Protein 6S9V (pdb70)

Sequence (982 aa):
HHHHGMASMALKNKVQLITYPDSLGGNLKTLNDVLEKYFSDVFGGVHILPPFPSSGDRGFAPITYSEIEPKFGTWYDIKKMAENFDILLDLMVNHVSRRSIYFQDFLKKGRKSEYADMFITLDKLWKDGKPVKGDIEKMFLRRTLPYSTFKIEETGEEEKVWTTFGKTDPSEQIDLDVNSHLVREFLLEVFKTFSNFGVKIVRLDAVGYVIKKIGTSCFFVEPEIYEFLDWAKGQAASYGIELLLEVHSSQFEVQYKLAERGFLIYDFILPFTVLYTLINKSNEMLYHYLKNRPINQFTMLDCHDGIPVKPDLDGLIDTKKAKEVVDICVQRGANLSLIYEDGFDVHQINCTYYSALNCDDDAYLAARAIQFFTPGIPQVYYVGLLAGVNDFEAVKKTKEGREINRHNYGLKEIEESVQKNVVQRLLKLIRFRNEYEAFNGEFFIEDCRKDEIRLTWKKDDKRCSLFIDLKTYKTTIDYINENGEEVKYLVGMASMALKNKVQLITYPDSLGGNLKTTLNDVLEKYFSDVFGGVHILPPFPSSGDRGFAPITYSSEIEPKFGTWYDIKKMAENFDILLDLMVNHVSRRSSIYFQDFLKKGRKSEYADMFITLDKLWKDGKPVKGDIIEKMFLRRTLPYSTFKIEETGEEEKVWTTFGKTDPSEQIDLDVNSHLVREFLLEVFKTFSNFGVKIVRLDAVGYVIKKIGTSCFFVEPEIYEFLDWAKGQAASYGIELLLEVHSQFEVQYKLAERGFLIYDFILPFTVLYTLINKSNEMLYHYLKNRPINQFTMLDCHDGIPVKPDLDGLIDTKKAKEVVDICVQRGANLSLIYGDKYKSEDGFDVHQINCTYYSALNCDDDAYLAARAIQFFTPGIPQVYYVGLLAGVNDFEAVKKTKEGREINRHNYGLKEIEESVQKNVVQRLLKLIRFRNEYEAFNGEFFIEDCRKDEIRLTWKKDDKRCSLFIDLKTYKTTIDYINENGEEVKYLV

Organism: Thermoanaerobacterium thermosaccharolyticum (strain ATCC 7956 / DSM 571 / NCIMB 9385 / NCA 3814 / NCTC 13789 / WDCM 00135 / 2032) (NCBI:txid580327)

CATH classification: 3.20.20.80

Foldseek 3Di:
DFQPPCVPPDDQQAAEEEAEQQQQAGALVSVVVVCVVPNLLLHQAYEHEQQADADDPSRLAHQALLFGDPSHHTLLSLLVVLVRHAYEYEDALWWHFCNHPLNVQCLAAPPPRPSNQFFAFQCVAPVVSDDDVVQQVQAQAPDPGQWAWGARNVPRDITITGHRDAPDGVRRITTTQLVDPVSVVRSLVSLVSCLVSNHAEYEHPQLQQNDDHGPHNSGNDPPVSVVSVVVVQVSSVVSNHAYEYEHQAEVVVVQVCVRRNHEYAPLPLLVLLLLCLVVLFCVLVVVDLVPGDQAYEYENDHLFFRADPPHCPPPDDPVSSVVLLVLQVVLPWDFDFSDPDDGTTGGIQWASCSSSVVPLLSLLLSVLSRLLRRYRYYYYPCVLLSHGFDVVCCVVVVDRSCRRRHRDHNVRVVVSCPDPSNVSNSVVSSCSSPFCQSVADKDFDDDDRSKGWIKGDDDLWIWIWIARSVNSFIWIWIQDPVRDTDIDGD/DPPLDDDAQAAEEEAEQQQQAGALVSVVVCCVPQVVLQHQAYEHEAQADADDPSRLAHQALLWGDPSHHTLLSVLVVLVRHQYEYEDALWWHFCNHPLNVQCLAPPPPRPNNLFFAWLVVADPVSDDDPVQQLQAFAPDPGQWAWGARNVPRDITITGHRDAPDGVRRITTTQLVDPVSVVRSLVSLQSCLVSNHAEYEHPQLQQNDDHGPHRSGVDPDVSVVSVVVVQVSSVVSNHAYEYEHQAEVVVVQVCVVVPHEYAPLPLQVLLLLCLVVLFCVLVLVDLVDGDQRYEYENDHLFFRADPPHCPPSDDPVSSVVLLVLQVVLPWDFDFGDHPVRAPPVRHTTGGTQWASCSSVVVPLLSLLLSVLSRLLRRYRYYYYPCVLLSHGFDVVQCVVVVDRSCRRRHRDHPVSVVVSCPDPSNVSVSVVSSCSSPFPQSVADKDFDDDDRSKGWIKGDDDLWIWIWIARSVNSFIWIFIQDPVRDTDIDGD

Nearest PDB structures (foldseek):
  6s9v-assembly1_A  TM=1.002E+00  e=0.000E+00  Thermoanaerobacterium thermosaccharolyticum DSM 571
  6s9v-assembly2_B  TM=9.935E-01  e=2.222E-99  Thermoanaerobacterium thermosaccharolyticum DSM 571
  7xdr-assembly2_K  TM=9.643E-01  e=1.279E-60  Marinobacter adhaerens
  7qqj-assembly1_A  TM=9.396E-01  e=6.475E-61  Jeotgalibaca ciconiae
  7xdq-assembly1_A  TM=9.713E-01  e=4.924E-58  Marinobacter adhaerens

Secondary structure (DSSP, 8-state):
-TTTTGGG-----S-EEEE-SSTBTSSHHHHHHHHHHH-TTT-SEEEE---S-BSSGGGTSBS-SSS--TTT--HHHHHHHHTTSEEEEEE-SSEEETTSHHHHHHHHHGGGSTTGGGB-BGGGTSTTS---HHHHTTS--SSSSSEEEEE-TTT--EEEEE-S--SSSS-SEEEB-TTSHHHHHHHHHHHHHHHHTT--EEEETTGGGS---TTS-SSS-TTHHHHHHHHHHHHHHHTT-EEEE---S-HHHHHHHHHTT-EEE--SHHHHHHHHHHHT--HHHHHHHTSS-S-EEE-S--SS-EE-TTTTTTTS-HHHHHHHHHHHHHTT-EEEE----S--EEEEES-HHHHTTT-HHHHHHHHHHHHHSSSEEEEEHHHHTTPPP-HHHHHHH--GGGGG-PPBPHHHHHHHTTSHHHHHHHHHHHHHHH-GGGGSEEEEPP--TTEEEEEEEETTEEEEEEEETTTTEEEEEEE-TTS-EEEEE-/--TT-----S-EEEE-TTTBTSSHHHHHHHHHHH-TTT-SEEEE---S-BSSGGGTSBS-SSS--TTT--HHHHHHHTTTSEEEEEE-TTEEETTSHHHHHHHHHGGGSTTGGGB-BGGGTSGGG---HHHHTTS--SSSSSEEEEE-TTT--EEEEE-S--SSSS-SEEEB-TT-HHHHHHHHHHHHHHHHTT--EEEETTGGGS---TTS-SSS-TTHHHHHHHHHHHHHHHTT-EEEE---S-HHHHHHHHHTT-EEE--SHHHHHHHHHHHT--HHHHHHHTS--S-EEE-S--SS-EE-TTTTTTTS-HHHHHHHHHHHHHTT-EEEE--SGGGS-TT---EEEEES-HHHHTTT-HHHHHHHHHHHHHSSSEEEEEHHHHTTPPP-HHHHHHH--GGGGG-PPBPHHHHHHHTTSHHHHHHHHHHHHHHH-GGGGSEEEE----TTEEEEEEEETTEEEEEEEETTTTEEEEEEE-TTS-EEEEE-

Structure (mmCIF, N/CA/C/O backbone):
data_6S9V
#
_entry.id   6S9V
#
_cell.length_a   79.332
_cell.length_b   83.690
_cell.length_c   147.401
_cell.angle_alpha   90.000
_cell.angle_beta   90.000
_cell.angle_gamma   90.000
#
_symmetry.space_group_name_H-M   'P 21 21 21'
#
loop_
_entity.id
_entity.type
_entity.pdbx_description
1 polymer 'Sucrose 6(F)-phosphate phosphorylase'
2 non-polymer 2-[BIS-(2-HYDROXY-ETHYL)-AMINO]-2-HYDROXYMETHYL-PROPANE-1,3-DIOL
3 non-polymer 'SULFATE ION'
4 non-polymer 'HEXAETHYLENE GLYCOL'
5 non-polymer GLYCEROL
6 water water
#
loop_
_atom_site.group_PDB
_atom_site.id
_atom_site.type_symbol
_atom_site.label_atom_id
_atom_site.label_alt_id
_atom_site.label_comp_id
_atom_site.label_asym_id
_atom_site.label_entity_id
_atom_site.label_seq_id
_atom_site.pdbx_PDB_ins_code
_atom_site.Cartn_x
_atom_site.Cartn_y
_atom_site.Cartn_z
_atom_site.occupancy
_atom_site.B_iso_or_equiv
_atom_site.auth_seq_id
_atom_site.auth_comp_id
_atom_site.auth_asym_id
_atom_site.auth_atom_id
_atom_site.pdbx_PDB_model_num
ATOM 1 N N . HIS A 1 7 ? 59.405 77.548 -5.530 1.00 40.12 7 HIS A N 1
ATOM 2 C CA . HIS A 1 7 ? 59.419 76.459 -6.498 1.00 41.81 7 HIS A CA 1
ATOM 3 C C . HIS A 1 7 ? 58.565 75.272 -6.046 1.00 30.51 7 HIS A C 1
ATOM 4 O O . HIS A 1 7 ? 57.956 75.310 -4.985 1.00 27.02 7 HIS A O 1
ATOM 17 N N . HIS A 1 8 ? 58.561 74.209 -6.854 1.00 29.28 8 HIS A N 1
ATOM 18 C CA . HIS A 1 8 ? 57.621 73.106 -6.664 1.00 27.92 8 HIS A CA 1
ATOM 19 C C . HIS A 1 8 ? 57.696 72.547 -5.247 1.00 26.25 8 HIS A C 1
ATOM 20 O O . HIS A 1 8 ? 58.773 72.197 -4.754 1.00 25.30 8 HIS A O 1
ATOM 34 N N . HIS A 1 9 ? 56.532 72.479 -4.593 1.00 23.04 9 HIS A N 1
ATOM 35 C CA . HIS A 1 9 ? 56.375 71.879 -3.264 1.00 22.48 9 HIS A CA 1
ATOM 36 C C . HIS A 1 9 ? 57.322 72.499 -2.235 1.00 23.93 9 HIS A C 1
ATOM 37 O O . HIS A 1 9 ? 57.843 71.819 -1.347 1.00 22.88 9 HIS A O 1
ATOM 51 N N . HIS A 1 10 ? 57.513 73.813 -2.326 1.00 25.43 10 HIS A N 1
ATOM 52 C CA . HIS A 1 10 ? 58.448 74.498 -1.447 1.00 27.55 10 HIS A CA 1
ATOM 53 C C . HIS A 1 10 ? 58.146 74.220 0.022 1.00 26.70 10 HIS A C 1
ATOM 54 O O . HIS A 1 10 ? 57.011 74.387 0.487 1.00 25.25 10 HIS A O 1
ATOM 68 N N . GLY A 1 11 ? 59.181 73.817 0.756 1.00 27.86 11 GLY A N 1
ATOM 69 C CA . GLY A 1 11 ? 59.087 73.618 2.186 1.00 29.23 11 GLY A CA 1
ATOM 70 C C . GLY A 1 11 ? 58.473 72.309 2.626 1.00 28.57 11 GLY A C 1
ATOM 71 O O . GLY A 1 11 ? 58.424 72.045 3.837 1.00 27.22 11 GLY A O 1
ATOM 75 N N . MET A 1 12 ? 58.091 71.437 1.694 1.00 26.23 12 MET A N 1
ATOM 76 C CA . MET A 1 12 ? 57.326 70.250 2.044 1.00 22.54 12 MET A CA 1
ATOM 77 C C . MET A 1 12 ? 58.225 69.088 2.430 1.00 22.50 12 MET A C 1
ATOM 78 O O . MET A 1 12 ? 57.720 68.069 2.910 1.00 23.24 12 MET A O 1
ATOM 92 N N . ALA A 1 13 ? 59.547 69.227 2.258 1.00 22.86 13 ALA A N 1
ATOM 93 C CA . ALA A 1 13 ? 60.438 68.143 2.639 1.00 23.40 13 ALA A CA 1
ATOM 94 C C . ALA A 1 13 ? 60.264 67.806 4.118 1.00 23.15 13 ALA A C 1
ATOM 95 O O . ALA A 1 13 ? 60.443 66.655 4.517 1.00 23.41 13 ALA A O 1
ATOM 102 N N . SER A 1 14 ? 59.897 68.785 4.943 1.00 23.51 14 SER A N 1
ATOM 103 C CA . SER A 1 14 ? 59.754 68.560 6.376 1.00 24.60 14 SER A CA 1
ATOM 104 C C . SER A 1 14 ? 58.306 68.353 6.808 1.00 24.82 14 SER A C 1
ATOM 105 O O . SER A 1 14 ? 58.038 68.231 8.008 1.00 26.94 14 SER A O 1
ATOM 113 N N . MET A 1 15 ? 57.364 68.295 5.874 1.00 23.29 15 MET A N 1
ATOM 114 C CA . MET A 1 15 ? 55.956 68.205 6.237 1.00 25.03 15 MET A CA 1
ATOM 115 C C . MET A 1 15 ? 55.561 66.749 6.440 1.00 27.45 15 MET A C 1
ATOM 116 O O . MET A 1 15 ? 55.654 65.942 5.509 1.00 29.94 15 MET A O 1
ATOM 130 N N . ALA A 1 16 ? 55.123 66.418 7.653 1.00 25.66 16 ALA A N 1
ATOM 131 C CA . ALA A 1 16 ? 54.703 65.056 7.996 1.00 26.65 16 ALA A CA 1
ATOM 132 C C . ALA A 1 16 ? 53.521 65.175 8.955 1.00 27.35 16 ALA A C 1
ATOM 133 O O . ALA A 1 16 ? 53.688 65.136 10.176 1.00 29.89 16 ALA A O 1
ATOM 140 N N . LEU A 1 17 ? 52.322 65.237 8.404 1.00 27.75 17 LEU A N 1
ATOM 141 C CA . LEU A 1 17 ? 51.128 65.400 9.217 1.00 28.00 17 LEU A CA 1
ATOM 142 C C . LEU A 1 17 ? 50.625 64.036 9.654 1.00 26.14 17 LEU A C 1
ATOM 143 O O . LEU A 1 17 ? 50.846 63.029 8.974 1.00 26.59 17 LEU A O 1
ATOM 159 N N . LYS A 1 18 ? 50.003 64.002 10.830 1.00 24.29 18 LYS A N 1
ATOM 160 C CA . LYS A 1 18 ? 49.410 62.768 11.320 1.00 24.58 18 LYS A CA 1
ATOM 161 C C . LYS A 1 18 ? 48.290 62.345 10.381 1.00 25.13 18 LYS A C 1
ATOM 162 O O . LYS A 1 18 ? 47.394 63.136 10.071 1.00 28.51 18 LYS A O 1
ATOM 181 N N . ASN A 1 19 ? 48.338 61.096 9.934 1.00 23.33 19 ASN A N 1
ATOM 182 C CA . ASN A 1 19 ? 47.380 60.601 8.944 1.00 22.05 19 ASN A CA 1
ATOM 183 C C . ASN A 1 19 ? 46.212 59.883 9.618 1.00 21.02 19 ASN A C 1
ATOM 184 O O . ASN A 1 19 ? 45.944 58.702 9.373 1.00 20.14 19 ASN A O 1
ATOM 195 N N . LYS A 1 20 ? 45.487 60.619 10.449 1.00 21.27 20 LYS A N 1
ATOM 196 C CA . LYS A 1 20 ? 44.344 60.071 11.166 1.00 20.45 20 LYS A CA 1
ATOM 197 C C . LYS A 1 20 ? 43.130 60.956 10.940 1.00 19.15 20 LYS A C 1
ATOM 198 O O . LYS A 1 20 ? 43.246 62.142 10.628 1.00 19.22 20 LYS A O 1
ATOM 217 N N . VAL A 1 21 ? 41.951 60.351 11.089 1.00 19.46 21 VAL A N 1
ATOM 218 C CA . VAL A 1 21 ? 40.716 61.086 10.886 1.00 18.11 21 VAL A CA 1
ATOM 219 C C . VAL A 1 21 ? 40.605 62.212 11.909 1.00 17.05 21 VAL A C 1
ATOM 220 O O . VAL A 1 21 ? 40.932 62.048 13.094 1.00 17.69 21 VAL A O 1
ATOM 233 N N . GLN A 1 22 ? 40.120 63.363 11.455 1.00 15.87 22 GLN A N 1
ATOM 234 C CA . GLN A 1 22 ? 39.927 64.522 12.316 1.00 16.18 22 GLN A CA 1
ATOM 235 C C . GLN A 1 22 ? 38.451 64.893 12.401 1.00 16.84 22 GLN A C 1
ATOM 236 O O . GLN A 1 22 ? 37.680 64.648 11.476 1.00 18.72 22 GLN A O 1
ATOM 250 N N . LEU A 1 23 ? 38.081 65.510 13.510 1.00 15.87 23 LEU A N 1
ATOM 251 C CA . LEU A 1 23 ? 36.724 65.997 13.740 1.00 16.50 23 LEU A CA 1
ATOM 252 C C . LEU A 1 23 ? 36.658 67.494 13.444 1.00 18.02 23 LEU A C 1
ATOM 253 O O . LEU A 1 23 ? 37.589 68.242 13.775 1.00 20.32 23 LEU A O 1
ATOM 269 N N . ILE A 1 24 ? 35.566 67.929 12.812 1.00 17.10 24 ILE A N 1
ATOM 270 C CA . ILE A 1 24 ? 35.226 69.344 12.701 1.00 16.50 24 ILE A CA 1
ATOM 271 C C . ILE A 1 24 ? 34.000 69.593 13.567 1.00 17.62 24 ILE A C 1
ATOM 272 O O . ILE A 1 24 ? 32.969 68.948 13.368 1.00 18.17 24 ILE A O 1
ATOM 288 N N . THR A 1 25 ? 34.092 70.547 14.493 1.00 17.85 25 THR A N 1
ATOM 289 C CA . THR A 1 25 ? 32.958 70.837 15.364 1.00 17.58 25 THR A CA 1
ATOM 290 C C . THR A 1 25 ? 32.974 72.303 15.766 1.00 17.04 25 THR A C 1
ATOM 291 O O . THR A 1 25 ? 34.034 72.936 15.839 1.00 16.72 25 THR A O 1
ATOM 302 N N . TYR A 1 26 ? 31.793 72.840 16.028 1.00 17.03 26 TYR A N 1
ATOM 303 C CA . TYR A 1 26 ? 31.717 74.108 16.717 1.00 16.29 26 TYR A CA 1
ATOM 304 C C . TYR A 1 26 ? 32.090 73.891 18.177 1.00 17.40 26 TYR A C 1
ATOM 305 O O . TYR A 1 26 ? 31.995 72.773 18.698 1.00 18.62 26 TYR A O 1
ATOM 323 N N . PRO A 1 27 ? 32.566 74.941 18.847 1.00 17.47 27 PRO A N 1
ATOM 324 C CA . PRO A 1 27 ? 32.931 74.795 20.262 1.00 17.90 27 PRO A CA 1
ATOM 325 C C . PRO A 1 27 ? 31.757 74.454 21.146 1.00 18.05 27 PRO A C 1
ATOM 326 O O . PRO A 1 27 ? 31.961 73.919 22.244 1.00 20.15 27 PRO A O 1
ATOM 337 N N . ASP A 1 28 ? 30.531 74.738 20.702 1.00 17.03 28 ASP A N 1
ATOM 338 C CA . ASP A 1 28 ? 29.352 74.540 21.526 1.00 19.66 28 ASP A CA 1
ATOM 339 C C . ASP A 1 28 ? 28.381 73.508 20.969 1.00 19.94 28 ASP A C 1
ATOM 340 O O . ASP A 1 28 ? 27.351 73.251 21.603 1.00 20.25 28 ASP A O 1
ATOM 349 N N . SER A 1 29 ? 28.680 72.893 19.825 1.00 19.24 29 SER A N 1
ATOM 350 C CA . SER A 1 29 ? 27.707 72.039 19.157 1.00 18.15 29 SER A CA 1
ATOM 351 C C . SER A 1 29 ? 27.716 70.592 19.637 1.00 18.38 29 SER A C 1
ATOM 352 O O . SER A 1 29 ? 26.835 69.822 19.232 1.00 19.66 29 SER A O 1
ATOM 360 N N . LEU A 1 30 ? 28.658 70.203 20.493 1.00 18.39 30 LEU A N 1
ATOM 361 C CA . LEU A 1 30 ? 28.658 68.882 21.122 1.00 20.94 30 LEU A CA 1
ATOM 362 C C . LEU A 1 30 ? 28.586 69.075 22.644 1.00 22.16 30 LEU A C 1
ATOM 363 O O . LEU A 1 30 ? 29.582 68.954 23.363 1.00 21.09 30 LEU A O 1
ATOM 379 N N . GLY A 1 31 ? 27.381 69.367 23.136 1.00 22.16 31 GLY A N 1
ATOM 380 C CA . GLY A 1 31 ? 27.137 69.473 24.559 1.00 22.19 31 GLY A CA 1
ATOM 381 C C . GLY A 1 31 ? 27.078 70.878 25.117 1.00 23.10 31 GLY A C 1
ATOM 382 O O . GLY A 1 31 ? 26.624 71.050 26.255 1.00 25.40 31 GLY A O 1
ATOM 386 N N . GLY A 1 32 ? 27.529 71.884 24.371 1.00 21.41 32 GLY A N 1
ATOM 387 C CA . GLY A 1 32 ? 27.342 73.274 24.741 1.00 22.43 32 GLY A CA 1
ATOM 388 C C . GLY A 1 32 ? 28.615 74.067 24.958 1.00 20.50 32 GLY A C 1
ATOM 389 O O . GLY A 1 32 ? 28.576 75.303 24.879 1.00 19.84 32 GLY A O 1
ATOM 393 N N . ASN A 1 33 ? 29.744 73.417 25.232 1.00 19.73 33 ASN A N 1
ATOM 394 C CA . ASN A 1 33 ? 30.973 74.160 25.487 1.00 20.28 33 ASN A CA 1
ATOM 395 C C . ASN A 1 33 ? 32.168 73.221 25.332 1.00 20.43 33 ASN A C 1
ATOM 396 O O . ASN A 1 33 ? 32.019 72.026 25.060 1.00 19.91 33 ASN A O 1
ATOM 407 N N . LEU A 1 34 ? 33.368 73.781 25.523 1.00 20.00 34 LEU A N 1
ATOM 408 C CA . LEU A 1 34 ? 34.585 73.014 25.296 1.00 19.09 34 LEU A CA 1
ATOM 409 C C . LEU A 1 34 ? 34.771 71.927 26.345 1.00 20.74 34 LEU A C 1
ATOM 410 O O . LEU A 1 34 ? 35.401 70.899 26.068 1.00 21.45 34 LEU A O 1
ATOM 426 N N . LYS A 1 35 ? 34.241 72.131 27.552 1.00 23.38 35 LYS A N 1
ATOM 427 C CA . LYS A 1 35 ? 34.372 71.115 28.588 1.00 27.45 35 LYS A CA 1
ATOM 428 C C . LYS A 1 35 ? 33.518 69.895 28.260 1.00 23.81 35 LYS A C 1
ATOM 429 O O . LYS A 1 35 ? 33.979 68.755 28.397 1.00 22.14 35 LYS A O 1
ATOM 448 N N . THR A 1 36 ? 32.278 70.108 27.806 1.00 23.24 36 THR A N 1
ATOM 449 C CA . THR A 1 36 ? 31.467 68.977 27.364 1.00 23.10 36 THR A CA 1
ATOM 450 C C . THR A 1 36 ? 32.032 68.354 26.087 1.00 22.00 36 THR A C 1
ATOM 451 O O . THR A 1 36 ? 31.938 67.136 25.898 1.00 22.53 36 THR A O 1
ATOM 462 N N . LEU A 1 37 ? 32.622 69.162 25.201 1.00 21.83 37 LEU A N 1
ATOM 463 C CA . LEU A 1 37 ? 33.296 68.600 24.032 1.00 22.11 37 LEU A CA 1
ATOM 464 C C . LEU A 1 37 ? 34.420 67.660 24.462 1.00 21.89 37 LEU A C 1
ATOM 465 O O . LEU A 1 37 ? 34.542 66.538 23.953 1.00 19.64 37 LEU A O 1
ATOM 481 N N . ASN A 1 38 ? 35.259 68.107 25.398 1.00 22.33 38 ASN A N 1
ATOM 482 C CA . ASN A 1 38 ? 36.325 67.251 25.908 1.00 22.65 38 ASN A CA 1
ATOM 483 C C . ASN A 1 38 ? 35.758 65.996 26.571 1.00 22.53 38 ASN A C 1
ATOM 484 O O . ASN A 1 38 ? 36.311 64.899 26.413 1.00 23.69 38 ASN A O 1
ATOM 495 N N . ASP A 1 39 ? 34.668 66.141 27.332 1.00 21.76 39 ASP A N 1
ATOM 496 C CA . ASP A 1 39 ? 34.043 64.981 27.962 1.00 23.68 39 ASP A CA 1
ATOM 497 C C . ASP A 1 39 ? 33.528 63.996 26.919 1.00 23.28 39 ASP A C 1
ATOM 498 O O . ASP A 1 39 ? 33.687 62.780 27.073 1.00 21.92 39 ASP A O 1
ATOM 507 N N . VAL A 1 40 ? 32.884 64.507 25.860 1.00 21.89 40 VAL A N 1
ATOM 508 C CA . VAL A 1 40 ? 32.346 63.652 24.806 1.00 20.25 40 VAL A CA 1
ATOM 509 C C . VAL A 1 40 ? 33.471 62.958 24.055 1.00 19.69 40 VAL A C 1
ATOM 510 O O . VAL A 1 40 ? 33.387 61.765 23.748 1.00 21.56 40 VAL A O 1
ATOM 523 N N . LEU A 1 41 ? 34.548 63.688 23.752 1.00 20.00 41 LEU A N 1
ATOM 524 C CA . LEU A 1 41 ? 35.704 63.070 23.113 1.00 21.27 41 LEU A CA 1
ATOM 525 C C . LEU A 1 41 ? 36.265 61.942 23.968 1.00 22.22 41 LEU A C 1
ATOM 526 O O . LEU A 1 41 ? 36.588 60.864 23.454 1.00 20.47 41 LEU A O 1
ATOM 542 N N . GLU A 1 42 ? 36.386 62.170 25.277 1.00 21.72 42 GLU A N 1
ATOM 543 C CA . GLU A 1 42 ? 36.925 61.146 26.165 1.00 20.99 42 GLU A CA 1
ATOM 544 C C . GLU A 1 42 ? 35.969 59.965 26.281 1.00 22.67 42 GLU A C 1
ATOM 545 O O . GLU A 1 42 ? 36.405 58.812 26.359 1.00 25.38 42 GLU A O 1
ATOM 557 N N . LYS A 1 43 ? 34.660 60.223 26.279 1.00 22.47 43 LYS A N 1
ATOM 558 C CA . LYS A 1 43 ? 33.719 59.135 26.498 1.00 24.72 43 LYS A CA 1
ATOM 559 C C . LYS A 1 43 ? 33.642 58.214 25.285 1.00 25.65 43 LYS A C 1
ATOM 560 O O . LYS A 1 43 ? 33.633 56.985 25.435 1.00 25.48 43 LYS A O 1
ATOM 579 N N . TYR A 1 44 ? 33.618 58.785 24.072 1.00 26.20 44 TYR A N 1
ATOM 580 C CA . TYR A 1 44 ? 33.311 58.011 22.877 1.00 26.33 44 TYR A CA 1
ATOM 581 C C . TYR A 1 44 ? 34.391 57.972 21.801 1.00 25.97 44 TYR A C 1
ATOM 582 O O . TYR A 1 44 ? 34.360 57.055 20.969 1.00 24.38 44 TYR A O 1
ATOM 600 N N . PHE A 1 45 ? 35.330 58.926 21.770 1.00 23.76 45 PHE A N 1
ATOM 601 C CA . PHE A 1 45 ? 36.072 59.153 20.535 1.00 22.15 45 PHE A CA 1
ATOM 602 C C . PHE A 1 45 ? 37.579 59.264 20.715 1.00 22.04 45 PHE A C 1
ATOM 603 O O . PHE A 1 45 ? 38.260 59.794 19.824 1.00 23.20 45 PHE A O 1
ATOM 620 N N . SER A 1 46 ? 38.128 58.748 21.812 1.00 21.29 46 SER A N 1
ATOM 621 C CA . SER A 1 46 ? 39.539 58.985 22.100 1.00 23.94 46 SER A CA 1
ATOM 622 C C . SER A 1 46 ? 40.443 58.485 20.973 1.00 26.05 46 SER A C 1
ATOM 623 O O . SER A 1 46 ? 41.432 59.145 20.632 1.00 26.36 46 SER A O 1
ATOM 631 N N . ASP A 1 47 ? 40.160 57.305 20.415 1.00 22.97 47 ASP A N 1
ATOM 632 C CA . ASP A 1 47 ? 40.961 56.787 19.308 1.00 21.01 47 ASP A CA 1
ATOM 633 C C . ASP A 1 47 ? 40.212 56.894 17.986 1.00 20.63 47 ASP A C 1
ATOM 634 O O . ASP A 1 47 ? 40.637 56.320 16.976 1.00 19.80 47 ASP A O 1
ATOM 643 N N . VAL A 1 48 ? 39.133 57.662 17.965 1.00 20.84 48 VAL A N 1
ATOM 644 C CA . VAL A 1 48 ? 38.374 57.889 16.748 1.00 21.03 48 VAL A CA 1
ATOM 645 C C . VAL A 1 48 ? 38.960 59.078 15.997 1.00 19.96 48 VAL A C 1
ATOM 646 O O . VAL A 1 48 ? 38.924 59.109 14.762 1.00 19.02 48 VAL A O 1
ATOM 659 N N . PHE A 1 49 ? 39.518 60.055 16.714 1.00 18.34 49 PHE A N 1
ATOM 660 C CA . PHE A 1 49 ? 40.063 61.246 16.078 1.00 17.87 49 PHE A CA 1
ATOM 661 C C . PHE A 1 49 ? 41.508 61.464 16.505 1.00 18.97 49 PHE A C 1
ATOM 662 O O . PHE A 1 49 ? 41.859 61.281 17.675 1.00 19.78 49 PHE A O 1
ATOM 679 N N . GLY A 1 50 ? 42.340 61.840 15.539 1.00 18.89 50 GLY A N 1
ATOM 680 C CA . GLY A 1 50 ? 43.704 62.248 15.820 1.00 19.16 50 GLY A CA 1
ATOM 681 C C . GLY A 1 50 ? 43.837 63.751 15.941 1.00 20.13 50 GLY A C 1
ATOM 682 O O . GLY A 1 50 ? 44.871 64.258 16.395 1.00 21.97 50 GLY A O 1
ATOM 686 N N . GLY A 1 51 ? 42.805 64.477 15.511 1.00 18.74 51 GLY A N 1
ATOM 687 C CA . GLY A 1 51 ? 42.814 65.927 15.572 1.00 19.46 51 GLY A CA 1
ATOM 688 C C . GLY A 1 51 ? 41.400 66.467 15.571 1.00 19.51 51 GLY A C 1
ATOM 689 O O . GLY A 1 51 ? 40.450 65.761 15.228 1.00 19.06 51 GLY A O 1
ATOM 693 N N . VAL A 1 52 ? 41.273 67.739 15.946 1.00 17.22 52 VAL A N 1
ATOM 694 C CA . VAL A 1 52 ? 39.975 68.412 16.025 1.00 17.13 52 VAL A CA 1
ATOM 695 C C . VAL A 1 52 ? 40.140 69.824 15.477 1.00 18.09 52 VAL A C 1
ATOM 696 O O . VAL A 1 52 ? 40.988 70.585 15.961 1.00 19.55 52 VAL A O 1
ATOM 709 N N . HIS A 1 53 ? 39.345 70.167 14.459 1.00 16.82 53 HIS A N 1
ATOM 710 C CA . HIS A 1 53 ? 39.159 71.550 14.048 1.00 16.06 53 HIS A CA 1
ATOM 711 C C . HIS A 1 53 ? 38.014 72.113 14.881 1.00 16.47 53 HIS A C 1
ATOM 712 O O . HIS A 1 53 ? 36.860 71.710 14.704 1.00 16.67 53 HIS A O 1
ATOM 727 N N . ILE A 1 54 ? 38.344 72.997 15.813 1.00 16.39 54 ILE A N 1
ATOM 728 C CA . ILE A 1 54 ? 37.360 73.737 16.590 1.00 17.14 54 ILE A CA 1
ATOM 729 C C . ILE A 1 54 ? 37.037 75.007 15.817 1.00 17.68 54 ILE A C 1
ATOM 730 O O . ILE A 1 54 ? 37.895 75.880 15.667 1.00 17.93 54 ILE A O 1
ATOM 746 N N . LEU A 1 55 ? 35.804 75.119 15.330 1.00 17.69 55 LEU A N 1
ATOM 747 C CA . LEU A 1 55 ? 35.399 76.320 14.616 1.00 17.91 55 LEU A CA 1
ATOM 748 C C . LEU A 1 55 ? 35.486 77.512 15.572 1.00 18.99 55 LEU A C 1
ATOM 749 O O . LEU A 1 55 ? 35.513 77.333 16.791 1.00 18.89 55 LEU A O 1
ATOM 765 N N . PRO A 1 56 ? 35.578 78.728 15.035 1.00 18.43 56 PRO A N 1
ATOM 766 C CA . PRO A 1 56 ? 36.099 79.882 15.823 1.00 17.72 56 PRO A CA 1
ATOM 767 C C . PRO A 1 56 ? 35.497 79.968 17.212 1.00 18.66 56 PRO A C 1
ATOM 768 O O . PRO A 1 56 ? 34.287 80.198 17.368 1.00 18.20 56 PRO A O 1
ATOM 779 N N . PRO A 1 57 ? 36.319 79.785 18.253 1.00 18.55 57 PRO A N 1
ATOM 780 C CA . PRO A 1 57 ? 35.838 79.861 19.642 1.00 16.77 57 PRO A CA 1
ATOM 781 C C . PRO A 1 57 ? 36.135 81.177 20.354 1.00 17.20 57 PRO A C 1
ATOM 782 O O . PRO A 1 57 ? 36.007 81.221 21.581 1.00 18.55 57 PRO A O 1
ATOM 793 N N . PHE A 1 58 ? 36.540 82.220 19.636 1.00 17.75 58 PHE A N 1
ATOM 794 C CA . PHE A 1 58 ? 36.863 83.500 20.251 1.00 16.92 58 PHE A CA 1
ATOM 795 C C . PHE A 1 58 ? 35.608 84.350 20.384 1.00 17.40 58 PHE A C 1
ATOM 796 O O . PHE A 1 58 ? 34.625 84.136 19.668 1.00 17.95 58 PHE A O 1
ATOM 813 N N . PRO A 1 59 ? 35.597 85.311 21.308 1.00 18.80 59 PRO A N 1
ATOM 814 C CA . PRO A 1 59 ? 34.461 86.242 21.380 1.00 19.00 59 PRO A CA 1
ATOM 815 C C . PRO A 1 59 ? 34.224 86.861 20.016 1.00 19.31 59 PRO A C 1
ATOM 816 O O . PRO A 1 59 ? 35.159 87.311 19.354 1.00 20.01 59 PRO A O 1
ATOM 827 N N . SER A 1 60 ? 32.964 86.864 19.586 1.00 18.18 60 SER A N 1
ATOM 828 C CA . SER A 1 60 ? 32.626 87.241 18.222 1.00 17.96 60 SER A CA 1
ATOM 829 C C . SER A 1 60 ? 31.306 87.992 18.210 1.00 18.78 60 SER A C 1
ATOM 830 O O . SER A 1 60 ? 30.402 87.703 18.999 1.00 20.25 60 SER A O 1
ATOM 838 N N . SER A 1 61 ? 31.187 88.942 17.286 1.00 18.57 61 SER A N 1
ATOM 839 C CA . SER A 1 61 ? 29.985 89.767 17.214 1.00 20.21 61 SER A CA 1
ATOM 840 C C . SER A 1 61 ? 29.039 89.381 16.076 1.00 20.68 61 SER A C 1
ATOM 841 O O . SER A 1 61 ? 28.091 90.129 15.793 1.00 21.19 61 SER A O 1
ATOM 849 N N . GLY A 1 62 ? 29.254 88.241 15.431 1.00 20.44 62 GLY A N 1
ATOM 850 C CA . GLY A 1 62 ? 28.350 87.784 14.392 1.00 21.56 62 GLY A CA 1
ATOM 851 C C . GLY A 1 62 ? 28.948 86.638 13.610 1.00 21.66 62 GLY A C 1
ATOM 852 O O . GLY A 1 62 ? 30.102 86.252 13.807 1.00 20.79 62 GLY A O 1
ATOM 856 N N . ASP A 1 63 ? 28.119 86.080 12.714 1.00 21.86 63 ASP A N 1
ATOM 857 C CA . ASP A 1 63 ? 28.568 85.065 11.756 1.00 23.71 63 ASP A CA 1
ATOM 858 C C . ASP A 1 63 ? 29.110 83.827 12.472 1.00 21.03 63 ASP A C 1
ATOM 859 O O . ASP A 1 63 ? 30.089 83.212 12.043 1.00 20.09 63 ASP A O 1
ATOM 868 N N . ARG A 1 64 ? 28.448 83.465 13.572 1.00 20.94 64 ARG A N 1
ATOM 869 C CA . ARG A 1 64 ? 28.791 82.337 14.432 1.00 22.95 64 ARG A CA 1
ATOM 870 C C . ARG A 1 64 ? 30.296 82.122 14.524 1.00 21.77 64 ARG A C 1
ATOM 871 O O . ARG A 1 64 ? 30.813 81.075 14.113 1.00 21.22 64 ARG A O 1
ATOM 892 N N . GLY A 1 65 ? 31.000 83.120 15.061 1.00 19.18 65 GLY A N 1
ATOM 893 C CA . GLY A 1 65 ? 32.403 83.014 15.366 1.00 18.72 65 GLY A CA 1
ATOM 894 C C . GLY A 1 65 ? 33.326 83.726 14.398 1.00 19.20 65 GLY A C 1
ATOM 895 O O . GLY A 1 65 ? 34.467 84.026 14.765 1.00 18.72 65 GLY A O 1
ATOM 899 N N . PHE A 1 66 ? 32.877 84.006 13.178 1.00 20.04 66 PHE A N 1
ATOM 900 C CA . PHE A 1 66 ? 33.784 84.533 12.162 1.00 20.25 66 PHE A CA 1
ATOM 901 C C . PHE A 1 66 ? 33.836 86.059 12.143 1.00 21.21 66 PHE A C 1
ATOM 902 O O . PHE A 1 66 ? 34.315 86.641 11.161 1.00 21.86 66 PHE A O 1
ATOM 919 N N . ALA A 1 67 ? 33.391 86.716 13.218 1.00 19.84 67 ALA A N 1
ATOM 920 C CA . ALA A 1 67 ? 33.627 88.146 13.446 1.00 19.75 67 ALA A CA 1
ATOM 921 C C . ALA A 1 67 ? 34.355 88.299 14.781 1.00 19.59 67 ALA A C 1
ATOM 922 O O . ALA A 1 67 ? 33.793 88.803 15.765 1.00 17.20 67 ALA A O 1
ATOM 929 N N . PRO A 1 68 ? 35.604 87.850 14.855 1.00 20.15 68 PRO A N 1
ATOM 930 C CA . PRO A 1 68 ? 36.286 87.790 16.153 1.00 20.61 68 PRO A CA 1
ATOM 931 C C . PRO A 1 68 ? 36.623 89.163 16.712 1.00 19.71 68 PRO A C 1
ATOM 932 O O . PRO A 1 68 ? 37.129 90.042 16.009 1.00 17.99 68 PRO A O 1
ATOM 943 N N . ILE A 1 69 ? 36.369 89.321 18.008 1.00 19.19 69 ILE A N 1
ATOM 944 C CA . ILE A 1 69 ? 36.674 90.558 18.725 1.00 18.87 69 ILE A CA 1
ATOM 945 C C . ILE A 1 69 ? 38.114 90.574 19.211 1.00 20.54 69 ILE A C 1
ATOM 946 O O . ILE A 1 69 ? 38.766 91.624 19.207 1.00 20.02 69 ILE A O 1
ATOM 962 N N . THR A 1 70 ? 38.608 89.421 19.651 1.00 21.51 70 THR A N 1
ATOM 963 C CA . THR A 1 70 ? 39.965 89.275 20.151 1.00 22.08 70 THR A CA 1
ATOM 964 C C . THR A 1 70 ? 40.311 87.798 20.084 1.00 20.80 70 THR A C 1
ATOM 965 O O . THR A 1 70 ? 39.423 86.942 20.154 1.00 20.74 70 THR A O 1
ATOM 976 N N . TYR A 1 71 ? 41.603 87.509 19.932 1.00 20.29 71 TYR A N 1
ATOM 977 C CA . TYR A 1 71 ? 42.110 86.148 20.026 1.00 21.48 71 TYR A CA 1
ATOM 978 C C . TYR A 1 71 ? 42.803 85.866 21.356 1.00 21.82 71 TYR A C 1
ATOM 979 O O . TYR A 1 71 ? 43.271 84.743 21.574 1.00 21.27 71 TYR A O 1
ATOM 997 N N . SER A 1 72 ? 42.891 86.857 22.238 1.00 20.88 72 SER A N 1
ATOM 998 C CA . SER A 1 72 ? 43.631 86.695 23.484 1.00 21.57 72 SER A CA 1
ATOM 999 C C . SER A 1 72 ? 42.837 85.941 24.540 1.00 19.45 72 SER A C 1
ATOM 1000 O O . SER A 1 72 ? 43.381 85.640 25.607 1.00 21.30 72 SER A O 1
ATOM 1008 N N . GLU A 1 73 ? 41.575 85.623 24.273 1.00 19.27 73 GLU A N 1
ATOM 1009 C CA . GLU A 1 73 ? 40.800 84.779 25.165 1.00 20.79 73 GLU A CA 1
ATOM 1010 C C . GLU A 1 73 ? 39.833 83.948 24.339 1.00 20.05 73 GLU A C 1
ATOM 1011 O O . GLU A 1 73 ? 39.461 84.310 23.217 1.00 20.19 73 GLU A O 1
ATOM 1023 N N . ILE A 1 74 ? 39.433 82.832 24.918 1.00 20.17 74 ILE A N 1
ATOM 1024 C CA . ILE A 1 74 ? 38.332 82.040 24.388 1.00 19.08 74 ILE A CA 1
ATOM 1025 C C . ILE A 1 74 ? 37.026 82.652 24.880 1.00 19.29 74 ILE A C 1
ATOM 1026 O O . ILE A 1 74 ? 36.947 83.173 25.999 1.00 20.78 74 ILE A O 1
ATOM 1042 N N . GLU A 1 75 ? 36.000 82.614 24.036 1.00 19.09 75 GLU A N 1
ATOM 1043 C CA . GLU A 1 75 ? 34.669 83.059 24.433 1.00 20.71 75 GLU A CA 1
ATOM 1044 C C . GLU A 1 75 ? 34.271 82.375 25.742 1.00 20.73 75 GLU A C 1
ATOM 1045 O O . GLU A 1 75 ? 34.198 81.142 25.788 1.00 20.27 75 GLU A O 1
ATOM 1057 N N . PRO A 1 76 ? 34.024 83.134 26.826 1.00 21.89 76 PRO A N 1
ATOM 1058 C CA . PRO A 1 76 ? 33.795 82.477 28.127 1.00 24.36 76 PRO A CA 1
ATOM 1059 C C . PRO A 1 76 ? 32.587 81.557 28.170 1.00 24.11 76 PRO A C 1
ATOM 1060 O O . PRO A 1 76 ? 32.582 80.612 28.971 1.00 24.61 76 PRO A O 1
ATOM 1071 N N . LYS A 1 77 ? 31.576 81.768 27.320 1.00 23.62 77 LYS A N 1
ATOM 1072 C CA . LYS A 1 77 ? 30.493 80.792 27.224 1.00 27.33 77 LYS A CA 1
ATOM 1073 C C . LYS A 1 77 ? 31.016 79.413 26.845 1.00 22.53 77 LYS A C 1
ATOM 1074 O O . LYS A 1 77 ? 30.412 78.393 27.200 1.00 21.86 77 LYS A O 1
ATOM 1093 N N . PHE A 1 78 ? 32.130 79.359 26.120 1.00 21.09 78 PHE A N 1
ATOM 1094 C CA . PHE A 1 78 ? 32.672 78.098 25.634 1.00 20.87 78 PHE A CA 1
ATOM 1095 C C . PHE A 1 78 ? 33.769 77.536 26.524 1.00 21.87 78 PHE A C 1
ATOM 1096 O O . PHE A 1 78 ? 33.903 76.311 26.615 1.00 22.70 78 PHE A O 1
ATOM 1113 N N . GLY A 1 79 ? 34.573 78.383 27.146 1.00 22.82 79 GLY A N 1
ATOM 1114 C CA . GLY A 1 79 ? 35.612 77.914 28.041 1.00 23.88 79 GLY A CA 1
ATOM 1115 C C . GLY A 1 79 ? 36.792 78.882 28.048 1.00 24.06 79 GLY A C 1
ATOM 1116 O O . GLY A 1 79 ? 36.614 80.097 27.953 1.00 22.47 79 GLY A O 1
ATOM 1120 N N . THR A 1 80 ? 37.990 78.310 28.162 1.00 23.52 80 THR A N 1
ATOM 1121 C CA . THR A 1 80 ? 39.206 79.092 28.277 1.00 21.93 80 THR A CA 1
ATOM 1122 C C . THR A 1 80 ? 40.274 78.507 27.367 1.00 22.04 80 THR A C 1
ATOM 1123 O O . THR A 1 80 ? 40.152 77.390 26.858 1.00 21.80 80 THR A O 1
ATOM 1134 N N . TRP A 1 81 ? 41.337 79.284 27.172 1.00 22.16 81 TRP A N 1
ATOM 1135 C CA . TRP A 1 81 ? 42.472 78.803 26.396 1.00 22.07 81 TRP A CA 1
ATOM 1136 C C . TRP A 1 81 ? 43.057 77.528 26.991 1.00 22.58 81 TRP A C 1
ATOM 1137 O O . TRP A 1 81 ? 43.650 76.721 26.267 1.00 22.40 81 TRP A O 1
ATOM 1158 N N . TYR A 1 82 ? 42.926 77.334 28.306 1.00 24.93 82 TYR A N 1
ATOM 1159 C CA . TYR A 1 82 ? 43.445 76.112 28.924 1.00 30.14 82 TYR A CA 1
ATOM 1160 C C . TYR A 1 82 ? 42.623 74.884 28.546 1.00 25.36 82 TYR A C 1
ATOM 1161 O O . TYR A 1 82 ? 43.154 73.766 28.537 1.00 24.98 82 TYR A O 1
ATOM 1179 N N . ASP A 1 83 ? 41.335 75.057 28.239 1.00 22.30 83 ASP A N 1
ATOM 1180 C CA . ASP A 1 83 ? 40.559 73.952 27.678 1.00 22.69 83 ASP A CA 1
ATOM 1181 C C . ASP A 1 83 ? 41.136 73.500 26.341 1.00 23.58 83 ASP A C 1
ATOM 1182 O O . ASP A 1 83 ? 41.151 72.298 26.031 1.00 24.39 83 ASP A O 1
ATOM 1191 N N . ILE A 1 84 ? 41.590 74.454 25.520 1.00 22.07 84 ILE A N 1
ATOM 1192 C CA . ILE A 1 84 ? 42.222 74.123 24.243 1.00 22.84 84 ILE A CA 1
ATOM 1193 C C . ILE A 1 84 ? 43.556 73.423 24.477 1.00 22.56 84 ILE A C 1
ATOM 1194 O O . ILE A 1 84 ? 43.892 72.429 23.818 1.00 20.43 84 ILE A O 1
ATOM 1210 N N . LYS A 1 85 ? 44.359 73.968 25.387 1.00 23.79 85 LYS A N 1
ATOM 1211 C CA . LYS A 1 85 ? 45.654 73.378 25.699 1.00 26.31 85 LYS A CA 1
ATOM 1212 C C . LYS A 1 85 ? 45.499 71.934 26.152 1.00 26.03 85 LYS A C 1
ATOM 1213 O O . LYS A 1 85 ? 46.275 71.062 25.746 1.00 25.18 85 LYS A O 1
ATOM 1232 N N . LYS A 1 86 ? 44.495 71.663 26.990 1.00 26.44 86 LYS A N 1
ATOM 1233 C CA . LYS A 1 86 ? 44.274 70.304 27.465 1.00 28.74 86 LYS A CA 1
ATOM 1234 C C . LYS A 1 86 ? 43.880 69.387 26.318 1.00 23.61 86 LYS A C 1
ATOM 1235 O O . LYS A 1 86 ? 44.378 68.259 26.221 1.00 22.86 86 LYS A O 1
ATOM 1254 N N . MET A 1 87 ? 43.020 69.865 25.422 1.00 21.89 87 MET A N 1
ATOM 1255 C CA . MET A 1 87 ? 42.646 69.069 24.258 1.00 22.72 87 MET A CA 1
ATOM 1256 C C . MET A 1 87 ? 43.857 68.812 23.367 1.00 22.12 87 MET A C 1
ATOM 1257 O O . MET A 1 87 ? 43.999 67.724 22.796 1.00 20.92 87 MET A O 1
ATOM 1271 N N . ALA A 1 88 ? 44.739 69.807 23.233 1.00 22.24 88 ALA A N 1
ATOM 1272 C CA . ALA A 1 88 ? 45.934 69.645 22.412 1.00 22.86 88 ALA A CA 1
ATOM 1273 C C . ALA A 1 88 ? 46.880 68.589 22.970 1.00 22.10 88 ALA A C 1
ATOM 1274 O O . ALA A 1 88 ? 47.746 68.093 22.240 1.00 22.61 88 ALA A O 1
ATOM 1281 N N . GLU A 1 89 ? 46.729 68.217 24.236 1.00 21.36 89 GLU A N 1
ATOM 1282 C CA . GLU A 1 89 ? 47.533 67.129 24.771 1.00 24.26 89 GLU A CA 1
ATOM 1283 C C . GLU A 1 89 ? 47.123 65.784 24.189 1.00 25.71 89 GLU A C 1
ATOM 1284 O O . GLU A 1 89 ? 47.933 64.853 24.180 1.00 27.11 89 GLU A O 1
ATOM 1296 N N . ASN A 1 90 ? 45.896 65.671 23.680 1.00 28.59 90 ASN A N 1
ATOM 1297 C CA . ASN A 1 90 ? 45.376 64.415 23.170 1.00 30.52 90 ASN A CA 1
ATOM 1298 C C . ASN A 1 90 ? 45.050 64.431 21.683 1.00 25.75 90 ASN A C 1
ATOM 1299 O O . ASN A 1 90 ? 44.949 63.353 21.083 1.00 26.77 90 ASN A O 1
ATOM 1310 N N . PHE A 1 91 ? 44.884 65.606 21.078 1.00 21.90 91 PHE A N 1
ATOM 1311 C CA . PHE A 1 91 ? 44.492 65.752 19.684 1.00 20.90 91 PHE A CA 1
ATOM 1312 C C . PHE A 1 91 ? 45.291 66.878 19.045 1.00 21.51 91 PHE A C 1
ATOM 1313 O O . PHE A 1 91 ? 45.623 67.858 19.707 1.00 22.83 91 PHE A O 1
ATOM 1330 N N . ASP A 1 92 ? 45.574 66.749 17.746 1.00 20.15 92 ASP A N 1
ATOM 1331 C CA . ASP A 1 92 ? 46.059 67.890 16.973 1.00 19.91 92 ASP A CA 1
ATOM 1332 C C . ASP A 1 92 ? 44.945 68.925 16.868 1.00 21.14 92 ASP A C 1
ATOM 1333 O O . ASP A 1 92 ? 43.842 68.598 16.419 1.00 25.65 92 ASP A O 1
ATOM 1342 N N . ILE A 1 93 ? 45.211 70.160 17.282 1.00 18.75 93 ILE A N 1
ATOM 1343 C CA . ILE A 1 93 ? 44.200 71.214 17.256 1.00 20.10 93 ILE A CA 1
ATOM 1344 C C . ILE A 1 93 ? 44.390 72.077 16.016 1.00 19.08 93 ILE A C 1
ATOM 1345 O O . ILE A 1 93 ? 45.496 72.539 15.724 1.00 19.01 93 ILE A O 1
ATOM 1361 N N . LEU A 1 94 ? 43.303 72.285 15.282 1.00 17.26 94 LEU A N 1
ATOM 1362 C CA . LEU A 1 94 ? 43.251 73.188 14.143 1.00 18.36 94 LEU A CA 1
ATOM 1363 C C . LEU A 1 94 ? 42.308 74.332 14.495 1.00 18.94 94 LEU A C 1
ATOM 1364 O O . LEU A 1 94 ? 41.151 74.092 14.850 1.00 18.36 94 LEU A O 1
ATOM 1380 N N . LEU A 1 95 ? 42.802 75.567 14.407 1.00 17.10 95 LEU A N 1
ATOM 1381 C CA . LEU A 1 95 ? 41.989 76.749 14.657 1.00 16.93 95 LEU A CA 1
ATOM 1382 C C . LEU A 1 95 ? 42.012 77.685 13.457 1.00 18.26 95 LEU A C 1
ATOM 1383 O O . LEU A 1 95 ? 42.916 77.631 12.623 1.00 20.15 95 LEU A O 1
ATOM 1399 N N . ASP A 1 96 ? 41.014 78.567 13.406 1.00 17.58 96 ASP A N 1
ATOM 1400 C CA . ASP A 1 96 ? 40.884 79.552 12.342 1.00 17.25 96 ASP A CA 1
ATOM 1401 C C . ASP A 1 96 ? 41.600 80.850 12.680 1.00 18.13 96 ASP A C 1
ATOM 1402 O O . ASP A 1 96 ? 41.494 81.361 13.801 1.00 19.79 96 ASP A O 1
ATOM 1411 N N . LEU A 1 97 ? 42.266 81.416 11.677 1.00 19.32 97 LEU A N 1
ATOM 1412 C CA . LEU A 1 97 ? 42.745 82.791 11.703 1.00 20.04 97 LEU A CA 1
ATOM 1413 C C . LEU A 1 97 ? 41.972 83.560 10.639 1.00 19.78 97 LEU A C 1
ATOM 1414 O O . LEU A 1 97 ? 42.013 83.203 9.456 1.00 19.15 97 LEU A O 1
ATOM 1430 N N . MET A 1 98 ? 41.233 84.581 11.061 1.00 20.26 98 MET A N 1
ATOM 1431 C CA . MET A 1 98 ? 40.445 85.384 10.123 1.00 19.86 98 MET A CA 1
ATOM 1432 C C . MET A 1 98 ? 41.364 86.453 9.540 1.00 20.27 98 MET A C 1
ATOM 1433 O O . MET A 1 98 ? 41.360 87.626 9.930 1.00 20.13 98 MET A O 1
ATOM 1447 N N . VAL A 1 99 ? 42.176 86.032 8.566 1.00 21.60 99 VAL A N 1
ATOM 1448 C CA . VAL A 1 99 ? 43.152 86.947 7.998 1.00 23.35 99 VAL A CA 1
ATOM 1449 C C . VAL A 1 99 ? 42.484 88.102 7.262 1.00 24.21 99 VAL A C 1
ATOM 1450 O O . VAL A 1 99 ? 43.130 89.128 7.025 1.00 25.93 99 VAL A O 1
ATOM 1463 N N . ASN A 1 100 ? 41.209 87.966 6.883 1.00 21.16 100 ASN A N 1
ATOM 1464 C CA . ASN A 1 100 ? 40.571 88.984 6.058 1.00 20.24 100 ASN A CA 1
ATOM 1465 C C . ASN A 1 100 ? 39.856 90.062 6.859 1.00 20.67 100 ASN A C 1
ATOM 1466 O O . ASN A 1 100 ? 39.720 91.185 6.364 1.00 20.25 100 ASN A O 1
ATOM 1477 N N . HIS A 1 101 ? 39.392 89.767 8.074 1.00 21.81 101 HIS A N 1
ATOM 1478 C CA . HIS A 1 101 ? 38.522 90.717 8.762 1.00 21.23 101 HIS A CA 1
ATOM 1479 C C . HIS A 1 101 ? 38.514 90.473 10.263 1.00 20.17 101 HIS A C 1
ATOM 1480 O O . HIS A 1 101 ? 38.868 89.392 10.746 1.00 19.71 101 HIS A O 1
ATOM 1494 N N . VAL A 1 102 ? 38.089 91.511 10.991 1.00 19.76 102 VAL A N 1
ATOM 1495 C CA . VAL A 1 102 ? 37.986 91.505 12.448 1.00 19.39 102 VAL A CA 1
ATOM 1496 C C . VAL A 1 102 ? 36.669 92.176 12.830 1.00 18.76 102 VAL A C 1
ATOM 1497 O O . VAL A 1 102 ? 36.098 92.958 12.068 1.00 19.56 102 VAL A O 1
ATOM 1510 N N . SER A 1 103 ? 36.178 91.856 14.027 1.00 18.28 103 SER A N 1
ATOM 1511 C CA . SER A 1 103 ? 34.927 92.449 14.492 1.00 18.03 103 SER A CA 1
ATOM 1512 C C . SER A 1 103 ? 35.026 93.970 14.565 1.00 19.51 103 SER A C 1
ATOM 1513 O O . SER A 1 103 ? 36.045 94.525 14.990 1.00 21.87 103 SER A O 1
ATOM 1521 N N . ARG A 1 104 ? 33.944 94.653 14.182 1.00 18.88 104 ARG A N 1
ATOM 1522 C CA . ARG A 1 104 ? 33.860 96.083 14.432 1.00 18.94 104 ARG A CA 1
ATOM 1523 C C . ARG A 1 104 ? 33.869 96.386 15.924 1.00 18.81 104 ARG A C 1
ATOM 1524 O O . ARG A 1 104 ? 34.094 97.535 16.316 1.00 19.28 104 ARG A O 1
ATOM 1545 N N . ARG A 1 105 ? 33.593 95.389 16.765 1.00 18.91 105 ARG A N 1
ATOM 1546 C CA . ARG A 1 105 ? 33.583 95.612 18.201 1.00 21.27 105 ARG A CA 1
ATOM 1547 C C . ARG A 1 105 ? 34.942 95.352 18.838 1.00 21.91 105 ARG A C 1
ATOM 1548 O O . ARG A 1 105 ? 35.058 95.427 20.065 1.00 21.93 105 ARG A O 1
ATOM 1569 N N . SER A 1 106 ? 35.962 95.037 18.045 1.00 23.15 106 SER A N 1
ATOM 1570 C CA . SER A 1 106 ? 37.310 94.949 18.583 1.00 24.27 106 SER A CA 1
ATOM 1571 C C . SER A 1 106 ? 37.788 96.328 19.041 1.00 23.07 106 SER A C 1
ATOM 1572 O O . SER A 1 106 ? 37.327 97.367 18.562 1.00 22.21 106 SER A O 1
ATOM 1580 N N . ILE A 1 107 ? 38.739 96.327 19.983 1.00 21.69 107 ILE A N 1
ATOM 1581 C CA . ILE A 1 107 ? 39.285 97.586 20.471 1.00 22.90 107 ILE A CA 1
ATOM 1582 C C . ILE A 1 107 ? 39.877 98.377 19.309 1.00 22.52 107 ILE A C 1
ATOM 1583 O O . ILE A 1 107 ? 39.765 99.605 19.248 1.00 22.12 107 ILE A O 1
ATOM 1599 N N . TYR A 1 108 ? 40.472 97.672 18.342 1.00 22.61 108 TYR A N 1
ATOM 1600 C CA . TYR A 1 108 ? 41.135 98.350 17.232 1.00 25.46 108 TYR A CA 1
ATOM 1601 C C . TYR A 1 108 ? 40.143 99.200 16.452 1.00 23.11 108 TYR A C 1
ATOM 1602 O O . TYR A 1 108 ? 40.383 100.383 16.193 1.00 23.24 108 TYR A O 1
ATOM 1620 N N . PHE A 1 109 ? 38.999 98.617 16.093 1.00 21.32 109 PHE A N 1
ATOM 1621 C CA . PHE A 1 109 ? 38.034 99.369 15.305 1.00 21.97 109 PHE A CA 1
ATOM 1622 C C . PHE A 1 109 ? 37.215 100.341 16.144 1.00 24.06 109 PHE A C 1
ATOM 1623 O O . PHE A 1 109 ? 36.862 101.421 15.654 1.00 26.04 109 PHE A O 1
ATOM 1640 N N . GLN A 1 110 ? 36.894 99.997 17.395 1.00 22.47 110 GLN A N 1
ATOM 1641 C CA . GLN A 1 110 ? 36.159 100.948 18.222 1.00 22.28 110 GLN A CA 1
ATOM 1642 C C . GLN A 1 110 ? 37.000 102.189 18.509 1.00 25.04 110 GLN A C 1
ATOM 1643 O O . GLN A 1 110 ? 36.465 103.303 18.588 1.00 26.63 110 GLN A O 1
ATOM 1657 N N . ASP A 1 111 ? 38.313 102.017 18.686 1.00 25.37 111 ASP A N 1
ATOM 1658 C CA . ASP A 1 111 ? 39.184 103.177 18.859 1.00 26.44 111 ASP A CA 1
ATOM 1659 C C . ASP A 1 111 ? 39.167 104.040 17.606 1.00 27.12 111 ASP A C 1
ATOM 1660 O O . ASP A 1 111 ? 39.078 105.270 17.687 1.00 27.88 111 ASP A O 1
ATOM 1669 N N . PHE A 1 112 ? 39.195 103.399 16.436 1.00 27.48 112 PHE A N 1
ATOM 1670 C CA . PHE A 1 112 ? 39.134 104.125 15.176 1.00 28.50 112 PHE A CA 1
ATOM 1671 C C . PHE A 1 112 ? 37.824 104.885 15.032 1.00 29.51 112 PHE A C 1
ATOM 1672 O O . PHE A 1 112 ? 37.814 106.041 14.597 1.00 31.94 112 PHE A O 1
ATOM 1689 N N . LEU A 1 113 ? 36.699 104.257 15.388 1.00 29.18 113 LEU A N 1
ATOM 1690 C CA . LEU A 1 113 ? 35.429 104.959 15.274 1.00 29.45 113 LEU A CA 1
ATOM 1691 C C . LEU A 1 113 ? 35.358 106.137 16.230 1.00 29.13 113 LEU A C 1
ATOM 1692 O O . LEU A 1 113 ? 34.643 107.107 15.965 1.00 30.94 113 LEU A O 1
ATOM 1708 N N . LYS A 1 114 ? 36.076 106.061 17.352 1.00 29.71 114 LYS A N 1
ATOM 1709 C CA . LYS A 1 114 ? 36.101 107.169 18.296 1.00 34.25 114 LYS A CA 1
ATOM 1710 C C . LYS A 1 114 ? 36.959 108.313 17.771 1.00 33.97 114 LYS A C 1
ATOM 1711 O O . LYS A 1 114 ? 36.533 109.473 17.778 1.00 32.45 114 LYS A O 1
ATOM 1730 N N . LYS A 1 115 ? 38.173 108.007 17.309 1.00 37.51 115 LYS A N 1
ATOM 1731 C CA . LYS A 1 115 ? 39.161 109.032 17.006 1.00 44.41 115 LYS A CA 1
ATOM 1732 C C . LYS A 1 115 ? 39.419 109.238 15.519 1.00 40.68 115 LYS A C 1
ATOM 1733 O O . LYS A 1 115 ? 40.148 110.171 15.163 1.00 42.19 115 LYS A O 1
ATOM 1752 N N . GLY A 1 116 ? 38.861 108.406 14.647 1.00 38.02 116 GLY A N 1
ATOM 1753 C CA . GLY A 1 116 ? 39.098 108.593 13.226 1.00 41.19 116 GLY A CA 1
ATOM 1754 C C . GLY A 1 116 ? 40.564 108.393 12.892 1.00 45.17 116 GLY A C 1
ATOM 1755 O O . GLY A 1 116 ? 41.207 107.443 13.354 1.00 41.52 116 GLY A O 1
ATOM 1759 N N . ARG A 1 117 ? 41.116 109.302 12.083 1.00 53.35 117 ARG A N 1
ATOM 1760 C CA . ARG A 1 117 ? 42.480 109.127 11.599 1.00 61.62 117 ARG A CA 1
ATOM 1761 C C . ARG A 1 117 ? 43.535 109.355 12.677 1.00 51.61 117 ARG A C 1
ATOM 1762 O O . ARG A 1 117 ? 44.674 108.910 12.506 1.00 52.52 117 ARG A O 1
ATOM 1783 N N . LYS A 1 118 ? 43.195 110.010 13.786 1.00 45.28 118 LYS A N 1
ATOM 1784 C CA . LYS A 1 118 ? 44.149 110.122 14.884 1.00 49.33 118 LYS A CA 1
ATOM 1785 C C . LYS A 1 118 ? 44.232 108.847 15.716 1.00 43.16 118 LYS A C 1
ATOM 1786 O O . LYS A 1 118 ? 45.056 108.775 16.636 1.00 41.39 118 LYS A O 1
ATOM 1805 N N . SER A 1 119 ? 43.423 107.836 15.412 1.00 39.88 119 SER A N 1
ATOM 1806 C CA . SER A 1 119 ? 43.585 106.549 16.066 1.00 37.30 119 SER A CA 1
ATOM 1807 C C . SER A 1 119 ? 44.884 105.897 15.610 1.00 38.32 119 SER A C 1
ATOM 1808 O O . SER A 1 119 ? 45.221 105.908 14.422 1.00 36.17 119 SER A O 1
ATOM 1816 N N . GLU A 1 120 ? 45.615 105.318 16.562 1.00 42.19 120 GLU A N 1
ATOM 1817 C CA . GLU A 1 120 ? 46.820 104.581 16.210 1.00 46.08 120 GLU A CA 1
ATOM 1818 C C . GLU A 1 120 ? 46.516 103.347 15.369 1.00 37.35 120 GLU A C 1
ATOM 1819 O O . GLU A 1 120 ? 47.429 102.808 14.735 1.00 36.90 120 GLU A O 1
ATOM 1831 N N . TYR A 1 121 ? 45.261 102.894 15.338 1.00 30.30 121 TYR A N 1
ATOM 1832 C CA . TYR A 1 121 ? 44.883 101.697 14.600 1.00 29.06 121 TYR A CA 1
ATOM 1833 C C . TYR A 1 121 ? 44.227 101.996 13.257 1.00 27.89 121 TYR A C 1
ATOM 1834 O O . TYR A 1 121 ? 43.810 101.057 12.570 1.00 25.88 121 TYR A O 1
ATOM 1852 N N . ALA A 1 122 ? 44.144 103.267 12.855 1.00 28.66 122 ALA A N 1
ATOM 1853 C CA . ALA A 1 122 ? 43.423 103.620 11.635 1.00 29.52 122 ALA A CA 1
ATOM 1854 C C . ALA A 1 122 ? 43.945 102.841 10.434 1.00 28.13 122 ALA A C 1
ATOM 1855 O O . ALA A 1 122 ? 43.162 102.390 9.587 1.00 25.29 122 ALA A O 1
ATOM 1862 N N . ASP A 1 123 ? 45.263 102.646 10.357 1.00 30.03 123 ASP A N 1
ATOM 1863 C CA . ASP A 1 123 ? 45.888 102.004 9.204 1.00 31.22 123 ASP A CA 1
ATOM 1864 C C . ASP A 1 123 ? 45.615 100.507 9.127 1.00 28.17 123 ASP A C 1
ATOM 1865 O O . ASP A 1 123 ? 45.952 99.889 8.110 1.00 27.34 123 ASP A O 1
ATOM 1874 N N . MET A 1 124 ? 45.021 99.906 10.162 1.00 26.42 124 MET A N 1
ATOM 1875 C CA . MET A 1 124 ? 44.689 98.489 10.099 1.00 25.50 124 MET A CA 1
ATOM 1876 C C . MET A 1 124 ? 43.518 98.209 9.168 1.00 24.51 124 MET A C 1
ATOM 1877 O O . MET A 1 124 ? 43.324 97.055 8.769 1.00 23.43 124 MET A O 1
ATOM 1891 N N . PHE A 1 125 ? 42.746 99.231 8.805 1.00 25.51 125 PHE A N 1
ATOM 1892 C CA . PHE A 1 125 ? 41.503 99.057 8.067 1.00 24.44 125 PHE A CA 1
ATOM 1893 C C . PHE A 1 125 ? 41.600 99.695 6.690 1.00 24.90 125 PHE A C 1
ATOM 1894 O O . PHE A 1 125 ? 42.421 100.582 6.440 1.00 24.65 125 PHE A O 1
ATOM 1911 N N . ILE A 1 126 ? 40.760 99.203 5.784 1.00 24.94 126 ILE A N 1
ATOM 1912 C CA . ILE A 1 126 ? 40.795 99.647 4.383 1.00 26.36 126 ILE A CA 1
ATOM 1913 C C . ILE A 1 126 ? 39.790 100.787 4.272 1.00 25.94 126 ILE A C 1
ATOM 1914 O O . ILE A 1 126 ? 38.661 100.636 3.806 1.00 24.95 126 ILE A O 1
ATOM 1930 N N . THR A 1 127 ? 40.199 101.956 4.752 1.00 27.84 127 THR A N 1
ATOM 1931 C CA . THR A 1 127 ? 39.472 103.173 4.424 1.00 31.25 127 THR A CA 1
ATOM 1932 C C . THR A 1 127 ? 39.529 103.371 2.912 1.00 32.71 127 THR A C 1
ATOM 1933 O O . THR A 1 127 ? 40.539 103.067 2.270 1.00 30.45 127 THR A O 1
ATOM 1944 N N . LEU A 1 128 ? 38.428 103.848 2.330 1.00 35.18 128 LEU A N 1
ATOM 1945 C CA . LEU A 1 128 ? 38.319 103.828 0.875 1.00 36.26 128 LEU A CA 1
ATOM 1946 C C . LEU A 1 128 ? 39.335 104.743 0.193 1.00 37.80 128 LEU A C 1
ATOM 1947 O O . LEU A 1 128 ? 39.561 104.599 -1.013 1.00 37.93 128 LEU A O 1
ATOM 1963 N N . ASP A 1 129 ? 39.940 105.685 0.919 1.00 37.13 129 ASP A N 1
ATOM 1964 C CA . ASP A 1 129 ? 40.986 106.507 0.320 1.00 37.11 129 ASP A CA 1
ATOM 1965 C C . ASP A 1 129 ? 42.208 105.687 -0.081 1.00 37.20 129 ASP A C 1
ATOM 1966 O O . ASP A 1 129 ? 43.042 106.176 -0.849 1.00 38.41 129 ASP A O 1
ATOM 1975 N N . LYS A 1 130 ? 42.350 104.467 0.439 1.00 35.18 130 LYS A N 1
ATOM 1976 C CA . LYS A 1 130 ? 43.423 103.579 0.009 1.00 35.03 130 LYS A CA 1
ATOM 1977 C C . LYS A 1 130 ? 43.161 102.956 -1.357 1.00 38.13 130 LYS A C 1
ATOM 1978 O O . LYS A 1 130 ? 44.094 102.414 -1.961 1.00 39.76 130 LYS A O 1
ATOM 1997 N N . LEU A 1 131 ? 41.927 103.031 -1.860 1.00 37.53 131 LEU A N 1
ATOM 1998 C CA . LEU A 1 131 ? 41.569 102.475 -3.161 1.00 36.79 131 LEU A CA 1
ATOM 1999 C C . LEU A 1 131 ? 41.252 103.538 -4.199 1.00 35.29 131 LEU A C 1
ATOM 2000 O O . LEU A 1 131 ? 41.468 103.303 -5.388 1.00 37.64 131 LEU A O 1
ATOM 2016 N N . TRP A 1 132 ? 40.726 104.686 -3.780 1.00 35.44 132 TRP A N 1
ATOM 2017 C CA . TRP A 1 132 ? 40.354 105.774 -4.675 1.00 41.00 132 TRP A CA 1
ATOM 2018 C C . TRP A 1 132 ? 40.932 107.053 -4.088 1.00 47.01 132 TRP A C 1
ATOM 2019 O O . TRP A 1 132 ? 40.908 107.247 -2.869 1.00 45.07 132 TRP A O 1
ATOM 2040 N N . LYS A 1 133 ? 41.429 107.935 -4.961 1.00 56.20 133 LYS A N 1
ATOM 2041 C CA . LYS A 1 133 ? 42.101 109.145 -4.497 1.00 64.27 133 LYS A CA 1
ATOM 2042 C C . LYS A 1 133 ? 41.271 109.911 -3.474 1.00 56.93 133 LYS A C 1
ATOM 2043 O O . LYS A 1 133 ? 41.798 110.362 -2.450 1.00 54.23 133 LYS A O 1
ATOM 2062 N N . ASP A 1 134 ? 39.976 110.077 -3.734 1.00 54.67 134 ASP A N 1
ATOM 2063 C CA . ASP A 1 134 ? 39.111 110.874 -2.875 1.00 55.95 134 ASP A CA 1
ATOM 2064 C C . ASP A 1 134 ? 38.221 110.041 -1.961 1.00 53.05 134 ASP A C 1
ATOM 2065 O O . ASP A 1 134 ? 37.292 110.587 -1.359 1.00 54.82 134 ASP A O 1
ATOM 2074 N N . GLY A 1 135 ? 38.482 108.743 -1.838 1.00 48.12 135 GLY A N 1
ATOM 2075 C CA . GLY A 1 135 ? 37.667 107.902 -0.989 1.00 42.88 135 GLY A CA 1
ATOM 2076 C C . GLY A 1 135 ? 36.243 107.726 -1.456 1.00 41.50 135 GLY A C 1
ATOM 2077 O O . GLY A 1 135 ? 35.396 107.276 -0.682 1.00 41.19 135 GLY A O 1
ATOM 2081 N N . LYS A 1 136 ? 35.957 108.052 -2.714 1.00 42.62 136 LYS A N 1
ATOM 2082 C CA . LYS A 1 136 ? 34.611 107.937 -3.249 1.00 46.10 136 LYS A CA 1
ATOM 2083 C C . LYS A 1 136 ? 34.505 106.657 -4.061 1.00 42.76 136 LYS A C 1
ATOM 2084 O O . LYS A 1 136 ? 35.321 106.455 -4.974 1.00 41.18 136 LYS A O 1
ATOM 2103 N N . PRO A 1 137 ? 33.566 105.758 -3.765 1.00 41.92 137 PRO A N 1
ATOM 2104 C CA . PRO A 1 137 ? 33.467 104.525 -4.554 1.00 41.54 137 PRO A CA 1
ATOM 2105 C C . PRO A 1 137 ? 33.030 104.811 -5.983 1.00 42.25 137 PRO A C 1
ATOM 2106 O O . PRO A 1 137 ? 32.285 105.755 -6.256 1.00 44.21 137 PRO A O 1
ATOM 2117 N N . VAL A 1 138 ? 33.501 103.971 -6.897 1.00 40.85 138 VAL A N 1
ATOM 2118 C CA . VAL A 1 138 ? 33.218 104.098 -8.325 1.00 40.55 138 VAL A CA 1
ATOM 2119 C C . VAL A 1 138 ? 32.423 102.872 -8.744 1.00 41.26 138 VAL A C 1
ATOM 2120 O O . VAL A 1 138 ? 32.899 101.740 -8.595 1.00 39.69 138 VAL A O 1
ATOM 2133 N N . LYS A 1 139 ? 31.210 103.094 -9.262 1.00 45.57 139 LYS A N 1
ATOM 2134 C CA . LYS A 1 139 ? 30.328 101.972 -9.562 1.00 50.53 139 LYS A CA 1
ATOM 2135 C C . LYS A 1 139 ? 30.977 101.028 -10.565 1.00 43.65 139 LYS A C 1
ATOM 2136 O O . LYS A 1 139 ? 30.933 99.805 -10.397 1.00 43.72 139 LYS A O 1
ATOM 2155 N N . GLY A 1 140 ? 31.584 101.581 -11.620 1.00 40.75 140 GLY A N 1
ATOM 2156 C CA . GLY A 1 140 ? 32.202 100.744 -12.630 1.00 41.90 140 GLY A CA 1
ATOM 2157 C C . GLY A 1 140 ? 33.284 99.849 -12.066 1.00 42.15 140 GLY A C 1
ATOM 2158 O O . GLY A 1 140 ? 33.454 98.713 -12.518 1.00 42.30 140 GLY A O 1
ATOM 2162 N N . ASP A 1 141 ? 34.023 100.335 -11.068 1.00 42.38 141 ASP A N 1
ATOM 2163 C CA . ASP A 1 141 ? 35.043 99.505 -10.439 1.00 42.21 141 ASP A CA 1
ATOM 2164 C C . ASP A 1 141 ? 34.411 98.434 -9.557 1.00 39.47 141 ASP A C 1
ATOM 2165 O O . ASP A 1 141 ? 34.863 97.283 -9.550 1.00 37.69 141 ASP A O 1
ATOM 2174 N N . ILE A 1 142 ? 33.363 98.793 -8.808 1.00 39.74 142 ILE A N 1
ATOM 2175 C CA . ILE A 1 142 ? 32.675 97.815 -7.969 1.00 39.51 142 ILE A CA 1
ATOM 2176 C C . ILE A 1 142 ? 32.098 96.697 -8.828 1.00 40.11 142 ILE A C 1
ATOM 2177 O O . ILE A 1 142 ? 32.109 95.521 -8.440 1.00 37.05 142 ILE A O 1
ATOM 2193 N N . GLU A 1 143 ? 31.581 97.049 -10.008 1.00 42.46 143 GLU A N 1
ATOM 2194 C CA . GLU A 1 143 ? 30.955 96.074 -10.893 1.00 47.13 143 GLU A CA 1
ATOM 2195 C C . GLU A 1 143 ? 31.929 95.002 -11.360 1.00 43.60 143 GLU A C 1
ATOM 2196 O O . GLU A 1 143 ? 31.489 93.919 -11.763 1.00 42.57 143 GLU A O 1
ATOM 2208 N N . LYS A 1 144 ? 33.235 95.269 -11.316 1.00 42.25 144 LYS A N 1
ATOM 2209 C CA . LYS A 1 144 ? 34.228 94.267 -11.683 1.00 41.85 144 LYS A CA 1
ATOM 2210 C C . LYS A 1 144 ? 34.558 93.312 -10.543 1.00 39.45 144 LYS A C 1
ATOM 2211 O O . LYS A 1 144 ? 35.287 92.334 -10.758 1.00 35.89 144 LYS A O 1
ATOM 2230 N N . MET A 1 145 ? 34.048 93.560 -9.345 1.00 41.27 145 MET A N 1
ATOM 2231 C CA . MET A 1 145 ? 34.477 92.809 -8.179 1.00 40.22 145 MET A CA 1
ATOM 2232 C C . MET A 1 145 ? 33.585 91.602 -7.938 1.00 37.67 145 MET A C 1
ATOM 2233 O O . MET A 1 145 ? 32.400 91.596 -8.277 1.00 37.16 145 MET A O 1
ATOM 2247 N N . PHE A 1 146 ? 34.178 90.575 -7.334 1.00 35.65 146 PHE A N 1
ATOM 2248 C CA . PHE A 1 146 ? 33.451 89.401 -6.857 1.00 35.89 146 PHE A CA 1
ATOM 2249 C C . PHE A 1 146 ? 32.832 89.761 -5.515 1.00 34.89 146 PHE A C 1
ATOM 2250 O O . PHE A 1 146 ? 33.463 89.638 -4.464 1.00 34.32 146 PHE A O 1
ATOM 2267 N N . LEU A 1 147 ? 31.572 90.180 -5.552 1.00 34.82 147 LEU A N 1
ATOM 2268 C CA . LEU A 1 147 ? 30.896 90.705 -4.380 1.00 31.48 147 LEU A CA 1
ATOM 2269 C C . LEU A 1 147 ? 30.269 89.567 -3.590 1.00 33.08 147 LEU A C 1
ATOM 2270 O O . LEU A 1 147 ? 29.723 88.623 -4.164 1.00 32.98 147 LEU A O 1
ATOM 2286 N N . ARG A 1 148 ? 30.373 89.657 -2.265 1.00 33.55 148 ARG A N 1
ATOM 2287 C CA . ARG A 1 148 ? 29.752 88.705 -1.356 1.00 32.74 148 ARG A CA 1
ATOM 2288 C C . ARG A 1 148 ? 28.650 89.350 -0.531 1.00 32.51 148 ARG A C 1
ATOM 2289 O O . ARG A 1 148 ? 28.109 88.709 0.378 1.00 32.36 148 ARG A O 1
ATOM 2310 N N . ARG A 1 149 ? 28.359 90.621 -0.790 1.00 31.47 149 ARG A N 1
ATOM 2311 C CA . ARG A 1 149 ? 27.206 91.330 -0.253 1.00 34.47 149 ARG A CA 1
ATOM 2312 C C . ARG A 1 149 ? 26.939 92.483 -1.212 1.00 34.22 149 ARG A C 1
ATOM 2313 O O . ARG A 1 149 ? 27.726 92.743 -2.126 1.00 33.13 149 ARG A O 1
ATOM 2334 N N . THR A 1 150 ? 25.810 93.164 -1.010 1.00 34.33 150 THR A N 1
ATOM 2335 C CA . THR A 1 150 ? 25.356 94.138 -1.998 1.00 34.49 150 THR A CA 1
ATOM 2336 C C . THR A 1 150 ? 26.429 95.178 -2.301 1.00 33.84 150 THR A C 1
ATOM 2337 O O . THR A 1 150 ? 26.670 95.519 -3.464 1.00 35.29 150 THR A O 1
ATOM 2348 N N . LEU A 1 151 ? 27.060 95.717 -1.262 1.00 32.02 151 LEU A N 1
ATOM 2349 C CA . LEU A 1 151 ? 28.173 96.639 -1.422 1.00 31.07 151 LEU A CA 1
ATOM 2350 C C . LEU A 1 151 ? 29.340 96.150 -0.578 1.00 28.05 151 LEU A C 1
ATOM 2351 O O . LEU A 1 151 ? 29.137 95.731 0.568 1.00 26.96 151 LEU A O 1
ATOM 2367 N N . PRO A 1 152 ? 30.576 96.211 -1.102 1.00 28.52 152 PRO A N 1
ATOM 2368 C CA . PRO A 1 152 ? 31.715 95.669 -0.351 1.00 27.92 152 PRO A CA 1
ATOM 2369 C C . PRO A 1 152 ? 32.291 96.643 0.665 1.00 29.75 152 PRO A C 1
ATOM 2370 O O . PRO A 1 152 ? 33.475 96.558 0.999 1.00 27.48 152 PRO A O 1
ATOM 2381 N N . TYR A 1 153 ? 31.466 97.555 1.173 1.00 30.03 153 TYR A N 1
ATOM 2382 C CA . TYR A 1 153 ? 31.909 98.514 2.173 1.00 27.34 153 TYR A CA 1
ATOM 2383 C C . TYR A 1 153 ? 30.723 98.907 3.042 1.00 26.51 153 TYR A C 1
ATOM 2384 O O . TYR A 1 153 ? 29.561 98.643 2.713 1.00 25.71 153 TYR A O 1
ATOM 2402 N N . SER A 1 154 ? 31.043 99.543 4.166 1.00 25.90 154 SER A N 1
ATOM 2403 C CA . SER A 1 154 ? 30.062 99.976 5.146 1.00 26.20 154 SER A CA 1
ATOM 2404 C C . SER A 1 154 ? 30.435 101.372 5.627 1.00 27.24 154 SER A C 1
ATOM 2405 O O . SER A 1 154 ? 31.613 101.745 5.645 1.00 26.86 154 SER A O 1
ATOM 2413 N N . THR A 1 155 ? 29.419 102.121 6.053 1.00 27.28 155 THR A N 1
ATOM 2414 C CA . THR A 1 155 ? 29.574 103.503 6.489 1.00 28.51 155 THR A CA 1
ATOM 2415 C C . THR A 1 155 ? 29.436 103.590 8.004 1.00 29.54 155 THR A C 1
ATOM 2416 O O . THR A 1 155 ? 28.513 103.012 8.588 1.00 28.85 155 THR A O 1
ATOM 2427 N N . PHE A 1 156 ? 30.359 104.306 8.634 1.00 29.88 156 PHE A N 1
ATOM 2428 C CA . PHE A 1 156 ? 30.359 104.487 10.075 1.00 30.10 156 PHE A CA 1
ATOM 2429 C C . PHE A 1 156 ? 30.530 105.963 10.397 1.00 33.61 156 PHE A C 1
ATOM 2430 O O . PHE A 1 156 ? 31.067 106.735 9.602 1.00 33.97 156 PHE A O 1
ATOM 2447 N N . LYS A 1 157 ? 30.082 106.337 11.588 1.00 39.81 157 LYS A N 1
ATOM 2448 C CA . LYS A 1 157 ? 30.177 107.707 12.075 1.00 48.14 157 LYS A CA 1
ATOM 2449 C C . LYS A 1 157 ? 31.388 107.811 12.989 1.00 41.94 157 LYS A C 1
ATOM 2450 O O . LYS A 1 157 ? 31.510 107.045 13.950 1.00 42.49 157 LYS A O 1
ATOM 2469 N N . ILE A 1 158 ? 32.290 108.736 12.679 1.00 38.04 158 ILE A N 1
ATOM 2470 C CA . ILE A 1 158 ? 33.433 108.988 13.550 1.00 35.07 158 ILE A CA 1
ATOM 2471 C C . ILE A 1 158 ? 32.958 109.894 14.679 1.00 35.09 158 ILE A C 1
ATOM 2472 O O . ILE A 1 158 ? 32.420 110.978 14.435 1.00 37.35 158 ILE A O 1
ATOM 2488 N N . GLU A 1 159 ? 33.153 109.450 15.918 1.00 36.74 159 GLU A N 1
ATOM 2489 C CA . GLU A 1 159 ? 32.543 110.134 17.051 1.00 45.36 159 GLU A CA 1
ATOM 2490 C C . GLU A 1 159 ? 33.119 111.533 17.218 1.00 47.61 159 GLU A C 1
ATOM 2491 O O . GLU A 1 159 ? 32.374 112.514 17.328 1.00 47.92 159 GLU A O 1
ATOM 2503 N N . GLU A 1 160 ? 34.445 111.649 17.214 1.00 51.50 160 GLU A N 1
ATOM 2504 C CA . GLU A 1 160 ? 35.074 112.917 17.556 1.00 56.18 160 GLU A CA 1
ATOM 2505 C C . GLU A 1 160 ? 34.893 113.967 16.467 1.00 53.43 160 GLU A C 1
ATOM 2506 O O . GLU A 1 160 ? 34.942 115.164 16.772 1.00 51.74 160 GLU A O 1
ATOM 2518 N N . THR A 1 161 ? 34.671 113.560 15.215 1.00 54.76 161 THR A N 1
ATOM 2519 C CA . THR A 1 161 ? 34.506 114.509 14.123 1.00 55.73 161 THR A CA 1
ATOM 2520 C C . THR A 1 161 ? 33.079 114.604 13.602 1.00 49.76 161 THR A C 1
ATOM 2521 O O . THR A 1 161 ? 32.755 115.577 12.912 1.00 48.21 161 THR A O 1
ATOM 2532 N N . GLY A 1 162 ? 32.226 113.628 13.903 1.00 46.85 162 GLY A N 1
ATOM 2533 C CA . GLY A 1 162 ? 30.896 113.588 13.337 1.00 47.89 162 GLY A CA 1
ATOM 2534 C C . GLY A 1 162 ? 30.854 113.264 11.863 1.00 49.30 162 GLY A C 1
ATOM 2535 O O . GLY A 1 162 ? 29.765 113.241 11.280 1.00 52.92 162 GLY A O 1
ATOM 2539 N N . GLU A 1 163 ? 32.001 113.001 11.247 1.00 48.98 163 GLU A N 1
ATOM 2540 C CA . GLU A 1 163 ? 32.074 112.726 9.824 1.00 60.28 163 GLU A CA 1
ATOM 2541 C C . GLU A 1 163 ? 31.701 111.278 9.536 1.00 53.83 163 GLU A C 1
ATOM 2542 O O . GLU A 1 163 ? 31.889 110.387 10.368 1.00 46.38 163 GLU A O 1
ATOM 2554 N N . GLU A 1 164 ? 31.160 111.050 8.343 1.00 59.72 164 GLU A N 1
ATOM 2555 C CA . GLU A 1 164 ? 30.879 109.701 7.878 1.00 58.93 164 GLU A CA 1
ATOM 2556 C C . GLU A 1 164 ? 32.123 109.157 7.191 1.00 50.42 164 GLU A C 1
ATOM 2557 O O . GLU A 1 164 ? 32.781 109.867 6.425 1.00 49.13 164 GLU A O 1
ATOM 2569 N N . GLU A 1 165 ? 32.445 107.900 7.475 1.00 45.94 165 GLU A N 1
ATOM 2570 C CA . GLU A 1 165 ? 33.610 107.246 6.900 1.00 43.16 165 GLU A CA 1
ATOM 2571 C C . GLU A 1 165 ? 33.219 105.864 6.408 1.00 35.57 165 GLU A C 1
ATOM 2572 O O . GLU A 1 165 ? 32.566 105.101 7.131 1.00 31.89 165 GLU A O 1
ATOM 2584 N N . LYS A 1 166 ? 33.648 105.537 5.200 1.00 33.39 166 LYS A N 1
ATOM 2585 C CA . LYS A 1 166 ? 33.444 104.219 4.623 1.00 32.31 166 LYS A CA 1
ATOM 2586 C C . LYS A 1 166 ? 34.712 103.397 4.769 1.00 30.80 166 LYS A C 1
ATOM 2587 O O . LYS A 1 166 ? 35.819 103.907 4.575 1.00 32.88 166 LYS A O 1
ATOM 2606 N N . VAL A 1 167 ? 34.545 102.132 5.155 1.00 27.64 167 VAL A N 1
ATOM 2607 C CA . VAL A 1 167 ? 35.642 101.178 5.213 1.00 25.88 167 VAL A CA 1
ATOM 2608 C C . VAL A 1 167 ? 35.194 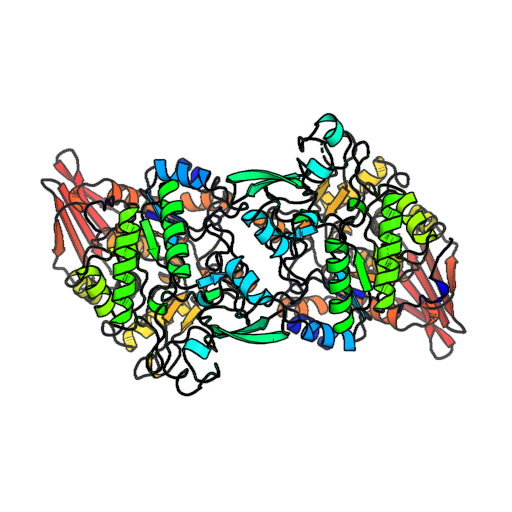99.904 4.511 1.00 24.42 167 VAL A C 1
ATOM 2609 O O . VAL A 1 167 ? 34.002 99.581 4.458 1.00 24.22 167 VAL A O 1
ATOM 2622 N N . TRP A 1 168 ? 36.163 99.175 3.975 1.00 24.31 168 TRP A N 1
ATOM 2623 C CA . TRP A 1 168 ? 35.864 97.965 3.227 1.00 24.50 168 TRP A CA 1
ATOM 2624 C C . TRP A 1 168 ? 35.324 96.880 4.152 1.00 23.44 168 TRP A C 1
ATOM 2625 O O . TRP A 1 168 ? 35.880 96.617 5.226 1.00 24.09 168 TRP A O 1
ATOM 2646 N N . THR A 1 169 ? 34.231 96.245 3.722 1.00 21.89 169 THR A N 1
ATOM 2647 C CA . THR A 1 169 ? 33.626 95.129 4.452 1.00 21.77 169 THR A CA 1
ATOM 2648 C C . THR A 1 169 ? 33.155 94.140 3.388 1.00 21.93 169 THR A C 1
ATOM 2649 O O . THR A 1 169 ? 32.080 94.317 2.807 1.00 22.60 169 THR A O 1
ATOM 2660 N N . THR A 1 170 ? 33.980 93.122 3.120 1.00 21.08 170 THR A N 1
ATOM 2661 C CA . THR A 1 170 ? 33.648 92.129 2.102 1.00 21.97 170 THR A CA 1
ATOM 2662 C C . THR A 1 170 ? 32.402 91.341 2.479 1.00 21.22 170 THR A C 1
ATOM 2663 O O . THR A 1 170 ? 31.573 91.032 1.618 1.00 21.50 170 THR A O 1
ATOM 2674 N N . PHE A 1 171 ? 32.270 90.985 3.754 1.00 22.01 171 PHE A N 1
ATOM 2675 C CA . PHE A 1 171 ? 31.187 90.154 4.250 1.00 24.77 171 PHE A CA 1
ATOM 2676 C C . PHE A 1 171 ? 30.347 90.922 5.262 1.00 24.67 171 PHE A C 1
ATOM 2677 O O . PHE A 1 171 ? 30.791 91.907 5.853 1.00 24.57 171 PHE A O 1
ATOM 2694 N N . GLY A 1 172 ? 29.136 90.435 5.482 1.00 24.51 172 GLY A N 1
ATOM 2695 C CA . GLY A 1 172 ? 28.295 90.982 6.526 1.00 24.88 172 GLY A CA 1
ATOM 2696 C C . GLY A 1 172 ? 26.841 90.977 6.133 1.00 26.85 172 GLY A C 1
ATOM 2697 O O . GLY A 1 172 ? 26.454 91.600 5.144 1.00 26.60 172 GLY A O 1
ATOM 2701 N N . LYS A 1 173 ? 26.028 90.265 6.909 1.00 30.12 173 LYS A N 1
ATOM 2702 C CA . LYS A 1 173 ? 24.598 90.196 6.653 1.00 33.35 173 LYS A CA 1
ATOM 2703 C C . LYS A 1 173 ? 23.859 91.419 7.170 1.00 31.75 173 LYS A C 1
ATOM 2704 O O . LYS A 1 173 ? 22.733 91.676 6.728 1.00 33.16 173 LYS A O 1
ATOM 2723 N N . THR A 1 174 ? 24.458 92.170 8.089 1.00 29.77 174 THR A N 1
ATOM 2724 C CA . THR A 1 174 ? 23.905 93.437 8.539 1.00 30.45 174 THR A CA 1
ATOM 2725 C C . THR A 1 174 ? 24.601 94.580 7.811 1.00 29.64 174 THR A C 1
ATOM 2726 O O . THR A 1 174 ? 25.702 94.429 7.279 1.00 28.77 174 THR A O 1
ATOM 2737 N N . ASP A 1 175 ? 23.937 95.732 7.796 1.00 31.36 175 ASP A N 1
ATOM 2738 C CA . ASP A 1 175 ? 24.525 96.969 7.295 1.00 33.12 175 ASP A CA 1
ATOM 2739 C C . ASP A 1 175 ? 24.353 98.026 8.378 1.00 30.11 175 ASP A C 1
ATOM 2740 O O . ASP A 1 175 ? 23.207 98.331 8.764 1.00 30.41 175 ASP A O 1
ATOM 2749 N N . PRO A 1 176 ? 25.436 98.595 8.920 1.00 27.35 176 PRO A N 1
ATOM 2750 C CA . PRO A 1 176 ? 26.838 98.290 8.613 1.00 27.19 176 PRO A CA 1
ATOM 2751 C C . PRO A 1 176 ? 27.213 96.877 9.031 1.00 26.61 176 PRO A C 1
ATOM 2752 O O . PRO A 1 176 ? 26.564 96.304 9.903 1.00 25.39 176 PRO A O 1
ATOM 2763 N N . SER A 1 177 ? 28.261 96.335 8.411 1.00 26.12 177 SER A N 1
ATOM 2764 C CA . SER A 1 177 ? 28.700 94.985 8.715 1.00 23.26 177 SER A CA 1
ATOM 2765 C C . SER A 1 177 ? 29.424 94.932 10.053 1.00 21.42 177 SER A C 1
ATOM 2766 O O . SER A 1 177 ? 30.029 95.909 10.500 1.00 21.53 177 SER A O 1
ATOM 2774 N N . GLU A 1 178 ? 29.353 93.760 10.687 1.00 20.08 178 GLU A N 1
ATOM 2775 C CA . GLU A 1 178 ? 30.140 93.460 11.874 1.00 20.98 178 GLU A CA 1
ATOM 2776 C C . GLU A 1 178 ? 31.577 93.107 11.548 1.00 20.65 178 GLU A C 1
ATOM 2777 O O . GLU A 1 178 ? 32.410 93.064 12.460 1.00 19.39 178 GLU A O 1
ATOM 2789 N N . GLN A 1 179 ? 31.874 92.835 10.280 1.00 19.47 179 GLN A N 1
ATOM 2790 C CA . GLN A 1 179 ? 33.157 92.288 9.856 1.00 20.07 179 GLN A CA 1
ATOM 2791 C C . GLN A 1 179 ? 33.904 93.347 9.055 1.00 21.45 179 GLN A C 1
ATOM 2792 O O . GLN A 1 179 ? 33.543 93.639 7.908 1.00 23.52 179 GLN A O 1
ATOM 2806 N N . ILE A 1 180 ? 34.937 93.926 9.663 1.00 20.85 180 ILE A N 1
ATOM 2807 C CA . ILE A 1 180 ? 35.729 94.979 9.038 1.00 21.28 180 ILE A CA 1
ATOM 2808 C C . ILE A 1 180 ? 36.978 94.356 8.430 1.00 20.08 180 ILE A C 1
ATOM 2809 O O . ILE A 1 180 ? 37.737 93.670 9.126 1.00 19.27 180 ILE A O 1
ATOM 2825 N N . ASP A 1 181 ? 37.214 94.615 7.148 1.00 20.42 181 ASP A N 1
ATOM 2826 C CA . ASP A 1 181 ? 38.370 94.029 6.483 1.00 21.73 181 ASP A CA 1
ATOM 2827 C C . ASP A 1 181 ? 39.663 94.620 7.036 1.00 22.58 181 ASP A C 1
ATOM 2828 O O . ASP A 1 181 ? 39.751 95.819 7.316 1.00 21.73 181 ASP A O 1
ATOM 2837 N N . LEU A 1 182 ? 40.661 93.754 7.207 1.00 22.46 182 LEU A N 1
ATOM 2838 C CA . LEU A 1 182 ? 41.999 94.153 7.612 1.00 22.37 182 LEU A CA 1
ATOM 2839 C C . LEU A 1 182 ? 42.843 94.486 6.390 1.00 22.86 182 LEU A C 1
ATOM 2840 O O . LEU A 1 182 ? 42.712 93.853 5.339 1.00 22.54 182 LEU A O 1
ATOM 2856 N N . ASP A 1 183 ? 43.708 95.486 6.530 1.00 23.02 183 ASP A N 1
ATOM 2857 C CA . ASP A 1 183 ? 44.662 95.836 5.479 1.00 24.29 183 ASP A CA 1
ATOM 2858 C C . ASP A 1 183 ? 45.931 95.025 5.723 1.00 26.70 183 ASP A C 1
ATOM 2859 O O . ASP A 1 183 ? 46.737 95.366 6.592 1.00 28.07 183 ASP A O 1
ATOM 2868 N N . VAL A 1 184 ? 46.109 93.937 4.967 1.00 27.72 184 VAL A N 1
ATOM 2869 C CA . VAL A 1 184 ? 47.263 93.073 5.191 1.00 29.78 184 VAL A CA 1
ATOM 2870 C C . VAL A 1 184 ? 48.570 93.698 4.720 1.00 32.12 184 VAL A C 1
ATOM 2871 O O . VAL A 1 184 ? 49.641 93.143 4.990 1.00 34.82 184 VAL A O 1
ATOM 2884 N N . ASN A 1 185 ? 48.515 94.827 4.012 1.00 31.76 185 ASN A N 1
ATOM 2885 C CA . ASN A 1 185 ? 49.716 95.602 3.714 1.00 34.51 185 ASN A CA 1
ATOM 2886 C C . ASN A 1 185 ? 50.187 96.442 4.895 1.00 32.86 185 ASN A C 1
ATOM 2887 O O . ASN A 1 185 ? 51.307 96.962 4.859 1.00 36.70 185 ASN A O 1
ATOM 2898 N N . SER A 1 186 ? 49.363 96.593 5.925 1.00 28.79 186 SER A N 1
ATOM 2899 C CA . SER A 1 186 ? 49.713 97.418 7.070 1.00 30.53 186 SER A CA 1
ATOM 2900 C C . SER A 1 186 ? 50.638 96.655 8.008 1.00 28.51 186 SER A C 1
ATOM 2901 O O . SER A 1 186 ? 50.351 95.515 8.388 1.00 28.59 186 SER A O 1
ATOM 2909 N N . HIS A 1 187 ? 51.741 97.298 8.394 1.00 28.00 187 HIS A N 1
ATOM 2910 C CA . HIS A 1 187 ? 52.632 96.725 9.394 1.00 29.43 187 HIS A CA 1
ATOM 2911 C C . HIS A 1 187 ? 51.876 96.374 10.667 1.00 29.49 187 HIS A C 1
ATOM 2912 O O . HIS A 1 187 ? 52.173 95.367 11.322 1.00 30.23 187 HIS A O 1
ATOM 2926 N N . LEU A 1 188 ? 50.880 97.182 11.026 1.00 31.05 188 LEU A N 1
ATOM 2927 C CA . LEU A 1 188 ? 50.122 96.922 12.244 1.00 28.52 188 LEU A CA 1
ATOM 2928 C C . LEU A 1 188 ? 49.334 95.620 12.146 1.00 25.91 188 LEU A C 1
ATOM 2929 O O . LEU A 1 188 ? 49.208 94.889 13.136 1.00 25.36 188 LEU A O 1
ATOM 2945 N N . VAL A 1 189 ? 48.778 95.328 10.969 1.00 26.20 189 VAL A N 1
ATOM 2946 C CA . VAL A 1 189 ? 48.034 94.090 10.783 1.00 25.66 189 VAL A CA 1
ATOM 2947 C C . VAL A 1 189 ? 48.969 92.889 10.825 1.00 26.51 189 VAL A C 1
ATOM 2948 O O . VAL A 1 189 ? 48.635 91.844 11.391 1.00 24.64 189 VAL A O 1
ATOM 2961 N N . ARG A 1 190 ? 50.151 93.006 10.225 1.00 29.31 190 ARG A N 1
ATOM 2962 C CA . ARG A 1 190 ? 51.069 91.874 10.253 1.00 30.48 190 ARG A CA 1
ATOM 2963 C C . ARG A 1 190 ? 51.526 91.592 11.676 1.00 29.75 190 ARG A C 1
ATOM 2964 O O . ARG A 1 190 ? 51.642 90.426 12.070 1.00 28.08 190 ARG A O 1
ATOM 2985 N N . GLU A 1 191 ? 51.748 92.645 12.472 1.00 29.84 191 GLU A N 1
ATOM 2986 C CA . GLU A 1 191 ? 52.064 92.462 13.885 1.00 30.05 191 GLU A CA 1
ATOM 2987 C C . GLU A 1 191 ? 50.910 91.787 14.614 1.00 25.85 191 GLU A C 1
ATOM 2988 O O . GLU A 1 191 ? 51.122 90.906 15.458 1.00 23.78 191 GLU A O 1
ATOM 3000 N N . PHE A 1 192 ? 49.681 92.214 14.315 1.00 26.02 192 PHE A N 1
ATOM 3001 C CA . PHE A 1 192 ? 48.488 91.617 14.909 1.00 28.13 192 PHE A CA 1
ATOM 3002 C C . PHE A 1 192 ? 48.393 90.131 14.593 1.00 28.59 192 PHE A C 1
ATOM 3003 O O . PHE A 1 192 ? 48.181 89.307 15.490 1.00 26.76 192 PHE A O 1
ATOM 3020 N N . LEU A 1 193 ? 48.569 89.765 13.322 1.00 27.36 193 LEU A N 1
ATOM 3021 C CA . LEU A 1 193 ? 48.487 88.362 12.941 1.00 26.29 193 LEU A CA 1
ATOM 3022 C C . LEU A 1 193 ? 49.606 87.554 13.588 1.00 25.34 193 LEU A C 1
ATOM 3023 O O . LEU A 1 193 ? 49.385 86.421 14.026 1.00 25.01 193 LEU A O 1
ATOM 3039 N N . LEU A 1 194 ? 50.819 88.122 13.652 1.00 26.13 194 LEU A N 1
ATOM 3040 C CA . LEU A 1 194 ? 51.925 87.444 14.323 1.00 26.02 194 LEU A CA 1
ATOM 3041 C C . LEU A 1 194 ? 51.607 87.169 15.786 1.00 25.88 194 LEU A C 1
ATOM 3042 O O . LEU A 1 194 ? 51.975 86.117 16.323 1.00 26.65 194 LEU A O 1
ATOM 3058 N N . GLU A 1 195 ? 50.955 88.120 16.460 1.00 26.16 195 GLU A N 1
ATOM 3059 C CA . GLU A 1 195 ? 50.593 87.920 17.856 1.00 27.86 195 GLU A CA 1
ATOM 3060 C C . GLU A 1 195 ? 49.590 86.784 18.011 1.00 24.85 195 GLU A C 1
ATOM 3061 O O . GLU A 1 195 ? 49.617 86.072 19.019 1.00 25.80 195 GLU A O 1
ATOM 3073 N N . VAL A 1 196 ? 48.716 86.584 17.023 1.00 23.15 196 VAL A N 1
ATOM 3074 C CA . VAL A 1 196 ? 47.777 85.471 17.097 1.00 23.11 196 VAL A CA 1
ATOM 3075 C C . VAL A 1 196 ? 48.511 84.144 16.940 1.00 22.16 196 VAL A C 1
ATOM 3076 O O . VAL A 1 196 ? 48.258 83.196 17.689 1.00 23.02 196 VAL A O 1
ATOM 3089 N N . PHE A 1 197 ? 49.439 84.055 15.976 1.00 21.60 197 PHE A N 1
ATOM 3090 C CA . PHE A 1 197 ? 50.269 82.856 15.851 1.00 23.19 197 PHE A CA 1
ATOM 3091 C C . PHE A 1 197 ? 50.965 82.532 17.171 1.00 23.68 197 PHE A C 1
ATOM 3092 O O . PHE A 1 197 ? 51.022 81.366 17.592 1.00 23.10 197 PHE A O 1
ATOM 3109 N N . LYS A 1 198 ? 51.524 83.549 17.826 1.00 25.80 198 LYS A N 1
ATOM 3110 C CA . LYS A 1 198 ? 52.199 83.334 19.102 1.00 27.10 198 LYS A CA 1
ATOM 3111 C C . LYS A 1 198 ? 51.238 82.815 20.162 1.00 25.02 198 LYS A C 1
ATOM 3112 O O . LYS A 1 198 ? 51.566 81.886 20.912 1.00 23.48 198 LYS A O 1
ATOM 3131 N N . THR A 1 199 ? 50.049 83.409 20.244 1.00 23.88 199 THR A N 1
ATOM 3132 C CA . THR A 1 199 ? 49.036 82.949 21.191 1.00 25.48 199 THR A CA 1
ATOM 3133 C C . THR A 1 199 ? 48.626 81.511 20.898 1.00 25.46 199 THR A C 1
ATOM 3134 O O . THR A 1 199 ? 48.609 80.661 21.799 1.00 28.12 199 THR A O 1
ATOM 3145 N N . PHE A 1 200 ? 48.301 81.221 19.634 1.00 22.25 200 PHE A N 1
ATOM 3146 C CA . PHE A 1 200 ? 47.928 79.866 19.242 1.00 21.23 200 PHE A CA 1
ATOM 3147 C C . PHE A 1 200 ? 49.019 78.874 19.624 1.00 22.91 200 PHE A C 1
ATOM 3148 O O . PHE A 1 200 ? 48.750 77.833 20.230 1.00 23.26 200 PHE A O 1
ATOM 3165 N N . SER A 1 201 ? 50.262 79.178 19.249 1.00 23.20 201 SER A N 1
ATOM 3166 C CA . SER A 1 201 ? 51.369 78.272 19.530 1.00 25.51 201 SER A CA 1
ATOM 3167 C C . SER A 1 201 ? 51.537 78.058 21.026 1.00 25.64 201 SER A C 1
ATOM 3168 O O . SER A 1 201 ? 51.911 76.964 21.469 1.00 25.73 201 SER A O 1
ATOM 3176 N N . ASN A 1 202 ? 51.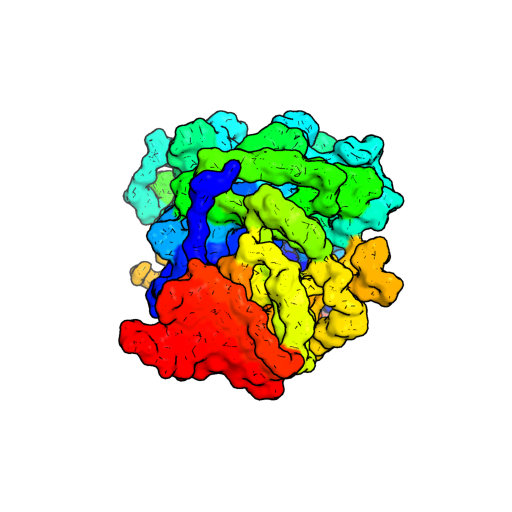307 79.108 21.817 1.00 25.43 202 ASN A N 1
ATOM 3177 C CA . ASN A 1 202 ? 51.462 79.009 23.260 1.00 28.57 202 ASN A CA 1
ATOM 3178 C C . ASN A 1 202 ? 50.532 77.959 23.859 1.00 27.77 202 ASN A C 1
ATOM 3179 O O . ASN A 1 202 ? 50.849 77.371 24.899 1.00 27.89 202 ASN A O 1
ATOM 3190 N N . PHE A 1 203 ? 49.379 77.719 23.238 1.00 25.33 203 PHE A N 1
ATOM 3191 C CA . PHE A 1 203 ? 48.404 76.775 23.773 1.00 24.21 203 PHE A CA 1
ATOM 3192 C C . PHE A 1 203 ? 48.314 75.488 22.958 1.00 25.28 203 PHE A C 1
ATOM 3193 O O . PHE A 1 203 ? 47.316 74.768 23.052 1.00 27.51 203 PHE A O 1
ATOM 3210 N N . GLY A 1 204 ? 49.340 75.180 22.165 1.00 26.07 204 GLY A N 1
ATOM 3211 C CA . GLY A 1 204 ? 49.453 73.874 21.550 1.00 27.32 204 GLY A CA 1
ATOM 3212 C C . GLY A 1 204 ? 48.850 73.716 20.174 1.00 26.51 204 GLY A C 1
ATOM 3213 O O . GLY A 1 204 ? 48.848 72.599 19.650 1.00 28.64 204 GLY A O 1
ATOM 3217 N N . VAL A 1 205 ? 48.395 74.808 19.551 1.00 22.89 205 VAL A N 1
ATOM 3218 C CA . VAL A 1 205 ? 47.754 74.735 18.241 1.00 22.99 205 VAL A CA 1
ATOM 3219 C C . VAL A 1 205 ? 48.808 74.499 17.171 1.00 24.91 205 VAL A C 1
ATOM 3220 O O . VAL A 1 205 ? 49.822 75.204 17.112 1.00 26.33 205 VAL A O 1
ATOM 3233 N N . LYS A 1 206 ? 48.571 73.499 16.311 1.00 26.29 206 LYS A N 1
ATOM 3234 C CA . LYS A 1 206 ? 49.560 73.073 15.336 1.00 33.20 206 LYS A CA 1
ATOM 3235 C C . LYS A 1 206 ? 49.192 73.371 13.890 1.00 25.67 206 LYS A C 1
ATOM 3236 O O . LYS A 1 206 ? 50.088 73.446 13.045 1.00 23.14 206 LYS A O 1
ATOM 3255 N N . ILE A 1 207 ? 47.914 73.566 13.590 1.00 21.57 207 ILE A N 1
ATOM 3256 C CA . ILE A 1 207 ? 47.451 73.853 12.242 1.00 21.89 207 ILE A CA 1
ATOM 3257 C C . ILE A 1 207 ? 46.505 75.040 12.298 1.00 20.61 207 ILE A C 1
ATOM 3258 O O . ILE A 1 207 ? 45.646 75.118 13.182 1.00 20.01 207 ILE A O 1
ATOM 3274 N N . VAL A 1 208 ? 46.655 75.961 11.355 1.00 19.47 208 VAL A N 1
ATOM 3275 C CA . VAL A 1 208 ? 45.831 77.164 11.333 1.00 20.98 208 VAL A CA 1
ATOM 3276 C C . VAL A 1 208 ? 45.179 77.274 9.965 1.00 20.14 208 VAL A C 1
ATOM 3277 O O . VAL A 1 208 ? 45.869 77.300 8.936 1.00 20.03 208 VAL A O 1
ATOM 3290 N N . ARG A 1 209 ? 43.855 77.364 9.958 1.00 18.46 209 ARG A N 1
ATOM 3291 C CA . ARG A 1 209 ? 43.079 77.560 8.748 1.00 19.19 209 ARG A CA 1
ATOM 3292 C C . ARG A 1 209 ? 42.991 79.052 8.458 1.00 19.70 209 ARG A C 1
ATOM 3293 O O . ARG A 1 209 ? 42.577 79.834 9.319 1.00 18.95 209 ARG A O 1
ATOM 3314 N N . LEU A 1 210 ? 43.380 79.445 7.249 1.00 19.38 210 LEU A N 1
ATOM 3315 C CA . LEU A 1 210 ? 43.295 80.840 6.824 1.00 20.44 210 LEU A CA 1
ATOM 3316 C C . LEU A 1 210 ? 41.929 81.068 6.189 1.00 21.65 210 LEU A C 1
ATOM 3317 O O . LEU A 1 210 ? 41.718 80.786 5.006 1.00 21.15 210 LEU A O 1
ATOM 3333 N N . ASP A 1 211 ? 41.009 81.619 6.973 1.00 21.06 211 ASP A N 1
ATOM 3334 C CA . ASP A 1 211 ? 39.652 81.851 6.508 1.00 19.42 211 ASP A CA 1
ATOM 3335 C C . ASP A 1 211 ? 39.623 82.951 5.450 1.00 19.21 211 ASP A C 1
ATOM 3336 O O . ASP A 1 211 ? 40.237 84.007 5.621 1.00 20.91 211 ASP A O 1
ATOM 3345 N N . ALA A 1 212 ? 38.907 82.696 4.354 1.00 19.23 212 ALA A N 1
ATOM 3346 C CA . ALA A 1 212 ? 38.640 83.710 3.339 1.00 20.55 212 ALA A CA 1
ATOM 3347 C C . ALA A 1 212 ? 39.932 84.346 2.832 1.00 20.84 212 ALA A C 1
ATOM 3348 O O . ALA A 1 212 ? 39.958 85.516 2.457 1.00 20.74 212 ALA A O 1
ATOM 3355 N N . VAL A 1 213 ? 41.015 83.566 2.788 1.00 20.98 213 VAL A N 1
ATOM 3356 C CA . VAL A 1 213 ? 42.307 84.141 2.424 1.00 21.94 213 VAL A CA 1
ATOM 3357 C C . VAL A 1 213 ? 42.273 84.703 1.007 1.00 22.69 213 VAL A C 1
ATOM 3358 O O . VAL A 1 213 ? 42.977 85.675 0.698 1.00 23.53 213 VAL A O 1
ATOM 3371 N N . GLY A 1 214 ? 41.422 84.156 0.140 1.00 23.13 214 GLY A N 1
ATOM 3372 C CA . GLY A 1 214 ? 41.369 84.647 -1.225 1.00 22.92 214 GLY A CA 1
ATOM 3373 C C . GLY A 1 214 ? 40.966 86.101 -1.349 1.00 22.18 214 GLY A C 1
ATOM 3374 O O . GLY A 1 214 ? 41.183 86.707 -2.405 1.00 23.09 214 GLY A O 1
ATOM 3378 N N . TYR A 1 215 ? 40.399 86.686 -0.292 1.00 21.35 215 TYR A N 1
ATOM 3379 C CA . TYR A 1 215 ? 39.868 88.041 -0.354 1.00 22.56 215 TYR A CA 1
ATOM 3380 C C . TYR A 1 215 ? 40.828 89.112 0.149 1.00 22.60 215 TYR A C 1
ATOM 3381 O O . TYR A 1 215 ? 40.486 90.297 0.086 1.00 23.34 215 TYR A O 1
ATOM 3399 N N . VAL A 1 216 ? 42.023 88.745 0.622 1.00 22.40 216 VAL A N 1
ATOM 3400 C CA . VAL A 1 216 ? 42.818 89.719 1.360 1.00 22.79 216 VAL A CA 1
ATOM 3401 C C . VAL A 1 216 ? 43.410 90.813 0.473 1.00 25.74 216 VAL A C 1
ATOM 3402 O O . VAL A 1 216 ? 43.692 91.908 0.974 1.00 26.30 216 VAL A O 1
ATOM 3415 N N . ILE A 1 217 ? 43.590 90.578 -0.826 1.00 26.31 217 ILE A N 1
ATOM 3416 C CA . ILE A 1 217 ? 44.156 91.590 -1.715 1.00 27.14 217 ILE A CA 1
ATOM 3417 C C . ILE A 1 217 ? 43.026 92.299 -2.452 1.00 28.14 217 ILE A C 1
ATOM 3418 O O . ILE A 1 217 ? 42.270 91.676 -3.211 1.00 28.57 217 ILE A O 1
ATOM 3434 N N . LYS A 1 218 ? 42.926 93.605 -2.241 1.00 27.36 218 LYS A N 1
ATOM 3435 C CA . LYS A 1 218 ? 42.016 94.459 -2.990 1.00 26.30 218 LYS A CA 1
ATOM 3436 C C . LYS A 1 218 ? 42.832 95.247 -4.004 1.00 29.57 218 LYS A C 1
ATOM 3437 O O . LYS A 1 218 ? 43.864 95.831 -3.656 1.00 33.88 218 LYS A O 1
ATOM 3456 N N . LYS A 1 219 ? 42.385 95.242 -5.254 1.00 30.52 219 LYS A N 1
ATOM 3457 C CA . LYS A 1 219 ? 43.048 96.023 -6.294 1.00 39.56 219 LYS A CA 1
ATOM 3458 C C . LYS A 1 219 ? 41.989 96.510 -7.267 1.00 36.85 219 LYS A C 1
ATOM 3459 O O . LYS A 1 219 ? 41.284 95.693 -7.869 1.00 33.35 219 LYS A O 1
ATOM 3478 N N . ILE A 1 220 ? 41.893 97.831 -7.437 1.00 40.16 220 ILE A N 1
ATOM 3479 C CA . ILE A 1 220 ? 40.906 98.387 -8.352 1.00 42.28 220 ILE A CA 1
ATOM 3480 C C . ILE A 1 220 ? 41.200 97.887 -9.758 1.00 40.95 220 ILE A C 1
ATOM 3481 O O . ILE A 1 220 ? 42.357 97.838 -10.195 1.00 39.97 220 ILE A O 1
ATOM 3497 N N . GLY A 1 221 ? 40.146 97.518 -10.478 1.00 40.90 221 GLY A N 1
ATOM 3498 C CA . GLY A 1 221 ? 40.278 96.949 -11.799 1.00 40.56 221 GLY A CA 1
ATOM 3499 C C . GLY A 1 221 ? 40.297 95.439 -11.839 1.00 38.78 221 GLY A C 1
ATOM 3500 O O . GLY A 1 221 ? 40.182 94.863 -12.932 1.00 37.41 221 GLY A O 1
ATOM 3504 N N . THR A 1 222 ? 40.420 94.777 -10.691 1.00 37.43 222 THR A N 1
ATOM 3505 C CA . THR A 1 222 ? 40.392 93.326 -10.607 1.00 34.90 222 THR A CA 1
ATOM 3506 C C . THR A 1 222 ? 39.119 92.881 -9.897 1.00 35.36 222 THR A C 1
ATOM 3507 O O . THR A 1 222 ? 38.357 93.697 -9.363 1.00 36.28 222 THR A O 1
ATOM 3518 N N . SER A 1 223 ? 38.916 91.560 -9.863 1.00 33.90 223 SER A N 1
ATOM 3519 C CA . SER A 1 223 ? 37.804 90.988 -9.113 1.00 31.95 223 SER A CA 1
ATOM 3520 C C . SER A 1 223 ? 37.988 91.134 -7.612 1.00 29.08 223 SER A C 1
ATOM 3521 O O . SER A 1 223 ? 37.026 90.959 -6.858 1.00 31.16 223 SER A O 1
ATOM 3529 N N . CYS A 1 224 ? 39.205 91.438 -7.165 1.00 28.05 224 CYS A N 1
ATOM 3530 C CA . CYS A 1 224 ? 39.558 91.436 -5.750 1.00 28.25 224 CYS A CA 1
ATOM 3531 C C . CYS A 1 224 ? 39.393 90.052 -5.135 1.00 29.23 224 CYS A C 1
ATOM 3532 O O . CYS A 1 224 ? 39.132 89.924 -3.934 1.00 29.11 224 CYS A O 1
ATOM 3540 N N . PHE A 1 225 ? 39.548 89.005 -5.948 1.00 30.43 225 PHE A N 1
ATOM 3541 C CA . PHE A 1 225 ? 39.603 87.640 -5.438 1.00 27.47 225 PHE A CA 1
ATOM 3542 C C . PHE A 1 225 ? 40.831 86.943 -6.005 1.00 27.52 225 PHE A C 1
ATOM 3543 O O . PHE A 1 225 ? 41.017 86.883 -7.228 1.00 28.73 225 PHE A O 1
ATOM 3560 N N . PHE A 1 226 ? 41.642 86.401 -5.108 1.00 28.46 226 PHE A N 1
ATOM 3561 C CA . PHE A 1 226 ? 42.916 85.770 -5.426 1.00 31.15 226 PHE A CA 1
ATOM 3562 C C . PHE A 1 226 ? 43.700 86.587 -6.452 1.00 30.45 226 PHE A C 1
ATOM 3563 O O . PHE A 1 226 ? 44.055 86.118 -7.535 1.00 29.37 226 PHE A O 1
ATOM 3580 N N . VAL A 1 227 ? 43.976 87.834 -6.080 1.00 27.85 227 VAL A N 1
ATOM 3581 C CA . VAL A 1 227 ? 44.678 88.764 -6.962 1.00 29.30 227 VAL A CA 1
ATOM 3582 C C . VAL A 1 227 ? 46.155 88.385 -6.964 1.00 30.69 227 VAL A C 1
ATOM 3583 O O . VAL A 1 227 ? 46.833 88.492 -5.938 1.00 28.23 227 VAL A O 1
ATOM 3596 N N . GLU A 1 228 ? 46.663 87.922 -8.136 1.00 35.05 228 GLU A N 1
ATOM 3597 C CA . GLU A 1 228 ? 48.053 87.536 -8.320 1.00 37.41 228 GLU A CA 1
ATOM 3598 C C . GLU A 1 228 ? 48.838 88.660 -8.987 1.00 40.28 228 GLU A C 1
ATOM 3599 O O . GLU A 1 228 ? 48.298 89.387 -9.825 1.00 42.58 228 GLU A O 1
ATOM 3611 N N . PRO A 1 229 ? 50.130 88.827 -8.659 1.00 38.63 229 PRO A N 1
ATOM 3612 C CA . PRO A 1 229 ? 50.946 88.005 -7.755 1.00 36.71 229 PRO A CA 1
ATOM 3613 C C . PRO A 1 229 ? 50.898 88.429 -6.288 1.00 35.60 229 PRO A C 1
ATOM 3614 O O . PRO A 1 229 ? 51.515 87.777 -5.444 1.00 31.58 229 PRO A O 1
ATOM 3625 N N . GLU A 1 230 ? 50.165 89.505 -5.991 1.00 35.19 230 GLU A N 1
ATOM 3626 C CA . GLU A 1 230 ? 50.167 90.059 -4.639 1.00 33.85 230 GLU A CA 1
ATOM 3627 C C . GLU A 1 230 ? 49.744 89.028 -3.596 1.00 30.67 230 GLU A C 1
ATOM 3628 O O . GLU A 1 230 ? 50.303 88.986 -2.494 1.00 29.60 230 GLU A O 1
ATOM 3640 N N . ILE A 1 231 ? 48.749 88.202 -3.909 1.00 28.28 231 ILE A N 1
ATOM 3641 C CA . ILE A 1 231 ? 48.273 87.240 -2.919 1.00 27.86 231 ILE A CA 1
ATOM 3642 C C . ILE A 1 231 ? 49.407 86.312 -2.486 1.00 28.04 231 ILE A C 1
ATOM 3643 O O . ILE A 1 231 ? 49.489 85.916 -1.321 1.00 26.43 231 ILE A O 1
ATOM 3659 N N . TYR A 1 232 ? 50.309 85.963 -3.410 1.00 29.28 232 TYR A N 1
ATOM 3660 C CA . TYR A 1 232 ? 51.377 85.026 -3.067 1.00 29.33 232 TYR A CA 1
ATOM 3661 C C . TYR A 1 232 ? 52.430 85.664 -2.169 1.00 29.68 232 TYR A C 1
ATOM 3662 O O . TYR A 1 232 ? 53.083 84.965 -1.382 1.00 28.44 232 TYR A O 1
ATOM 3680 N N . GLU A 1 233 ? 52.601 86.983 -2.252 1.00 31.24 233 GLU A N 1
ATOM 3681 C CA . GLU A 1 233 ? 53.506 87.669 -1.338 1.00 36.32 233 GLU A CA 1
ATOM 3682 C C . GLU A 1 233 ? 53.002 87.581 0.100 1.00 32.03 233 GLU A C 1
ATOM 3683 O O . GLU A 1 233 ? 53.793 87.398 1.036 1.00 28.09 233 GLU A O 1
ATOM 3695 N N . PHE A 1 234 ? 51.687 87.710 0.295 1.00 31.69 234 PHE A N 1
ATOM 3696 C CA . PHE A 1 234 ? 51.110 87.529 1.621 1.00 29.50 234 PHE A CA 1
ATOM 3697 C C . PHE A 1 234 ? 51.197 86.074 2.068 1.00 28.26 234 PHE A C 1
ATOM 3698 O O . PHE A 1 234 ? 51.560 85.787 3.213 1.00 27.79 234 PHE A O 1
ATOM 3715 N N . LEU A 1 235 ? 50.831 85.140 1.186 1.00 25.31 235 LEU A N 1
ATOM 3716 C CA . LEU A 1 235 ? 50.883 83.728 1.552 1.00 23.94 235 LEU A CA 1
ATOM 3717 C C . LEU A 1 235 ? 52.297 83.313 1.934 1.00 27.52 235 LEU A C 1
ATOM 3718 O O . LEU A 1 235 ? 52.501 82.626 2.943 1.00 29.69 235 LEU A O 1
ATOM 3734 N N . ASP A 1 236 ? 53.292 83.730 1.148 1.00 28.03 236 ASP A N 1
ATOM 3735 C CA . ASP A 1 236 ? 54.667 83.369 1.464 1.00 29.00 236 ASP A CA 1
ATOM 3736 C C . ASP A 1 236 ? 55.081 83.951 2.806 1.00 30.39 236 ASP A C 1
ATOM 3737 O O . ASP A 1 236 ? 55.699 83.261 3.625 1.00 32.04 236 ASP A O 1
ATOM 3746 N N . TRP A 1 237 ? 54.743 85.223 3.049 1.00 28.65 237 TRP A N 1
ATOM 3747 C CA . TRP A 1 237 ? 55.041 85.840 4.333 1.00 27.99 237 TRP A CA 1
ATOM 3748 C C . TRP A 1 237 ? 54.389 85.069 5.468 1.00 27.34 237 TRP A C 1
ATOM 3749 O O . TRP A 1 237 ? 55.037 84.735 6.467 1.00 29.26 237 TRP A O 1
ATOM 3770 N N . ALA A 1 238 ? 53.093 84.779 5.330 1.00 26.25 238 ALA A N 1
ATOM 3771 C CA . ALA A 1 238 ? 52.360 84.146 6.415 1.00 26.74 238 ALA A CA 1
ATOM 3772 C C . ALA A 1 238 ? 52.872 82.737 6.683 1.00 27.72 238 ALA A C 1
ATOM 3773 O O . ALA A 1 238 ? 52.945 82.309 7.842 1.00 27.97 238 ALA A O 1
ATOM 3780 N N . LYS A 1 239 ? 53.215 81.995 5.627 1.00 26.13 239 LYS A N 1
ATOM 3781 C CA . LYS A 1 239 ? 53.687 80.626 5.811 1.00 25.46 239 LYS A CA 1
ATOM 3782 C C . LYS A 1 239 ? 54.983 80.598 6.616 1.00 26.15 239 LYS A C 1
ATOM 3783 O O . LYS A 1 239 ? 55.140 79.775 7.527 1.00 26.06 239 LYS A O 1
ATOM 3802 N N . GLY A 1 240 ? 55.920 81.500 6.299 1.00 26.53 240 GLY A N 1
ATOM 3803 C CA . GLY A 1 240 ? 57.198 81.517 6.993 1.00 29.40 240 GLY A CA 1
ATOM 3804 C C . GLY A 1 240 ? 57.078 81.935 8.446 1.00 33.29 240 GLY A C 1
ATOM 3805 O O . GLY A 1 240 ? 57.781 81.410 9.315 1.00 33.36 240 GLY A O 1
ATOM 3809 N N . GLN A 1 241 ? 56.225 82.924 8.724 1.00 33.59 241 GLN A N 1
ATOM 3810 C CA . GLN A 1 241 ? 56.004 83.343 10.102 1.00 32.13 241 GLN A CA 1
ATOM 3811 C C . GLN A 1 241 ? 55.317 82.250 10.908 1.00 29.62 241 GLN A C 1
ATOM 3812 O O . GLN A 1 241 ? 55.687 81.992 12.058 1.00 31.97 241 GLN A O 1
ATOM 3826 N N . ALA A 1 242 ? 54.296 81.612 10.333 1.00 26.95 242 ALA A N 1
ATOM 3827 C CA . ALA A 1 242 ? 53.627 80.522 11.037 1.00 26.48 242 ALA A CA 1
ATOM 3828 C C . ALA A 1 242 ? 54.609 79.398 11.356 1.00 25.81 242 ALA A C 1
ATOM 3829 O O . ALA A 1 242 ? 54.595 78.847 12.463 1.00 23.15 242 ALA A O 1
ATOM 3836 N N . ALA A 1 243 ? 55.492 79.068 10.411 1.00 27.14 243 ALA A N 1
ATOM 3837 C CA . ALA A 1 243 ? 56.468 78.010 10.656 1.00 28.29 243 ALA A CA 1
ATOM 3838 C C . ALA A 1 243 ? 57.386 78.358 11.822 1.00 29.03 243 ALA A C 1
ATOM 3839 O O . ALA A 1 243 ? 57.840 77.461 12.540 1.00 31.67 243 ALA A O 1
ATOM 3846 N N . SER A 1 244 ? 57.660 79.648 12.037 1.00 28.42 244 SER A N 1
ATOM 3847 C CA . SER A 1 244 ? 58.503 80.056 13.157 1.00 31.51 244 SER A CA 1
ATOM 3848 C C . SER A 1 244 ? 57.902 79.652 14.498 1.00 31.72 244 SER A C 1
ATOM 3849 O O . SER A 1 244 ? 58.636 79.480 15.477 1.00 31.14 244 SER A O 1
ATOM 3857 N N . TYR A 1 245 ? 56.574 79.527 14.569 1.00 30.75 245 TYR A N 1
ATOM 3858 C CA . TYR A 1 245 ? 55.877 79.108 15.779 1.00 30.58 245 TYR A CA 1
ATOM 3859 C C . TYR A 1 245 ? 55.418 77.654 15.725 1.00 28.53 245 TYR A C 1
ATOM 3860 O O . TYR A 1 245 ? 54.580 77.254 16.537 1.00 30.55 245 TYR A O 1
ATOM 3878 N N . GLY A 1 246 ? 55.927 76.865 14.781 1.00 25.13 246 GLY A N 1
ATOM 3879 C CA . GLY A 1 246 ? 55.550 75.467 14.688 1.00 26.57 246 GLY A CA 1
ATOM 3880 C C . GLY A 1 246 ? 54.192 75.197 14.088 1.00 27.32 246 GLY A C 1
ATOM 3881 O O . GLY A 1 246 ? 53.600 74.148 14.366 1.00 26.57 246 GLY A O 1
ATOM 3885 N N . ILE A 1 247 ? 53.666 76.114 13.283 1.00 26.68 247 ILE A N 1
ATOM 3886 C CA . ILE A 1 247 ? 52.303 76.016 12.765 1.00 24.61 247 ILE A CA 1
ATOM 3887 C C . ILE A 1 247 ? 52.339 75.792 11.257 1.00 22.52 247 ILE A C 1
ATOM 3888 O O . ILE A 1 247 ? 53.076 76.477 10.537 1.00 23.10 247 ILE A O 1
ATOM 3904 N N . GLU A 1 248 ? 51.531 74.847 10.781 1.00 22.67 248 GLU A N 1
ATOM 3905 C CA . GLU A 1 248 ? 51.288 74.664 9.354 1.00 23.93 248 GLU A CA 1
ATOM 3906 C C . GLU A 1 248 ? 49.994 75.386 8.979 1.00 22.56 248 GLU A C 1
ATOM 3907 O O . GLU A 1 248 ? 49.053 75.423 9.774 1.00 21.72 248 GLU A O 1
ATOM 3919 N N . LEU A 1 249 ? 49.957 75.969 7.782 1.00 21.53 249 LEU A N 1
ATOM 3920 C CA . LEU A 1 249 ? 48.793 76.714 7.312 1.00 20.58 249 LEU A CA 1
ATOM 3921 C C . LEU A 1 249 ? 47.947 75.847 6.388 1.00 20.32 249 LEU A C 1
ATOM 3922 O O . LEU A 1 249 ? 48.474 75.129 5.535 1.00 21.50 249 LEU A O 1
ATOM 3938 N N . LEU A 1 250 ? 46.628 75.922 6.569 1.00 20.12 250 LEU A N 1
ATOM 3939 C CA . LEU A 1 250 ? 45.647 75.273 5.702 1.00 18.43 250 LEU A CA 1
ATOM 3940 C C . LEU A 1 250 ? 44.817 76.383 5.068 1.00 19.51 250 LEU A C 1
ATOM 3941 O O . LEU A 1 250 ? 44.111 77.114 5.771 1.00 19.84 250 LEU A O 1
ATOM 3957 N N . LEU A 1 251 ? 44.946 76.552 3.756 1.00 20.66 251 LEU A N 1
ATOM 3958 C CA . LEU A 1 251 ? 44.277 77.638 3.052 1.00 21.05 251 LEU A CA 1
ATOM 3959 C C . LEU A 1 251 ? 42.886 77.209 2.613 1.00 20.69 251 LEU A C 1
ATOM 3960 O O . LEU A 1 251 ? 42.716 76.135 2.035 1.00 20.98 251 LEU A O 1
ATOM 3976 N N . GLU A 1 252 ? 41.898 78.061 2.881 1.00 19.24 252 GLU A N 1
ATOM 3977 C CA . GLU A 1 252 ? 40.529 77.848 2.423 1.00 19.07 252 GLU A CA 1
ATOM 3978 C C . GLU A 1 252 ? 40.270 78.752 1.228 1.00 18.96 252 GLU A C 1
ATOM 3979 O O . GLU A 1 252 ? 40.143 79.968 1.385 1.00 19.76 252 GLU A O 1
ATOM 3991 N N . VAL A 1 253 ? 40.177 78.156 0.042 1.00 19.64 253 VAL A N 1
ATOM 3992 C CA . VAL A 1 253 ? 39.975 78.896 -1.197 1.00 20.45 253 VAL A CA 1
ATOM 3993 C C . VAL A 1 253 ? 38.916 78.148 -1.998 1.00 20.11 253 VAL A C 1
ATOM 3994 O O . VAL A 1 253 ? 39.144 77.008 -2.418 1.00 21.02 253 VAL A O 1
ATOM 4007 N N . HIS A 1 254 ? 37.762 78.778 -2.193 1.00 20.16 254 HIS A N 1
ATOM 4008 C CA . HIS A 1 254 ? 36.751 78.294 -3.126 1.00 20.72 254 HIS A CA 1
ATOM 4009 C C . HIS A 1 254 ? 37.019 78.977 -4.463 1.00 20.60 254 HIS A C 1
ATOM 4010 O O . HIS A 1 254 ? 36.767 80.175 -4.617 1.00 22.23 254 HIS A O 1
ATOM 4024 N N . SER A 1 255 ? 37.535 78.223 -5.428 1.00 20.41 255 SER A N 1
ATOM 4025 C CA A SER A 1 255 ? 37.894 78.793 -6.718 0.54 21.83 255 SER A CA 1
ATOM 4026 C CA B SER A 1 255 ? 37.900 78.790 -6.717 0.46 21.83 255 SER A CA 1
ATOM 4027 C C . SER A 1 255 ? 37.917 77.681 -7.759 1.00 21.26 255 SER A C 1
ATOM 4028 O O . SER A 1 255 ? 37.703 76.508 -7.450 1.00 20.48 255 SER A O 1
ATOM 4041 N N . GLN A 1 256 ? 38.194 78.064 -9.002 1.00 23.10 256 GLN A N 1
ATOM 4042 C CA . GLN A 1 256 ? 38.408 77.078 -10.049 1.00 30.49 256 GLN A CA 1
ATOM 4043 C C . GLN A 1 256 ? 39.609 76.216 -9.682 1.00 24.23 256 GLN A C 1
ATOM 4044 O O . GLN A 1 256 ? 40.498 76.643 -8.943 1.00 22.02 256 GLN A O 1
ATOM 4058 N N . PHE A 1 257 ? 39.624 74.981 -10.196 1.00 23.05 257 PHE A N 1
ATOM 4059 C CA . PHE A 1 257 ? 40.584 73.997 -9.709 1.00 23.01 257 PHE A CA 1
ATOM 4060 C C . PHE A 1 257 ? 42.022 74.411 -10.010 1.00 22.86 257 PHE A C 1
ATOM 4061 O O . PHE A 1 257 ? 42.939 74.033 -9.273 1.00 21.66 257 PHE A O 1
ATOM 4078 N N . GLU A 1 258 ? 42.242 75.197 -11.068 1.00 23.25 258 GLU A N 1
ATOM 4079 C CA . GLU A 1 258 ? 43.603 75.619 -11.401 1.00 24.69 258 GLU A CA 1
ATOM 4080 C C . GLU A 1 258 ? 44.232 76.440 -10.278 1.00 22.81 258 GLU A C 1
ATOM 4081 O O . GLU A 1 258 ? 45.448 76.373 -10.063 1.00 23.11 258 GLU A O 1
ATOM 4093 N N . VAL A 1 259 ? 43.430 77.233 -9.566 1.00 20.96 259 VAL A N 1
ATOM 4094 C CA . VAL A 1 259 ? 43.950 78.026 -8.455 1.00 20.76 259 VAL A CA 1
ATOM 4095 C C . VAL A 1 259 ? 44.360 77.122 -7.302 1.00 18.95 259 VAL A C 1
ATOM 4096 O O . VAL A 1 259 ? 45.465 77.237 -6.756 1.00 20.16 259 VAL A O 1
ATOM 4109 N N . GLN A 1 260 ? 43.474 76.206 -6.920 1.00 18.33 260 GLN A N 1
ATOM 4110 C CA . GLN A 1 260 ? 43.778 75.234 -5.873 1.00 18.42 260 GLN A CA 1
ATOM 4111 C C . GLN A 1 260 ? 45.002 74.398 -6.228 1.00 19.36 260 GLN A C 1
ATOM 4112 O O . GLN A 1 260 ? 45.895 74.192 -5.398 1.00 21.01 260 GLN A O 1
ATOM 4126 N N . TYR A 1 261 ? 45.060 73.898 -7.461 1.00 19.05 261 TYR A N 1
ATOM 4127 C CA . TYR A 1 261 ? 46.177 73.040 -7.843 1.00 21.74 261 TYR A CA 1
ATOM 4128 C C . TYR A 1 261 ? 47.500 73.798 -7.820 1.00 21.42 261 TYR A C 1
ATOM 4129 O O . TYR A 1 261 ? 48.535 73.245 -7.428 1.00 20.59 261 TYR A O 1
ATOM 4147 N N . LYS A 1 262 ? 47.493 75.064 -8.236 1.00 21.29 262 LYS A N 1
ATOM 4148 C CA . LYS A 1 262 ? 48.726 75.847 -8.201 1.00 24.65 262 LYS A CA 1
ATOM 4149 C C . LYS A 1 262 ? 49.179 76.084 -6.764 1.00 23.26 262 LYS A C 1
ATOM 4150 O O . LYS A 1 262 ? 50.379 76.053 -6.473 1.00 22.99 262 LYS A O 1
ATOM 4169 N N . LEU A 1 263 ? 48.234 76.311 -5.848 1.00 20.59 263 LEU A N 1
ATOM 4170 C CA . LEU A 1 263 ? 48.580 76.434 -4.436 1.00 21.36 263 LEU A CA 1
ATOM 4171 C C . LEU A 1 263 ? 49.282 75.178 -3.932 1.00 22.34 263 LEU A C 1
ATOM 4172 O O . LEU A 1 263 ? 50.350 75.254 -3.308 1.00 22.03 263 LEU A O 1
ATOM 4188 N N . ALA A 1 264 ? 48.694 74.007 -4.199 1.00 22.85 264 ALA A N 1
ATOM 4189 C CA . ALA A 1 264 ? 49.326 72.744 -3.822 1.00 22.63 264 ALA A CA 1
ATOM 4190 C C . ALA A 1 264 ? 50.669 72.566 -4.521 1.00 21.47 264 ALA A C 1
ATOM 4191 O O . ALA A 1 264 ? 51.647 72.119 -3.904 1.00 21.95 264 ALA A O 1
ATOM 4198 N N . GLU A 1 265 ? 50.740 72.907 -5.810 1.00 20.54 265 GLU A N 1
ATOM 4199 C CA . GLU A 1 265 ? 51.999 72.783 -6.544 1.00 22.96 265 GLU A CA 1
ATOM 4200 C C . GLU A 1 265 ? 53.084 73.662 -5.930 1.00 23.13 265 GLU A C 1
ATOM 4201 O O . GLU A 1 265 ? 54.276 73.325 -5.990 1.00 22.63 265 GLU A O 1
ATOM 4213 N N . ARG A 1 266 ? 52.699 74.793 -5.350 1.00 23.36 266 ARG A N 1
ATOM 4214 C CA . ARG A 1 266 ? 53.636 75.699 -4.705 1.00 24.38 266 ARG A CA 1
ATOM 4215 C C . ARG A 1 266 ? 53.868 75.379 -3.237 1.00 23.21 266 ARG A C 1
ATOM 4216 O O . ARG A 1 266 ? 54.592 76.126 -2.566 1.00 24.41 266 ARG A O 1
ATOM 4237 N N . GLY A 1 267 ? 53.333 74.264 -2.741 1.00 21.79 267 GLY A N 1
ATOM 4238 C CA . GLY A 1 267 ? 53.636 73.807 -1.399 1.00 21.51 267 GLY A CA 1
ATOM 4239 C C . GLY A 1 267 ? 52.689 74.244 -0.307 1.00 21.76 267 GLY A C 1
ATOM 4240 O O . GLY A 1 267 ? 53.068 74.188 0.871 1.00 22.07 267 GLY A O 1
ATOM 4244 N N . PHE A 1 268 ? 51.483 74.694 -0.651 1.00 20.24 268 PHE A N 1
ATOM 4245 C CA . PHE A 1 268 ? 50.473 75.076 0.326 1.00 20.57 268 PHE A CA 1
ATOM 4246 C C . PHE A 1 268 ? 49.449 73.962 0.514 1.00 20.27 268 PHE A C 1
ATOM 4247 O O . PHE A 1 268 ? 49.009 73.337 -0.457 1.00 20.69 268 PHE A O 1
ATOM 4264 N N . LEU A 1 269 ? 49.072 73.720 1.766 1.00 20.28 269 LEU A N 1
ATOM 4265 C CA . LEU A 1 269 ? 47.971 72.810 2.061 1.00 20.87 269 LEU A CA 1
ATOM 4266 C C . LEU A 1 269 ? 46.633 73.440 1.686 1.00 19.48 269 LEU A C 1
ATOM 4267 O O . LEU A 1 269 ? 46.393 74.621 1.943 1.00 18.86 269 LEU A O 1
ATOM 4283 N N . ILE A 1 270 ? 45.764 72.634 1.078 1.00 19.29 270 ILE A N 1
ATOM 4284 C CA . ILE A 1 270 ? 44.450 73.079 0.633 1.00 18.70 270 ILE A CA 1
ATOM 4285 C C . ILE A 1 270 ? 43.387 72.089 1.089 1.00 18.01 270 ILE A C 1
ATOM 4286 O O . ILE A 1 270 ? 43.672 70.965 1.504 1.00 17.70 270 ILE A O 1
ATOM 4302 N N . TYR A 1 271 ? 42.134 72.525 0.960 1.00 17.82 271 TYR A N 1
ATOM 4303 C CA . TYR A 1 271 ? 40.987 71.658 1.152 1.00 18.42 271 TYR A CA 1
ATOM 4304 C C . TYR A 1 271 ? 40.581 71.028 -0.173 1.00 18.89 271 TYR A C 1
ATOM 4305 O O . TYR A 1 271 ? 40.599 71.682 -1.219 1.00 19.82 271 TYR A O 1
ATOM 4323 N N . ASP A 1 272 ? 40.158 69.776 -0.115 1.00 17.47 272 ASP A N 1
ATOM 4324 C CA . ASP A 1 272 ? 39.616 69.110 -1.294 1.00 17.74 272 ASP A CA 1
ATOM 4325 C C . ASP A 1 272 ? 38.147 69.508 -1.415 1.00 17.86 272 ASP A C 1
ATOM 4326 O O . ASP A 1 272 ? 37.267 68.889 -0.824 1.00 18.43 272 ASP A O 1
ATOM 4335 N N . PHE A 1 273 ? 37.884 70.571 -2.174 1.00 19.04 273 PHE A N 1
ATOM 4336 C CA . PHE A 1 273 ? 36.519 71.054 -2.373 1.00 18.42 273 PHE A CA 1
ATOM 4337 C C . PHE A 1 273 ? 35.844 70.455 -3.602 1.00 19.00 273 PHE A C 1
ATOM 4338 O O . PHE A 1 273 ? 34.707 70.834 -3.919 1.00 21.39 273 PHE A O 1
ATOM 4355 N N . ILE A 1 274 ? 36.502 69.529 -4.289 1.00 16.72 274 ILE A N 1
ATOM 4356 C CA . ILE A 1 274 ? 35.929 68.852 -5.452 1.00 18.46 274 ILE A CA 1
ATOM 4357 C C . ILE A 1 274 ? 35.335 67.506 -5.048 1.00 18.93 274 ILE A C 1
ATOM 4358 O O . ILE A 1 274 ? 34.314 67.078 -5.611 1.00 18.36 274 ILE A O 1
ATOM 4374 N N . LEU A 1 275 ? 35.961 66.828 -4.087 1.00 19.71 275 LEU A N 1
ATOM 4375 C CA . LEU A 1 275 ? 35.488 65.506 -3.686 1.00 19.56 275 LEU A CA 1
ATOM 4376 C C . LEU A 1 275 ? 34.061 65.493 -3.144 1.00 18.55 275 LEU A C 1
ATOM 4377 O O . LEU A 1 275 ? 33.347 64.509 -3.404 1.00 18.61 275 LEU A O 1
ATOM 4393 N N . PRO A 1 276 ? 33.601 66.476 -2.362 1.00 17.54 276 PRO A N 1
ATOM 4394 C CA . PRO A 1 276 ? 32.233 66.358 -1.801 1.00 17.42 276 PRO A CA 1
ATOM 4395 C C . PRO A 1 276 ? 31.163 66.183 -2.872 1.00 18.66 276 PRO A C 1
ATOM 4396 O O . PRO A 1 276 ? 30.341 65.259 -2.785 1.00 20.04 276 PRO A O 1
ATOM 4407 N N . PHE A 1 277 ? 31.158 67.044 -3.891 1.00 18.30 277 PHE A N 1
ATOM 4408 C CA . PHE A 1 277 ? 30.218 66.882 -4.998 1.00 19.54 277 PHE A CA 1
ATOM 4409 C C . PHE A 1 277 ? 30.517 65.619 -5.796 1.00 19.81 277 PHE A C 1
ATOM 4410 O O . PHE A 1 277 ? 29.596 64.905 -6.210 1.00 19.59 277 PHE A O 1
ATOM 4427 N N . THR A 1 278 ? 31.801 65.336 -6.040 1.00 18.89 278 THR A N 1
ATOM 4428 C CA . THR A 1 278 ? 32.165 64.177 -6.849 1.00 19.32 278 THR A CA 1
ATOM 4429 C C . THR A 1 278 ? 31.636 62.886 -6.238 1.00 19.86 278 THR A C 1
ATOM 4430 O O . THR A 1 278 ? 31.139 62.008 -6.954 1.00 21.67 278 THR A O 1
ATOM 4441 N N . VAL A 1 279 ? 31.716 62.755 -4.914 1.00 18.95 279 VAL A N 1
ATOM 4442 C CA . VAL A 1 279 ? 31.208 61.553 -4.266 1.00 18.86 279 VAL A CA 1
ATOM 4443 C C . VAL A 1 279 ? 29.688 61.495 -4.353 1.00 20.32 279 VAL A C 1
ATOM 4444 O O . VAL A 1 279 ? 29.109 60.430 -4.599 1.00 21.08 279 VAL A O 1
ATOM 4457 N N . LEU A 1 280 ? 29.014 62.636 -4.186 1.00 21.54 280 LEU A N 1
ATOM 4458 C CA . LEU A 1 280 ? 27.557 62.653 -4.343 1.00 23.35 280 LEU A CA 1
ATOM 4459 C C . LEU A 1 280 ? 27.157 62.160 -5.727 1.00 22.19 280 LEU A C 1
ATOM 4460 O O . LEU A 1 280 ? 26.257 61.321 -5.873 1.00 21.63 280 LEU A O 1
ATOM 4476 N N . TYR A 1 281 ? 27.788 62.716 -6.765 1.00 21.57 281 TYR A N 1
ATOM 4477 C CA . TYR A 1 281 ? 27.483 62.306 -8.131 1.00 22.10 281 TYR A CA 1
ATOM 4478 C C . TYR A 1 281 ? 27.766 60.826 -8.338 1.00 22.40 281 TYR A C 1
ATOM 4479 O O . TYR A 1 281 ? 26.980 60.117 -8.984 1.00 21.85 281 TYR A O 1
ATOM 4497 N N . THR A 1 282 ? 28.893 60.346 -7.804 1.00 22.10 282 THR A N 1
ATOM 4498 C CA . THR A 1 282 ? 29.266 58.945 -7.943 1.00 21.93 282 THR A CA 1
ATOM 4499 C C . THR A 1 282 ? 28.164 58.027 -7.431 1.00 21.65 282 THR A C 1
ATOM 4500 O O . THR A 1 282 ? 27.796 57.044 -8.088 1.00 22.59 282 THR A O 1
ATOM 4511 N N . LEU A 1 283 ? 27.640 58.328 -6.243 1.00 20.81 283 LEU A N 1
ATOM 4512 C CA . LEU A 1 283 ? 26.664 57.462 -5.595 1.00 20.91 283 LEU A CA 1
ATOM 4513 C C . LEU A 1 283 ? 25.273 57.632 -6.188 1.00 21.25 283 LEU A C 1
ATOM 4514 O O . LEU A 1 283 ? 24.550 56.642 -6.365 1.00 22.22 283 LEU A O 1
ATOM 4530 N N . ILE A 1 284 ? 24.881 58.864 -6.517 1.00 22.10 284 ILE A N 1
ATOM 4531 C CA . ILE A 1 284 ? 23.557 59.086 -7.095 1.00 24.24 284 ILE A CA 1
ATOM 4532 C C . ILE A 1 284 ? 23.444 58.417 -8.461 1.00 25.30 284 ILE A C 1
ATOM 4533 O O . ILE A 1 284 ? 22.406 57.833 -8.799 1.00 23.11 284 ILE A O 1
ATOM 4549 N N . ASN A 1 285 ? 24.502 58.491 -9.269 1.00 28.57 285 ASN A N 1
ATOM 4550 C CA . ASN A 1 285 ? 24.475 57.993 -10.640 1.00 29.55 285 ASN A CA 1
ATOM 4551 C C . ASN A 1 285 ? 25.108 56.617 -10.810 1.00 27.02 285 ASN A C 1
ATOM 4552 O O . ASN A 1 285 ? 25.095 56.079 -11.920 1.00 26.41 285 ASN A O 1
ATOM 4563 N N . LYS A 1 286 ? 25.636 56.028 -9.744 1.00 24.88 286 LYS A N 1
ATOM 4564 C CA . LYS A 1 286 ? 26.209 54.687 -9.792 1.00 26.20 286 LYS A CA 1
ATOM 4565 C C . LYS A 1 286 ? 27.275 54.588 -10.877 1.00 25.84 286 LYS A C 1
ATOM 4566 O O . LYS A 1 286 ? 27.319 53.629 -11.653 1.00 24.82 286 LYS A O 1
ATOM 4585 N N . SER A 1 287 ? 28.141 55.598 -10.929 1.00 25.23 287 SER A N 1
ATOM 4586 C CA . SER A 1 287 ? 29.208 55.638 -11.919 1.00 24.33 287 SER A CA 1
ATOM 4587 C C . SER A 1 287 ? 30.478 56.154 -11.266 1.00 22.90 287 SER A C 1
ATOM 4588 O O . SER A 1 287 ? 30.457 57.191 -10.597 1.00 22.71 287 SER A O 1
ATOM 4596 N N . ASN A 1 288 ? 31.586 55.464 -11.507 1.00 23.80 288 ASN A N 1
ATOM 4597 C CA . ASN A 1 288 ? 32.860 55.847 -10.921 1.00 23.79 288 ASN A CA 1
ATOM 4598 C C . ASN A 1 288 ? 33.656 56.802 -11.804 1.00 23.78 288 ASN A C 1
ATOM 4599 O O . ASN A 1 288 ? 34.755 57.207 -11.411 1.00 22.46 288 ASN A O 1
ATOM 4610 N N . GLU A 1 289 ? 33.117 57.201 -12.962 1.00 24.61 289 GLU A N 1
ATOM 4611 C CA . GLU A 1 289 ? 33.953 57.808 -13.998 1.00 26.30 289 GLU A CA 1
ATOM 4612 C C . GLU A 1 289 ? 34.523 59.147 -13.548 1.00 23.73 289 GLU A C 1
ATOM 4613 O O . GLU A 1 289 ? 35.719 59.417 -13.727 1.00 23.21 289 GLU A O 1
ATOM 4625 N N . MET A 1 290 ? 33.685 60.004 -12.973 1.00 24.39 290 MET A N 1
ATOM 4626 C CA . MET A 1 290 ? 34.166 61.293 -12.487 1.00 25.37 290 MET A CA 1
ATOM 4627 C C . MET A 1 290 ? 35.143 61.115 -11.333 1.00 24.32 290 MET A C 1
ATOM 4628 O O . MET A 1 290 ? 36.177 61.790 -11.274 1.00 22.30 290 MET A O 1
ATOM 4642 N N . LEU A 1 291 ? 34.826 60.216 -10.401 1.00 23.90 291 LEU A N 1
ATOM 4643 C CA . LEU A 1 291 ? 35.709 59.965 -9.267 1.00 23.17 291 LEU A CA 1
ATOM 4644 C C . LEU A 1 291 ? 37.060 59.446 -9.734 1.00 23.03 291 LEU A C 1
ATOM 4645 O O . LEU A 1 291 ? 38.112 59.903 -9.270 1.00 24.12 291 LEU A O 1
ATOM 4661 N N . TYR A 1 292 ? 37.051 58.470 -10.643 1.00 21.83 292 TYR A N 1
ATOM 4662 C CA . TYR A 1 292 ? 38.308 57.916 -11.125 1.00 21.62 292 TYR A CA 1
ATOM 4663 C C . TYR A 1 292 ? 39.121 58.969 -11.862 1.00 22.66 292 TYR A C 1
ATOM 4664 O O . TYR A 1 292 ? 40.345 59.041 -11.699 1.00 25.24 292 TYR A O 1
ATOM 4682 N N . HIS A 1 293 ? 38.466 59.800 -12.676 1.00 23.87 293 HIS A N 1
ATOM 4683 C CA . HIS A 1 293 ? 39.195 60.867 -13.351 1.00 24.54 293 HIS A CA 1
ATOM 4684 C C . HIS A 1 293 ? 39.821 61.824 -12.347 1.00 21.71 293 HIS A C 1
ATOM 4685 O O . HIS A 1 293 ? 40.950 62.290 -12.543 1.00 22.43 293 HIS A O 1
ATOM 4699 N N . TYR A 1 294 ? 39.108 62.118 -11.256 1.00 20.96 294 TYR A N 1
ATOM 4700 C CA . TYR A 1 294 ? 39.620 63.045 -10.250 1.00 22.72 294 TYR A CA 1
ATOM 4701 C C . TYR A 1 294 ? 40.771 62.428 -9.457 1.00 22.65 294 TYR A C 1
ATOM 4702 O O . TYR A 1 294 ? 41.796 63.081 -9.216 1.00 23.00 294 TYR A O 1
ATOM 4720 N N . LEU A 1 295 ? 40.615 61.170 -9.030 1.00 20.99 295 LEU A N 1
ATOM 4721 C CA . LEU A 1 295 ? 41.650 60.520 -8.237 1.00 20.72 295 LEU A CA 1
ATOM 4722 C C . LEU A 1 295 ? 42.972 60.441 -8.988 1.00 21.77 295 LEU A C 1
ATOM 4723 O O . LEU A 1 295 ? 44.038 60.511 -8.366 1.00 22.82 295 LEU A O 1
ATOM 4739 N N . LYS A 1 296 ? 42.918 60.307 -10.314 1.00 23.46 296 LYS A N 1
ATOM 4740 C CA . LYS A 1 296 ? 44.108 60.204 -11.149 1.00 27.21 296 LYS A CA 1
ATOM 4741 C C . LYS A 1 296 ? 44.734 61.558 -11.460 1.00 28.25 296 LYS A C 1
ATOM 4742 O O . LYS A 1 296 ? 45.858 61.598 -11.964 1.00 26.82 296 LYS A O 1
ATOM 4761 N N . ASN A 1 297 ? 44.046 62.661 -11.155 1.00 28.17 297 ASN A N 1
ATOM 4762 C CA . ASN A 1 297 ? 44.481 63.992 -11.554 1.00 29.49 297 ASN A CA 1
ATOM 4763 C C . ASN A 1 297 ? 44.185 64.991 -10.435 1.00 28.84 297 ASN A C 1
ATOM 4764 O O . ASN A 1 297 ? 43.395 65.921 -10.580 1.00 27.54 297 ASN A O 1
ATOM 4775 N N . ARG A 1 298 ? 44.833 64.799 -9.289 1.00 28.40 298 ARG A N 1
ATOM 4776 C CA . ARG A 1 298 ? 44.630 65.689 -8.152 1.00 27.03 298 ARG A CA 1
ATOM 4777 C C . ARG A 1 298 ? 45.864 65.634 -7.275 1.00 25.11 298 ARG A C 1
ATOM 4778 O O . ARG A 1 298 ? 46.514 64.588 -7.197 1.00 22.48 298 ARG A O 1
ATOM 4799 N N . PRO A 1 299 ? 46.219 66.730 -6.611 1.00 25.36 299 PRO A N 1
ATOM 4800 C CA . PRO A 1 299 ? 47.297 66.653 -5.617 1.00 24.90 299 PRO A CA 1
ATOM 4801 C C . PRO A 1 299 ? 46.829 65.844 -4.418 1.00 23.87 299 PRO A C 1
ATOM 4802 O O . PRO A 1 299 ? 45.641 65.809 -4.086 1.00 21.85 299 PRO A O 1
ATOM 4813 N N . ILE A 1 300 ? 47.777 65.187 -3.754 1.00 23.55 300 ILE A N 1
ATOM 4814 C CA . ILE A 1 300 ? 47.386 64.342 -2.632 1.00 23.35 300 ILE A CA 1
ATOM 4815 C C . ILE A 1 300 ? 47.451 65.065 -1.294 1.00 21.69 300 ILE A C 1
ATOM 4816 O O . ILE A 1 300 ? 46.891 64.568 -0.307 1.00 20.96 300 ILE A O 1
ATOM 4832 N N . ASN A 1 301 ? 48.139 66.203 -1.214 1.00 20.88 301 ASN A N 1
ATOM 4833 C CA . ASN A 1 301 ? 48.300 66.890 0.071 1.00 20.78 301 ASN A CA 1
ATOM 4834 C C . ASN A 1 301 ? 47.141 67.868 0.275 1.00 20.49 301 ASN A C 1
ATOM 4835 O O . ASN A 1 301 ? 47.263 69.093 0.234 1.00 22.06 301 ASN A O 1
ATOM 4846 N N . GLN A 1 302 ? 45.980 67.263 0.495 1.00 19.56 302 GLN A N 1
ATOM 4847 C CA . GLN A 1 302 ? 44.735 67.971 0.733 1.00 19.53 302 GLN A CA 1
ATOM 4848 C C . GLN A 1 302 ? 44.062 67.423 1.983 1.00 19.68 302 GLN A C 1
ATOM 4849 O O . GLN A 1 302 ? 44.254 66.265 2.359 1.00 20.32 302 GLN A O 1
ATOM 4863 N N . PHE A 1 303 ? 43.253 68.265 2.617 1.00 19.22 303 PHE A N 1
ATOM 4864 C CA . PHE A 1 303 ? 42.349 67.819 3.666 1.00 21.03 303 PHE A CA 1
ATOM 4865 C C . PHE A 1 303 ? 41.023 67.469 3.014 1.00 22.07 303 PHE A C 1
ATOM 4866 O O . PHE A 1 303 ? 40.417 68.321 2.353 1.00 20.96 303 PHE A O 1
ATOM 4883 N N . THR A 1 304 ? 40.598 66.216 3.162 1.00 22.52 304 THR A N 1
ATOM 4884 C CA . THR A 1 304 ? 39.368 65.768 2.528 1.00 21.46 304 THR A CA 1
ATOM 4885 C C . THR A 1 304 ? 38.186 65.882 3.481 1.00 19.14 304 THR A C 1
ATOM 4886 O O . THR A 1 304 ? 38.328 65.897 4.708 1.00 17.48 304 THR A O 1
ATOM 4897 N N . MET A 1 305 ? 37.002 65.964 2.887 1.00 17.61 305 MET A N 1
ATOM 4898 C CA . MET A 1 305 ? 35.775 66.080 3.650 1.00 17.72 305 MET A CA 1
ATOM 4899 C C . MET A 1 305 ? 34.646 65.627 2.749 1.00 18.06 305 MET A C 1
ATOM 4900 O O . MET A 1 305 ? 34.784 65.580 1.526 1.00 18.72 305 MET A O 1
ATOM 4914 N N . LEU A 1 306 ? 33.529 65.269 3.375 1.00 19.01 306 LEU A N 1
ATOM 4915 C CA . LEU A 1 306 ? 32.252 65.238 2.680 1.00 19.49 306 LEU A CA 1
ATOM 4916 C C . LEU A 1 306 ? 31.448 66.471 3.077 1.00 17.60 306 LEU A C 1
ATOM 4917 O O . LEU A 1 306 ? 31.205 67.348 2.245 1.00 17.04 306 LEU A O 1
ATOM 4933 N N . ASP A 1 307 ? 31.103 66.576 4.360 1.00 17.52 307 ASP A N 1
ATOM 4934 C CA . ASP A 1 307 ? 30.475 67.756 4.925 1.00 18.78 307 ASP A CA 1
ATOM 4935 C C . ASP A 1 307 ? 31.489 68.590 5.713 1.00 19.70 307 ASP A C 1
ATOM 4936 O O . ASP A 1 307 ? 32.546 68.111 6.132 1.00 18.20 307 ASP A O 1
ATOM 4945 N N . CYS A 1 308 ? 31.162 69.869 5.866 1.00 20.24 308 CYS A N 1
ATOM 4946 C CA . CYS A 1 308 ? 31.872 70.793 6.745 1.00 19.80 308 CYS A CA 1
ATOM 4947 C C . CYS A 1 308 ? 30.839 71.791 7.263 1.00 18.52 308 CYS A C 1
ATOM 4948 O O . CYS A 1 308 ? 29.631 71.574 7.134 1.00 18.19 308 CYS A O 1
ATOM 4956 N N . HIS A 1 309 ? 31.300 72.900 7.839 1.00 17.08 309 HIS A N 1
ATOM 4957 C CA . HIS A 1 309 ? 30.354 73.857 8.417 1.00 17.29 309 HIS A CA 1
ATOM 4958 C C . HIS A 1 309 ? 29.670 74.721 7.366 1.00 19.51 309 HIS A C 1
ATOM 4959 O O . HIS A 1 309 ? 28.623 75.318 7.655 1.00 21.22 309 HIS A O 1
ATOM 4973 N N . ASP A 1 310 ? 30.212 74.776 6.154 1.00 18.20 310 ASP A N 1
ATOM 4974 C CA . ASP A 1 310 ? 29.581 75.447 5.031 1.00 18.85 310 ASP A CA 1
ATOM 4975 C C . ASP A 1 310 ? 28.817 74.410 4.208 1.00 19.59 310 ASP A C 1
ATOM 4976 O O . ASP A 1 310 ? 28.584 73.281 4.659 1.00 21.83 310 ASP A O 1
ATOM 4985 N N . GLY A 1 311 ? 28.383 74.793 3.002 1.00 18.80 311 GLY A N 1
ATOM 4986 C CA . GLY A 1 311 ? 27.672 73.887 2.123 1.00 17.86 311 GLY A CA 1
ATOM 4987 C C . GLY A 1 311 ? 28.586 73.121 1.181 1.00 18.40 311 GLY A C 1
ATOM 4988 O O . GLY A 1 311 ? 29.797 73.337 1.111 1.00 19.94 311 GLY A O 1
ATOM 4992 N N . ILE A 1 312 ? 27.974 72.201 0.435 1.00 18.47 312 ILE A N 1
ATOM 4993 C CA . ILE A 1 312 ? 28.687 71.372 -0.538 1.00 19.20 312 ILE A CA 1
ATOM 4994 C C . ILE A 1 312 ? 29.047 72.229 -1.748 1.00 18.23 312 ILE A C 1
ATOM 4995 O O . ILE A 1 312 ? 28.148 72.769 -2.401 1.00 18.48 312 ILE A O 1
ATOM 5011 N N . PRO A 1 313 ? 30.328 72.396 -2.086 1.00 17.45 313 PRO A N 1
ATOM 5012 C CA . PRO A 1 313 ? 30.679 73.340 -3.157 1.00 17.51 313 PRO A CA 1
ATOM 5013 C C . PRO A 1 313 ? 30.204 72.898 -4.534 1.00 19.39 313 PRO A C 1
ATOM 5014 O O . PRO A 1 313 ? 30.270 71.720 -4.889 1.00 21.70 313 PRO A O 1
ATOM 5025 N N . VAL A 1 314 ? 29.763 73.877 -5.325 1.00 18.73 314 VAL A N 1
ATOM 5026 C CA . VAL A 1 314 ? 29.418 73.657 -6.724 1.00 18.62 314 VAL A CA 1
ATOM 5027 C C . VAL A 1 314 ? 30.221 74.630 -7.585 1.00 20.96 314 VAL A C 1
ATOM 5028 O O . VAL A 1 314 ? 31.223 74.243 -8.194 1.00 23.66 314 VAL A O 1
ATOM 5041 N N . LYS A 1 315 ? 29.788 75.905 -7.652 1.00 21.61 315 LYS A N 1
ATOM 5042 C CA . LYS A 1 315 ? 30.552 76.920 -8.376 1.00 22.30 315 LYS A CA 1
ATOM 5043 C C . LYS A 1 315 ? 31.256 77.863 -7.401 1.00 21.23 315 LYS A C 1
ATOM 5044 O O . LYS A 1 315 ? 30.640 78.306 -6.428 1.00 21.70 315 LYS A O 1
ATOM 5063 N N . PRO A 1 316 ? 32.512 78.250 -7.666 1.00 20.15 316 PRO A N 1
ATOM 5064 C CA . PRO A 1 316 ? 33.356 77.965 -8.833 1.00 19.45 316 PRO A CA 1
ATOM 5065 C C . PRO A 1 316 ? 34.164 76.673 -8.732 1.00 19.09 316 PRO A C 1
ATOM 5066 O O . PRO A 1 316 ? 34.895 76.350 -9.674 1.00 20.42 316 PRO A O 1
ATOM 5077 N N . ASP A 1 317 ? 34.025 75.948 -7.617 1.00 19.61 317 ASP A N 1
ATOM 5078 C CA . ASP A 1 317 ? 34.952 74.861 -7.298 1.00 20.74 317 ASP A CA 1
ATOM 5079 C C . ASP A 1 317 ? 34.970 73.781 -8.376 1.00 19.77 317 ASP A C 1
ATOM 5080 O O . ASP A 1 317 ? 36.014 73.155 -8.627 1.00 18.92 317 ASP A O 1
ATOM 5089 N N . LEU A 1 318 ? 33.818 73.512 -8.984 1.00 19.92 318 LEU A N 1
ATOM 5090 C CA . LEU A 1 318 ? 33.681 72.491 -10.012 1.00 23.04 318 LEU A CA 1
ATOM 5091 C C . LEU A 1 318 ? 33.639 73.075 -11.424 1.00 23.54 318 LEU A C 1
ATOM 5092 O O . LEU A 1 318 ? 33.370 72.334 -12.378 1.00 22.86 318 LEU A O 1
ATOM 5108 N N . ASP A 1 319 ? 33.919 74.373 -11.582 1.00 23.14 319 ASP A N 1
ATOM 5109 C CA . ASP A 1 319 ? 33.920 74.991 -12.906 1.00 25.05 319 ASP A CA 1
ATOM 5110 C C . ASP A 1 319 ? 34.879 74.257 -13.835 1.00 24.20 319 ASP A C 1
ATOM 5111 O O . ASP A 1 319 ? 36.032 73.995 -13.473 1.00 24.20 319 ASP A O 1
ATOM 5120 N N . GLY A 1 320 ? 34.403 73.935 -15.038 1.00 23.65 320 GLY A N 1
ATOM 5121 C CA . GLY A 1 320 ? 35.211 73.239 -16.010 1.00 25.44 320 GLY A CA 1
ATOM 5122 C C . GLY A 1 320 ? 35.341 71.751 -15.785 1.00 25.79 320 GLY A C 1
ATOM 5123 O O . GLY A 1 320 ? 35.985 71.074 -16.598 1.00 28.12 320 GLY A O 1
ATOM 5127 N N . LEU A 1 321 ? 34.771 71.224 -14.696 1.00 24.09 321 LEU A N 1
ATOM 5128 C CA . LEU A 1 321 ? 34.814 69.805 -14.390 1.00 24.41 321 LEU A CA 1
ATOM 5129 C C . LEU A 1 321 ? 33.470 69.113 -14.556 1.00 27.40 321 LEU A C 1
ATOM 5130 O O . LEU A 1 321 ? 33.441 67.892 -14.714 1.00 27.11 321 LEU A O 1
ATOM 5146 N N . ILE A 1 322 ? 32.369 69.862 -14.536 1.00 29.18 322 ILE A N 1
ATOM 5147 C CA . ILE A 1 322 ? 31.044 69.307 -14.765 1.00 27.49 322 ILE A CA 1
ATOM 5148 C C . ILE A 1 322 ? 30.263 70.335 -15.564 1.00 25.26 322 ILE A C 1
ATOM 5149 O O . ILE A 1 322 ? 30.481 71.543 -15.430 1.00 26.20 322 ILE A O 1
ATOM 5165 N N . ASP A 1 323 ? 29.358 69.854 -16.404 1.00 24.11 323 ASP A N 1
ATOM 5166 C CA . ASP A 1 323 ? 28.502 70.764 -17.149 1.00 24.38 323 ASP A CA 1
ATOM 5167 C C . ASP A 1 323 ? 27.271 71.120 -16.311 1.00 23.50 323 ASP A C 1
ATOM 5168 O O . ASP A 1 323 ? 26.997 70.528 -15.262 1.00 22.70 323 ASP A O 1
ATOM 5177 N N . THR A 1 324 ? 26.549 72.143 -16.767 1.00 24.68 324 THR A N 1
ATOM 5178 C CA . THR A 1 324 ? 25.390 72.622 -16.020 1.00 26.81 324 THR A CA 1
ATOM 5179 C C . THR A 1 324 ? 24.344 71.526 -15.850 1.00 26.77 324 THR A C 1
ATOM 5180 O O . THR A 1 324 ? 23.714 71.421 -14.788 1.00 26.87 324 THR A O 1
ATOM 5191 N N . LYS A 1 325 ? 24.127 70.713 -16.886 1.00 26.92 325 LYS A N 1
ATOM 5192 C CA . LYS A 1 325 ? 23.150 69.633 -16.783 1.00 27.97 325 LYS A CA 1
ATOM 5193 C C . LYS A 1 325 ? 23.405 68.757 -15.563 1.00 27.27 325 LYS A C 1
ATOM 5194 O O . LYS A 1 325 ? 22.483 68.450 -14.801 1.00 26.13 325 LYS A O 1
ATOM 5213 N N . LYS A 1 326 ? 24.646 68.301 -15.389 1.00 27.76 326 LYS A N 1
ATOM 5214 C CA . LYS A 1 326 ? 24.950 67.382 -14.294 1.00 31.64 326 LYS A CA 1
ATOM 5215 C C . LYS A 1 326 ? 25.041 68.108 -12.960 1.00 25.80 326 LYS A C 1
ATOM 5216 O O . LYS A 1 326 ? 24.642 67.557 -11.923 1.00 24.32 326 LYS A O 1
ATOM 5235 N N . ALA A 1 327 ? 25.563 69.336 -12.951 1.00 24.61 327 ALA A N 1
ATOM 5236 C CA . ALA A 1 327 ? 25.517 70.134 -11.731 1.00 24.41 327 ALA A CA 1
ATOM 5237 C C . ALA A 1 327 ? 24.070 70.314 -11.275 1.00 24.41 327 ALA A C 1
ATOM 5238 O O . ALA A 1 327 ? 23.736 70.095 -10.104 1.00 24.08 327 ALA A O 1
ATOM 5245 N N . LYS A 1 328 ? 23.195 70.694 -12.200 1.00 25.67 328 LYS A N 1
ATOM 5246 C CA . LYS A 1 328 ? 21.800 70.905 -11.840 1.00 30.88 328 LYS A CA 1
ATOM 5247 C C . LYS A 1 328 ? 21.115 69.603 -11.434 1.00 27.41 328 LYS A C 1
ATOM 5248 O O . LYS A 1 328 ? 20.262 69.609 -10.536 1.00 26.27 328 LYS A O 1
ATOM 5267 N N . GLU A 1 329 ? 21.474 68.480 -12.064 1.00 25.92 329 GLU A N 1
ATOM 5268 C CA . GLU A 1 329 ? 20.906 67.198 -11.662 1.00 27.51 329 GLU A CA 1
ATOM 5269 C C . GLU A 1 329 ? 21.131 66.951 -10.174 1.00 25.71 329 GLU A C 1
ATOM 5270 O O . GLU A 1 329 ? 20.187 66.661 -9.431 1.00 24.51 329 GLU A O 1
ATOM 5282 N N . VAL A 1 330 ? 22.392 67.041 -9.730 1.00 25.36 330 VAL A N 1
ATOM 5283 C CA . VAL A 1 330 ? 22.731 66.774 -8.335 1.00 23.93 330 VAL A CA 1
ATOM 5284 C C . VAL A 1 330 ? 22.127 67.833 -7.419 1.00 22.24 330 VAL A C 1
ATOM 5285 O O . VAL A 1 330 ? 21.601 67.514 -6.348 1.00 21.01 330 VAL A O 1
ATOM 5298 N N . VAL A 1 331 ? 22.195 69.105 -7.819 1.00 22.20 331 VAL A N 1
ATOM 5299 C CA . VAL A 1 331 ? 21.635 70.183 -7.005 1.00 23.47 331 VAL A CA 1
ATOM 5300 C C . VAL A 1 331 ? 20.145 69.963 -6.790 1.00 23.33 331 VAL A C 1
ATOM 5301 O O . VAL A 1 331 ? 19.645 70.019 -5.658 1.00 23.10 331 VAL A O 1
ATOM 5314 N N . ASP A 1 332 ? 19.418 69.709 -7.876 1.00 23.75 332 ASP A N 1
ATOM 5315 C CA . ASP A 1 332 ? 17.973 69.525 -7.785 1.00 24.42 332 ASP A CA 1
ATOM 5316 C C . ASP A 1 332 ? 17.615 68.321 -6.920 1.00 22.90 332 ASP A C 1
ATOM 5317 O O . ASP A 1 332 ? 16.629 68.357 -6.175 1.00 23.77 332 ASP A O 1
ATOM 5326 N N . ILE A 1 333 ? 18.379 67.229 -7.032 1.00 21.56 333 ILE A N 1
ATOM 5327 C CA . ILE A 1 333 ? 18.122 66.063 -6.188 1.00 22.11 333 ILE A CA 1
ATOM 5328 C C . ILE A 1 333 ? 18.372 66.398 -4.724 1.00 21.95 333 ILE A C 1
ATOM 5329 O O . ILE A 1 333 ? 17.597 66.003 -3.845 1.00 22.14 333 ILE A O 1
ATOM 5345 N N . CYS A 1 334 ? 19.448 67.135 -4.430 1.00 22.03 334 CYS A N 1
ATOM 5346 C CA . CYS A 1 334 ? 19.692 67.532 -3.045 1.00 21.36 334 CYS A CA 1
ATOM 5347 C C . CYS A 1 334 ? 18.574 68.434 -2.526 1.00 20.75 334 CYS A C 1
ATOM 5348 O O . CYS A 1 334 ? 18.138 68.302 -1.372 1.00 20.80 334 CYS A O 1
ATOM 5356 N N . VAL A 1 335 ? 18.098 69.357 -3.359 1.00 19.72 335 VAL A N 1
ATOM 5357 C CA . VAL A 1 335 ? 17.020 70.248 -2.932 1.00 20.09 335 VAL A CA 1
ATOM 5358 C C . VAL A 1 335 ? 15.722 69.470 -2.711 1.00 22.26 335 VAL A C 1
ATOM 5359 O O . VAL A 1 335 ? 14.953 69.786 -1.797 1.00 21.78 335 VAL A O 1
ATOM 5372 N N . GLN A 1 336 ? 15.440 68.464 -3.545 1.00 24.44 336 GLN A N 1
ATOM 5373 C CA . GLN A 1 336 ? 14.297 67.599 -3.260 1.00 24.84 336 GLN A CA 1
ATOM 5374 C C . GLN A 1 336 ? 14.464 66.865 -1.936 1.00 23.92 336 GLN A C 1
ATOM 5375 O O . GLN A 1 336 ? 13.472 66.490 -1.301 1.00 22.47 336 GLN A O 1
ATOM 5389 N N . ARG A 1 337 ? 15.705 66.659 -1.501 1.00 23.95 337 ARG A N 1
ATOM 5390 C CA . ARG A 1 337 ? 15.996 65.982 -0.247 1.00 22.55 337 ARG A CA 1
ATOM 5391 C C . ARG A 1 337 ? 16.152 66.961 0.906 1.00 23.04 337 ARG A C 1
ATOM 5392 O O . ARG A 1 337 ? 16.704 66.589 1.950 1.00 22.89 337 ARG A O 1
ATOM 5413 N N . GLY A 1 338 ? 15.666 68.197 0.733 1.00 21.26 338 GLY A N 1
ATOM 5414 C CA . GLY A 1 338 ? 15.583 69.185 1.792 1.00 20.76 338 GLY A CA 1
ATOM 5415 C C . GLY A 1 338 ? 16.598 70.310 1.726 1.00 21.81 338 GLY A C 1
ATOM 5416 O O . GLY A 1 338 ? 16.529 71.234 2.546 1.00 22.05 338 GLY A O 1
ATOM 5420 N N . ALA A 1 339 ? 17.524 70.279 0.779 1.00 22.72 339 ALA A N 1
ATOM 5421 C CA . ALA A 1 339 ? 18.574 71.286 0.729 1.00 23.23 339 ALA A CA 1
ATOM 5422 C C . ALA A 1 339 ? 18.029 72.668 0.368 1.00 25.13 339 ALA A C 1
ATOM 5423 O O . ALA A 1 339 ? 16.989 72.805 -0.284 1.00 24.76 339 ALA A O 1
ATOM 5430 N N . ASN A 1 340 ? 18.744 73.701 0.810 1.00 24.75 340 ASN A N 1
ATOM 5431 C CA . ASN A 1 340 ? 18.632 75.048 0.259 1.00 22.33 340 ASN A CA 1
ATOM 5432 C C . ASN A 1 340 ? 19.991 75.441 -0.312 1.00 21.61 340 ASN A C 1
ATOM 5433 O O . ASN A 1 340 ? 20.990 74.735 -0.138 1.00 21.93 340 ASN A O 1
ATOM 5444 N N . LEU A 1 341 ? 20.020 76.548 -1.043 1.00 21.24 341 LEU A N 1
ATOM 5445 C CA . LEU A 1 341 ? 21.182 76.885 -1.850 1.00 22.69 341 LEU A CA 1
ATOM 5446 C C . LEU A 1 341 ? 21.732 78.252 -1.488 1.00 23.39 341 LEU A C 1
ATOM 5447 O O . LEU A 1 341 ? 20.975 79.196 -1.240 1.00 26.78 341 LEU A O 1
ATOM 5463 N N . SER A 1 342 ? 23.055 78.338 -1.442 1.00 21.02 342 SER A N 1
ATOM 5464 C CA . SER A 1 342 ? 23.755 79.608 -1.436 1.00 24.45 342 SER A CA 1
ATOM 5465 C C . SER A 1 342 ? 24.147 79.937 -2.870 1.00 25.24 342 SER A C 1
ATOM 5466 O O . SER A 1 342 ? 24.784 79.122 -3.546 1.00 22.58 342 SER A O 1
ATOM 5474 N N . LEU A 1 343 ? 23.806 81.135 -3.311 1.00 29.04 343 LEU A N 1
ATOM 5475 C CA . LEU A 1 343 ? 23.994 81.531 -4.697 1.00 32.80 343 LEU A CA 1
ATOM 5476 C C . LEU A 1 343 ? 25.207 82.445 -4.805 1.00 35.66 343 LEU A C 1
ATOM 5477 O O . LEU A 1 343 ? 25.662 83.038 -3.824 1.00 35.71 343 LEU A O 1
ATOM 5493 N N . ILE A 1 344 ? 25.732 82.544 -6.024 1.00 39.95 344 ILE A N 1
ATOM 5494 C CA . ILE A 1 344 ? 26.819 83.474 -6.292 1.00 50.93 344 ILE A CA 1
ATOM 5495 C C . ILE A 1 344 ? 26.324 84.915 -6.241 1.00 65.06 344 ILE A C 1
ATOM 5496 O O . ILE A 1 344 ? 26.994 85.790 -5.678 1.00 70.14 344 ILE A O 1
ATOM 5512 N N . TYR A 1 345 ? 25.146 85.185 -6.802 1.00 71.46 345 TYR A N 1
ATOM 5513 C CA . TYR A 1 345 ? 24.640 86.556 -6.907 1.00 80.07 345 TYR A CA 1
ATOM 5514 C C . TYR A 1 345 ? 25.703 87.486 -7.483 1.00 70.58 345 TYR A C 1
ATOM 5515 O O . TYR A 1 345 ? 26.403 87.132 -8.431 1.00 65.97 345 TYR A O 1
ATOM 5533 N N . GLU A 1 352 ? 21.474 86.876 -11.351 1.00 100.19 352 GLU A N 1
ATOM 5534 C CA . GLU A 1 352 ? 20.232 86.621 -12.069 1.00 99.58 352 GLU A CA 1
ATOM 5535 C C . GLU A 1 352 ? 20.470 85.774 -13.317 1.00 85.20 352 GLU A C 1
ATOM 5536 O O . GLU A 1 352 ? 19.592 85.028 -13.749 1.00 83.06 352 GLU A O 1
ATOM 5547 N N . ASP A 1 353 ? 21.660 85.898 -13.896 1.00 73.01 353 ASP A N 1
ATOM 5548 C CA . ASP A 1 353 ? 21.992 85.223 -15.141 1.00 59.37 353 ASP A CA 1
ATOM 5549 C C . ASP A 1 353 ? 22.791 83.951 -14.887 1.00 53.59 353 ASP A C 1
ATOM 5550 O O . ASP A 1 353 ? 23.669 83.915 -14.018 1.00 51.45 353 ASP A O 1
ATOM 5559 N N . GLY A 1 354 ? 22.459 82.899 -15.638 1.00 49.04 354 GLY A N 1
ATOM 5560 C CA . GLY A 1 354 ? 23.244 81.683 -15.638 1.00 43.41 354 GLY A CA 1
ATOM 5561 C C . GLY A 1 354 ? 23.021 80.813 -14.418 1.00 41.34 354 GLY A C 1
ATOM 5562 O O . GLY A 1 354 ? 22.255 81.125 -13.507 1.00 40.01 354 GLY A O 1
ATOM 5566 N N . PHE A 1 355 ? 23.680 79.659 -14.442 1.00 44.01 355 PHE A N 1
ATOM 5567 C CA . PHE A 1 355 ? 23.761 78.793 -13.273 1.00 44.66 355 PHE A CA 1
ATOM 5568 C C . PHE A 1 355 ? 24.613 79.497 -12.222 1.00 41.26 355 PHE A C 1
ATOM 5569 O O . PHE A 1 355 ? 25.771 79.838 -12.490 1.00 46.25 355 PHE A O 1
ATOM 5586 N N . ASP A 1 356 ? 24.065 79.711 -11.030 1.00 32.49 356 ASP A N 1
ATOM 5587 C CA . ASP A 1 356 ? 24.764 80.532 -10.042 1.00 31.86 356 ASP A CA 1
ATOM 5588 C C . ASP A 1 356 ? 24.714 79.893 -8.660 1.00 26.89 356 ASP A C 1
ATOM 5589 O O . ASP A 1 356 ? 24.629 80.582 -7.639 1.00 28.73 356 ASP A O 1
ATOM 5598 N N . VAL A 1 357 ? 24.818 78.571 -8.604 1.00 21.93 357 VAL A N 1
ATOM 5599 C CA . VAL A 1 357 ? 24.813 77.858 -7.333 1.00 20.60 357 VAL A CA 1
ATOM 5600 C C . VAL A 1 357 ? 26.240 77.786 -6.796 1.00 19.78 357 VAL A C 1
ATOM 5601 O O . VAL A 1 357 ? 27.114 77.153 -7.399 1.00 21.73 357 VAL A O 1
ATOM 5614 N N . HIS A 1 358 ? 26.456 78.412 -5.637 1.00 19.11 358 HIS A N 1
ATOM 5615 C CA . HIS A 1 358 ? 27.759 78.402 -4.974 1.00 19.85 358 HIS A CA 1
ATOM 5616 C C . HIS A 1 358 ? 27.919 77.154 -4.122 1.00 18.87 358 HIS A C 1
ATOM 5617 O O . HIS A 1 358 ? 28.924 76.439 -4.237 1.00 18.94 358 HIS A O 1
ATOM 5632 N N . GLN A 1 359 ? 26.932 76.856 -3.275 1.00 19.59 359 GLN A N 1
ATOM 5633 C CA . GLN A 1 359 ? 27.007 75.713 -2.378 1.00 18.47 359 GLN A CA 1
ATOM 5634 C C . GLN A 1 359 ? 25.615 75.151 -2.116 1.00 19.10 359 GLN A C 1
ATOM 5635 O O . GLN A 1 359 ? 24.614 75.873 -2.163 1.00 21.33 359 GLN A O 1
ATOM 5649 N N . ILE A 1 360 ? 25.581 73.850 -1.848 1.00 18.81 360 ILE A N 1
ATOM 5650 C CA . ILE A 1 360 ? 24.371 73.129 -1.470 1.00 19.28 360 ILE A CA 1
ATOM 5651 C C . ILE A 1 360 ? 24.375 73.005 0.049 1.00 18.91 360 ILE A C 1
ATOM 5652 O O . ILE A 1 360 ? 25.206 72.287 0.620 1.00 18.55 360 ILE A O 1
ATOM 5668 N N . ASN A 1 361 ? 23.437 73.673 0.705 1.00 19.03 361 ASN A N 1
ATOM 5669 C CA . ASN A 1 361 ? 23.304 73.627 2.159 1.00 21.45 361 ASN A CA 1
ATOM 5670 C C . ASN A 1 361 ? 22.374 72.473 2.522 1.00 21.53 361 ASN A C 1
ATOM 5671 O O . ASN A 1 361 ? 21.158 72.557 2.308 1.00 21.22 361 ASN A O 1
ATOM 5682 N N . CYS A 1 362 ? 22.941 71.416 3.105 1.00 20.66 362 CYS A N 1
ATOM 5683 C CA . CYS A 1 362 ? 22.277 70.129 3.292 1.00 21.27 362 CYS A CA 1
ATOM 5684 C C . CYS A 1 362 ? 23.204 69.262 4.127 1.00 20.85 362 CYS A C 1
ATOM 5685 O O . CYS A 1 362 ? 24.416 69.302 3.912 1.00 22.68 362 CYS A O 1
ATOM 5693 N N . THR A 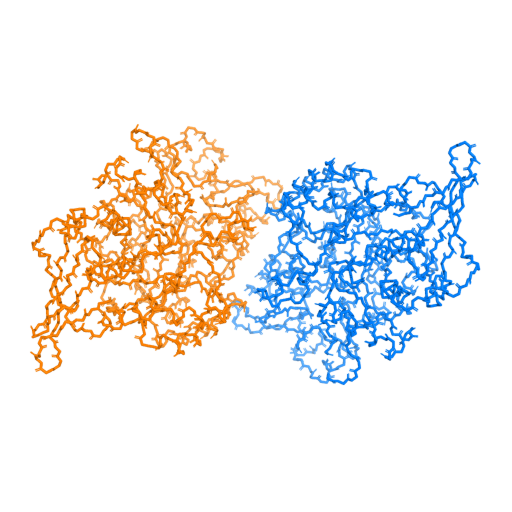1 363 ? 22.664 68.498 5.084 1.00 17.92 363 THR A N 1
ATOM 5694 C CA . THR A 1 363 ? 23.532 67.510 5.731 1.00 17.41 363 THR A CA 1
ATOM 5695 C C . THR A 1 363 ? 23.894 66.441 4.704 1.00 17.65 363 THR A C 1
ATOM 5696 O O . THR A 1 363 ? 23.127 66.156 3.783 1.00 17.26 363 THR A O 1
ATOM 5707 N N . TYR A 1 364 ? 25.096 65.876 4.831 1.00 17.29 364 TYR A N 1
ATOM 5708 C CA . TYR A 1 364 ? 25.534 64.934 3.806 1.00 18.54 364 TYR A CA 1
ATOM 5709 C C . TYR A 1 364 ? 24.689 63.667 3.834 1.00 20.05 364 TYR A C 1
ATOM 5710 O O . TYR A 1 364 ? 24.359 63.108 2.781 1.00 21.59 364 TYR A O 1
ATOM 5728 N N . TYR A 1 365 ? 24.301 63.220 5.029 1.00 19.74 365 TYR A N 1
ATOM 5729 C CA . TYR A 1 365 ? 23.422 62.066 5.162 1.00 20.87 365 TYR A CA 1
ATOM 5730 C C . TYR A 1 365 ? 22.072 62.324 4.503 1.00 20.08 365 TYR A C 1
ATOM 5731 O O . TYR A 1 365 ? 21.561 61.466 3.771 1.00 21.33 365 TYR A O 1
ATOM 5749 N N . SER A 1 366 ? 21.493 63.510 4.722 1.00 19.60 366 SER A N 1
ATOM 5750 C CA . SER A 1 366 ? 20.237 63.855 4.051 1.00 22.45 366 SER A CA 1
ATOM 5751 C C . SER A 1 366 ? 20.420 63.938 2.537 1.00 21.66 366 SER A C 1
ATOM 5752 O O . SER A 1 366 ? 19.515 63.576 1.769 1.00 21.54 366 SER A O 1
ATOM 5760 N N . ALA A 1 367 ? 21.585 64.420 2.091 1.00 20.90 367 ALA A N 1
ATOM 5761 C CA . ALA A 1 367 ? 21.849 64.529 0.661 1.00 20.87 367 ALA A CA 1
ATOM 5762 C C . ALA A 1 367 ? 21.847 63.166 -0.016 1.00 19.60 367 ALA A C 1
ATOM 5763 O O . ALA A 1 367 ? 21.492 63.062 -1.195 1.00 19.34 367 ALA A O 1
ATOM 5770 N N . LEU A 1 368 ? 22.224 62.116 0.709 1.00 18.84 368 LEU A N 1
ATOM 5771 C CA . LEU A 1 368 ? 22.184 60.748 0.210 1.00 20.74 368 LEU A CA 1
ATOM 5772 C C . LEU A 1 368 ? 20.861 60.051 0.516 1.00 22.06 368 LEU A C 1
ATOM 5773 O O . LEU A 1 368 ? 20.793 58.817 0.490 1.00 22.40 368 LEU A O 1
ATOM 5789 N N . ASN A 1 369 ? 19.816 60.818 0.806 1.00 22.16 369 ASN A N 1
ATOM 5790 C CA . ASN A 1 369 ? 18.486 60.264 1.062 1.00 23.11 369 ASN A CA 1
ATOM 5791 C C . ASN A 1 369 ? 18.480 59.371 2.300 1.00 22.59 369 ASN A C 1
ATOM 5792 O O . ASN A 1 369 ? 17.681 58.434 2.411 1.00 21.27 369 ASN A O 1
ATOM 5803 N N . CYS A 1 370 ? 19.381 59.658 3.240 1.00 22.09 370 CYS A N 1
ATOM 5804 C CA . CYS A 1 370 ? 19.499 58.915 4.495 1.00 22.63 370 CYS A CA 1
ATOM 5805 C C . CYS A 1 370 ? 19.760 57.431 4.254 1.00 22.31 370 CYS A C 1
ATOM 5806 O O . CYS A 1 370 ? 19.448 56.586 5.098 1.00 22.67 370 CYS A O 1
ATOM 5814 N N . ASP A 1 371 ? 20.386 57.124 3.123 1.00 21.91 371 ASP A N 1
ATOM 5815 C CA . ASP A 1 371 ? 20.751 55.764 2.729 1.00 22.55 371 ASP A CA 1
ATOM 5816 C C . ASP A 1 371 ? 22.016 55.388 3.490 1.00 22.28 371 ASP A C 1
ATOM 5817 O O . ASP A 1 371 ? 23.122 55.780 3.105 1.00 22.79 371 ASP A O 1
ATOM 5826 N N . ASP A 1 372 ? 21.856 54.619 4.573 1.00 21.86 372 ASP A N 1
ATOM 5827 C CA . ASP A 1 372 ? 22.992 54.268 5.426 1.00 22.48 372 ASP A CA 1
ATOM 5828 C C . ASP A 1 372 ? 24.120 53.648 4.617 1.00 23.43 372 ASP A C 1
ATOM 5829 O O . ASP A 1 372 ? 25.296 53.981 4.799 1.00 22.84 372 ASP A O 1
ATOM 5838 N N . ASP A 1 373 ? 23.775 52.689 3.752 1.00 23.46 373 ASP A N 1
ATOM 5839 C CA . ASP A 1 373 ? 24.795 51.967 2.999 1.00 24.21 373 ASP A CA 1
ATOM 5840 C C . ASP A 1 373 ? 25.536 52.900 2.053 1.00 21.72 373 ASP A C 1
ATOM 5841 O O . ASP A 1 373 ? 26.768 52.847 1.959 1.00 22.26 373 ASP A O 1
ATOM 5850 N N . ALA A 1 374 ? 24.809 53.768 1.348 1.00 20.71 374 ALA A N 1
ATOM 5851 C CA . ALA A 1 374 ? 25.459 54.733 0.471 1.00 21.68 374 ALA A CA 1
ATOM 5852 C C . ALA A 1 374 ? 26.318 55.708 1.270 1.00 21.30 374 ALA A C 1
ATOM 5853 O O . ALA A 1 374 ? 27.401 56.114 0.822 1.00 21.05 374 ALA A O 1
ATOM 5860 N N . TYR A 1 375 ? 25.857 56.080 2.465 1.00 20.21 375 TYR A N 1
ATOM 5861 C CA . TYR A 1 375 ? 26.609 57.014 3.291 1.00 20.92 375 TYR A CA 1
ATOM 5862 C C . TYR A 1 375 ? 27.904 56.384 3.789 1.00 20.54 375 TYR A C 1
ATOM 5863 O O . TYR A 1 375 ? 28.961 57.026 3.764 1.00 21.24 375 TYR A O 1
ATOM 5881 N N . LEU A 1 376 ? 27.848 55.128 4.235 1.00 19.87 376 LEU A N 1
ATOM 5882 C CA . LEU A 1 376 ? 29.078 54.434 4.607 1.00 22.10 376 LEU A CA 1
ATOM 5883 C C . LEU A 1 376 ? 29.991 54.267 3.396 1.00 21.34 376 LEU A C 1
ATOM 5884 O O . LEU A 1 376 ? 31.215 54.380 3.514 1.00 19.84 376 LEU A O 1
ATOM 5900 N N . ALA A 1 377 ? 29.412 54.017 2.217 1.00 22.23 377 ALA A N 1
ATOM 5901 C CA . ALA A 1 377 ? 30.214 53.945 1.000 1.00 24.73 377 ALA A CA 1
ATOM 5902 C C . ALA A 1 377 ? 30.915 55.270 0.727 1.00 21.01 377 ALA A C 1
ATOM 5903 O O . ALA A 1 377 ? 32.101 55.292 0.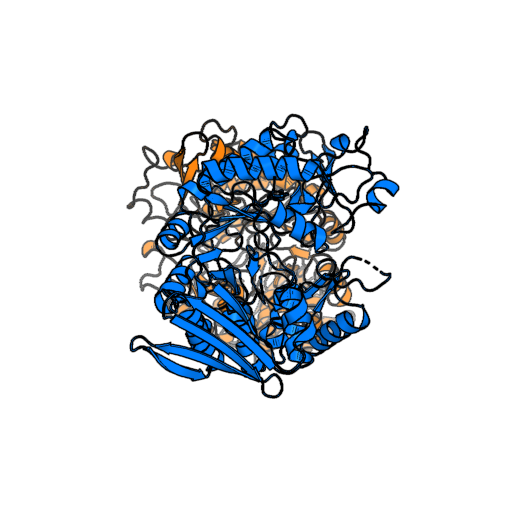365 1.00 21.00 377 ALA A O 1
ATOM 5910 N N . ALA A 1 378 ? 30.202 56.385 0.925 1.00 17.92 378 ALA A N 1
ATOM 5911 C CA . ALA A 1 378 ? 30.775 57.715 0.752 1.00 18.74 378 ALA A CA 1
ATOM 5912 C C . ALA A 1 378 ? 31.979 57.936 1.660 1.00 18.15 378 ALA A C 1
ATOM 5913 O O . ALA A 1 378 ? 33.017 58.459 1.225 1.00 18.02 378 ALA A O 1
ATOM 5920 N N . ARG A 1 379 ? 31.846 57.584 2.940 1.00 17.13 379 ARG A N 1
ATOM 5921 C CA . ARG A 1 379 ? 32.952 57.761 3.877 1.00 17.66 379 ARG A CA 1
ATOM 5922 C C . ARG A 1 379 ? 34.108 56.823 3.548 1.00 18.84 379 ARG A C 1
ATOM 5923 O O . ARG A 1 379 ? 35.275 57.191 3.712 1.00 20.21 379 ARG A O 1
ATOM 5944 N N . ALA A 1 380 ? 33.810 55.596 3.104 1.00 21.15 380 ALA A N 1
ATOM 5945 C CA . ALA A 1 380 ? 34.882 54.694 2.692 1.00 21.33 380 ALA A CA 1
ATOM 5946 C C . ALA A 1 380 ? 35.673 55.289 1.531 1.00 20.44 380 ALA A C 1
ATOM 5947 O O . ALA A 1 380 ? 36.914 55.294 1.541 1.00 20.17 380 ALA A O 1
ATOM 5954 N N . ILE A 1 381 ? 34.970 55.801 0.520 1.00 19.75 381 ILE A N 1
ATOM 5955 C CA . ILE A 1 381 ? 35.635 56.481 -0.587 1.00 19.94 381 ILE A CA 1
ATOM 5956 C C . ILE A 1 381 ? 36.500 57.615 -0.055 1.00 19.21 381 ILE A C 1
ATOM 5957 O O . ILE A 1 381 ? 37.669 57.761 -0.430 1.00 19.40 381 ILE A O 1
ATOM 5973 N N . GLN A 1 382 ? 35.929 58.445 0.821 1.00 18.32 382 GLN A N 1
ATOM 5974 C CA . GLN A 1 382 ? 36.688 59.554 1.389 1.00 19.11 382 GLN A CA 1
ATOM 5975 C C . GLN A 1 382 ? 37.953 59.057 2.076 1.00 19.20 382 GLN A C 1
ATOM 5976 O O . GLN A 1 382 ? 39.047 59.589 1.854 1.00 19.68 382 GLN A O 1
ATOM 5990 N N . PHE A 1 383 ? 37.820 58.029 2.918 1.00 19.56 383 PHE A N 1
ATOM 5991 C CA . PHE A 1 383 ? 38.951 57.573 3.716 1.00 19.66 383 PHE A CA 1
ATOM 5992 C C . PHE A 1 383 ? 39.999 56.855 2.871 1.00 18.76 383 PHE A C 1
ATOM 5993 O O . PHE A 1 383 ? 41.177 56.825 3.247 1.00 18.24 383 PHE A O 1
ATOM 6010 N N . PHE A 1 384 ? 39.605 56.277 1.729 1.00 18.15 384 PHE A N 1
ATOM 6011 C CA . PHE A 1 384 ? 40.560 55.655 0.821 1.00 19.53 384 PHE A CA 1
ATOM 6012 C C . PHE A 1 384 ? 41.194 56.648 -0.149 1.00 21.24 384 PHE A C 1
ATOM 6013 O O . PHE A 1 384 ? 42.124 56.276 -0.867 1.00 20.72 384 PHE A O 1
ATOM 6030 N N . THR A 1 385 ? 40.706 57.876 -0.199 1.00 21.07 385 THR A N 1
ATOM 6031 C CA . THR A 1 385 ? 41.293 58.920 -1.045 1.00 20.54 385 THR A CA 1
ATOM 6032 C C . THR A 1 385 ? 42.509 59.520 -0.350 1.00 18.52 385 THR A C 1
ATOM 6033 O O . THR A 1 385 ? 42.429 59.852 0.836 1.00 19.96 385 THR A O 1
ATOM 6044 N N . PRO A 1 386 ? 43.644 59.657 -1.041 1.00 18.42 386 PRO A N 1
ATOM 6045 C CA . PRO A 1 386 ? 44.814 60.280 -0.406 1.00 21.19 386 PRO A CA 1
ATOM 6046 C C . PRO A 1 386 ? 44.480 61.669 0.123 1.00 22.14 386 PRO A C 1
ATOM 6047 O O . PRO A 1 386 ? 43.810 62.468 -0.537 1.00 21.49 386 PRO A O 1
ATOM 6058 N N . GLY A 1 387 ? 44.971 61.948 1.324 1.00 21.75 387 GLY A N 1
ATOM 6059 C CA . GLY A 1 387 ? 44.696 63.189 2.021 1.00 22.23 387 GLY A CA 1
ATOM 6060 C C . GLY A 1 387 ? 44.310 62.922 3.472 1.00 21.03 387 GLY A C 1
ATOM 6061 O O . GLY A 1 387 ? 44.034 61.807 3.874 1.00 22.11 387 GLY A O 1
ATOM 6065 N N . ILE A 1 388 ? 44.299 64.020 4.229 1.00 19.21 388 ILE A N 1
ATOM 6066 C CA . ILE A 1 388 ? 43.944 63.937 5.653 1.00 18.22 388 ILE A CA 1
ATOM 6067 C C . ILE A 1 388 ? 42.435 64.004 5.750 1.00 17.33 388 ILE A C 1
ATOM 6068 O O . ILE A 1 388 ? 41.836 65.025 5.387 1.00 18.75 388 ILE A O 1
ATOM 6084 N N . PRO A 1 389 ? 41.764 62.947 6.239 1.00 18.04 389 PRO A N 1
ATOM 6085 C CA . PRO A 1 389 ? 40.293 62.932 6.255 1.00 17.85 389 PRO A CA 1
ATOM 6086 C C . PRO A 1 389 ? 39.715 63.644 7.472 1.00 18.58 389 PRO A C 1
ATOM 6087 O O . PRO A 1 389 ? 40.149 63.423 8.604 1.00 18.90 389 PRO A O 1
ATOM 6098 N N . GLN A 1 390 ? 38.711 64.487 7.222 1.00 18.28 390 GLN A N 1
ATOM 6099 C CA . GLN A 1 390 ? 37.973 65.205 8.251 1.00 17.38 390 GLN A CA 1
ATOM 6100 C C . GLN A 1 390 ? 36.514 64.794 8.213 1.00 17.52 390 GLN A C 1
ATOM 6101 O O . GLN A 1 390 ? 35.938 64.639 7.131 1.00 18.63 390 GLN A O 1
ATOM 6115 N N . VAL A 1 391 ? 35.926 64.623 9.395 1.00 16.29 391 VAL A N 1
ATOM 6116 C CA . VAL A 1 391 ? 34.514 64.278 9.544 1.00 16.51 391 VAL A CA 1
ATOM 6117 C C . VAL A 1 391 ? 33.837 65.397 10.327 1.00 17.18 391 VAL A C 1
ATOM 6118 O O . VAL A 1 391 ? 34.234 65.703 11.461 1.00 18.87 391 VAL A O 1
ATOM 6131 N N . TYR A 1 392 ? 32.833 66.014 9.716 1.00 14.92 392 TYR A N 1
ATOM 6132 C CA . TYR A 1 392 ? 32.053 67.047 10.392 1.00 15.10 392 TYR A CA 1
ATOM 6133 C C . TYR A 1 392 ? 31.117 66.412 11.416 1.00 16.67 392 TYR A C 1
ATOM 6134 O O . TYR A 1 392 ? 30.589 65.318 11.201 1.00 18.22 392 TYR A O 1
ATOM 6152 N N . TYR A 1 393 ? 30.906 67.112 12.541 1.00 16.96 393 TYR A N 1
ATOM 6153 C CA . TYR A 1 393 ? 30.224 66.498 13.680 1.00 17.20 393 TYR A CA 1
ATOM 6154 C C . TYR A 1 393 ? 28.801 66.074 13.331 1.00 17.09 393 TYR A C 1
ATOM 6155 O O . TYR A 1 393 ? 28.315 65.053 13.831 1.00 18.69 393 TYR A O 1
ATOM 6173 N N . VAL A 1 394 ? 28.110 66.835 12.481 1.00 15.71 394 VAL A N 1
ATOM 6174 C CA . VAL A 1 394 ? 26.754 66.436 12.106 1.00 16.50 394 VAL A CA 1
ATOM 6175 C C . VAL A 1 394 ? 26.786 65.112 11.353 1.00 18.24 394 VAL A C 1
ATOM 6176 O O . VAL A 1 394 ? 25.979 64.211 11.615 1.00 18.48 394 VAL A O 1
ATOM 6189 N N . GLY A 1 395 ? 27.722 64.972 10.409 1.00 20.28 395 GLY A N 1
ATOM 6190 C CA . GLY A 1 395 ? 27.855 63.725 9.676 1.00 20.56 395 GLY A CA 1
ATOM 6191 C C . GLY A 1 395 ? 28.326 62.578 10.546 1.00 19.74 395 GLY A C 1
ATOM 6192 O O . GLY A 1 395 ? 27.937 61.427 10.323 1.00 20.42 395 GLY A O 1
ATOM 6196 N N . LEU A 1 396 ? 29.140 62.874 11.555 1.00 18.22 396 LEU A N 1
ATOM 6197 C CA . LEU A 1 396 ? 29.552 61.853 12.509 1.00 17.55 396 LEU A CA 1
ATOM 6198 C C . LEU A 1 396 ? 28.348 61.180 13.151 1.00 18.95 396 LEU A C 1
ATOM 6199 O O . LEU A 1 396 ? 28.357 59.967 13.384 1.00 19.53 396 LEU A O 1
ATOM 6215 N N . LEU A 1 397 ? 27.314 61.955 13.454 1.00 18.73 397 LEU A N 1
ATOM 6216 C CA . LEU A 1 397 ? 26.121 61.458 14.123 1.00 20.13 397 LEU A CA 1
ATOM 6217 C C . LEU A 1 397 ? 24.990 61.182 13.144 1.00 19.69 397 LEU A C 1
ATOM 6218 O O . LEU A 1 397 ? 23.846 61.005 13.570 1.00 19.06 397 LEU A O 1
ATOM 6234 N N . ALA A 1 398 ? 25.293 61.131 11.850 1.00 19.99 398 ALA A N 1
ATOM 6235 C CA . ALA A 1 398 ? 24.308 60.895 10.797 1.00 20.56 398 ALA A CA 1
ATOM 6236 C C . ALA A 1 398 ? 23.126 61.848 10.937 1.00 20.19 398 ALA A C 1
ATOM 6237 O O . ALA A 1 398 ? 21.963 61.457 10.858 1.00 20.49 398 ALA A O 1
ATOM 6244 N N . GLY A 1 399 ? 23.435 63.126 11.137 1.00 19.62 399 GLY A N 1
ATOM 6245 C CA . GLY A 1 399 ? 22.383 64.099 11.362 1.00 19.50 399 GLY A CA 1
ATOM 6246 C C . GLY A 1 399 ? 21.631 64.421 10.083 1.00 20.85 399 GLY A C 1
ATOM 6247 O O . GLY A 1 399 ? 22.199 64.449 8.991 1.00 22.17 399 GLY A O 1
ATOM 6251 N N . VAL A 1 400 ? 20.329 64.659 10.228 1.00 21.32 400 VAL A N 1
ATOM 6252 C CA . VAL A 1 400 ? 19.481 65.051 9.112 1.00 22.86 400 VAL A CA 1
ATOM 6253 C C . VAL A 1 400 ? 19.264 66.557 9.154 1.00 21.17 400 VAL A C 1
ATOM 6254 O O . VAL A 1 400 ? 19.481 67.223 10.174 1.00 20.10 400 VAL A O 1
ATOM 6267 N N . ASN A 1 401 ? 18.782 67.093 8.031 1.00 21.26 401 ASN A N 1
ATOM 6268 C CA . ASN A 1 401 ? 18.535 68.523 7.883 1.00 22.12 401 ASN A CA 1
ATOM 6269 C C . ASN A 1 401 ? 17.731 69.085 9.044 1.00 21.83 401 ASN A C 1
ATOM 6270 O O . ASN A 1 401 ? 16.669 68.560 9.399 1.00 21.93 401 ASN A O 1
ATOM 6281 N N . ASP A 1 402 ? 18.227 70.195 9.599 1.00 21.42 402 ASP A N 1
ATOM 6282 C CA . ASP A 1 402 ? 17.611 70.876 10.741 1.00 22.03 402 ASP A CA 1
ATOM 6283 C C . ASP A 1 402 ? 16.693 71.970 10.204 1.00 22.58 402 ASP A C 1
ATOM 6284 O O . ASP A 1 402 ? 17.053 73.145 10.097 1.00 23.05 402 ASP A O 1
ATOM 6293 N N . PHE A 1 403 ? 15.468 71.560 9.855 1.00 27.06 403 PHE A N 1
ATOM 6294 C CA . PHE A 1 403 ? 14.496 72.507 9.321 1.00 32.66 403 PHE A CA 1
ATOM 6295 C C . PHE A 1 403 ? 14.032 73.503 10.378 1.00 32.66 403 PHE A C 1
ATOM 6296 O O . PHE A 1 403 ? 13.722 74.653 10.043 1.00 31.17 403 PHE A O 1
ATOM 6313 N N . GLU A 1 404 ? 13.971 73.093 11.648 1.00 35.25 404 GLU A N 1
ATOM 6314 C CA . GLU A 1 404 ? 13.554 74.025 12.690 1.00 37.87 404 GLU A CA 1
ATOM 6315 C C . GLU A 1 404 ? 14.488 75.224 12.746 1.00 35.20 404 GLU A C 1
ATOM 6316 O O . GLU A 1 404 ? 14.039 76.375 12.806 1.00 34.56 404 GLU A O 1
ATOM 6328 N N . ALA A 1 405 ? 15.800 74.972 12.719 1.00 34.13 405 ALA A N 1
ATOM 6329 C CA . ALA A 1 405 ? 16.767 76.061 12.770 1.00 35.53 405 ALA A CA 1
ATOM 6330 C C . ALA A 1 405 ? 16.658 76.944 11.534 1.00 37.20 405 ALA A C 1
ATOM 6331 O O . ALA A 1 405 ? 16.854 78.163 11.611 1.00 40.25 405 ALA A O 1
ATOM 6338 N N . VAL A 1 406 ? 16.351 76.345 10.379 1.00 31.85 406 VAL A N 1
ATOM 6339 C CA . VAL A 1 406 ? 16.162 77.134 9.166 1.00 29.92 406 VAL A CA 1
ATOM 6340 C C . VAL A 1 406 ? 14.927 78.011 9.294 1.00 33.82 406 VAL A C 1
ATOM 6341 O O . VAL A 1 406 ? 14.967 79.212 9.002 1.00 38.25 406 VAL A O 1
ATOM 6354 N N . LYS A 1 407 ? 13.806 77.424 9.721 1.00 34.81 407 LYS A N 1
ATOM 6355 C CA . LYS A 1 407 ? 12.572 78.197 9.843 1.00 39.43 407 LYS A CA 1
ATOM 6356 C C . LYS A 1 407 ? 12.712 79.307 10.877 1.00 39.68 407 LYS A C 1
ATOM 6357 O O . LYS A 1 407 ? 12.227 80.426 10.663 1.00 41.02 407 LYS A O 1
ATOM 6376 N N . LYS A 1 408 ? 13.359 79.020 12.009 1.00 41.73 408 LYS A N 1
ATOM 6377 C CA . LYS A 1 408 ? 13.442 80.008 13.080 1.00 45.86 408 LYS A CA 1
ATOM 6378 C C . LYS A 1 408 ? 14.422 81.124 12.740 1.00 47.30 408 LYS A C 1
ATOM 6379 O O . LYS A 1 408 ? 14.120 82.307 12.938 1.00 47.57 408 LYS A O 1
ATOM 6398 N N . THR A 1 409 ? 15.604 80.774 12.231 1.00 50.33 409 THR A N 1
ATOM 6399 C CA . THR A 1 409 ? 16.630 81.777 11.981 1.00 53.99 409 THR A CA 1
ATOM 6400 C C . THR A 1 409 ? 16.563 82.365 10.581 1.00 54.74 409 THR A C 1
ATOM 6401 O O . THR A 1 409 ? 17.168 83.412 10.335 1.00 55.95 409 THR A O 1
ATOM 6412 N N . LYS A 1 410 ? 15.857 81.717 9.658 1.00 53.35 410 LYS A N 1
ATOM 6413 C CA . LYS A 1 410 ? 15.841 82.126 8.257 1.00 58.83 410 LYS A CA 1
ATOM 6414 C C . LYS A 1 410 ? 17.241 82.116 7.647 1.00 53.26 410 LYS A C 1
ATOM 6415 O O . LYS A 1 410 ? 17.483 82.775 6.631 1.00 48.65 410 LYS A O 1
ATOM 6434 N N . GLU A 1 411 ? 18.166 81.369 8.245 1.00 55.10 411 GLU A N 1
ATOM 6435 C CA . GLU A 1 411 ? 19.534 81.249 7.751 1.00 54.95 411 GLU A CA 1
ATOM 6436 C C . GLU A 1 411 ? 19.691 79.839 7.194 1.00 43.12 411 GLU A C 1
ATOM 6437 O O . GLU A 1 411 ? 19.723 78.862 7.951 1.00 35.22 411 GLU A O 1
ATOM 6449 N N . GLY A 1 412 ? 19.806 79.744 5.868 1.00 40.13 412 GLY A N 1
ATOM 6450 C CA . GLY A 1 412 ? 19.841 78.448 5.224 1.00 35.31 412 GLY A CA 1
ATOM 6451 C C . GLY A 1 412 ? 20.973 77.563 5.697 1.00 28.50 412 GLY A C 1
ATOM 6452 O O . GLY A 1 412 ? 20.808 76.342 5.787 1.00 25.22 412 GLY A O 1
ATOM 6456 N N . ARG A 1 413 ? 22.133 78.148 6.015 1.00 26.99 413 ARG A N 1
ATOM 6457 C CA . ARG A 1 413 ? 23.276 77.325 6.385 1.00 27.76 413 ARG A CA 1
ATOM 6458 C C . ARG A 1 413 ? 23.103 76.659 7.743 1.00 24.42 413 ARG A C 1
ATOM 6459 O O . ARG A 1 413 ? 23.820 75.696 8.042 1.00 23.80 413 ARG A O 1
ATOM 6480 N N . GLU A 1 414 ? 22.170 77.143 8.565 1.00 23.55 414 GLU A N 1
ATOM 6481 C CA . GLU A 1 414 ? 21.884 76.496 9.840 1.00 23.18 414 GLU A CA 1
ATOM 6482 C C . GLU A 1 414 ? 21.267 75.112 9.666 1.00 21.35 414 GLU A C 1
ATOM 6483 O O . GLU A 1 414 ? 21.170 74.373 10.652 1.00 22.08 414 GLU A O 1
ATOM 6495 N N . ILE A 1 415 ? 20.882 74.729 8.443 1.00 20.46 415 ILE A N 1
ATOM 6496 C CA . ILE A 1 415 ? 20.355 73.388 8.195 1.00 20.39 415 ILE A CA 1
ATOM 6497 C C . ILE A 1 415 ? 21.359 72.328 8.607 1.00 20.37 415 ILE A C 1
ATOM 6498 O O . ILE A 1 415 ? 20.986 71.206 8.971 1.00 20.50 415 ILE A O 1
ATOM 6514 N N . ASN A 1 416 ? 22.645 72.669 8.559 1.00 19.27 416 ASN A N 1
ATOM 6515 C CA . ASN A 1 416 ? 23.754 71.750 8.775 1.00 18.05 416 ASN A CA 1
ATOM 6516 C C . ASN A 1 416 ? 24.586 72.165 9.989 1.00 17.23 416 ASN A C 1
ATOM 6517 O O . ASN A 1 416 ? 25.771 71.839 10.074 1.00 18.34 416 ASN A O 1
ATOM 6528 N N . ARG A 1 417 ? 23.981 72.875 10.947 1.00 17.82 417 ARG A N 1
ATOM 6529 C CA . ARG A 1 417 ? 24.698 73.368 12.124 1.00 19.32 417 ARG A CA 1
ATOM 6530 C C . ARG A 1 417 ? 23.928 73.132 13.426 1.00 20.55 417 ARG A C 1
ATOM 6531 O O . ARG A 1 417 ? 24.060 73.904 14.383 1.00 20.90 417 ARG A O 1
ATOM 6552 N N . HIS A 1 418 ? 23.157 72.047 13.490 1.00 19.44 418 HIS A N 1
ATOM 6553 C CA . HIS A 1 418 ? 22.430 71.680 14.700 1.00 19.18 418 HIS A CA 1
ATOM 6554 C C . HIS A 1 418 ? 23.358 71.630 15.909 1.00 18.71 418 HIS A C 1
ATOM 6555 O O . HIS A 1 418 ? 24.502 71.186 15.812 1.00 18.47 418 HIS A O 1
ATOM 6569 N N . ASN A 1 419 ? 22.862 72.096 17.051 1.00 18.86 419 ASN A N 1
ATOM 6570 C CA . ASN A 1 419 ? 23.571 71.969 18.322 1.00 18.99 419 ASN A CA 1
ATOM 6571 C C . ASN A 1 419 ? 23.032 70.760 19.082 1.00 20.52 419 ASN A C 1
ATOM 6572 O O . ASN A 1 419 ? 21.837 70.698 19.382 1.00 20.05 419 ASN A O 1
ATOM 6583 N N . TYR A 1 420 ? 23.914 69.807 19.391 1.00 20.34 420 TYR A N 1
ATOM 6584 C CA . TYR A 1 420 ? 23.549 68.591 20.106 1.00 20.86 420 TYR A CA 1
ATOM 6585 C C . TYR A 1 420 ? 23.756 68.755 21.605 1.00 21.48 420 TYR A C 1
ATOM 6586 O O . TYR A 1 420 ? 24.835 69.152 22.043 1.00 22.84 420 TYR A O 1
ATOM 6604 N N . GLY A 1 421 ? 22.747 68.393 22.386 1.00 20.22 421 GLY A N 1
ATOM 6605 C CA . GLY A 1 421 ? 22.946 68.216 23.808 1.00 21.49 421 GLY A CA 1
ATOM 6606 C C . GLY A 1 421 ? 23.577 66.866 24.125 1.00 23.45 421 GLY A C 1
ATOM 6607 O O . GLY A 1 421 ? 23.621 65.960 23.297 1.00 23.07 421 GLY A O 1
ATOM 6611 N N . LEU A 1 422 ? 24.055 66.730 25.365 1.00 28.24 422 LEU A N 1
ATOM 6612 C CA . LEU A 1 422 ? 24.698 65.483 25.769 1.00 30.05 422 LEU A CA 1
ATOM 6613 C C . LEU A 1 422 ? 23.760 64.290 25.617 1.00 30.49 422 LEU A C 1
ATOM 6614 O O . LEU A 1 422 ? 24.168 63.225 25.143 1.00 31.30 422 LEU A O 1
ATOM 6630 N N . LYS A 1 423 ? 22.501 64.441 26.024 1.00 29.71 423 LYS A N 1
ATOM 6631 C CA . LYS A 1 423 ? 21.571 63.320 25.936 1.00 32.16 423 LYS A CA 1
ATOM 6632 C C . LYS A 1 423 ? 21.328 62.931 24.485 1.00 29.10 423 LYS A C 1
ATOM 6633 O O . LYS A 1 423 ? 21.206 61.742 24.168 1.00 30.34 423 LYS A O 1
ATOM 6652 N N . GLU A 1 424 ? 21.269 63.919 23.583 1.00 25.95 424 GLU A N 1
ATOM 6653 C CA . GLU A 1 424 ? 21.068 63.618 22.171 1.00 25.96 424 GLU A CA 1
ATOM 6654 C C . GLU A 1 424 ? 22.289 62.920 21.580 1.00 24.85 424 GLU A C 1
ATOM 6655 O O . GLU A 1 424 ? 22.156 62.034 20.726 1.00 24.46 424 GLU A O 1
ATOM 6667 N N . ILE A 1 425 ? 23.488 63.317 22.008 1.00 24.41 425 ILE A N 1
ATOM 6668 C CA . ILE A 1 425 ? 24.692 62.608 21.586 1.00 23.88 425 ILE A CA 1
ATOM 6669 C C . ILE A 1 425 ? 24.648 61.165 22.075 1.00 25.59 425 ILE A C 1
ATOM 6670 O O . ILE A 1 425 ? 24.920 60.222 21.321 1.00 27.37 425 ILE A O 1
ATOM 6686 N N . GLU A 1 426 ? 24.302 60.977 23.350 1.00 25.78 426 GLU A N 1
ATOM 6687 C CA . GLU A 1 426 ? 24.200 59.632 23.908 1.00 29.44 426 GLU A CA 1
ATOM 6688 C C . GLU A 1 426 ? 23.275 58.764 23.068 1.00 32.70 426 GLU A C 1
ATOM 6689 O O . GLU A 1 426 ? 23.592 57.601 22.786 1.00 34.69 426 GLU A O 1
ATOM 6701 N N . GLU A 1 427 ? 22.142 59.324 22.627 1.00 32.34 427 GLU A N 1
ATOM 6702 C CA . GLU A 1 427 ? 21.209 58.572 21.792 1.00 32.17 427 GLU A CA 1
ATOM 6703 C C . GLU A 1 427 ? 21.780 58.329 20.400 1.00 30.51 427 GLU A C 1
ATOM 6704 O O . GLU A 1 427 ? 21.706 57.211 19.873 1.00 31.87 427 GLU A O 1
ATOM 6716 N N . SER A 1 428 ? 22.357 59.367 19.787 1.00 27.51 428 SER A N 1
ATOM 6717 C CA . SER A 1 428 ? 22.761 59.272 18.392 1.00 27.67 428 SER A CA 1
ATOM 6718 C C . SER A 1 428 ? 23.875 58.252 18.187 1.00 27.89 428 SER A C 1
ATOM 6719 O O . SER A 1 428 ? 23.880 57.535 17.180 1.00 26.68 428 SER A O 1
ATOM 6727 N N . VAL A 1 429 ? 24.829 58.168 19.123 1.00 29.52 429 VAL A N 1
ATOM 6728 C CA . VAL A 1 429 ? 25.973 57.287 18.916 1.00 31.09 429 VAL A CA 1
ATOM 6729 C C . VAL A 1 429 ? 25.560 55.824 18.933 1.00 33.61 429 VAL A C 1
ATOM 6730 O O . VAL A 1 429 ? 26.321 54.963 18.483 1.00 36.78 429 VAL A O 1
ATOM 6743 N N . GLN A 1 430 ? 24.367 55.518 19.444 1.00 32.16 430 GLN A N 1
ATOM 6744 C CA . GLN A 1 430 ? 23.877 54.150 19.460 1.00 32.85 430 GLN A CA 1
ATOM 6745 C C . GLN A 1 430 ? 23.216 53.740 18.152 1.00 31.87 430 GLN A C 1
ATOM 6746 O O . GLN A 1 430 ? 22.972 52.543 17.953 1.00 35.45 430 GLN A O 1
ATOM 6760 N N . LYS A 1 431 ? 22.949 54.682 17.249 1.00 29.74 431 LYS A N 1
ATOM 6761 C CA . LYS A 1 431 ? 22.357 54.334 15.964 1.00 30.81 431 LYS A CA 1
ATOM 6762 C C . LYS A 1 431 ? 23.290 53.416 15.187 1.00 27.71 431 LYS A C 1
ATOM 6763 O O . LYS A 1 431 ? 24.512 53.590 15.202 1.00 27.04 431 LYS A O 1
ATOM 6782 N N . ASN A 1 432 ? 22.704 52.434 14.497 1.00 26.82 432 ASN A N 1
ATOM 6783 C CA . ASN A 1 432 ? 23.517 51.468 13.767 1.00 26.83 432 ASN A CA 1
ATOM 6784 C C . ASN A 1 432 ? 24.448 52.152 12.774 1.00 23.55 432 ASN A C 1
ATOM 6785 O O . ASN A 1 432 ? 25.622 51.779 12.664 1.00 22.37 432 ASN A O 1
ATOM 6796 N N . VAL A 1 433 ? 23.952 53.162 12.047 1.00 24.07 433 VAL A N 1
ATOM 6797 C CA . VAL A 1 433 ? 24.778 53.817 11.037 1.00 25.09 433 VAL A CA 1
ATOM 6798 C C . VAL A 1 433 ? 25.968 54.520 11.684 1.00 23.17 433 VAL A C 1
ATOM 6799 O O . VAL A 1 433 ? 27.064 54.556 11.109 1.00 20.43 433 VAL A O 1
ATOM 6812 N N . VAL A 1 434 ? 25.787 55.069 12.888 1.00 21.10 434 VAL A N 1
ATOM 6813 C CA . VAL A 1 434 ? 26.886 55.742 13.570 1.00 19.85 434 VAL A CA 1
ATOM 6814 C C . VAL A 1 434 ? 27.903 54.724 14.078 1.00 20.48 434 VAL A C 1
ATOM 6815 O O . VAL A 1 434 ? 29.119 54.928 13.964 1.00 21.29 434 VAL A O 1
ATOM 6828 N N . GLN A 1 435 ? 27.430 53.608 14.634 1.00 22.34 435 GLN A N 1
ATOM 6829 C CA . GLN A 1 435 ? 28.362 52.576 15.079 1.00 23.65 435 GLN A CA 1
ATOM 6830 C C . GLN A 1 435 ? 29.156 52.014 13.902 1.00 23.21 435 GLN A C 1
ATOM 6831 O O . GLN A 1 435 ? 30.355 51.735 14.030 1.00 21.49 435 GLN A O 1
ATOM 6845 N N . ARG A 1 436 ? 28.514 51.856 12.739 1.00 23.96 436 ARG A N 1
ATOM 6846 C CA . ARG A 1 436 ? 29.248 51.420 11.551 1.00 24.19 436 ARG A CA 1
ATOM 6847 C C . ARG A 1 436 ? 30.300 52.441 11.145 1.00 22.46 436 ARG A C 1
ATOM 6848 O O . ARG A 1 436 ? 31.415 52.073 10.758 1.00 22.45 436 ARG A O 1
ATOM 6869 N N . LEU A 1 437 ? 29.955 53.731 11.201 1.00 21.08 437 LEU A N 1
ATOM 6870 C CA . LEU A 1 437 ? 30.908 54.771 10.833 1.00 19.43 437 LEU A CA 1
ATOM 6871 C C . LEU A 1 437 ? 32.083 54.819 11.805 1.00 19.69 437 LEU A C 1
ATOM 6872 O O . LEU A 1 437 ? 33.232 55.018 11.386 1.00 20.91 437 LEU A O 1
ATOM 6888 N N . LEU A 1 438 ? 31.819 54.652 13.101 1.00 19.55 438 LEU A N 1
ATOM 6889 C CA . LEU A 1 438 ? 32.903 54.677 14.075 1.00 20.49 438 LEU A CA 1
ATOM 6890 C C . LEU A 1 438 ? 33.872 53.521 13.846 1.00 21.31 438 LEU A C 1
ATOM 6891 O O . LEU A 1 438 ? 35.090 53.688 13.981 1.00 21.95 438 LEU A O 1
ATOM 6907 N N . LYS A 1 439 ? 33.350 52.337 13.503 1.00 20.86 439 LYS A N 1
ATOM 6908 C CA . LYS A 1 439 ? 34.215 51.197 13.208 1.00 21.81 439 LYS A CA 1
ATOM 6909 C C . LYS A 1 439 ? 35.076 51.468 11.977 1.00 21.87 439 LYS A C 1
ATOM 6910 O O . LYS A 1 439 ? 36.277 51.146 11.956 1.00 21.77 439 LYS A O 1
ATOM 6929 N N . LEU A 1 440 ? 34.476 52.058 10.942 1.00 21.59 440 LEU A N 1
ATOM 6930 C CA . LEU A 1 440 ? 35.225 52.410 9.743 1.00 22.22 440 LEU A CA 1
ATOM 6931 C C . LEU A 1 440 ? 36.299 53.440 10.057 1.00 21.84 440 LEU A C 1
ATOM 6932 O O . LEU A 1 440 ? 37.432 53.333 9.571 1.00 21.01 440 LEU A O 1
ATOM 6948 N N . ILE A 1 441 ? 35.961 54.454 10.859 1.00 20.78 441 ILE A N 1
ATOM 6949 C CA . ILE A 1 441 ? 36.948 55.465 11.228 1.00 19.77 441 ILE A CA 1
ATOM 6950 C C . ILE A 1 441 ? 38.131 54.816 11.931 1.00 20.69 441 ILE A C 1
ATOM 6951 O O . ILE A 1 441 ? 39.299 55.080 11.604 1.00 19.71 441 ILE A O 1
ATOM 6967 N N . ARG A 1 442 ? 37.852 53.970 12.924 1.00 21.12 442 ARG A N 1
ATOM 6968 C CA . ARG A 1 442 ? 38.944 53.345 13.660 1.00 20.26 442 ARG A CA 1
ATOM 6969 C C . ARG A 1 442 ? 39.773 52.434 12.763 1.00 20.33 442 ARG A C 1
ATOM 6970 O O . ARG A 1 442 ? 40.997 52.345 12.935 1.00 21.33 442 ARG A O 1
ATOM 6991 N N . PHE A 1 443 ? 39.143 51.758 11.800 1.00 19.27 443 PHE A N 1
ATOM 6992 C CA . PHE A 1 443 ? 39.929 51.008 10.829 1.00 21.22 443 PHE A CA 1
ATOM 6993 C C . PHE A 1 443 ? 40.874 51.929 10.064 1.00 21.46 443 PHE A C 1
ATOM 6994 O O . PHE A 1 443 ? 42.057 51.609 9.880 1.00 22.63 443 PHE A O 1
ATOM 7011 N N . ARG A 1 444 ? 40.373 53.090 9.629 1.00 19.12 444 ARG A N 1
ATOM 7012 C CA . ARG A 1 444 ? 41.205 54.052 8.907 1.00 20.57 444 ARG A CA 1
ATOM 7013 C C . ARG A 1 444 ? 42.330 54.608 9.781 1.00 22.19 444 ARG A C 1
ATOM 7014 O O . ARG A 1 444 ? 43.387 54.998 9.260 1.00 21.67 444 ARG A O 1
ATOM 7035 N N . ASN A 1 445 ? 42.125 54.670 11.100 1.00 21.62 445 ASN A N 1
ATOM 7036 C CA . ASN A 1 445 ? 43.177 55.131 12.000 1.00 20.84 445 ASN A CA 1
ATOM 7037 C C . ASN A 1 445 ? 44.160 54.033 12.372 1.00 22.80 445 ASN A C 1
ATOM 7038 O O . ASN A 1 445 ? 45.316 54.329 12.696 1.00 24.81 445 ASN A O 1
ATOM 7049 N N . GLU A 1 446 ? 43.723 52.775 12.370 1.00 22.42 446 GLU A N 1
ATOM 7050 C CA . GLU A 1 446 ? 44.533 51.693 12.910 1.00 22.56 446 GLU A CA 1
ATOM 7051 C C . GLU A 1 446 ? 45.299 50.929 11.842 1.00 22.13 446 GLU A C 1
ATOM 7052 O O . GLU A 1 446 ? 46.426 50.491 12.094 1.00 24.31 446 GLU A O 1
ATOM 7064 N N . TYR A 1 447 ? 44.734 50.752 10.653 1.00 21.91 447 TYR A N 1
ATOM 7065 C CA . TYR A 1 447 ? 45.353 49.854 9.691 1.00 22.25 447 TYR A CA 1
ATOM 7066 C C . TYR A 1 447 ? 46.513 50.544 8.985 1.00 22.89 447 TYR A C 1
ATOM 7067 O O . TYR A 1 447 ? 46.353 51.616 8.399 1.00 23.76 447 TYR A O 1
ATOM 7085 N N . GLU A 1 448 ? 47.675 49.900 9.012 1.00 23.66 448 GLU A N 1
ATOM 7086 C CA . GLU A 1 448 ? 48.921 50.564 8.648 1.00 27.18 448 GLU A CA 1
ATOM 7087 C C . GLU A 1 448 ? 49.050 50.840 7.154 1.00 25.59 448 GLU A C 1
ATOM 7088 O O . GLU A 1 448 ? 49.852 51.702 6.768 1.00 25.55 448 GLU A O 1
ATOM 7100 N N . ALA A 1 449 ? 48.277 50.153 6.308 1.00 23.53 449 ALA A N 1
ATOM 7101 C CA . ALA A 1 449 ? 48.440 50.299 4.865 1.00 22.91 449 ALA A CA 1
ATOM 7102 C C . ALA A 1 449 ? 48.136 51.714 4.387 1.00 21.10 449 ALA A C 1
ATOM 7103 O O . ALA A 1 449 ? 48.672 52.149 3.358 1.00 20.81 449 ALA A O 1
ATOM 7110 N N . PHE A 1 450 ? 47.264 52.441 5.090 1.00 20.45 450 PHE A N 1
ATOM 7111 C CA . PHE A 1 450 ? 46.926 53.794 4.658 1.00 21.69 450 PHE A CA 1
ATOM 7112 C C . PHE A 1 450 ? 48.127 54.725 4.703 1.00 22.77 450 PHE A C 1
ATOM 7113 O O . PHE A 1 450 ? 48.086 55.804 4.106 1.00 23.80 450 PHE A O 1
ATOM 7130 N N . ASN A 1 451 ? 49.196 54.330 5.388 1.00 21.29 451 ASN A N 1
ATOM 7131 C CA . ASN A 1 451 ? 50.415 55.116 5.423 1.00 21.77 451 ASN A CA 1
ATOM 7132 C C . ASN A 1 451 ? 51.425 54.672 4.377 1.00 24.30 451 ASN A C 1
ATOM 7133 O O . ASN A 1 451 ? 52.607 55.009 4.493 1.00 26.74 451 ASN A O 1
ATOM 7144 N N . GLY A 1 452 ? 50.980 53.933 3.363 1.00 24.36 452 GLY A N 1
ATOM 7145 C CA . GLY A 1 452 ? 51.848 53.428 2.322 1.00 25.12 452 GLY A CA 1
ATOM 7146 C C . GLY A 1 452 ? 51.485 53.888 0.926 1.00 23.74 452 GLY A C 1
ATOM 7147 O O . GLY A 1 452 ? 51.175 55.064 0.705 1.00 21.94 452 GLY A O 1
ATOM 7151 N N . GLU A 1 453 ? 51.464 52.950 -0.010 1.00 23.27 453 GLU A N 1
ATOM 7152 C CA . GLU A 1 453 ? 51.268 53.253 -1.419 1.00 24.01 453 GLU A CA 1
ATOM 7153 C C . GLU A 1 453 ? 49.809 53.060 -1.812 1.00 24.97 453 GLU A C 1
ATOM 7154 O O . GLU A 1 453 ? 49.157 52.108 -1.382 1.00 26.10 453 GLU A O 1
ATOM 7166 N N . PHE A 1 454 ? 49.314 53.971 -2.645 1.00 24.39 454 PHE A N 1
ATOM 7167 C CA . PHE A 1 454 ? 47.925 53.994 -3.091 1.00 23.03 454 PHE A CA 1
ATOM 7168 C C . PHE A 1 454 ? 47.840 53.540 -4.541 1.00 23.16 454 PHE A C 1
ATOM 7169 O O . PHE A 1 454 ? 48.623 53.991 -5.383 1.00 25.32 454 PHE A O 1
ATOM 7186 N N . PHE A 1 455 ? 46.887 52.652 -4.827 1.00 24.31 455 PHE A N 1
ATOM 7187 C CA . PHE A 1 455 ? 46.671 52.124 -6.170 1.00 26.74 455 PHE A CA 1
ATOM 7188 C C . PHE A 1 455 ? 45.188 52.194 -6.527 1.00 26.40 455 PHE A C 1
ATOM 7189 O O . PHE A 1 455 ? 44.341 51.707 -5.774 1.00 26.16 455 PHE A O 1
ATOM 7206 N N . ILE A 1 456 ? 44.891 52.790 -7.674 1.00 26.99 456 ILE A N 1
ATOM 7207 C CA . ILE A 1 456 ? 43.545 52.804 -8.241 1.00 27.74 456 ILE A CA 1
ATOM 7208 C C . ILE A 1 456 ? 43.420 51.579 -9.141 1.00 27.57 456 ILE A C 1
ATOM 7209 O O . ILE A 1 456 ? 44.189 51.419 -10.095 1.00 28.76 456 ILE A O 1
ATOM 7225 N N . GLU A 1 457 ? 42.474 50.701 -8.828 1.00 26.89 457 GLU A N 1
ATOM 7226 C CA . GLU A 1 457 ? 42.390 49.399 -9.472 1.00 27.80 457 GLU A CA 1
ATOM 7227 C C . GLU A 1 457 ? 41.325 49.437 -10.556 1.00 28.23 457 GLU A C 1
ATOM 7228 O O . GLU A 1 457 ? 40.293 50.099 -10.407 1.00 26.97 457 GLU A O 1
ATOM 7240 N N . ASP A 1 458 ? 41.596 48.733 -11.648 1.00 29.32 458 ASP A N 1
ATOM 7241 C CA . ASP A 1 458 ? 40.630 48.603 -12.724 1.00 31.76 458 ASP A CA 1
ATOM 7242 C C . ASP A 1 458 ? 39.383 47.902 -12.210 1.00 31.34 458 ASP A C 1
ATOM 7243 O O . ASP A 1 458 ? 39.451 47.017 -11.352 1.00 31.54 458 ASP A O 1
ATOM 7252 N N . CYS A 1 459 ? 38.232 48.307 -12.743 1.00 30.75 459 CYS A N 1
ATOM 7253 C CA . CYS A 1 459 ? 36.961 47.724 -12.337 1.00 31.99 459 CYS A CA 1
ATOM 7254 C C . CYS A 1 459 ? 35.885 48.244 -13.278 1.00 31.63 459 CYS A C 1
ATOM 7255 O O . CYS A 1 459 ? 36.137 49.114 -14.113 1.00 31.08 459 CYS A O 1
ATOM 7263 N N . ARG A 1 460 ? 34.679 47.690 -13.133 1.00 31.00 460 ARG A N 1
ATOM 7264 C CA . ARG A 1 460 ? 33.526 48.117 -13.913 1.00 30.99 460 ARG A CA 1
ATOM 7265 C C . ARG A 1 460 ? 33.091 49.519 -13.496 1.00 28.36 460 ARG A C 1
ATOM 7266 O O . ARG A 1 460 ? 33.396 49.995 -12.403 1.00 26.73 460 ARG A O 1
ATOM 7287 N N . LYS A 1 461 ? 32.365 50.182 -14.401 1.00 29.18 461 LYS A N 1
ATOM 7288 C CA . LYS A 1 461 ? 31.916 51.544 -14.146 1.00 30.59 461 LYS A CA 1
ATOM 7289 C C . LYS A 1 461 ? 31.068 51.643 -12.889 1.00 27.59 461 LYS A C 1
ATOM 7290 O O . LYS A 1 461 ? 31.119 52.660 -12.189 1.00 26.65 461 LYS A O 1
ATOM 7309 N N . ASP A 1 462 ? 30.295 50.603 -12.577 1.00 27.53 462 ASP A N 1
ATOM 7310 C CA . ASP A 1 462 ? 29.458 50.598 -11.383 1.00 27.16 462 ASP A CA 1
ATOM 7311 C C . ASP A 1 462 ? 30.146 49.951 -10.190 1.00 26.75 462 ASP A C 1
ATOM 7312 O O . ASP A 1 462 ? 29.473 49.455 -9.280 1.00 26.01 462 ASP A O 1
ATOM 7321 N N . GLU A 1 463 ? 31.476 49.986 -10.151 1.00 27.56 463 GLU A N 1
ATOM 7322 C CA . GLU A 1 463 ? 32.240 49.484 -9.020 1.00 25.87 463 GLU A CA 1
ATOM 7323 C C . GLU A 1 463 ? 33.283 50.525 -8.636 1.00 24.73 463 GLU A C 1
ATOM 7324 O O . GLU A 1 463 ? 33.575 51.449 -9.398 1.00 25.26 463 GLU A O 1
ATOM 7336 N N . ILE A 1 464 ? 33.833 50.370 -7.435 1.00 23.59 464 ILE A N 1
ATOM 7337 C CA . ILE A 1 464 ? 34.978 51.147 -6.972 1.00 23.74 464 ILE A CA 1
ATOM 7338 C C . ILE A 1 464 ? 35.966 50.173 -6.348 1.00 24.05 464 ILE A C 1
ATOM 7339 O O . ILE A 1 464 ? 35.594 49.384 -5.474 1.00 23.26 464 ILE A O 1
ATOM 7355 N N . ARG A 1 465 ? 37.224 50.228 -6.789 1.00 23.97 465 ARG A N 1
ATOM 7356 C CA . ARG A 1 465 ? 38.260 49.348 -6.250 1.00 23.92 465 ARG A CA 1
ATOM 7357 C C . ARG A 1 465 ? 39.515 50.171 -6.020 1.00 24.16 465 ARG A C 1
ATOM 7358 O O . ARG A 1 465 ? 40.158 50.599 -6.983 1.00 23.06 465 ARG A O 1
ATOM 7379 N N . LEU A 1 466 ? 39.852 50.391 -4.751 1.00 23.82 466 LEU A N 1
ATOM 7380 C CA . LEU A 1 466 ? 41.012 51.174 -4.346 1.00 23.73 466 LEU A CA 1
ATOM 7381 C C . LEU A 1 466 ? 41.817 50.398 -3.313 1.00 24.34 466 LEU A C 1
ATOM 7382 O O . LEU A 1 466 ? 41.246 49.779 -2.410 1.00 25.24 466 LEU A O 1
ATOM 7398 N N . THR A 1 467 ? 43.146 50.460 -3.423 1.00 24.86 467 THR A N 1
ATOM 7399 C CA . THR A 1 467 ? 44.022 49.652 -2.590 1.00 27.12 467 THR A CA 1
ATOM 7400 C C . THR A 1 467 ? 45.144 50.491 -1.998 1.00 26.26 467 THR A C 1
ATOM 7401 O O . THR A 1 467 ? 45.730 51.335 -2.682 1.00 26.52 467 THR A O 1
ATOM 7412 N N . TRP A 1 468 ? 45.437 50.236 -0.723 1.00 24.31 468 TRP A N 1
ATOM 7413 C CA . TRP A 1 468 ? 46.609 50.765 -0.034 1.00 23.40 468 TRP A CA 1
ATOM 7414 C C . TRP A 1 468 ? 47.509 49.599 0.360 1.00 22.63 468 TRP A C 1
ATOM 7415 O O . TRP A 1 468 ? 47.026 48.540 0.778 1.00 22.68 468 TRP A O 1
ATOM 7436 N N . LYS A 1 469 ? 48.821 49.799 0.241 1.00 25.41 469 LYS A N 1
ATOM 7437 C CA . LYS A 1 469 ? 49.783 48.753 0.568 1.00 36.52 469 LYS A CA 1
ATOM 7438 C C . LYS A 1 469 ? 50.928 49.322 1.389 1.00 30.63 469 LYS A C 1
ATOM 7439 O O . LYS A 1 469 ? 51.498 50.356 1.023 1.00 30.09 469 LYS A O 1
ATOM 7458 N N . LYS A 1 470 ? 51.272 48.640 2.485 1.00 28.70 470 LYS A N 1
ATOM 7459 C CA . LYS A 1 470 ? 52.488 48.946 3.234 1.00 30.80 470 LYS A CA 1
ATOM 7460 C C . LYS A 1 470 ? 53.048 47.660 3.823 1.00 36.39 470 LYS A C 1
ATOM 7461 O O . LYS A 1 470 ? 52.400 47.024 4.658 1.00 32.35 470 LYS A O 1
ATOM 7480 N N . ASP A 1 471 ? 54.252 47.292 3.405 1.00 47.63 471 ASP A N 1
ATOM 7481 C CA . ASP A 1 471 ? 54.940 46.118 3.955 1.00 57.64 471 ASP A CA 1
ATOM 7482 C C . ASP A 1 471 ? 54.045 44.913 3.682 1.00 47.34 471 ASP A C 1
ATOM 7483 O O . ASP A 1 471 ? 53.610 44.731 2.534 1.00 40.97 471 ASP A O 1
ATOM 7492 N N . ASP A 1 472 ? 53.742 44.088 4.677 1.00 45.30 472 ASP A N 1
ATOM 7493 C CA . ASP A 1 472 ? 52.854 42.950 4.501 1.00 46.77 472 ASP A CA 1
ATOM 7494 C C . ASP A 1 472 ? 51.396 43.326 4.701 1.00 45.02 472 ASP A C 1
ATOM 7495 O O . ASP A 1 472 ? 50.526 42.454 4.607 1.00 46.56 472 ASP A O 1
ATOM 7504 N N . LYS A 1 473 ? 51.108 44.597 4.967 1.00 42.45 473 LYS A N 1
ATOM 7505 C CA . LYS A 1 473 ? 49.741 45.050 5.160 1.00 41.10 473 LYS A CA 1
ATOM 7506 C C . LYS A 1 473 ? 49.184 45.564 3.838 1.00 31.65 473 LYS A C 1
ATOM 7507 O O . LYS A 1 473 ? 49.879 46.240 3.074 1.00 30.04 473 LYS A O 1
ATOM 7526 N N . ARG A 1 474 ? 47.921 45.254 3.580 1.00 26.40 474 ARG A N 1
ATOM 7527 C CA . ARG A 1 474 ? 47.261 45.731 2.377 1.00 26.50 474 ARG A CA 1
ATOM 7528 C C . ARG A 1 474 ? 45.770 45.723 2.665 1.00 24.50 474 ARG A C 1
ATOM 7529 O O . ARG A 1 474 ? 45.270 44.781 3.284 1.00 24.90 474 ARG A O 1
ATOM 7550 N N . CYS A 1 475 ? 45.075 46.768 2.235 1.00 24.38 475 CYS A N 1
ATOM 7551 C CA . CYS A 1 475 ? 43.620 46.808 2.334 1.00 24.99 475 CYS A CA 1
ATOM 7552 C C . CYS A 1 475 ? 43.036 47.302 1.021 1.00 24.77 475 CYS A C 1
ATOM 7553 O O . CYS A 1 475 ? 43.515 48.289 0.452 1.00 23.87 475 CYS A O 1
ATOM 7561 N N . SER A 1 476 ? 42.014 46.597 0.535 1.00 25.53 476 SER A N 1
ATOM 7562 C CA . SER A 1 476 ? 41.405 46.858 -0.765 1.00 25.91 476 SER A CA 1
ATOM 7563 C C . SER A 1 476 ? 39.920 47.118 -0.556 1.00 25.66 476 SER A C 1
ATOM 7564 O O . SER A 1 476 ? 39.187 46.229 -0.112 1.00 27.17 476 SER A O 1
ATOM 7572 N N . LEU A 1 477 ? 39.500 48.339 -0.855 1.00 23.89 477 LEU A N 1
ATOM 7573 C CA . LEU A 1 477 ? 38.095 48.710 -0.816 1.00 23.13 477 LEU A CA 1
ATOM 7574 C C . LEU A 1 477 ? 37.402 48.199 -2.066 1.00 25.65 477 LEU A C 1
ATOM 7575 O O . LEU A 1 477 ? 37.904 48.373 -3.180 1.00 25.61 477 LEU A O 1
ATOM 7591 N N . PHE A 1 478 ? 36.250 47.564 -1.886 1.00 26.71 478 PHE A N 1
ATOM 7592 C CA . PHE A 1 478 ? 35.384 47.239 -3.006 1.00 25.44 478 PHE A CA 1
ATOM 7593 C C . PHE A 1 478 ? 33.989 47.752 -2.694 1.00 24.39 478 PHE A C 1
ATOM 7594 O O . PHE A 1 478 ? 33.431 47.419 -1.644 1.00 27.86 478 PHE A O 1
ATOM 7611 N N . ILE A 1 479 ? 33.431 48.549 -3.603 1.00 22.28 479 ILE A N 1
ATOM 7612 C CA . ILE A 1 479 ? 32.052 49.017 -3.504 1.00 21.36 479 ILE A CA 1
ATOM 7613 C C . ILE A 1 479 ? 31.302 48.576 -4.752 1.00 23.33 479 ILE A C 1
ATOM 7614 O O . ILE A 1 479 ? 31.751 48.826 -5.877 1.00 24.29 479 ILE A O 1
ATOM 7630 N N . ASP A 1 480 ? 30.176 47.901 -4.549 1.00 23.92 480 ASP A N 1
ATOM 7631 C CA . ASP A 1 480 ? 29.205 47.636 -5.606 1.00 25.88 480 ASP A CA 1
ATOM 7632 C C . ASP A 1 480 ? 28.216 48.796 -5.595 1.00 26.69 480 ASP A C 1
ATOM 7633 O O . ASP A 1 480 ? 27.395 48.905 -4.679 1.00 26.05 480 ASP A O 1
ATOM 7642 N N . LEU A 1 481 ? 28.309 49.681 -6.593 1.00 26.81 481 LEU A N 1
ATOM 7643 C CA . LEU A 1 481 ? 27.444 50.856 -6.618 1.00 26.29 481 LEU A CA 1
ATOM 7644 C C . LEU A 1 481 ? 25.993 50.498 -6.903 1.00 25.64 481 LEU A C 1
ATOM 7645 O O . LEU A 1 481 ? 25.111 51.346 -6.715 1.00 25.43 481 LEU A O 1
ATOM 7661 N N . LYS A 1 482 ? 25.728 49.280 -7.373 1.00 26.64 482 LYS A N 1
ATOM 7662 C CA . LYS A 1 482 ? 24.349 48.839 -7.540 1.00 30.02 482 LYS A CA 1
ATOM 7663 C C . LYS A 1 482 ? 23.650 48.710 -6.190 1.00 31.90 482 LYS A C 1
ATOM 7664 O O . LYS A 1 482 ? 22.488 49.107 -6.043 1.00 29.51 482 LYS A O 1
ATOM 7683 N N . THR A 1 483 ? 24.349 48.165 -5.192 1.00 32.78 483 THR A N 1
ATOM 7684 C CA . THR A 1 483 ? 23.793 47.906 -3.873 1.00 31.87 483 THR A CA 1
ATOM 7685 C C . THR A 1 483 ? 24.397 48.774 -2.780 1.00 30.87 483 THR A C 1
ATOM 7686 O O . THR A 1 483 ? 23.873 48.778 -1.658 1.00 32.72 483 THR A O 1
ATOM 7697 N N . TYR A 1 484 ? 25.476 49.501 -3.070 1.00 26.58 484 TYR A N 1
ATOM 7698 C CA . TYR A 1 484 ? 26.282 50.232 -2.099 1.00 25.55 484 TYR A CA 1
ATOM 7699 C C . TYR A 1 484 ? 26.916 49.313 -1.062 1.00 27.90 484 TYR A C 1
ATOM 7700 O O . TYR A 1 484 ? 27.428 49.796 -0.043 1.00 30.83 484 TYR A O 1
ATOM 7718 N N . LYS A 1 485 ? 26.940 48.011 -1.316 1.00 25.56 485 LYS A N 1
ATOM 7719 C CA . LYS A 1 485 ? 27.673 47.103 -0.449 1.00 25.00 485 LYS A CA 1
ATOM 7720 C C . LYS A 1 485 ? 29.154 47.456 -0.487 1.00 24.13 485 LYS A C 1
ATOM 7721 O O . LYS A 1 485 ? 29.755 47.548 -1.562 1.00 25.61 485 LYS A O 1
ATOM 7740 N N . THR A 1 486 ? 29.737 47.649 0.689 1.00 23.50 486 THR A N 1
ATOM 7741 C CA . THR A 1 486 ? 31.097 48.148 0.838 1.00 24.29 486 THR A CA 1
ATOM 7742 C C . THR A 1 486 ? 31.887 47.122 1.631 1.00 24.48 486 THR A C 1
ATOM 7743 O O . THR A 1 486 ? 31.544 46.827 2.782 1.00 25.48 486 THR A O 1
ATOM 7754 N N . THR A 1 487 ? 32.932 46.573 1.015 1.00 23.27 487 THR A N 1
ATOM 7755 C CA . THR A 1 487 ? 33.765 45.563 1.644 1.00 24.08 487 THR A CA 1
ATOM 7756 C C . THR A 1 487 ? 35.217 46.014 1.591 1.00 23.63 487 THR A C 1
ATOM 7757 O O . THR A 1 487 ? 35.661 46.593 0.593 1.00 24.09 487 THR A O 1
ATOM 7768 N N . ILE A 1 488 ? 35.953 45.720 2.651 1.00 22.92 488 ILE A N 1
ATOM 7769 C CA . ILE A 1 488 ? 37.390 45.975 2.710 1.00 22.68 488 ILE A CA 1
ATOM 7770 C C . ILE A 1 488 ? 38.076 44.638 2.948 1.00 24.92 488 ILE A C 1
ATOM 7771 O O . ILE A 1 488 ? 37.893 44.013 4.003 1.00 27.57 488 ILE A O 1
ATOM 7787 N N . ASP A 1 489 ? 38.849 44.188 1.961 1.00 24.06 489 ASP A N 1
ATOM 7788 C CA . ASP A 1 489 ? 39.677 42.998 2.092 1.00 26.37 489 ASP A CA 1
ATOM 7789 C C . ASP A 1 489 ? 41.046 43.440 2.592 1.00 25.92 489 ASP A C 1
ATOM 7790 O O . ASP A 1 489 ? 41.680 44.297 1.970 1.00 26.12 489 ASP A O 1
ATOM 7799 N N . TYR A 1 490 ? 41.495 42.878 3.710 1.00 27.83 490 TYR A N 1
ATOM 7800 C CA . TYR A 1 490 ? 42.751 43.319 4.301 1.00 28.62 490 TYR A CA 1
ATOM 7801 C C . TYR A 1 490 ? 43.496 42.129 4.883 1.00 30.56 490 TYR A C 1
ATOM 7802 O O . TYR A 1 490 ? 42.945 41.040 5.055 1.00 31.15 490 TYR A O 1
ATOM 7820 N N . ILE A 1 491 ? 44.775 42.357 5.180 1.00 29.75 491 ILE A N 1
ATOM 7821 C CA . ILE A 1 491 ? 45.666 41.334 5.720 1.00 29.88 491 ILE A CA 1
ATOM 7822 C C . ILE A 1 491 ? 45.741 41.537 7.228 1.00 31.40 491 ILE A C 1
ATOM 7823 O O . ILE A 1 491 ? 46.145 42.608 7.697 1.00 29.92 491 ILE A O 1
ATOM 7839 N N . ASN A 1 492 ? 45.356 40.518 7.993 1.00 34.87 492 ASN A N 1
ATOM 7840 C CA . ASN A 1 492 ? 45.317 40.642 9.445 1.00 37.34 492 ASN A CA 1
ATOM 7841 C C . ASN A 1 492 ? 46.720 40.412 10.015 1.00 42.53 492 ASN A C 1
ATOM 7842 O O . ASN A 1 492 ? 47.697 40.254 9.279 1.00 38.51 492 ASN A O 1
ATOM 7853 N N . GLU A 1 493 ? 46.837 40.394 11.345 1.00 54.22 493 GLU A N 1
ATOM 7854 C CA . GLU A 1 493 ? 48.147 40.280 11.975 1.00 66.87 493 GLU A CA 1
ATOM 7855 C C . GLU A 1 493 ? 48.809 38.935 11.697 1.00 56.81 493 GLU A C 1
ATOM 7856 O O . GLU A 1 493 ? 50.042 38.845 11.732 1.00 51.29 493 GLU A O 1
ATOM 7868 N N . ASN A 1 494 ? 48.029 37.898 11.409 1.00 55.16 494 ASN A N 1
ATOM 7869 C CA . ASN A 1 494 ? 48.573 36.586 11.088 1.00 57.55 494 ASN A CA 1
ATOM 7870 C C . ASN A 1 494 ? 48.860 36.401 9.602 1.00 52.23 494 ASN A C 1
ATOM 7871 O O . ASN A 1 494 ? 49.181 35.285 9.184 1.00 54.17 494 ASN A O 1
ATOM 7882 N N . GLY A 1 495 ? 48.745 37.455 8.797 1.00 44.76 495 GLY A N 1
ATOM 7883 C CA . GLY A 1 495 ? 48.983 37.344 7.373 1.00 43.50 495 GLY A CA 1
ATOM 7884 C C . GLY A 1 495 ? 47.838 36.775 6.568 1.00 44.81 495 GLY A C 1
ATOM 7885 O O . GLY A 1 495 ? 48.012 36.511 5.373 1.00 45.18 495 GLY A O 1
ATOM 7889 N N . GLU A 1 496 ? 46.680 36.569 7.180 1.00 46.81 496 GLU A N 1
ATOM 7890 C CA . GLU A 1 496 ? 45.528 36.001 6.496 1.00 50.23 496 GLU A CA 1
ATOM 7891 C C . GLU A 1 496 ? 44.694 37.121 5.891 1.00 42.17 496 GLU A C 1
ATOM 7892 O O . GLU A 1 496 ? 44.540 38.188 6.492 1.00 36.13 496 GLU A O 1
ATOM 7904 N N . GLU A 1 497 ? 44.116 36.863 4.722 1.00 45.17 497 GLU A N 1
ATOM 7905 C CA . GLU A 1 497 ? 43.223 37.841 4.120 1.00 48.19 497 GLU A CA 1
ATOM 7906 C C . GLU A 1 497 ? 41.858 37.720 4.783 1.00 43.22 497 GLU A C 1
ATOM 7907 O O . GLU A 1 497 ? 41.296 36.625 4.878 1.00 43.80 497 GLU A O 1
ATOM 7919 N N . VAL A 1 498 ? 41.342 38.849 5.256 1.00 39.93 498 VAL A N 1
ATOM 7920 C CA . VAL A 1 498 ? 40.092 38.914 5.997 1.00 39.67 498 VAL A CA 1
ATOM 7921 C C . VAL A 1 498 ? 39.171 39.908 5.309 1.00 34.91 498 VAL A C 1
ATOM 7922 O O . VAL A 1 498 ? 39.617 40.907 4.735 1.00 33.37 498 VAL A O 1
ATOM 7935 N N . LYS A 1 499 ? 37.876 39.622 5.363 1.00 31.50 499 LYS A N 1
ATOM 7936 C CA . LYS A 1 499 ? 36.857 40.455 4.744 1.00 34.06 499 LYS A CA 1
ATOM 7937 C C . LYS A 1 499 ? 36.117 41.237 5.821 1.00 32.85 499 LYS A C 1
ATOM 7938 O O . LYS A 1 499 ? 35.506 40.643 6.714 1.00 35.93 499 LYS A O 1
ATOM 7957 N N . TYR A 1 500 ? 36.163 42.565 5.726 1.00 28.61 500 TYR A N 1
ATOM 7958 C CA . TYR A 1 500 ? 35.470 43.476 6.641 1.00 27.15 500 TYR A CA 1
ATOM 7959 C C . TYR A 1 500 ? 34.296 44.086 5.887 1.00 25.61 500 TYR A C 1
ATOM 7960 O O . TYR A 1 500 ? 34.488 44.919 4.991 1.00 23.83 500 TYR A O 1
ATOM 7978 N N . LEU A 1 501 ? 33.083 43.677 6.250 1.00 24.78 501 LEU A N 1
ATOM 7979 C CA . LEU A 1 501 ? 31.884 44.253 5.654 1.00 26.82 501 LEU A CA 1
ATOM 7980 C C . LEU A 1 501 ? 31.544 45.539 6.396 1.00 25.66 501 LEU A C 1
ATOM 7981 O O . LEU A 1 501 ? 31.158 45.507 7.568 1.00 25.71 501 LEU A O 1
ATOM 7997 N N . VAL A 1 502 ? 31.672 46.667 5.709 1.00 23.79 502 VAL A N 1
ATOM 7998 C CA . VAL A 1 502 ? 31.522 47.976 6.332 1.00 24.60 502 VAL A CA 1
ATOM 7999 C C . VAL A 1 502 ? 30.050 48.221 6.603 1.00 27.66 502 VAL A C 1
ATOM 8000 O O . VAL A 1 502 ? 29.695 48.802 7.632 1.00 27.50 502 VAL A O 1
ATOM 8014 N N . GLY B 1 11 ? 12.183 117.774 39.287 1.00 58.20 11 GLY B N 1
ATOM 8015 C CA . GLY B 1 11 ? 12.207 116.916 38.118 1.00 61.67 11 GLY B CA 1
ATOM 8016 C C . GLY B 1 11 ? 10.837 116.530 37.586 1.00 66.78 11 GLY B C 1
ATOM 8017 O O . GLY B 1 11 ? 10.734 115.720 36.661 1.00 68.62 11 GLY B O 1
ATOM 8020 N N . MET B 1 12 ? 9.778 117.071 38.194 1.00 67.31 12 MET B N 1
ATOM 8021 C CA . MET B 1 12 ? 8.430 116.601 37.917 1.00 63.04 12 MET B CA 1
ATOM 8022 C C . MET B 1 12 ? 7.561 117.500 37.041 1.00 48.31 12 MET B C 1
ATOM 8023 O O . MET B 1 12 ? 6.547 117.014 36.527 1.00 42.43 12 MET B O 1
ATOM 8037 N N . ALA B 1 13 ? 7.928 118.768 36.812 1.00 42.21 13 ALA B N 1
ATOM 8038 C CA . ALA B 1 13 ? 7.007 119.681 36.129 1.00 38.03 13 ALA B CA 1
ATOM 8039 C C . ALA B 1 13 ? 6.679 119.255 34.699 1.00 36.81 13 ALA B C 1
ATOM 8040 O O . ALA B 1 13 ? 5.560 119.496 34.224 1.00 35.21 13 ALA B O 1
ATOM 8047 N N . SER B 1 14 ? 7.606 118.602 34.009 1.00 38.86 14 SER B N 1
ATOM 8048 C CA . SER B 1 14 ? 7.431 118.268 32.601 1.00 41.70 14 SER B CA 1
ATOM 8049 C C . SER B 1 14 ? 6.937 116.842 32.381 1.00 37.89 14 SER B C 1
ATOM 8050 O O . SER B 1 14 ? 6.882 116.387 31.237 1.00 38.93 14 SER B O 1
ATOM 8058 N N . MET B 1 15 ? 6.529 116.153 33.441 1.00 39.66 15 MET B N 1
ATOM 8059 C CA . MET B 1 15 ? 6.173 114.738 33.377 1.00 49.82 15 MET B CA 1
ATOM 8060 C C . MET B 1 15 ? 4.771 114.584 32.796 1.00 49.80 15 MET B C 1
ATOM 8061 O O . MET B 1 15 ? 3.817 115.164 33.319 1.00 47.55 15 MET B O 1
ATOM 8075 N N . ALA B 1 16 ? 4.638 113.795 31.718 1.00 57.03 16 ALA B N 1
ATOM 8076 C CA . ALA B 1 16 ? 3.354 113.642 31.018 1.00 64.96 16 ALA B CA 1
ATOM 8077 C C . ALA B 1 16 ? 3.099 112.182 30.641 1.00 64.72 16 ALA B C 1
ATOM 8078 O O . ALA B 1 16 ? 3.527 111.723 29.579 1.00 62.89 16 ALA B O 1
ATOM 8085 N N . LEU B 1 17 ? 2.423 111.453 31.536 1.00 64.89 17 LEU B N 1
ATOM 8086 C CA . LEU B 1 17 ? 2.067 110.055 31.316 1.00 67.11 17 LEU B CA 1
ATOM 8087 C C . LEU B 1 17 ? 0.614 109.905 30.868 1.00 44.42 17 LEU B C 1
ATOM 8088 O O . LEU B 1 17 ? -0.306 110.172 31.643 1.00 35.98 17 LEU B O 1
ATOM 8104 N N . LYS B 1 18 ? 0.415 109.398 29.659 1.00 39.82 18 LYS B N 1
ATOM 8105 C CA . LYS B 1 18 ? -0.918 109.050 29.172 1.00 44.30 18 LYS B CA 1
ATOM 8106 C C . LYS B 1 18 ? -1.426 107.805 29.905 1.00 32.73 18 LYS B C 1
ATOM 8107 O O . LYS B 1 18 ? -0.674 106.855 30.123 1.00 30.15 18 LYS B O 1
ATOM 8126 N N . ASN B 1 19 ? -2.697 107.814 30.319 1.00 29.14 19 ASN B N 1
ATOM 8127 C CA . ASN B 1 19 ? -3.242 106.695 31.101 1.00 25.08 19 ASN B CA 1
ATOM 8128 C C . ASN B 1 19 ? -3.821 105.616 30.178 1.00 23.59 19 ASN B C 1
ATOM 8129 O O . ASN B 1 19 ? -5.008 105.298 30.202 1.00 25.49 19 ASN B O 1
ATOM 8140 N N . LYS B 1 20 ? -2.927 105.029 29.379 1.00 22.23 20 LYS B N 1
ATOM 8141 C CA . LYS B 1 20 ? -3.266 104.009 28.396 1.00 23.54 20 LYS B CA 1
ATOM 8142 C C . LYS B 1 20 ? -2.424 102.760 28.609 1.00 23.02 20 LYS B C 1
ATOM 8143 O O . LYS B 1 20 ? -1.306 102.825 29.126 1.00 23.42 20 LYS B O 1
ATOM 8162 N N . VAL B 1 21 ? -2.955 101.617 28.171 1.00 21.46 21 VAL B N 1
ATOM 8163 C CA . VAL B 1 21 ? -2.212 100.367 28.285 1.00 19.62 21 VAL B CA 1
ATOM 8164 C C . VAL B 1 21 ? -0.949 100.437 27.433 1.00 20.32 21 VAL B C 1
ATOM 8165 O O . VAL B 1 21 ? -0.952 100.987 26.324 1.00 21.85 21 VAL B O 1
ATOM 8178 N N . GLN B 1 22 ? 0.143 99.881 27.957 1.00 19.81 22 GLN B N 1
ATOM 8179 C CA . GLN B 1 22 ? 1.421 99.822 27.260 1.00 22.15 22 GLN B CA 1
ATOM 8180 C C . GLN B 1 22 ? 1.831 98.375 27.004 1.00 23.45 22 GLN B C 1
ATOM 8181 O O . GLN B 1 22 ? 1.446 97.458 27.736 1.00 25.09 22 GLN B O 1
ATOM 8195 N N . LEU B 1 23 ? 2.627 98.184 25.956 1.00 21.95 23 LEU B N 1
ATOM 8196 C CA . LEU B 1 23 ? 3.174 96.885 25.592 1.00 20.38 23 LEU B CA 1
ATOM 8197 C C . LEU B 1 23 ? 4.619 96.788 26.055 1.00 21.06 23 LEU B C 1
ATOM 8198 O O . LEU B 1 23 ? 5.374 97.762 25.962 1.00 22.31 23 LEU B O 1
ATOM 8214 N N . ILE B 1 24 ? 4.997 95.613 26.558 1.00 20.22 24 ILE B N 1
ATOM 8215 C CA . ILE B 1 24 ? 6.391 95.262 26.807 1.00 18.72 24 ILE B CA 1
ATOM 8216 C C . ILE B 1 24 ? 6.778 94.199 25.791 1.00 17.46 24 ILE B C 1
ATOM 8217 O O . ILE B 1 24 ? 6.104 93.169 25.688 1.00 17.97 24 ILE B O 1
ATOM 8233 N N . THR B 1 25 ? 7.861 94.434 25.050 1.00 17.97 25 THR B N 1
ATOM 8234 C CA . THR B 1 25 ? 8.297 93.464 24.058 1.00 17.79 25 THR B CA 1
ATOM 8235 C C . THR B 1 25 ? 9.804 93.567 23.872 1.00 19.04 25 THR B C 1
ATOM 8236 O O . THR B 1 25 ? 10.397 94.627 24.078 1.00 19.34 25 THR B O 1
ATOM 8247 N N . TYR B 1 26 ? 10.420 92.447 23.499 1.00 20.40 26 TYR B N 1
ATOM 8248 C CA . TYR B 1 26 ? 11.769 92.495 22.971 1.00 20.78 26 TYR B CA 1
ATOM 8249 C C . TYR B 1 26 ? 11.727 93.080 21.558 1.00 21.92 26 TYR B C 1
ATOM 8250 O O . TYR B 1 26 ? 10.693 93.041 20.880 1.00 21.59 26 TYR B O 1
ATOM 8268 N N . PRO B 1 27 ? 12.835 93.659 21.094 1.00 22.27 27 PRO B N 1
ATOM 8269 C CA . PRO B 1 27 ? 12.837 94.227 19.738 1.00 23.14 27 PRO B CA 1
ATOM 8270 C C . PRO B 1 27 ? 12.644 93.188 18.651 1.00 22.91 27 PRO B C 1
ATOM 8271 O O . PRO B 1 27 ? 12.221 93.546 17.542 1.00 23.27 27 PRO B O 1
ATOM 8282 N N . ASP B 1 28 ? 12.912 91.910 18.945 1.00 22.09 28 ASP B N 1
ATOM 8283 C CA . ASP B 1 28 ? 12.870 90.854 17.946 1.00 23.01 28 ASP B CA 1
ATOM 8284 C C . ASP B 1 28 ? 11.806 89.800 18.210 1.00 22.35 28 ASP B C 1
ATOM 8285 O O . ASP B 1 28 ? 11.681 88.865 17.415 1.00 24.04 28 ASP B O 1
ATOM 8294 N N . SER B 1 29 ? 11.028 89.925 19.284 1.00 21.03 29 SER B N 1
ATOM 8295 C CA . SER B 1 29 ? 10.138 88.848 19.692 1.00 21.35 29 SER B CA 1
ATOM 8296 C C . SER B 1 29 ? 8.777 88.901 19.014 1.00 20.97 29 SER B C 1
ATOM 8297 O O . SER B 1 29 ? 7.981 87.969 19.186 1.00 22.35 29 SER B O 1
ATOM 8305 N N . LEU B 1 30 ? 8.488 89.954 18.256 1.00 20.90 30 LEU B N 1
ATOM 8306 C CA . LEU B 1 30 ? 7.258 90.038 17.469 1.00 24.19 30 LEU B CA 1
ATOM 8307 C C . LEU B 1 30 ? 7.639 90.222 16.005 1.00 25.81 30 LEU B C 1
ATOM 8308 O O . LEU B 1 30 ? 7.592 91.328 15.466 1.00 26.60 30 LEU B O 1
ATOM 8324 N N . GLY B 1 31 ? 8.028 89.124 15.363 1.00 27.17 31 GLY B N 1
ATOM 8325 C CA . GLY B 1 31 ? 8.330 89.135 13.951 1.00 29.60 31 GLY B CA 1
ATOM 8326 C C . GLY B 1 31 ? 9.802 89.194 13.610 1.00 28.87 31 GLY B C 1
ATOM 8327 O O . GLY B 1 31 ? 10.156 88.971 12.445 1.00 30.93 31 GLY B O 1
ATOM 8331 N N . GLY B 1 32 ? 10.666 89.518 14.567 1.00 26.58 32 GLY B N 1
ATOM 8332 C CA . GLY B 1 32 ? 12.103 89.417 14.386 1.00 27.01 32 GLY B CA 1
ATOM 8333 C C . GLY B 1 32 ? 12.874 90.720 14.470 1.00 26.55 32 GLY B C 1
ATOM 8334 O O . GLY B 1 32 ? 14.082 90.681 14.734 1.00 27.06 32 GLY B O 1
ATOM 8338 N N . ASN B 1 33 ? 12.242 91.872 14.259 1.00 26.21 33 ASN B N 1
ATOM 8339 C CA . ASN B 1 33 ? 12.976 93.136 14.283 1.00 26.77 33 ASN B CA 1
ATOM 8340 C C . ASN B 1 33 ? 11.994 94.291 14.473 1.00 26.28 33 ASN B C 1
ATOM 8341 O O . ASN B 1 33 ? 10.781 94.093 14.578 1.00 23.59 33 ASN B O 1
ATOM 8352 N N . LEU B 1 34 ? 12.533 95.514 14.517 1.00 26.14 34 LEU B N 1
ATOM 8353 C CA . LEU B 1 34 ? 11.693 96.670 14.830 1.00 27.18 34 LEU B CA 1
ATOM 8354 C C . LEU B 1 34 ? 10.721 97.005 13.708 1.00 29.28 34 LEU B C 1
ATOM 8355 O O . LEU B 1 34 ? 9.648 97.564 13.970 1.00 27.47 34 LEU B O 1
ATOM 8371 N N . LYS B 1 35 ? 11.073 96.700 12.459 1.00 33.32 35 LYS B N 1
ATOM 8372 C CA . LYS B 1 35 ? 10.147 96.971 11.366 1.00 39.07 35 LYS B CA 1
ATOM 8373 C C . LYS B 1 35 ? 8.952 96.030 11.418 1.00 30.93 35 LYS B C 1
ATOM 8374 O O . LYS B 1 35 ? 7.812 96.460 11.215 1.00 28.93 35 LYS B O 1
ATOM 8393 N N . THR B 1 36 ? 9.181 94.749 11.712 1.00 29.47 36 THR B N 1
ATOM 8394 C CA A THR B 1 36 ? 8.059 93.824 11.841 0.51 30.04 36 THR B CA 1
ATOM 8395 C CA B THR B 1 36 ? 8.055 93.832 11.833 0.49 30.05 36 THR B CA 1
ATOM 8396 C C . THR B 1 36 ? 7.252 94.113 13.099 1.00 28.88 36 THR B C 1
ATOM 8397 O O . THR B 1 36 ? 6.025 93.949 13.100 1.00 27.91 36 THR B O 1
ATOM 8416 N N . LEU B 1 37 ? 7.914 94.546 14.173 1.00 27.17 37 LEU B N 1
ATOM 8417 C CA . LEU B 1 37 ? 7.180 94.972 15.360 1.00 26.67 37 LEU B CA 1
ATOM 8418 C C . LEU B 1 37 ? 6.192 96.081 15.017 1.00 27.31 37 LEU B C 1
ATOM 8419 O O . LEU B 1 37 ? 5.003 95.995 15.341 1.00 26.04 37 LEU B O 1
ATOM 8435 N N . ASN B 1 38 ? 6.672 97.132 14.347 1.00 30.04 38 ASN B N 1
ATOM 8436 C CA . ASN B 1 38 ? 5.800 98.240 13.971 1.00 32.86 38 ASN B CA 1
ATOM 8437 C C . ASN B 1 38 ? 4.697 97.783 13.022 1.00 31.57 38 ASN B C 1
ATOM 8438 O O . ASN B 1 38 ? 3.549 98.226 13.138 1.00 31.61 38 ASN B O 1
ATOM 8449 N N . ASP B 1 39 ? 5.025 96.900 12.075 1.00 30.94 39 ASP B N 1
ATOM 8450 C CA . ASP B 1 39 ? 4.003 96.369 11.176 1.00 33.36 39 ASP B CA 1
ATOM 8451 C C . ASP B 1 39 ? 2.932 95.612 11.949 1.00 31.20 39 ASP B C 1
ATOM 8452 O O . ASP B 1 39 ? 1.732 95.767 11.684 1.00 31.65 39 ASP B O 1
ATOM 8461 N N . VAL B 1 40 ? 3.349 94.777 12.899 1.00 29.64 40 VAL B N 1
ATOM 8462 C CA . VAL B 1 40 ? 2.404 93.998 13.686 1.00 30.39 40 VAL B CA 1
ATOM 8463 C C . VAL B 1 40 ? 1.542 94.918 14.536 1.00 30.69 40 VAL B C 1
ATOM 8464 O O . VAL B 1 40 ? 0.331 94.710 14.669 1.00 31.07 40 VAL B O 1
ATOM 8477 N N . LEU B 1 41 ? 2.151 95.946 15.130 1.00 31.23 41 LEU B N 1
ATOM 8478 C CA . LEU B 1 41 ? 1.385 96.913 15.909 1.00 32.51 41 LEU B CA 1
ATOM 8479 C C . LEU B 1 41 ? 0.315 97.582 15.055 1.00 33.65 41 LEU B C 1
ATOM 8480 O O . LEU B 1 41 ? -0.848 97.705 15.469 1.00 32.94 41 LEU B O 1
ATOM 8496 N N . GLU B 1 42 ? 0.686 98.014 13.850 1.00 34.93 42 GLU B N 1
ATOM 8497 C CA . GLU B 1 42 ? -0.268 98.719 13.002 1.00 40.80 42 GLU B CA 1
ATOM 8498 C C . GLU B 1 42 ? -1.357 97.784 12.487 1.00 38.20 42 GLU B C 1
ATOM 8499 O O . GLU B 1 42 ? -2.531 98.165 12.435 1.00 36.11 42 GLU B O 1
ATOM 8511 N N . LYS B 1 43 ? -0.995 96.552 12.119 1.00 39.51 43 LYS B N 1
ATOM 8512 C CA . LYS B 1 43 ? -1.970 95.650 11.514 1.00 42.71 43 LYS B CA 1
ATOM 8513 C C . LYS B 1 43 ? -2.922 95.042 12.542 1.00 39.51 43 LYS B C 1
ATOM 8514 O O . LYS B 1 43 ? -4.114 94.875 12.257 1.00 35.16 43 LYS B O 1
ATOM 8533 N N . TYR B 1 44 ? -2.426 94.691 13.731 1.00 43.68 44 TYR B N 1
ATOM 8534 C CA . TYR B 1 44 ? -3.219 93.923 14.683 1.00 44.21 44 TYR B CA 1
ATOM 8535 C C . TYR B 1 44 ? -3.551 94.671 15.964 1.00 43.63 44 TYR B C 1
ATOM 8536 O O . TYR B 1 44 ? -4.481 94.263 16.666 1.00 46.95 44 TYR B O 1
ATOM 8554 N N . PHE B 1 45 ? -2.832 95.747 16.281 1.00 38.51 45 PHE B N 1
ATOM 8555 C CA . PHE B 1 45 ? -2.872 96.378 17.596 1.00 35.94 45 PHE B CA 1
ATOM 8556 C C . PHE B 1 45 ? -2.976 97.897 17.487 1.00 40.42 45 PHE B C 1
ATOM 8557 O O . PHE B 1 45 ? -2.584 98.616 18.406 1.00 39.48 45 PHE B O 1
ATOM 8574 N N . SER B 1 46 ? -3.560 98.398 16.390 1.00 50.86 46 SER B N 1
ATOM 8575 C CA . SER B 1 46 ? -3.440 99.812 16.040 1.00 59.20 46 SER B CA 1
ATOM 8576 C C . SER B 1 46 ? -3.856 100.743 17.174 1.00 58.17 46 SER B C 1
ATOM 8577 O O . SER B 1 46 ? -3.165 101.724 17.470 1.00 59.84 46 SER B O 1
ATOM 8585 N N . ASP B 1 47 ? -4.985 100.460 17.821 1.00 53.09 47 ASP B N 1
ATOM 8586 C CA . ASP B 1 47 ? -5.484 101.295 18.907 1.00 55.17 47 ASP B CA 1
ATOM 8587 C C . ASP B 1 47 ? -5.347 100.628 20.272 1.00 42.63 47 ASP B C 1
ATOM 8588 O O . ASP B 1 47 ? -6.010 101.040 21.227 1.00 42.21 47 ASP B O 1
ATOM 8598 N N . VAL B 1 48 ? -4.504 99.606 20.383 1.00 34.37 48 VAL B N 1
ATOM 8599 C CA . VAL B 1 48 ? -4.421 98.838 21.619 1.00 29.41 48 VAL B CA 1
ATOM 8600 C C . VAL B 1 48 ? -3.418 99.398 22.625 1.00 26.02 48 VAL B C 1
ATOM 8601 O O . VAL B 1 48 ? -3.635 99.287 23.837 1.00 25.15 48 VAL B O 1
ATOM 8614 N N . PHE B 1 49 ? -2.336 100.008 22.170 1.00 24.06 49 PHE B N 1
ATOM 8615 C CA . PHE B 1 49 ? -1.287 100.467 23.065 1.00 22.74 49 PHE B CA 1
ATOM 8616 C C . PHE B 1 49 ? -1.004 101.947 22.872 1.00 24.53 49 PHE B C 1
ATOM 8617 O O . PHE B 1 49 ? -0.917 102.434 21.744 1.00 26.41 49 PHE B O 1
ATOM 8634 N N . GLY B 1 50 ? -0.833 102.656 23.990 1.00 23.65 50 GLY B N 1
ATOM 8635 C CA . GLY B 1 50 ? -0.384 104.033 23.943 1.00 23.24 50 GLY B CA 1
ATOM 8636 C C . GLY B 1 50 ? 1.107 104.189 24.076 1.00 23.51 50 GLY B C 1
ATOM 8637 O O . GLY B 1 50 ? 1.648 105.264 23.798 1.00 24.56 50 GLY B O 1
ATOM 8641 N N . GLY B 1 51 ? 1.787 103.124 24.493 1.00 22.37 51 GLY B N 1
ATOM 8642 C CA . GLY B 1 51 ? 3.227 103.140 24.649 1.00 22.88 51 GLY B CA 1
ATOM 8643 C C . GLY B 1 51 ? 3.778 101.737 24.526 1.00 22.74 51 GLY B C 1
ATOM 8644 O O . GLY B 1 51 ? 3.046 100.745 24.582 1.00 22.98 51 GLY B O 1
ATOM 8648 N N . VAL B 1 52 ? 5.093 101.670 24.339 1.00 21.07 52 VAL B N 1
ATOM 8649 C CA . VAL B 1 52 ? 5.804 100.412 24.171 1.00 20.11 52 VAL B CA 1
ATOM 8650 C C . VAL B 1 52 ? 7.118 100.503 24.934 1.00 20.11 52 VAL B C 1
ATOM 8651 O O . VAL B 1 52 ? 7.904 101.422 24.696 1.00 20.88 52 VAL B O 1
ATOM 8664 N N . HIS B 1 53 ? 7.349 99.566 25.852 1.00 20.44 53 HIS B N 1
ATOM 8665 C CA . HIS B 1 53 ? 8.677 99.347 26.423 1.00 21.27 53 HIS B CA 1
ATOM 8666 C C . HIS B 1 53 ? 9.390 98.362 25.507 1.00 20.35 53 HIS B C 1
ATOM 8667 O O . HIS B 1 53 ? 9.037 97.173 25.467 1.00 20.26 53 HIS B O 1
ATOM 8682 N N . ILE B 1 54 ? 10.364 98.859 24.753 1.00 18.98 54 ILE B N 1
ATOM 8683 C CA . ILE B 1 54 ? 11.237 98.015 23.943 1.00 18.34 54 ILE B CA 1
ATOM 8684 C C . ILE B 1 54 ? 12.418 97.618 24.821 1.00 19.41 54 ILE B C 1
ATOM 8685 O O . ILE B 1 54 ? 13.221 98.466 25.227 1.00 20.78 54 ILE B O 1
ATOM 8701 N N . LEU B 1 55 ? 12.521 96.331 25.124 1.00 19.08 55 LEU B N 1
ATOM 8702 C CA . LEU B 1 55 ? 13.629 95.837 25.928 1.00 19.59 55 LEU B CA 1
ATOM 8703 C C . LEU B 1 55 ? 14.939 96.073 25.172 1.00 20.47 55 LEU B C 1
ATOM 8704 O O . LEU B 1 55 ? 14.934 96.298 23.959 1.00 20.04 55 LEU B O 1
ATOM 8720 N N . PRO B 1 56 ? 16.069 96.077 25.879 1.00 21.93 56 PRO B N 1
ATOM 8721 C CA . PRO B 1 56 ? 17.302 96.710 25.343 1.00 22.23 56 PRO B CA 1
ATOM 8722 C C . PRO B 1 56 ? 17.588 96.337 23.899 1.00 22.30 56 PRO B C 1
ATOM 8723 O O . PRO B 1 56 ? 17.858 95.168 23.575 1.00 21.72 56 PRO B O 1
ATOM 8734 N N . PRO B 1 57 ? 17.535 97.314 22.993 1.00 21.33 57 PRO B N 1
ATOM 8735 C CA . PRO B 1 57 ? 17.821 97.053 21.569 1.00 21.06 57 PRO B CA 1
ATOM 8736 C C . PRO B 1 57 ? 19.211 97.477 21.106 1.00 20.62 57 PRO B C 1
ATOM 8737 O O . PRO B 1 57 ? 19.421 97.558 19.891 1.00 20.61 57 PRO B O 1
ATOM 8748 N N . PHE B 1 58 ? 20.118 97.780 22.013 1.00 21.38 58 PHE B N 1
ATOM 8749 C CA . PHE B 1 58 ? 21.458 98.233 21.665 1.00 22.03 58 PHE B CA 1
ATOM 8750 C C . PHE B 1 58 ? 22.373 97.039 21.458 1.00 20.83 58 PHE B C 1
ATOM 8751 O O . PHE B 1 58 ? 22.089 95.934 21.930 1.00 20.11 58 PHE B O 1
ATOM 8768 N N . PRO B 1 59 ? 23.472 97.214 20.729 1.00 21.02 59 PRO B N 1
ATOM 8769 C CA . PRO B 1 59 ? 24.451 96.125 20.624 1.00 20.96 59 PRO B CA 1
ATOM 8770 C C . PRO B 1 59 ? 24.840 95.663 22.022 1.00 19.67 59 PRO B C 1
ATOM 8771 O O . PRO B 1 59 ? 25.125 96.476 22.905 1.00 19.00 59 PRO B O 1
ATOM 8782 N N . SER B 1 60 ? 24.820 94.351 22.228 1.00 19.80 60 SER B N 1
ATOM 8783 C CA . SER B 1 60 ? 24.985 93.762 23.549 1.00 21.08 60 SER B CA 1
ATOM 8784 C C . SER B 1 60 ? 25.775 92.468 23.427 1.00 22.15 60 SER B C 1
ATOM 8785 O O . SER B 1 60 ? 25.663 91.753 22.430 1.00 22.88 60 SER B O 1
ATOM 8793 N N . SER B 1 61 ? 26.582 92.169 24.449 1.00 21.75 61 SER B N 1
ATOM 8794 C CA . SER B 1 61 ? 27.440 90.988 24.431 1.00 21.62 61 SER B CA 1
ATOM 8795 C C . SER B 1 61 ? 26.923 89.858 25.322 1.00 20.00 61 SER B C 1
ATOM 8796 O O . SER B 1 61 ? 27.645 88.879 25.547 1.00 20.04 61 SER B O 1
ATOM 8804 N N . GLY B 1 62 ? 25.693 89.955 25.809 1.00 19.57 62 GLY B N 1
ATOM 8805 C CA . GLY B 1 62 ? 25.132 88.891 26.613 1.00 22.12 62 GLY B CA 1
ATOM 8806 C C . GLY B 1 62 ? 23.864 89.342 27.299 1.00 24.68 62 GLY B C 1
ATOM 8807 O O . GLY B 1 62 ? 23.468 90.507 27.231 1.00 24.96 62 GLY B O 1
ATOM 8811 N N . ASP B 1 63 ? 23.221 88.374 27.961 1.00 25.61 63 ASP B N 1
ATOM 8812 C CA . ASP B 1 63 ? 22.055 88.634 28.813 1.00 24.24 63 ASP B CA 1
ATOM 8813 C C . ASP B 1 63 ? 20.922 89.284 28.018 1.00 21.83 63 ASP B C 1
ATOM 8814 O O . ASP B 1 63 ? 20.209 90.155 28.523 1.00 22.19 63 ASP B O 1
ATOM 8823 N N . ARG B 1 64 ? 20.753 88.835 26.776 1.00 20.48 64 ARG B N 1
ATOM 8824 C CA . ARG B 1 64 ? 19.725 89.305 25.840 1.00 23.13 64 ARG B CA 1
ATOM 8825 C C . ARG B 1 64 ? 19.443 90.801 25.993 1.00 22.53 64 ARG B C 1
ATOM 8826 O O . ARG B 1 64 ? 18.330 91.245 26.304 1.00 22.56 64 ARG B O 1
ATOM 8847 N N . GLY B 1 65 ? 20.497 91.580 25.742 1.00 20.43 65 GLY B N 1
ATOM 8848 C CA . GLY B 1 65 ? 20.421 93.018 25.661 1.00 19.09 65 GLY B CA 1
ATOM 8849 C C . GLY B 1 65 ? 20.966 93.754 26.863 1.00 18.12 65 GLY B C 1
ATOM 8850 O O . GLY B 1 65 ? 21.299 94.940 26.751 1.00 19.53 65 GLY B O 1
ATOM 8854 N N . PHE B 1 66 ? 21.057 93.096 28.017 1.00 20.08 66 PHE B N 1
ATOM 8855 C CA . PHE B 1 66 ? 21.392 93.802 29.243 1.00 20.26 66 PHE B CA 1
ATOM 8856 C C . PHE B 1 66 ? 22.894 93.851 29.496 1.00 19.27 66 PHE B C 1
ATOM 8857 O O . PHE B 1 66 ? 23.319 94.159 30.610 1.00 17.99 66 PHE B O 1
ATOM 8874 N N . ALA B 1 67 ? 23.700 93.602 28.468 1.00 19.24 67 ALA B N 1
ATOM 8875 C CA . ALA B 1 67 ? 25.140 93.860 28.495 1.00 20.06 67 ALA B CA 1
ATOM 8876 C C . ALA B 1 67 ? 25.462 94.813 27.347 1.00 20.41 67 ALA B C 1
ATOM 8877 O O . ALA B 1 67 ? 26.142 94.438 26.384 1.00 19.22 67 ALA B O 1
ATOM 8884 N N . PRO B 1 68 ? 24.975 96.055 27.417 1.00 21.03 68 PRO B N 1
ATOM 8885 C CA . PRO B 1 68 ? 25.095 96.960 26.267 1.00 20.05 68 PRO B CA 1
ATOM 8886 C C . PRO B 1 68 ? 26.528 97.402 26.033 1.00 19.44 68 PRO B C 1
ATOM 8887 O O . PRO B 1 68 ? 27.268 97.714 26.969 1.00 20.22 68 PRO B O 1
ATOM 8898 N N . ILE B 1 69 ? 26.910 97.411 24.763 1.00 18.89 69 ILE B N 1
ATOM 8899 C CA . ILE B 1 69 ? 28.238 97.845 24.337 1.00 20.59 69 ILE B CA 1
ATOM 8900 C C . ILE B 1 69 ? 28.287 99.351 24.122 1.00 23.04 69 ILE B C 1
ATOM 8901 O O . ILE B 1 69 ? 29.300 99.991 24.414 1.00 22.79 69 ILE B O 1
ATOM 8917 N N . THR B 1 70 ? 27.207 99.913 23.584 1.00 22.52 70 THR B N 1
ATOM 8918 C CA . THR B 1 70 ? 27.074 101.332 23.299 1.00 21.52 70 THR B CA 1
ATOM 8919 C C . THR B 1 70 ? 25.588 101.635 23.192 1.00 21.43 70 THR B C 1
ATOM 8920 O O . THR B 1 70 ? 24.799 100.769 22.809 1.00 23.01 70 THR B O 1
ATOM 8931 N N . TYR B 1 71 ? 25.216 102.863 23.532 1.00 20.91 71 TYR B N 1
ATOM 8932 C CA . TYR B 1 71 ? 23.855 103.343 23.323 1.00 22.23 71 TYR B CA 1
ATOM 8933 C C . TYR B 1 71 ? 23.754 104.260 22.111 1.00 24.78 71 TYR B C 1
ATOM 8934 O O . TYR B 1 71 ? 22.662 104.767 21.817 1.00 26.34 71 TYR B O 1
ATOM 8952 N N . SER B 1 72 ? 24.867 104.495 21.410 1.00 25.30 72 SER B N 1
ATOM 8953 C CA A SER B 1 72 ? 24.898 105.420 20.284 0.53 26.22 72 SER B CA 1
ATOM 8954 C CA B SER B 1 72 ? 24.896 105.421 20.285 0.47 26.22 72 SER B CA 1
ATOM 8955 C C . SER B 1 72 ? 24.329 104.821 19.005 1.00 26.02 72 SER B C 1
ATOM 8956 O O . SER B 1 72 ? 24.228 105.536 18.004 1.00 26.32 72 SER B O 1
ATOM 8969 N N . GLU B 1 73 ? 23.975 103.537 19.007 1.00 25.67 73 GLU B N 1
ATOM 8970 C CA . GLU B 1 73 ? 23.364 102.917 17.843 1.00 27.09 73 GLU B CA 1
ATOM 8971 C C . GLU B 1 73 ? 22.441 101.802 18.310 1.00 25.09 73 GLU B C 1
ATOM 8972 O O . GLU B 1 73 ? 22.598 101.253 19.403 1.00 25.20 73 GLU B O 1
ATOM 8984 N N . ILE B 1 74 ? 21.468 101.484 17.473 1.00 25.35 74 ILE B N 1
ATOM 8985 C CA . ILE B 1 74 ? 20.636 100.304 17.674 1.00 24.12 74 ILE B CA 1
ATOM 8986 C C . ILE B 1 74 ? 21.337 99.098 17.067 1.00 23.59 74 ILE B C 1
ATOM 8987 O O . ILE B 1 74 ? 21.993 99.208 16.025 1.00 24.52 74 ILE B O 1
ATOM 9003 N N . GLU B 1 75 ? 21.202 97.941 17.712 1.00 23.69 75 GLU B N 1
ATOM 9004 C CA . GLU B 1 75 ? 21.697 96.694 17.141 1.00 23.09 75 GLU B CA 1
ATOM 9005 C C . GLU B 1 75 ? 21.154 96.534 15.717 1.00 23.41 75 GLU B C 1
ATOM 9006 O O . GLU B 1 75 ? 19.924 96.488 15.529 1.00 22.52 75 GLU B O 1
ATOM 9018 N N . PRO B 1 76 ? 22.017 96.474 14.698 1.00 23.97 76 PRO B N 1
ATOM 9019 C CA . PRO B 1 76 ? 21.514 96.492 13.317 1.00 25.68 76 PRO B CA 1
ATOM 9020 C C . PRO B 1 76 ? 20.640 95.311 12.958 1.00 24.35 76 PRO B C 1
ATOM 9021 O O . PRO B 1 76 ? 19.838 95.419 12.024 1.00 25.05 76 PRO B O 1
ATOM 9032 N N . LYS B 1 77 ? 20.785 94.172 13.633 1.00 23.36 77 LYS B N 1
ATOM 9033 C CA . LYS B 1 77 ? 19.846 93.082 13.395 1.00 26.45 77 LYS B CA 1
ATOM 9034 C C . LYS B 1 77 ? 18.417 93.506 13.710 1.00 26.26 77 LYS B C 1
ATOM 9035 O O . LYS B 1 77 ? 17.467 92.941 13.158 1.00 27.21 77 LYS B O 1
ATOM 9054 N N . PHE B 1 78 ? 18.245 94.480 14.601 1.00 26.53 78 PHE B N 1
ATOM 9055 C CA . PHE B 1 78 ? 16.917 94.934 15.001 1.00 27.05 78 PHE B CA 1
ATOM 9056 C C . PHE B 1 78 ? 16.432 96.157 14.236 1.00 28.43 78 PHE B C 1
ATOM 9057 O O . PHE B 1 78 ? 15.227 96.268 13.968 1.00 27.61 78 PHE B O 1
ATOM 9074 N N . GLY B 1 79 ? 17.323 97.066 13.882 1.00 28.21 79 GLY B N 1
ATOM 9075 C CA . GLY B 1 79 ? 16.961 98.257 13.118 1.00 29.56 79 GLY B CA 1
ATOM 9076 C C . GLY B 1 79 ? 17.921 99.395 13.427 1.00 27.67 79 GLY B C 1
ATOM 9077 O O . GLY B 1 79 ? 19.107 99.175 13.664 1.00 26.20 79 GLY B O 1
ATOM 9081 N N . THR B 1 80 ? 17.376 100.615 13.424 1.00 27.40 80 THR B N 1
ATOM 9082 C CA . THR B 1 80 ? 18.171 101.819 13.611 1.00 28.13 80 THR B CA 1
ATOM 9083 C C . THR B 1 80 ? 17.471 102.748 14.594 1.00 28.99 80 THR B C 1
ATOM 9084 O O . THR B 1 80 ? 16.278 102.600 14.873 1.00 29.27 80 THR B O 1
ATOM 9095 N N . TRP B 1 81 ? 18.225 103.734 15.094 1.00 28.87 81 TRP B N 1
ATOM 9096 C CA . TRP B 1 81 ? 17.625 104.744 15.961 1.00 29.42 81 TRP B CA 1
ATOM 9097 C C . TRP B 1 81 ? 16.469 105.448 15.267 1.00 32.05 81 TRP B C 1
ATOM 9098 O O . TRP B 1 81 ? 15.520 105.887 15.927 1.00 33.57 81 TRP B O 1
ATOM 9119 N N . TYR B 1 82 ? 16.510 105.534 13.935 1.00 31.24 82 TYR B N 1
ATOM 9120 C CA . TYR B 1 82 ? 15.428 106.194 13.214 1.00 34.66 82 TYR B CA 1
ATOM 9121 C C . TYR B 1 82 ? 14.135 105.394 13.297 1.00 32.99 82 TYR B C 1
ATOM 9122 O O . TYR B 1 82 ? 13.048 105.985 13.318 1.00 33.84 82 TYR B O 1
ATOM 9140 N N . ASP B 1 83 ? 14.226 104.065 13.380 1.00 33.87 83 ASP B N 1
ATOM 9141 C CA . ASP B 1 83 ? 13.038 103.256 13.618 1.00 34.52 83 ASP B CA 1
ATOM 9142 C C . ASP B 1 83 ? 12.402 103.598 14.962 1.00 31.91 83 ASP B C 1
ATOM 9143 O O . ASP B 1 83 ? 11.175 103.677 15.075 1.00 30.87 83 ASP B O 1
ATOM 9152 N N . ILE B 1 84 ? 13.224 103.810 15.994 1.00 30.86 84 ILE B N 1
ATOM 9153 C CA . ILE B 1 84 ? 12.689 104.184 17.301 1.00 31.38 84 ILE B CA 1
ATOM 9154 C C . ILE B 1 84 ? 12.067 105.571 17.238 1.00 33.12 84 ILE B C 1
ATOM 9155 O O . ILE B 1 84 ? 10.956 105.798 17.735 1.00 33.42 84 ILE B O 1
ATOM 9171 N N . LYS B 1 85 ? 12.779 106.524 16.627 1.00 33.69 85 LYS B N 1
ATOM 9172 C CA . LYS B 1 85 ? 12.258 107.882 16.521 1.00 38.70 85 LYS B CA 1
ATOM 9173 C C . LYS B 1 85 ? 10.899 107.895 15.838 1.00 36.37 85 LYS B C 1
ATOM 9174 O O . LYS B 1 85 ? 9.974 108.581 16.293 1.00 36.13 85 LYS B O 1
ATOM 9193 N N . LYS B 1 86 ? 10.748 107.128 14.755 1.00 37.54 86 LYS B N 1
ATOM 9194 C CA . LYS B 1 86 ? 9.469 107.075 14.054 1.00 39.18 86 LYS B CA 1
ATOM 9195 C C . LYS B 1 86 ? 8.384 106.437 14.916 1.00 36.16 86 LYS B C 1
ATOM 9196 O O . LYS B 1 86 ? 7.232 106.881 14.896 1.00 36.72 86 LYS B O 1
ATOM 9215 N N . MET B 1 87 ? 8.720 105.385 15.665 1.00 36.51 87 MET B N 1
ATOM 9216 C CA . MET B 1 87 ? 7.737 104.778 16.557 1.00 36.57 87 MET B CA 1
ATOM 9217 C C . MET B 1 87 ? 7.303 105.755 17.642 1.00 33.39 87 MET B C 1
ATOM 9218 O O . MET B 1 87 ? 6.133 105.773 18.043 1.00 32.48 87 MET B O 1
ATOM 9232 N N . ALA B 1 88 ? 8.237 106.575 18.132 1.00 35.52 88 ALA B N 1
ATOM 9233 C CA . ALA B 1 88 ? 7.924 107.534 19.185 1.00 38.14 88 ALA B CA 1
ATOM 9234 C C . ALA B 1 88 ? 6.899 108.569 18.742 1.00 39.69 88 ALA B C 1
ATOM 9235 O O . ALA B 1 88 ? 6.353 109.282 19.591 1.00 39.45 88 ALA B O 1
ATOM 9242 N N . GLU B 1 89 ? 6.649 108.691 17.435 1.00 41.09 89 GLU B N 1
ATOM 9243 C CA . GLU B 1 89 ? 5.599 109.583 16.951 1.00 46.68 89 GLU B CA 1
ATOM 9244 C C . GLU B 1 89 ? 4.198 109.023 17.192 1.00 45.67 89 GLU B C 1
ATOM 9245 O O . GLU B 1 89 ? 3.234 109.795 17.218 1.00 45.97 89 GLU B O 1
ATOM 9257 N N . ASN B 1 90 ? 4.062 107.704 17.369 1.00 42.32 90 ASN B N 1
ATOM 9258 C CA . ASN B 1 90 ? 2.764 107.077 17.596 1.00 45.00 90 ASN B CA 1
ATOM 9259 C C . ASN B 1 90 ? 2.621 106.457 18.977 1.00 36.31 90 ASN B C 1
ATOM 9260 O O . ASN B 1 90 ? 1.488 106.208 19.405 1.00 35.43 90 ASN B O 1
ATOM 9271 N N . PHE B 1 91 ? 3.728 106.209 19.675 1.00 31.63 91 PHE B N 1
ATOM 9272 C CA . PHE B 1 91 ? 3.715 105.560 20.974 1.00 31.18 91 PHE B CA 1
ATOM 9273 C C . PHE B 1 91 ? 4.680 106.265 21.915 1.00 32.30 91 PHE B C 1
ATOM 9274 O O . PHE B 1 91 ? 5.734 106.750 21.496 1.00 31.67 91 PHE B O 1
ATOM 9291 N N . ASP B 1 92 ? 4.320 106.302 23.195 1.00 33.22 92 ASP B N 1
ATOM 9292 C CA . ASP B 1 92 ? 5.290 106.623 24.235 1.00 32.09 92 ASP B CA 1
ATOM 9293 C C . ASP B 1 92 ? 6.290 105.474 24.329 1.00 29.26 92 ASP B C 1
ATOM 9294 O O . ASP B 1 92 ? 5.907 104.341 24.644 1.00 27.88 92 ASP B O 1
ATOM 9303 N N . ILE B 1 93 ? 7.570 105.758 24.090 1.00 27.10 93 ILE B N 1
ATOM 9304 C CA . ILE B 1 93 ? 8.610 104.736 24.090 1.00 26.74 93 ILE B CA 1
ATOM 9305 C C . ILE B 1 93 ? 9.334 104.750 25.427 1.00 26.93 93 ILE B C 1
ATOM 9306 O O . ILE B 1 93 ? 9.745 105.814 25.911 1.00 27.49 93 ILE B O 1
ATOM 9322 N N . LEU B 1 94 ? 9.483 103.568 26.017 1.00 25.05 94 LEU B N 1
ATOM 9323 C CA . LEU B 1 94 ? 10.283 103.354 27.212 1.00 23.39 94 LEU B CA 1
ATOM 9324 C C . LEU B 1 94 ? 11.496 102.524 26.828 1.00 21.61 94 LEU B C 1
ATOM 9325 O O . LEU B 1 94 ? 11.351 101.451 26.234 1.00 22.33 94 LEU B O 1
ATOM 9341 N N . LEU B 1 95 ? 12.679 103.022 27.156 1.00 20.28 95 LEU B N 1
ATOM 9342 C CA . LEU B 1 95 ? 13.910 102.285 26.952 1.00 20.02 95 LEU B CA 1
ATOM 9343 C C . LEU B 1 95 ? 14.627 102.135 28.285 1.00 20.48 95 LEU B C 1
ATOM 9344 O O . LEU B 1 95 ? 14.389 102.894 29.231 1.00 20.84 95 LEU B O 1
ATOM 9360 N N . ASP B 1 96 ? 15.516 101.146 28.329 1.00 20.98 96 ASP B N 1
ATOM 9361 C CA . ASP B 1 96 ? 16.309 100.835 29.506 1.00 22.48 96 ASP B CA 1
ATOM 9362 C C . ASP B 1 96 ? 17.641 101.573 29.507 1.00 23.73 96 ASP B C 1
ATOM 9363 O O . ASP B 1 96 ? 18.314 101.668 28.477 1.00 24.05 96 ASP B O 1
ATOM 9372 N N . LEU B 1 97 ? 18.031 102.058 30.682 1.00 22.19 97 LEU B N 1
ATOM 9373 C CA . LEU B 1 97 ? 19.403 102.483 30.943 1.00 21.10 97 LEU B CA 1
ATOM 9374 C C . LEU B 1 97 ? 19.980 101.528 31.980 1.00 19.49 97 LEU B C 1
ATOM 9375 O O . LEU B 1 97 ? 19.429 101.382 33.079 1.00 19.81 97 LEU B O 1
ATOM 9391 N N . MET B 1 98 ? 21.063 100.849 31.624 1.00 18.69 98 MET B N 1
ATOM 9392 C CA . MET B 1 98 ? 21.690 99.904 32.545 1.00 19.86 98 MET B CA 1
ATOM 9393 C C . MET B 1 98 ? 22.638 100.698 33.437 1.00 20.38 98 MET B C 1
ATOM 9394 O O . MET B 1 98 ? 23.853 100.741 33.229 1.00 20.44 98 MET B O 1
ATOM 9408 N N . VAL B 1 99 ? 22.057 101.353 34.450 1.00 19.64 99 VAL B N 1
ATOM 9409 C CA . VAL B 1 99 ? 22.846 102.232 35.309 1.00 20.98 99 VAL B CA 1
ATOM 9410 C C . VAL B 1 99 ? 23.883 101.464 36.117 1.00 19.25 99 VAL B C 1
ATOM 9411 O O . VAL B 1 99 ? 24.860 102.058 36.586 1.00 20.72 99 VAL 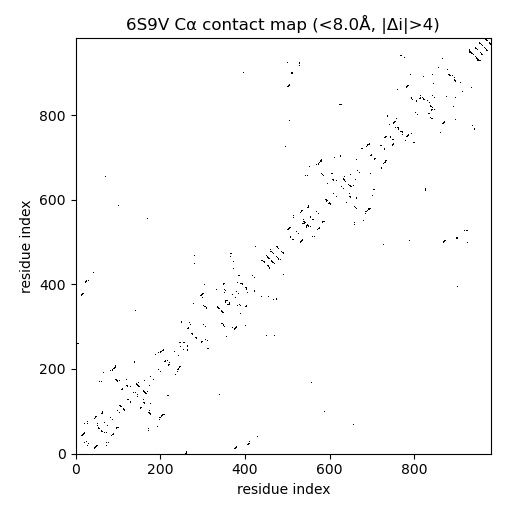B O 1
ATOM 9424 N N . ASN B 1 100 ? 23.706 100.155 36.285 1.00 18.55 100 ASN B N 1
ATOM 9425 C CA . ASN B 1 100 ? 24.607 99.394 37.138 1.00 19.62 100 ASN B CA 1
ATOM 9426 C C . ASN B 1 100 ? 25.805 98.813 36.398 1.00 19.29 100 ASN B C 1
ATOM 9427 O O . ASN B 1 100 ? 26.837 98.553 37.029 1.00 18.55 100 ASN B O 1
ATOM 9438 N N . HIS B 1 101 ? 25.703 98.580 35.091 1.00 18.60 101 HIS B N 1
ATOM 9439 C CA . HIS B 1 101 ? 26.750 97.810 34.426 1.00 18.95 101 HIS B CA 1
ATOM 9440 C C . HIS B 1 101 ? 26.751 98.078 32.930 1.00 19.82 101 HIS B C 1
ATOM 9441 O O . HIS B 1 101 ? 25.748 98.495 32.346 1.00 22.14 101 HIS B O 1
ATOM 9455 N N . VAL B 1 102 ? 27.897 97.788 32.316 1.00 18.13 102 VAL B N 1
ATOM 9456 C CA . VAL B 1 102 ? 28.111 97.961 30.884 1.00 18.26 102 VAL B CA 1
ATOM 9457 C C . VAL B 1 102 ? 28.869 96.745 30.369 1.00 17.92 102 VAL B C 1
ATOM 9458 O O . VAL B 1 102 ? 29.538 96.037 31.118 1.00 18.14 102 VAL B O 1
ATOM 9471 N N . SER B 1 103 ? 28.739 96.487 29.068 1.00 17.84 103 SER B N 1
ATOM 9472 C CA . SER B 1 103 ? 29.463 95.368 28.477 1.00 19.02 103 SER B CA 1
ATOM 9473 C C . SER B 1 103 ? 30.971 95.526 28.654 1.00 19.32 103 SER B C 1
ATOM 9474 O O . SER B 1 103 ? 31.523 96.615 28.483 1.00 18.28 103 SER B O 1
ATOM 9482 N N . ARG B 1 104 ? 31.646 94.414 28.950 1.00 17.87 104 ARG B N 1
ATOM 9483 C CA . ARG B 1 104 ? 33.107 94.413 28.919 1.00 18.87 104 ARG B CA 1
ATOM 9484 C C . ARG B 1 104 ? 33.649 94.716 27.530 1.00 21.06 104 ARG B C 1
ATOM 9485 O O . ARG B 1 104 ? 34.838 95.044 27.397 1.00 19.97 104 ARG B O 1
ATOM 9506 N N . ARG B 1 105 ? 32.819 94.598 26.491 1.00 20.52 105 ARG B N 1
ATOM 9507 C CA . ARG B 1 105 ? 33.250 94.884 25.130 1.00 19.50 105 ARG B CA 1
ATOM 9508 C C . ARG B 1 105 ? 33.082 96.358 24.773 1.00 19.58 105 ARG B C 1
ATOM 9509 O O . ARG B 1 105 ? 33.429 96.755 23.654 1.00 22.28 105 ARG B O 1
ATOM 9530 N N . SER B 1 106 ? 32.582 97.174 25.697 1.00 19.45 106 SER B N 1
ATOM 9531 C CA A SER B 1 106 ? 32.584 98.615 25.495 0.62 21.78 106 SER B CA 1
ATOM 9532 C CA B SER B 1 106 ? 32.586 98.616 25.500 0.38 21.79 106 SER B CA 1
ATOM 9533 C C . SER B 1 106 ? 34.017 99.118 25.356 1.00 22.39 106 SER B C 1
ATOM 9534 O O . SER B 1 106 ? 34.948 98.585 25.966 1.00 23.12 106 SER B O 1
ATOM 9547 N N . ILE B 1 107 ? 34.186 100.162 24.539 1.00 20.89 107 ILE B N 1
ATOM 9548 C CA . ILE B 1 107 ? 35.510 100.740 24.333 1.00 20.87 107 ILE B CA 1
ATOM 9549 C C . ILE B 1 107 ? 36.131 101.154 25.662 1.00 21.43 107 ILE B C 1
ATOM 9550 O O . ILE B 1 107 ? 37.353 101.055 25.841 1.00 22.27 107 ILE B O 1
ATOM 9566 N N . TYR B 1 108 ? 35.312 101.617 26.614 1.00 21.33 108 TYR B N 1
ATOM 9567 C CA . TYR B 1 108 ? 35.837 102.062 27.904 1.00 23.38 108 TYR B CA 1
ATOM 9568 C C . TYR B 1 108 ? 36.509 100.923 28.662 1.00 20.40 108 TYR B C 1
ATOM 9569 O O . TYR B 1 108 ? 37.607 101.089 29.207 1.00 20.50 108 TYR B O 1
ATOM 9587 N N . PHE B 1 109 ? 35.869 99.760 28.712 1.00 20.46 109 PHE B N 1
ATOM 9588 C CA . PHE B 1 109 ? 36.469 98.647 29.435 1.00 21.37 109 PHE B CA 1
ATOM 9589 C C . PHE B 1 109 ? 37.591 97.994 28.634 1.00 21.40 109 PHE B C 1
ATOM 9590 O O . PHE B 1 109 ? 38.581 97.541 29.218 1.00 20.82 109 PHE B O 1
ATOM 9607 N N . GLN B 1 110 ? 37.482 97.966 27.306 1.00 20.84 110 GLN B N 1
ATOM 9608 C CA . GLN B 1 110 ? 38.567 97.408 26.498 1.00 22.25 110 GLN B CA 1
ATOM 9609 C C . GLN B 1 110 ? 39.841 98.224 26.657 1.00 22.76 110 GLN B C 1
ATOM 9610 O O . GLN B 1 110 ? 40.946 97.667 26.707 1.00 22.13 110 GLN B O 1
ATOM 9624 N N . ASP B 1 111 ? 39.704 99.552 26.735 1.00 22.48 111 ASP B N 1
ATOM 9625 C CA . ASP B 1 111 ? 40.847 100.423 26.970 1.00 23.20 111 ASP B CA 1
ATOM 9626 C C . ASP B 1 111 ? 41.469 100.130 28.327 1.00 21.73 111 ASP B C 1
ATOM 9627 O O . ASP B 1 111 ? 42.698 100.120 28.474 1.00 22.04 111 ASP B O 1
ATOM 9636 N N . PHE B 1 112 ? 40.627 99.888 29.332 1.00 20.99 112 PHE B N 1
ATOM 9637 C CA . PHE B 1 112 ? 41.122 99.522 30.651 1.00 23.15 112 PHE B CA 1
ATOM 9638 C C . PHE B 1 112 ? 41.851 98.186 30.619 1.00 22.68 112 PHE B C 1
ATOM 9639 O O . PHE B 1 112 ? 42.886 98.027 31.276 1.00 23.06 112 PHE B O 1
ATOM 9656 N N . LEU B 1 113 ? 41.316 97.204 29.884 1.00 22.19 113 LEU B N 1
ATOM 9657 C CA . LEU B 1 113 ? 41.974 95.901 29.794 1.00 24.66 113 LEU B CA 1
ATOM 9658 C C . LEU B 1 113 ? 43.316 95.989 29.079 1.00 25.82 113 LEU B C 1
ATOM 9659 O O . LEU B 1 113 ? 44.218 95.187 29.353 1.00 26.20 113 LEU B O 1
ATOM 9675 N N . LYS B 1 114 ? 43.466 96.941 28.156 1.00 25.18 114 LYS B N 1
ATOM 9676 C CA . LYS B 1 114 ? 44.758 97.139 27.506 1.00 25.16 114 LYS B CA 1
ATOM 9677 C C . LYS B 1 114 ? 45.745 97.832 28.438 1.00 25.81 114 LYS B C 1
ATOM 9678 O O . LYS B 1 114 ? 46.873 97.359 28.624 1.00 27.88 114 LYS B O 1
ATOM 9697 N N . LYS B 1 115 ? 45.333 98.939 29.060 1.00 24.43 115 LYS B N 1
ATOM 9698 C CA . LYS B 1 115 ? 46.256 99.843 29.728 1.00 27.01 115 LYS B CA 1
ATOM 9699 C C . LYS B 1 115 ? 46.193 99.798 31.246 1.00 27.71 115 LYS B C 1
ATOM 9700 O O . LYS B 1 115 ? 47.056 100.398 31.900 1.00 27.69 115 LYS B O 1
ATOM 9719 N N . GLY B 1 116 ? 45.210 99.119 31.825 1.00 28.55 116 GLY B N 1
ATOM 9720 C CA . GLY B 1 116 ? 45.121 99.053 33.272 1.00 31.08 116 GLY B CA 1
ATOM 9721 C C . GLY B 1 116 ? 44.905 100.417 33.898 1.00 30.05 116 GLY B C 1
ATOM 9722 O O . GLY B 1 116 ? 44.110 101.236 33.426 1.00 27.26 116 GLY B O 1
ATOM 9726 N N . ARG B 1 117 ? 45.649 100.681 34.973 1.00 32.14 117 ARG B N 1
ATOM 9727 C CA . ARG B 1 117 ? 45.435 101.904 35.738 1.00 38.54 117 ARG B CA 1
ATOM 9728 C C . ARG B 1 117 ? 45.887 103.145 34.982 1.00 34.17 117 ARG B C 1
ATOM 9729 O O . ARG B 1 117 ? 45.555 104.260 35.393 1.00 35.15 117 ARG B O 1
ATOM 9750 N N . LYS B 1 118 ? 46.667 102.985 33.919 1.00 30.16 118 LYS B N 1
ATOM 9751 C CA . LYS B 1 118 ? 47.023 104.119 33.077 1.00 30.33 118 LYS B CA 1
ATOM 9752 C C . LYS B 1 118 ? 45.917 104.467 32.086 1.00 29.90 118 LYS B C 1
ATOM 9753 O O . LYS B 1 118 ? 46.041 105.460 31.363 1.00 29.80 118 LYS B O 1
ATOM 9772 N N . SER B 1 119 ? 44.842 103.685 32.040 1.00 26.45 119 SER B N 1
ATOM 9773 C CA . SER B 1 119 ? 43.702 104.028 31.204 1.00 26.72 119 SER B CA 1
ATOM 9774 C C . SER B 1 119 ? 42.987 105.251 31.763 1.00 24.78 119 SER B C 1
ATOM 9775 O O . SER B 1 119 ? 42.771 105.364 32.969 1.00 23.88 119 SER B O 1
ATOM 9783 N N . GLU B 1 120 ? 42.596 106.166 30.879 1.00 25.68 120 GLU B N 1
ATOM 9784 C CA . GLU B 1 120 ? 41.818 107.308 31.349 1.00 27.87 120 GLU B CA 1
ATOM 9785 C C . GLU B 1 120 ? 40.467 106.873 31.907 1.00 25.23 120 GLU B C 1
ATOM 9786 O O . GLU B 1 120 ? 39.838 107.639 32.642 1.00 25.61 120 GLU B O 1
ATOM 9798 N N . TYR B 1 121 ? 40.031 105.648 31.606 1.00 23.02 121 TYR B N 1
ATOM 9799 C CA . TYR B 1 121 ? 38.727 105.144 32.020 1.00 20.37 121 TYR B CA 1
ATOM 9800 C C . TYR B 1 121 ? 38.788 104.177 33.194 1.00 19.61 121 TYR B C 1
ATOM 9801 O O . TYR B 1 121 ? 37.760 103.610 33.565 1.00 20.20 121 TYR B O 1
ATOM 9819 N N . ALA B 1 122 ? 39.964 103.968 33.786 1.00 20.42 122 ALA B N 1
ATOM 9820 C CA . ALA B 1 122 ? 40.094 102.965 34.839 1.00 22.42 122 ALA B CA 1
ATOM 9821 C C . ALA B 1 122 ? 39.113 103.213 35.979 1.00 21.41 122 ALA B C 1
ATOM 9822 O O . ALA B 1 122 ? 38.562 102.264 36.552 1.00 20.90 122 ALA B O 1
ATOM 9829 N N . ASP B 1 123 ? 38.897 104.478 36.338 1.00 21.87 123 ASP B N 1
ATOM 9830 C CA . ASP B 1 123 ? 38.076 104.812 37.493 1.00 22.72 123 ASP B CA 1
ATOM 9831 C C . ASP B 1 123 ? 36.587 104.590 37.250 1.00 22.83 123 ASP B C 1
ATOM 9832 O O . ASP B 1 123 ? 35.805 104.718 38.196 1.00 22.33 123 ASP B O 1
ATOM 9841 N N . MET B 1 124 ? 36.181 104.284 36.013 1.00 21.97 124 MET B N 1
ATOM 9842 C CA . MET B 1 124 ? 34.780 103.990 35.728 1.00 21.11 124 MET B CA 1
ATOM 9843 C C . MET B 1 124 ? 34.347 102.642 36.284 1.00 20.99 124 MET B C 1
ATOM 9844 O O . MET B 1 124 ? 33.137 102.383 36.394 1.00 19.72 124 MET B O 1
ATOM 9858 N N . PHE B 1 125 ? 35.292 101.777 36.645 1.00 20.09 125 PHE B N 1
ATOM 9859 C CA . PHE B 1 125 ? 34.980 100.416 37.056 1.00 18.18 125 PHE B CA 1
ATOM 9860 C C . PHE B 1 125 ? 35.371 100.209 38.507 1.00 18.80 125 PHE B C 1
ATOM 9861 O O . PHE B 1 125 ? 36.215 100.924 39.052 1.00 19.71 125 PHE B O 1
ATOM 9878 N N . ILE B 1 126 ? 34.700 99.256 39.140 1.00 18.05 126 ILE B N 1
ATOM 9879 C CA . ILE B 1 126 ? 34.870 99.013 40.578 1.00 18.99 126 ILE B CA 1
ATOM 9880 C C . ILE B 1 126 ? 35.956 97.956 40.704 1.00 18.96 126 ILE B C 1
ATOM 9881 O O . ILE B 1 126 ? 35.713 96.780 40.982 1.00 20.52 126 ILE B O 1
ATOM 9897 N N . THR B 1 127 ? 37.201 98.392 40.526 1.00 19.80 127 THR B N 1
ATOM 9898 C CA . THR B 1 127 ? 38.322 97.543 40.888 1.00 19.83 127 THR B CA 1
ATOM 9899 C C . THR B 1 127 ? 38.235 97.232 42.375 1.00 21.19 127 THR B C 1
ATOM 9900 O O . THR B 1 127 ? 37.830 98.079 43.175 1.00 21.52 127 THR B O 1
ATOM 9911 N N . LEU B 1 128 ? 38.565 95.992 42.746 1.00 23.38 128 LEU B N 1
ATOM 9912 C CA . LEU B 1 128 ? 38.267 95.559 44.108 1.00 24.93 128 LEU B CA 1
ATOM 9913 C C . LEU B 1 128 ? 39.073 96.326 45.150 1.00 23.48 128 LEU B C 1
ATOM 9914 O O . LEU B 1 128 ? 38.695 96.330 46.330 1.00 22.65 128 LEU B O 1
ATOM 9930 N N . ASP B 1 129 ? 40.158 96.992 44.753 1.00 21.68 129 ASP B N 1
ATOM 9931 C CA . ASP B 1 129 ? 40.885 97.800 45.724 1.00 23.92 129 ASP B CA 1
ATOM 9932 C C . ASP B 1 129 ? 40.022 98.942 46.260 1.00 23.35 129 ASP B C 1
ATOM 9933 O O . ASP B 1 129 ? 40.323 99.479 47.333 1.00 24.37 129 ASP B O 1
ATOM 9942 N N . LYS B 1 130 ? 38.916 99.275 45.579 1.00 21.32 130 LYS B N 1
ATOM 9943 C CA . LYS B 1 130 ? 38.007 100.291 46.089 1.00 23.23 130 LYS B CA 1
ATOM 9944 C C . LYS B 1 130 ? 37.204 99.802 47.289 1.00 23.19 130 LYS B C 1
ATOM 9945 O O . LYS B 1 130 ? 36.629 100.627 48.005 1.00 22.66 130 LYS B O 1
ATOM 9964 N N . LEU B 1 131 ? 37.160 98.492 47.534 1.00 23.25 131 LEU B N 1
ATOM 9965 C CA . LEU B 1 131 ? 36.458 97.967 48.697 1.00 24.56 131 LEU B CA 1
ATOM 9966 C C . LEU B 1 131 ? 37.371 97.329 49.731 1.00 24.63 131 LEU B C 1
ATOM 9967 O O . LEU B 1 131 ? 37.090 97.432 50.929 1.00 24.31 131 LEU B O 1
ATOM 9983 N N . TRP B 1 132 ? 38.468 96.708 49.307 1.00 23.16 132 TRP B N 1
ATOM 9984 C CA . TRP B 1 132 ? 39.294 95.930 50.207 1.00 21.80 132 TRP B CA 1
ATOM 9985 C C . TRP B 1 132 ? 40.773 96.244 50.052 1.00 20.58 132 TRP B C 1
ATOM 9986 O O . TRP B 1 132 ? 41.259 96.533 48.951 1.00 22.12 132 TRP B O 1
ATOM 10007 N N . LYS B 1 133 ? 41.470 96.168 51.182 1.00 21.18 133 LYS B N 1
ATOM 10008 C CA . LYS B 1 133 ? 42.920 96.281 51.218 1.00 22.68 133 LYS B CA 1
ATOM 10009 C C . LYS B 1 133 ? 43.556 95.404 50.151 1.00 24.52 133 LYS B C 1
ATOM 10010 O O . LYS B 1 133 ? 43.248 94.215 50.044 1.00 23.21 133 LYS B O 1
ATOM 10029 N N . ASP B 1 134 ? 44.444 96.002 49.365 1.00 28.02 134 ASP B N 1
ATOM 10030 C CA . ASP B 1 134 ? 45.179 95.332 48.295 1.00 27.96 134 ASP B CA 1
ATOM 10031 C C . ASP B 1 134 ? 44.280 94.726 47.225 1.00 24.80 134 ASP B C 1
ATOM 10032 O O . ASP B 1 134 ? 44.756 93.937 46.401 1.00 25.47 134 ASP B O 1
ATOM 10041 N N . GLY B 1 135 ? 42.996 95.073 47.199 1.00 22.50 135 GLY B N 1
ATOM 10042 C CA . GLY B 1 135 ? 42.109 94.496 46.215 1.00 24.27 135 GLY B CA 1
ATOM 10043 C C . GLY B 1 135 ? 41.827 93.022 46.399 1.00 25.04 135 GLY B C 1
ATOM 10044 O O . GLY B 1 135 ? 41.395 92.365 45.450 1.00 23.63 135 GLY B O 1
ATOM 10048 N N . LYS B 1 136 ? 42.059 92.481 47.601 1.00 26.66 136 LYS B N 1
ATOM 10049 C CA . LYS B 1 136 ? 41.856 91.062 47.864 1.00 28.75 136 LYS B CA 1
ATOM 10050 C C . LYS B 1 136 ? 40.501 90.835 48.507 1.00 26.48 136 LYS B C 1
ATOM 10051 O O . LYS B 1 136 ? 40.243 91.379 49.591 1.00 24.99 136 LYS B O 1
ATOM 10070 N N . PRO B 1 137 ? 39.629 90.022 47.918 1.00 27.07 137 PRO B N 1
ATOM 10071 C CA . PRO B 1 137 ? 38.292 89.852 48.498 1.00 27.84 137 PRO B CA 1
ATOM 10072 C C . PRO B 1 137 ? 38.336 89.165 49.856 1.00 27.80 137 PRO B C 1
ATOM 10073 O O . PRO B 1 137 ? 39.245 88.388 50.169 1.00 26.64 137 PRO B O 1
ATOM 10084 N N . VAL B 1 138 ? 37.355 89.508 50.687 1.00 28.16 138 VAL B N 1
ATOM 10085 C CA . VAL B 1 138 ? 37.244 88.984 52.044 1.00 28.24 138 VAL B CA 1
ATOM 10086 C C . VAL B 1 138 ? 35.959 88.169 52.114 1.00 28.76 138 VAL B C 1
ATOM 10087 O O . VAL B 1 138 ? 34.864 88.698 51.883 1.00 25.93 138 VAL B O 1
ATOM 10100 N N . LYS B 1 139 ? 36.103 86.880 52.422 1.00 33.48 139 LYS B N 1
ATOM 10101 C CA . LYS B 1 139 ? 34.971 85.957 52.414 1.00 37.82 139 LYS B CA 1
ATOM 10102 C C . LYS B 1 139 ? 33.879 86.397 53.378 1.00 30.13 139 LYS B C 1
ATOM 10103 O O . LYS B 1 139 ? 32.694 86.402 53.019 1.00 27.49 139 LYS B O 1
ATOM 10122 N N . GLY B 1 140 ? 34.255 86.800 54.590 1.00 28.10 140 GLY B N 1
ATOM 10123 C CA . GLY B 1 140 ? 33.264 87.215 55.571 1.00 29.36 140 GLY B CA 1
ATOM 10124 C C . GLY B 1 140 ? 32.417 88.391 55.124 1.00 28.29 140 GLY B C 1
ATOM 10125 O O . GLY B 1 140 ? 31.238 88.483 55.479 1.00 29.95 140 GLY B O 1
ATOM 10129 N N . ASP B 1 141 ? 33.001 89.313 54.358 1.00 25.66 141 ASP B N 1
ATOM 10130 C CA . ASP B 1 141 ? 32.231 90.444 53.857 1.00 26.19 141 ASP B CA 1
ATOM 10131 C C . ASP B 1 141 ? 31.290 90.009 52.741 1.00 24.44 141 ASP B C 1
ATOM 10132 O O . ASP B 1 141 ? 30.146 90.474 52.667 1.00 25.99 141 ASP B O 1
ATOM 10141 N N A ILE B 1 142 ? 31.772 89.143 51.844 0.20 23.09 142 ILE B N 1
ATOM 10142 N N B ILE B 1 142 ? 31.748 89.114 51.864 0.80 23.01 142 ILE B N 1
ATOM 10143 C CA A ILE B 1 142 ? 30.946 88.648 50.747 0.20 22.93 142 ILE B CA 1
ATOM 10144 C CA B ILE B 1 142 ? 30.918 88.688 50.741 0.80 23.26 142 ILE B CA 1
ATOM 10145 C C A ILE B 1 142 ? 29.711 87.948 51.293 0.20 24.56 142 ILE B C 1
ATOM 10146 C C B ILE B 1 142 ? 29.732 87.867 51.229 0.80 24.77 142 ILE B C 1
ATOM 10147 O O A ILE B 1 142 ? 28.598 88.125 50.781 0.20 23.87 142 ILE B O 1
ATOM 10148 O O B ILE B 1 142 ? 28.659 87.892 50.614 0.80 24.39 142 ILE B O 1
ATOM 10179 N N . GLU B 1 143 ? 29.889 87.141 52.340 1.00 27.21 143 GLU B N 1
ATOM 10180 C CA . GLU B 1 143 ? 28.786 86.359 52.884 1.00 32.47 143 GLU B CA 1
ATOM 10181 C C . GLU B 1 143 ? 27.633 87.233 53.358 1.00 32.35 143 GLU B C 1
ATOM 10182 O O . GLU B 1 143 ? 26.504 86.744 53.454 1.00 33.73 143 GLU B O 1
ATOM 10195 N N . LYS B 1 144 ? 27.884 88.513 53.642 1.00 28.82 144 LYS B N 1
ATOM 10196 C CA . LYS B 1 144 ? 26.831 89.428 54.063 1.00 30.20 144 LYS B CA 1
ATOM 10197 C C . LYS B 1 144 ? 26.057 90.035 52.898 1.00 27.68 144 LYS B C 1
ATOM 10198 O O . LYS B 1 144 ? 25.046 90.706 53.134 1.00 27.98 144 LYS B O 1
ATOM 10217 N N . MET B 1 145 ? 26.489 89.805 51.661 1.00 26.35 145 MET B N 1
ATOM 10218 C CA . MET B 1 145 ? 25.949 90.501 50.502 1.00 26.22 145 MET B CA 1
ATOM 10219 C C . MET B 1 145 ? 24.791 89.733 49.882 1.00 26.79 145 MET B C 1
ATOM 10220 O O . MET B 1 145 ? 24.693 88.512 50.006 1.00 28.25 145 MET B O 1
ATOM 10234 N N . PHE B 1 146 ? 23.902 90.476 49.223 1.00 26.70 146 PHE B N 1
ATOM 10235 C CA . PHE B 1 146 ? 22.818 89.893 48.434 1.00 27.94 146 PHE B CA 1
ATOM 10236 C C . PHE B 1 146 ? 23.396 89.525 47.072 1.00 27.96 146 PHE B C 1
ATOM 10237 O O . PHE B 1 146 ? 23.503 90.375 46.187 1.00 26.90 146 PHE B O 1
ATOM 10254 N N . LEU B 1 147 ? 23.796 88.264 46.907 1.00 28.33 147 LEU B N 1
ATOM 10255 C CA . LEU B 1 147 ? 24.518 87.823 45.721 1.00 26.65 147 LEU B CA 1
ATOM 10256 C C . LEU B 1 147 ? 23.586 87.291 44.639 1.00 26.87 147 LEU B C 1
ATOM 10257 O O . LEU B 1 147 ? 22.619 86.577 44.929 1.00 25.76 147 LEU B O 1
ATOM 10273 N N . ARG B 1 148 ? 23.901 87.625 43.384 1.00 27.45 148 ARG B N 1
ATOM 10274 C CA . ARG B 1 148 ? 23.181 87.097 42.231 1.00 27.79 148 ARG B CA 1
ATOM 10275 C C . ARG B 1 148 ? 24.039 86.160 41.395 1.00 28.41 148 ARG B C 1
ATOM 10276 O O . ARG B 1 148 ? 23.571 85.663 40.367 1.00 30.38 148 ARG B O 1
ATOM 10297 N N . ARG B 1 149 ? 25.274 85.904 41.815 1.00 26.69 149 ARG B N 1
ATOM 10298 C CA . ARG B 1 149 ? 26.119 84.875 41.222 1.00 28.48 149 ARG B CA 1
ATOM 10299 C C . ARG B 1 149 ? 27.116 84.465 42.300 1.00 27.40 149 ARG B C 1
ATOM 10300 O O . ARG B 1 149 ? 27.207 85.095 43.357 1.00 25.35 149 ARG B O 1
ATOM 10321 N N . THR B 1 150 ? 27.857 83.389 42.030 1.00 28.30 150 THR B N 1
ATOM 10322 C CA . THR B 1 150 ? 28.666 82.767 43.075 1.00 29.28 150 THR B CA 1
ATOM 10323 C C . THR B 1 150 ? 29.603 83.777 43.729 1.00 26.84 150 THR B C 1
ATOM 10324 O O . THR B 1 150 ? 29.718 83.833 44.958 1.00 26.87 150 THR B O 1
ATOM 10335 N N . LEU B 1 151 ? 30.285 84.576 42.921 1.00 24.13 151 LEU B N 1
ATOM 10336 C CA . LEU B 1 151 ? 31.142 85.643 43.401 1.00 22.13 151 LEU B CA 1
ATOM 10337 C C . LEU B 1 151 ? 30.740 86.920 42.677 1.00 21.59 151 LEU B C 1
ATOM 10338 O O . LEU B 1 151 ? 30.454 86.879 41.475 1.00 23.81 151 LEU B O 1
ATOM 10354 N N . PRO B 1 152 ? 30.675 88.051 43.378 1.00 21.85 152 PRO B N 1
ATOM 10355 C CA . PRO B 1 152 ? 30.257 89.297 42.727 1.00 21.68 152 PRO B CA 1
ATOM 10356 C C . PRO B 1 152 ? 31.383 90.027 42.008 1.00 21.35 152 PRO B C 1
ATOM 10357 O O . PRO B 1 152 ? 31.361 91.260 41.915 1.00 19.18 152 PRO B O 1
ATOM 10368 N N . TYR B 1 153 ? 32.371 89.295 41.502 1.00 20.89 153 TYR B N 1
ATOM 10369 C CA . TYR B 1 153 ? 33.478 89.919 40.793 1.00 19.60 153 TYR B CA 1
ATOM 10370 C C . TYR B 1 153 ? 34.047 88.949 39.765 1.00 18.85 153 TYR B C 1
ATOM 10371 O O . TYR B 1 153 ? 33.769 87.747 39.781 1.00 19.71 153 TYR B O 1
ATOM 10389 N N . SER B 1 154 ? 34.858 89.499 38.867 1.00 18.73 154 SER B N 1
ATOM 10390 C CA . SER B 1 154 ? 35.478 88.740 37.793 1.00 19.15 154 SER B CA 1
ATOM 10391 C C . SER B 1 154 ? 36.930 89.179 37.677 1.00 18.52 154 SER B C 1
ATOM 10392 O O . SER B 1 154 ? 37.283 90.307 38.036 1.00 17.83 154 SER B O 1
ATOM 10400 N N . THR B 1 155 ? 37.760 88.268 37.187 1.00 20.48 155 THR B N 1
ATOM 10401 C CA . THR B 1 155 ? 39.194 88.479 37.061 1.00 22.89 155 THR B CA 1
ATOM 10402 C C . THR B 1 155 ? 39.555 88.664 35.594 1.00 23.28 155 THR B C 1
ATOM 10403 O O . THR B 1 155 ? 39.106 87.892 34.736 1.00 22.94 155 THR B O 1
ATOM 10414 N N . PHE B 1 156 ? 40.359 89.687 35.311 1.00 22.95 156 PHE B N 1
ATOM 10415 C CA . PHE B 1 156 ? 40.795 89.984 33.954 1.00 24.31 156 PHE B CA 1
ATOM 10416 C C . PHE B 1 156 ? 42.303 90.173 33.946 1.00 27.68 156 PHE B C 1
ATOM 10417 O O . PHE B 1 156 ? 42.912 90.464 34.972 1.00 27.42 156 PHE B O 1
ATOM 10434 N N . LYS B 1 157 ? 42.902 89.949 32.778 1.00 30.17 157 LYS B N 1
ATOM 10435 C CA . LYS B 1 157 ? 44.335 90.136 32.571 1.00 30.87 157 LYS B CA 1
ATOM 10436 C C . LYS B 1 157 ? 44.560 91.439 31.810 1.00 29.53 157 LYS B C 1
ATOM 10437 O O . LYS B 1 157 ? 43.947 91.661 30.761 1.00 30.81 157 LYS B O 1
ATOM 10456 N N . ILE B 1 158 ? 45.407 92.309 32.351 1.00 27.87 158 ILE B N 1
ATOM 10457 C CA . ILE B 1 158 ? 45.758 93.556 31.678 1.00 28.08 158 ILE B CA 1
ATOM 10458 C C . ILE B 1 158 ? 46.808 93.260 30.617 1.00 27.44 158 ILE B C 1
ATOM 10459 O O . ILE B 1 158 ? 47.849 92.660 30.912 1.00 28.25 158 ILE B O 1
ATOM 10475 N N . GLU B 1 159 ? 46.550 93.697 29.384 1.00 25.07 159 GLU B N 1
ATOM 10476 C CA . GLU B 1 159 ? 47.384 93.285 28.265 1.00 26.68 159 GLU B CA 1
ATOM 10477 C C . GLU B 1 159 ? 48.808 93.811 28.396 1.00 26.92 159 GLU B C 1
ATOM 10478 O O . GLU B 1 159 ? 49.772 93.067 28.204 1.00 28.19 159 GLU B O 1
ATOM 10490 N N . GLU B 1 160 ? 48.961 95.100 28.691 1.00 23.99 160 GLU B N 1
ATOM 10491 C CA . GLU B 1 160 ? 50.285 95.707 28.617 1.00 25.88 160 GLU B CA 1
ATOM 10492 C C . GLU B 1 160 ? 51.208 95.233 29.734 1.00 27.14 160 GLU B C 1
ATOM 10493 O O . GLU B 1 160 ? 52.435 95.218 29.556 1.00 28.10 160 GLU B O 1
ATOM 10505 N N . THR B 1 161 ? 50.646 94.852 30.880 1.00 29.21 161 THR B N 1
ATOM 10506 C CA . THR B 1 161 ? 51.433 94.421 32.025 1.00 34.09 161 THR B CA 1
ATOM 10507 C C . THR B 1 161 ? 51.307 92.939 32.340 1.00 36.43 161 THR B C 1
ATOM 10508 O O . THR B 1 161 ? 52.163 92.405 33.050 1.00 38.51 161 THR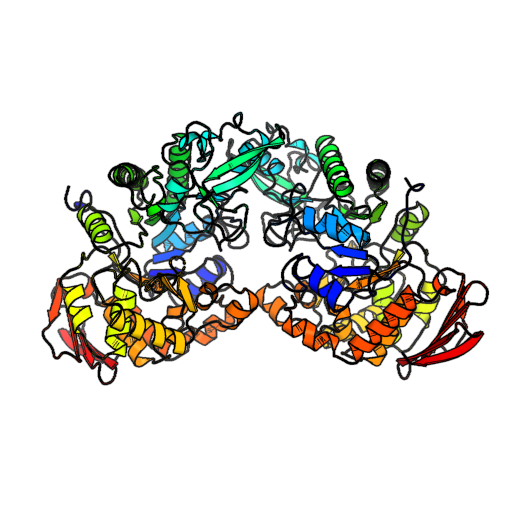 B O 1
ATOM 10519 N N . GLY B 1 162 ? 50.279 92.260 31.837 1.00 35.40 162 GLY B N 1
ATOM 10520 C CA . GLY B 1 162 ? 50.053 90.886 32.214 1.00 36.14 162 GLY B CA 1
ATOM 10521 C C . GLY B 1 162 ? 49.539 90.689 33.623 1.00 37.80 162 GLY B C 1
ATOM 10522 O O . GLY B 1 162 ? 49.396 89.537 34.054 1.00 43.19 162 GLY B O 1
ATOM 10526 N N . GLU B 1 163 ? 49.246 91.760 34.352 1.00 35.64 163 GLU B N 1
ATOM 10527 C CA . GLU B 1 163 ? 48.792 91.633 35.729 1.00 44.65 163 GLU B CA 1
ATOM 10528 C C . GLU B 1 163 ? 47.316 91.263 35.779 1.00 35.38 163 GLU B C 1
ATOM 10529 O O . GLU B 1 163 ? 46.547 91.564 34.863 1.00 31.42 163 GLU B O 1
ATOM 10541 N N . GLU B 1 164 ? 46.933 90.580 36.854 1.00 39.39 164 GLU B N 1
ATOM 10542 C CA . GLU B 1 164 ? 45.541 90.213 37.077 1.00 36.72 164 GLU B CA 1
ATOM 10543 C C . GLU B 1 164 ? 44.819 91.338 37.801 1.00 34.59 164 GLU B C 1
ATOM 10544 O O . GLU B 1 164 ? 45.349 91.937 38.743 1.00 37.98 164 GLU B O 1
ATOM 10556 N N . GLU B 1 165 ? 43.597 91.606 37.364 1.00 30.13 165 GLU B N 1
ATOM 10557 C CA . GLU B 1 165 ? 42.781 92.679 37.907 1.00 29.46 165 GLU B CA 1
ATOM 10558 C C . GLU B 1 165 ? 41.393 92.126 38.172 1.00 26.95 165 GLU B C 1
ATOM 10559 O O . GLU B 1 165 ? 40.803 91.487 37.295 1.00 28.43 165 GLU B O 1
ATOM 10571 N N . LYS B 1 166 ? 40.877 92.355 39.375 1.00 24.87 166 LYS B N 1
ATOM 10572 C CA . LYS B 1 166 ? 39.505 91.974 39.698 1.00 23.15 166 LYS B CA 1
ATOM 10573 C C . LYS B 1 166 ? 38.625 93.212 39.702 1.00 21.95 166 LYS B C 1
ATOM 10574 O O . LYS B 1 166 ? 38.990 94.248 40.269 1.00 22.45 166 LYS B O 1
ATOM 10593 N N . VAL B 1 167 ? 37.453 93.098 39.084 1.00 21.33 167 VAL B N 1
ATOM 10594 C CA . VAL B 1 167 ? 36.485 94.181 39.071 1.00 20.66 167 VAL B CA 1
ATOM 10595 C C . VAL B 1 167 ? 35.130 93.615 39.453 1.00 20.88 167 VAL B C 1
ATOM 10596 O O . VAL B 1 167 ? 34.837 92.438 39.223 1.00 21.66 167 VAL B O 1
ATOM 10609 N N . TRP B 1 168 ? 34.300 94.468 40.035 1.00 20.10 168 TRP B N 1
ATOM 10610 C CA . TRP B 1 168 ? 32.988 94.041 40.490 1.00 19.03 168 TRP B CA 1
ATOM 10611 C C . TRP B 1 168 ? 32.095 93.690 39.308 1.00 18.75 168 TRP B C 1
ATOM 10612 O O . TRP B 1 168 ? 32.032 94.419 38.318 1.00 19.10 168 TRP B O 1
ATOM 10633 N N . THR B 1 169 ? 31.394 92.558 39.423 1.00 18.44 169 THR B N 1
ATOM 10634 C CA . THR B 1 169 ? 30.442 92.101 38.405 1.00 17.58 169 THR B CA 1
ATOM 10635 C C . THR B 1 169 ? 29.278 91.443 39.146 1.00 18.62 169 THR B C 1
ATOM 10636 O O . THR B 1 169 ? 29.359 90.273 39.534 1.00 19.89 169 THR B O 1
ATOM 10647 N N . THR B 1 170 ? 28.205 92.211 39.362 1.00 18.70 170 THR B N 1
ATOM 10648 C CA . THR B 1 170 ? 27.063 91.699 40.114 1.00 19.46 170 THR B CA 1
ATOM 10649 C C . THR B 1 170 ? 26.400 90.537 39.390 1.00 19.72 170 THR B C 1
ATOM 10650 O O . THR B 1 170 ? 25.976 89.554 40.017 1.00 19.94 170 THR B O 1
ATOM 10661 N N . PHE B 1 171 ? 26.278 90.650 38.075 1.00 18.49 171 PHE B N 1
ATOM 10662 C CA . PHE B 1 171 ? 25.572 89.693 37.248 1.00 18.98 171 PHE B CA 1
ATOM 10663 C C . PHE B 1 171 ? 26.519 89.057 36.248 1.00 21.64 171 PHE B C 1
ATOM 10664 O O . PHE B 1 171 ? 27.574 89.610 35.920 1.00 23.24 171 PHE B O 1
ATOM 10681 N N . GLY B 1 172 ? 26.104 87.904 35.735 1.00 22.05 172 GLY B N 1
ATOM 10682 C CA . GLY B 1 172 ? 26.843 87.264 34.668 1.00 24.90 172 GLY B CA 1
ATOM 10683 C C . GLY B 1 172 ? 26.852 85.766 34.803 1.00 26.36 172 GLY B C 1
ATOM 10684 O O . GLY B 1 172 ? 27.329 85.224 35.805 1.00 25.09 172 GLY B O 1
ATOM 10688 N N . LYS B 1 173 ? 26.320 85.083 33.791 1.00 28.88 173 LYS B N 1
ATOM 10689 C CA . LYS B 1 173 ? 26.298 83.630 33.789 1.00 33.95 173 LYS B CA 1
ATOM 10690 C C . LYS B 1 173 ? 27.631 83.032 33.363 1.00 28.66 173 LYS B C 1
ATOM 10691 O O . LYS B 1 173 ? 27.876 81.854 33.632 1.00 29.86 173 LYS B O 1
ATOM 10710 N N . THR B 1 174 ? 28.485 83.801 32.706 1.00 26.22 174 THR B N 1
ATOM 10711 C CA . THR B 1 174 ? 29.832 83.352 32.398 1.00 26.81 174 THR B CA 1
ATOM 10712 C C . THR B 1 174 ? 30.800 83.925 33.418 1.00 24.64 174 THR B C 1
ATOM 10713 O O . THR B 1 174 ? 30.531 84.944 34.056 1.00 22.33 174 THR B O 1
ATOM 10724 N N . ASP B 1 175 ? 31.952 83.271 33.541 1.00 26.22 175 ASP B N 1
ATOM 10725 C CA . ASP B 1 175 ? 33.052 83.791 34.344 1.00 27.88 175 ASP B CA 1
ATOM 10726 C C . ASP B 1 175 ? 34.283 83.799 33.450 1.00 26.01 175 ASP B C 1
ATOM 10727 O O . ASP B 1 175 ? 34.682 82.731 32.945 1.00 27.58 175 ASP B O 1
ATOM 10736 N N . PRO B 1 176 ? 34.901 84.960 33.195 1.00 23.72 176 PRO B N 1
ATOM 10737 C CA . PRO B 1 176 ? 34.492 86.279 33.676 1.00 20.84 176 PRO B CA 1
ATOM 10738 C C . PRO B 1 176 ? 33.159 86.718 33.087 1.00 19.90 176 PRO B C 1
ATOM 10739 O O . PRO B 1 176 ? 32.734 86.220 32.044 1.00 20.17 176 PRO B O 1
ATOM 10750 N N . SER B 1 177 ? 32.504 87.640 33.776 1.00 19.72 177 SER B N 1
ATOM 10751 C CA . SER B 1 177 ? 31.224 88.147 33.326 1.00 21.10 177 SER B CA 1
ATOM 10752 C C . SER B 1 177 ? 31.388 89.120 32.165 1.00 21.45 177 SER B C 1
ATOM 10753 O O . SER B 1 177 ? 32.422 89.783 32.022 1.00 21.31 177 SER B O 1
ATOM 10761 N N . GLU B 1 178 ? 30.346 89.191 31.325 1.00 18.92 178 GLU B N 1
ATOM 10762 C CA . GLU B 1 178 ? 30.235 90.220 30.300 1.00 18.68 178 GLU B CA 1
ATOM 10763 C C . GLU B 1 178 ? 29.766 91.556 30.858 1.00 19.82 178 GLU B C 1
ATOM 10764 O O . GLU B 1 178 ? 29.873 92.571 30.164 1.00 19.55 178 GLU B O 1
ATOM 10776 N N . GLN B 1 179 ? 29.246 91.579 32.075 1.00 19.98 179 GLN B N 1
ATOM 10777 C CA . GLN B 1 179 ? 28.588 92.757 32.627 1.00 19.08 179 GLN B CA 1
ATOM 10778 C C . GLN B 1 179 ? 29.463 93.332 33.729 1.00 18.79 179 GLN B C 1
ATOM 10779 O O . GLN B 1 179 ? 29.525 92.781 34.836 1.00 19.31 179 GLN B O 1
ATOM 10793 N N . ILE B 1 180 ? 30.121 94.446 33.421 1.00 18.50 180 ILE B N 1
ATOM 10794 C CA . ILE B 1 180 ? 31.044 95.104 34.338 1.00 17.84 180 ILE B CA 1
ATOM 10795 C C . ILE B 1 180 ? 30.310 96.224 35.052 1.00 17.84 180 ILE B C 1
ATOM 10796 O O . ILE B 1 180 ? 29.754 97.121 34.405 1.00 18.70 180 ILE B O 1
ATOM 10812 N N . ASP B 1 181 ? 30.338 96.204 36.382 1.00 18.39 181 ASP B N 1
ATOM 10813 C CA . ASP B 1 181 ? 29.621 97.221 37.140 1.00 19.29 181 ASP B CA 1
ATOM 10814 C C . ASP B 1 181 ? 30.282 98.580 36.952 1.00 19.13 181 ASP B C 1
ATOM 10815 O O . ASP B 1 181 ? 31.514 98.704 36.940 1.00 19.24 181 ASP B O 1
ATOM 10824 N N . LEU B 1 182 ? 29.447 99.605 36.794 1.00 17.59 182 LEU B N 1
ATOM 10825 C CA . LEU B 1 182 ? 29.901 100.985 36.714 1.00 18.05 182 LEU B CA 1
ATOM 10826 C C . LEU B 1 182 ? 30.000 101.585 38.106 1.00 18.93 182 LEU B C 1
ATOM 10827 O O . LEU B 1 182 ? 29.133 101.369 38.955 1.00 19.55 182 LEU B O 1
ATOM 10843 N N . ASP B 1 183 ? 31.037 102.385 38.319 1.00 20.61 183 ASP B N 1
ATOM 10844 C CA . ASP B 1 183 ? 31.224 103.092 39.586 1.00 22.89 183 ASP B CA 1
ATOM 10845 C C . ASP B 1 183 ? 30.508 104.434 39.485 1.00 22.94 183 ASP B C 1
ATOM 10846 O O . ASP B 1 183 ? 31.018 105.376 38.876 1.00 22.34 183 ASP B O 1
ATOM 10855 N N . VAL B 1 184 ? 29.317 104.533 40.086 1.00 22.42 184 VAL B N 1
ATOM 10856 C CA . VAL B 1 184 ? 28.550 105.766 39.975 1.00 23.84 184 VAL B CA 1
ATOM 10857 C C . VAL B 1 184 ? 29.179 106.901 40.766 1.00 27.70 184 VAL B C 1
ATOM 10858 O O . VAL B 1 184 ? 28.753 108.052 40.625 1.00 28.96 184 VAL B O 1
ATOM 10871 N N . ASN B 1 185 ? 30.206 106.614 41.568 1.00 31.53 185 ASN B N 1
ATOM 10872 C CA . ASN B 1 185 ? 30.980 107.678 42.188 1.00 35.52 185 ASN B CA 1
ATOM 10873 C C . ASN B 1 185 ? 31.898 108.376 41.190 1.00 33.97 185 ASN B C 1
ATOM 10874 O O . ASN B 1 185 ? 32.420 109.452 41.501 1.00 33.42 185 ASN B O 1
ATOM 10885 N N . SER B 1 186 ? 32.114 107.786 40.014 1.00 31.79 186 SER B N 1
ATOM 10886 C CA . SER B 1 186 ? 33.030 108.349 39.031 1.00 29.62 186 SER B CA 1
ATOM 10887 C C . SER B 1 186 ? 32.365 109.430 38.192 1.00 27.94 186 SER B C 1
ATOM 10888 O O . SER B 1 186 ? 31.298 109.211 37.615 1.00 27.36 186 SER B O 1
ATOM 10896 N N . HIS B 1 187 ? 33.022 110.588 38.092 1.00 29.10 187 HIS B N 1
ATOM 10897 C CA . HIS B 1 187 ? 32.542 111.644 37.210 1.00 33.17 187 HIS B CA 1
ATOM 10898 C C . HIS B 1 187 ? 32.413 111.152 35.773 1.00 30.94 187 HIS B C 1
ATOM 10899 O O . HIS B 1 187 ? 31.489 111.549 35.053 1.00 30.69 187 HIS B O 1
ATOM 10913 N N . LEU B 1 188 ? 33.334 110.285 35.333 1.00 27.63 188 LEU B N 1
ATOM 10914 C CA . LEU B 1 188 ? 33.273 109.767 33.971 1.00 27.76 188 LEU B CA 1
ATOM 10915 C C . LEU B 1 188 ? 32.033 108.908 33.755 1.00 24.23 188 LEU B C 1
ATOM 10916 O O . LEU B 1 188 ? 31.440 108.925 32.671 1.00 23.23 188 LEU B O 1
ATOM 10932 N N . VAL B 1 189 ? 31.641 108.130 34.762 1.00 22.77 189 VAL B N 1
ATOM 10933 C CA . VAL B 1 189 ? 30.434 107.323 34.637 1.00 21.86 189 VAL B CA 1
ATOM 10934 C C . VAL B 1 189 ? 29.211 108.223 34.568 1.00 23.52 189 VAL B C 1
ATOM 10935 O O . VAL B 1 189 ? 28.280 107.970 33.798 1.00 22.90 189 VAL B O 1
ATOM 10948 N N . ARG B 1 190 ? 29.195 109.289 35.363 1.00 25.64 190 ARG B N 1
ATOM 10949 C CA . ARG B 1 190 ? 28.053 110.197 35.345 1.00 27.21 190 ARG B CA 1
ATOM 10950 C C . ARG B 1 190 ? 27.948 110.919 34.005 1.00 27.81 190 ARG B C 1
ATOM 10951 O O . ARG B 1 190 ? 26.843 111.107 33.485 1.00 28.88 190 ARG B O 1
ATOM 10972 N N . GLU B 1 191 ? 29.081 111.300 33.409 1.00 26.21 191 GLU B N 1
ATOM 10973 C CA . GLU B 1 191 ? 29.050 111.869 32.062 1.00 29.36 191 GLU B CA 1
ATOM 10974 C C . GLU B 1 191 ? 28.549 110.852 31.047 1.00 25.96 191 GLU B C 1
ATOM 10975 O O . GLU B 1 191 ? 27.795 111.194 30.127 1.00 27.40 191 GLU B O 1
ATOM 10987 N N . PHE B 1 192 ? 28.994 109.601 31.178 1.00 26.30 192 PHE B N 1
ATOM 10988 C CA . PHE B 1 192 ? 28.521 108.529 30.310 1.00 26.02 192 PHE B CA 1
ATOM 10989 C C . PHE B 1 192 ? 27.007 108.379 30.397 1.00 24.50 192 PHE B C 1
ATOM 10990 O O . PHE B 1 192 ? 26.319 108.255 29.375 1.00 24.18 192 PHE B O 1
ATOM 11007 N N . LEU B 1 193 ? 26.473 108.360 31.618 1.00 23.99 193 LEU B N 1
ATOM 11008 C CA . LEU B 1 193 ? 25.034 108.204 31.781 1.00 25.29 193 LEU B CA 1
ATOM 11009 C C . LEU B 1 193 ? 24.290 109.415 31.233 1.00 24.51 193 LEU B C 1
ATOM 11010 O O . LEU B 1 193 ? 23.261 109.263 30.560 1.00 24.79 193 LEU B O 1
ATOM 11026 N N . LEU B 1 194 ? 24.808 110.624 31.482 1.00 26.36 194 LEU B N 1
ATOM 11027 C CA . LEU B 1 194 ? 24.184 111.820 30.930 1.00 33.43 194 LEU B CA 1
ATOM 11028 C C . LEU B 1 194 ? 24.122 111.755 29.409 1.00 32.84 194 LEU B C 1
ATOM 11029 O O . LEU B 1 194 ? 23.140 112.191 28.797 1.00 30.08 194 LEU B O 1
ATOM 11045 N N . GLU B 1 195 ? 25.180 111.242 28.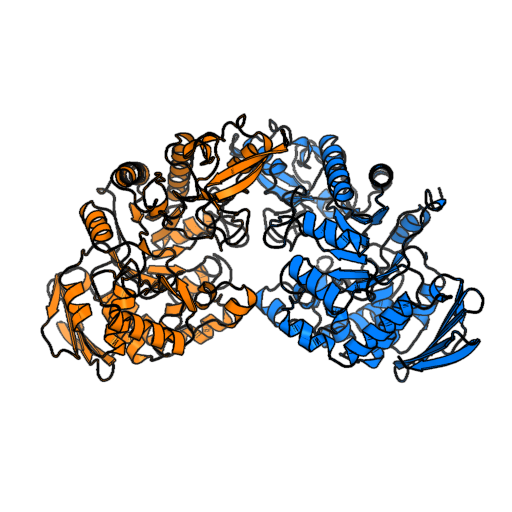778 1.00 31.86 195 GLU B N 1
ATOM 11046 C CA . GLU B 1 195 ? 25.206 111.157 27.323 1.00 32.53 195 GLU B CA 1
ATOM 11047 C C . GLU B 1 195 ? 24.137 110.206 26.805 1.00 26.67 195 GLU B C 1
ATOM 11048 O O . GLU B 1 195 ? 23.619 110.398 25.697 1.00 25.79 195 GLU B O 1
ATOM 11060 N N . VAL B 1 196 ? 23.791 109.173 27.576 1.00 25.38 196 VAL B N 1
ATOM 11061 C CA . VAL B 1 196 ? 22.701 108.301 27.162 1.00 26.05 196 VAL B CA 1
ATOM 11062 C C . VAL B 1 196 ? 21.367 109.038 27.254 1.00 26.16 196 VAL B C 1
ATOM 11063 O O . VAL B 1 196 ? 20.522 108.923 26.360 1.00 24.46 196 VAL B O 1
ATOM 11076 N N . PHE B 1 197 ? 21.149 109.790 28.339 1.00 27.00 197 PHE B N 1
ATOM 11077 C CA . PHE B 1 197 ? 19.950 110.618 28.440 1.00 26.35 197 PHE B CA 1
ATOM 11078 C C . PHE B 1 197 ? 19.833 111.553 27.242 1.00 27.45 197 PHE B C 1
ATOM 11079 O O . PHE B 1 197 ? 18.748 111.724 26.667 1.00 29.19 197 PHE B O 1
ATOM 11096 N N . LYS B 1 198 ? 20.934 112.215 26.881 1.00 27.72 198 LYS B N 1
ATOM 11097 C CA . LYS B 1 198 ? 20.879 113.141 25.756 1.00 35.31 198 LYS B CA 1
ATOM 11098 C C . LYS B 1 198 ? 20.535 112.399 24.471 1.00 28.77 198 LYS B C 1
ATOM 11099 O O . LYS B 1 198 ? 19.716 112.868 23.673 1.00 31.34 198 LYS B O 1
ATOM 11118 N N . THR B 1 199 ? 21.151 111.234 24.257 1.00 27.00 199 THR B N 1
ATOM 11119 C CA . THR B 1 199 ? 20.855 110.434 23.072 1.00 28.70 199 THR B CA 1
ATOM 11120 C C . THR B 1 199 ? 19.392 109.997 23.049 1.00 28.38 199 THR B C 1
ATOM 11121 O O . THR B 1 199 ? 18.691 110.195 22.051 1.00 29.49 199 THR B O 1
ATOM 11132 N N . PHE B 1 200 ? 18.903 109.415 24.150 1.00 27.14 200 PHE B N 1
ATOM 11133 C CA . PHE B 1 200 ? 17.505 108.993 24.201 1.00 26.89 200 PHE B CA 1
ATOM 11134 C C . PHE B 1 200 ? 16.578 110.162 23.892 1.00 31.21 200 PHE B C 1
ATOM 11135 O O . PHE B 1 200 ? 15.660 110.050 23.067 1.00 29.37 200 PHE B O 1
ATOM 11152 N N . SER B 1 201 ? 16.794 111.296 24.564 1.00 35.51 201 SER B N 1
ATOM 11153 C CA . SER B 1 201 ? 15.936 112.456 24.355 1.00 36.89 201 SER B CA 1
ATOM 11154 C C . SER B 1 201 ? 15.977 112.909 22.904 1.00 32.29 201 SER B C 1
ATOM 11155 O O . SER B 1 201 ? 14.955 113.319 22.341 1.00 29.62 201 SER B O 1
ATOM 11163 N N . ASN B 1 202 ? 17.150 112.826 22.279 1.00 33.52 202 ASN B N 1
ATOM 11164 C CA . ASN B 1 202 ? 17.288 113.268 20.900 1.00 38.37 202 ASN B CA 1
ATOM 11165 C C . ASN B 1 202 ? 16.365 112.500 19.963 1.00 35.21 202 ASN B C 1
ATOM 11166 O O . ASN B 1 202 ? 15.909 113.052 18.957 1.00 33.67 202 ASN B O 1
ATOM 11177 N N . PHE B 1 203 ? 16.047 111.246 20.282 1.00 34.77 203 PHE B N 1
ATOM 11178 C CA . PHE B 1 203 ? 15.212 110.426 19.411 1.00 34.00 203 PHE B CA 1
ATOM 11179 C C . PHE B 1 203 ? 13.801 110.241 19.960 1.00 33.63 203 PHE B C 1
ATOM 11180 O O . PHE B 1 203 ? 13.094 109.318 19.546 1.00 34.02 203 PHE B O 1
ATOM 11197 N N . GLY B 1 204 ? 13.378 111.104 20.878 1.00 32.05 204 GLY B N 1
ATOM 11198 C CA . GLY B 1 204 ? 11.998 111.142 21.306 1.00 30.58 204 GLY B CA 1
ATOM 11199 C C . GLY B 1 204 ? 11.654 110.255 22.477 1.00 30.45 204 GLY B C 1
ATOM 11200 O O . GLY B 1 204 ? 10.469 110.151 22.821 1.00 32.82 204 GLY B O 1
ATOM 11204 N N . VAL B 1 205 ? 12.636 109.594 23.085 1.00 29.34 205 VAL B N 1
ATOM 11205 C CA . VAL B 1 205 ? 12.385 108.755 24.253 1.00 29.88 205 VAL B CA 1
ATOM 11206 C C . VAL B 1 205 ? 12.344 109.641 25.493 1.00 32.87 205 VAL B C 1
ATOM 11207 O O . VAL B 1 205 ? 13.336 110.296 25.827 1.00 35.71 205 VAL B O 1
ATOM 11220 N N . LYS B 1 206 ? 11.208 109.625 26.197 1.00 32.74 206 LYS B N 1
ATOM 11221 C CA . LYS B 1 206 ? 10.988 110.449 27.383 1.00 39.87 206 LYS B CA 1
ATOM 11222 C C . LYS B 1 206 ? 10.769 109.650 28.667 1.00 33.21 206 LYS B C 1
ATOM 11223 O O . LYS B 1 206 ? 10.560 110.262 29.723 1.00 30.98 206 LYS B O 1
ATOM 11242 N N . ILE B 1 207 ? 10.717 108.322 28.604 1.00 30.31 207 ILE B N 1
ATOM 11243 C CA . ILE B 1 207 ? 10.600 107.495 29.798 1.00 28.35 207 ILE B CA 1
ATOM 11244 C C . ILE B 1 207 ? 11.746 106.491 29.771 1.00 23.97 207 ILE B C 1
ATOM 11245 O O . ILE B 1 207 ? 11.949 105.799 28.768 1.00 25.26 207 ILE B O 1
ATOM 11261 N N . VAL B 1 208 ? 12.476 106.390 30.878 1.00 21.70 208 VAL B N 1
ATOM 11262 C CA . VAL B 1 208 ? 13.662 105.547 30.947 1.00 21.47 208 VAL B CA 1
ATOM 11263 C C . VAL B 1 208 ? 13.585 104.673 32.186 1.00 21.25 208 VAL B C 1
ATOM 11264 O O . VAL B 1 208 ? 13.400 105.181 33.298 1.00 21.93 208 VAL B O 1
ATOM 11277 N N . ARG B 1 209 ? 13.727 103.365 31.988 1.00 21.64 209 ARG B N 1
ATOM 11278 C CA . ARG B 1 209 ? 13.780 102.393 33.074 1.00 22.75 209 ARG B CA 1
ATOM 11279 C C . ARG B 1 209 ? 15.213 102.239 33.566 1.00 23.13 209 ARG B C 1
ATOM 11280 O O . ARG B 1 209 ? 16.114 101.941 32.780 1.00 22.47 209 ARG B O 1
ATOM 11301 N N . LEU B 1 210 ? 15.423 102.429 34.868 1.00 23.59 210 LEU B N 1
ATOM 11302 C CA . LEU B 1 210 ? 16.747 102.225 35.457 1.00 22.27 210 LEU B CA 1
ATOM 11303 C C . LEU B 1 210 ? 16.858 100.769 35.894 1.00 21.80 210 LEU B C 1
ATOM 11304 O O . LEU B 1 210 ? 16.355 100.386 36.953 1.00 22.88 210 LEU B O 1
ATOM 11320 N N . ASP B 1 211 ? 17.528 99.963 35.076 1.00 20.00 211 ASP B N 1
ATOM 11321 C CA . ASP B 1 211 ? 17.688 98.544 35.354 1.00 19.80 211 ASP B CA 1
ATOM 11322 C C . ASP B 1 211 ? 18.616 98.325 36.545 1.00 18.44 211 ASP B C 1
ATOM 11323 O O . ASP B 1 211 ? 19.670 98.948 36.636 1.00 17.04 211 ASP B O 1
ATOM 11332 N N . ALA B 1 212 ? 18.209 97.450 37.467 1.00 20.39 212 ALA B N 1
ATOM 11333 C CA . ALA B 1 212 ? 19.081 96.991 38.554 1.00 21.95 212 ALA B CA 1
ATOM 11334 C C . ALA B 1 212 ? 19.665 98.148 39.360 1.00 21.97 212 ALA B C 1
ATOM 11335 O O . ALA B 1 212 ? 20.786 98.061 39.881 1.00 21.38 212 ALA B O 1
ATOM 11342 N N . VAL B 1 213 ? 18.902 99.236 39.489 1.00 21.11 213 VAL B N 1
ATOM 11343 C CA . VAL B 1 213 ? 19.415 100.426 40.160 1.00 19.74 213 VAL B CA 1
ATOM 11344 C C . VAL B 1 213 ? 19.739 100.148 41.622 1.00 19.80 213 VAL B C 1
ATOM 11345 O O . VAL B 1 213 ? 20.615 100.802 42.205 1.00 21.01 213 VAL B O 1
ATOM 11358 N N . GLY B 1 214 ? 19.072 99.170 42.236 1.00 19.56 214 GLY B N 1
ATOM 11359 C CA . GLY B 1 214 ? 19.340 98.862 43.630 1.00 21.30 214 GLY B CA 1
ATOM 11360 C C . GLY B 1 214 ? 20.759 98.395 43.906 1.00 21.99 214 GLY B C 1
ATOM 11361 O O . GLY B 1 214 ? 21.183 98.381 45.064 1.00 22.48 214 GLY B O 1
ATOM 11365 N N . TYR B 1 215 ? 21.506 98.015 42.874 1.00 21.73 215 TYR B N 1
ATOM 11366 C CA . TYR B 1 215 ? 22.841 97.457 43.073 1.00 21.89 215 TYR B CA 1
ATOM 11367 C C . TYR B 1 215 ? 23.967 98.480 42.966 1.00 21.05 215 TYR B C 1
ATOM 11368 O O . TYR B 1 215 ? 25.133 98.111 43.164 1.00 20.91 215 TYR B O 1
ATOM 11386 N N . VAL B 1 216 ? 23.665 99.752 42.690 1.00 20.80 216 VAL B N 1
ATOM 11387 C CA . VAL B 1 216 ? 24.726 100.678 42.310 1.00 21.41 216 VAL B CA 1
ATOM 11388 C C . VAL B 1 216 ? 25.620 101.078 43.483 1.00 23.22 216 VAL B C 1
ATOM 11389 O O . VAL B 1 216 ? 26.769 101.486 43.259 1.00 23.88 216 VAL B O 1
ATOM 11402 N N . ILE B 1 217 ? 25.144 100.982 44.722 1.00 23.37 217 ILE B N 1
ATOM 11403 C CA . ILE B 1 217 ? 25.955 101.336 45.883 1.00 24.68 217 ILE B CA 1
ATOM 11404 C C . ILE B 1 217 ? 26.514 100.060 46.511 1.00 24.90 217 ILE B C 1
ATOM 11405 O O . ILE B 1 217 ? 25.757 99.190 46.962 1.00 23.57 217 ILE B O 1
ATOM 11421 N N . LYS B 1 218 ? 27.840 99.959 46.554 1.00 24.30 218 LYS B N 1
ATOM 11422 C CA . LYS B 1 218 ? 28.535 98.883 47.251 1.00 23.38 218 LYS B CA 1
ATOM 11423 C C . LYS B 1 218 ? 29.108 99.416 48.559 1.00 24.05 218 LYS B C 1
ATOM 11424 O O . LYS B 1 218 ? 29.787 100.446 48.567 1.00 26.78 218 LYS B O 1
ATOM 11443 N N . LYS B 1 219 ? 28.853 98.711 49.660 1.00 23.34 219 LYS B N 1
ATOM 11444 C CA . LYS B 1 219 ? 29.444 99.097 50.939 1.00 26.11 219 LYS B CA 1
ATOM 11445 C C . LYS B 1 219 ? 29.732 97.846 51.757 1.00 25.54 219 LYS B C 1
ATOM 11446 O O . LYS B 1 219 ? 28.828 97.049 52.033 1.00 25.30 219 LYS B O 1
ATOM 11465 N N . ILE B 1 220 ? 30.990 97.685 52.157 1.00 26.24 220 ILE B N 1
ATOM 11466 C CA . ILE B 1 220 ? 31.371 96.518 52.934 1.00 28.04 220 ILE B CA 1
ATOM 11467 C C . ILE B 1 220 ? 30.609 96.512 54.248 1.00 29.09 220 ILE B C 1
ATOM 11468 O O . ILE B 1 220 ? 30.452 97.547 54.911 1.00 30.74 220 ILE B O 1
ATOM 11484 N N . GLY B 1 221 ? 30.129 95.332 54.633 1.00 27.16 221 GLY B N 1
ATOM 11485 C CA . GLY B 1 221 ? 29.351 95.184 55.835 1.00 28.89 221 GLY B CA 1
ATOM 11486 C C . GLY B 1 221 ? 27.856 95.257 55.631 1.00 30.89 221 GLY B C 1
ATOM 11487 O O . GLY B 1 221 ? 27.111 94.990 56.578 1.00 32.48 221 GLY B O 1
ATOM 11491 N N . THR B 1 222 ? 27.397 95.638 54.439 1.00 30.24 222 THR B N 1
ATOM 11492 C CA . THR B 1 222 ? 25.982 95.703 54.109 1.00 30.53 222 THR B CA 1
ATOM 11493 C C . THR B 1 222 ? 25.625 94.645 53.072 1.00 29.46 222 THR B C 1
ATOM 11494 O O . THR B 1 222 ? 26.479 93.925 52.547 1.00 27.40 222 THR B O 1
ATOM 11505 N N . SER B 1 223 ? 24.330 94.582 52.755 1.00 29.55 223 SER B N 1
ATOM 11506 C CA . SER B 1 223 ? 23.856 93.699 51.701 1.00 28.06 223 SER B CA 1
ATOM 11507 C C . SER B 1 223 ? 24.315 94.135 50.318 1.00 27.65 223 SER B C 1
ATOM 11508 O O . SER B 1 223 ? 24.203 93.353 49.369 1.00 28.28 223 SER B O 1
ATOM 11516 N N . CYS B 1 224 ? 24.782 95.376 50.179 1.00 25.44 224 CYS B N 1
ATOM 11517 C CA . CYS B 1 224 ? 25.097 95.967 48.881 1.00 21.57 224 CYS B CA 1
ATOM 11518 C C . CYS B 1 224 ? 23.882 95.999 47.962 1.00 21.17 224 CYS B C 1
ATOM 11519 O O . CYS B 1 224 ? 24.015 95.984 46.735 1.00 19.77 224 CYS B O 1
ATOM 11527 N N . PHE B 1 225 ? 22.686 96.059 48.544 1.00 23.60 225 PHE B N 1
ATOM 11528 C CA . PHE B 1 225 ? 21.467 96.270 47.778 1.00 22.41 225 PHE B CA 1
ATOM 11529 C C . PHE B 1 225 ? 20.660 97.391 48.413 1.00 23.61 225 PHE B C 1
ATOM 11530 O O . PHE B 1 225 ? 20.386 97.357 49.619 1.00 24.41 225 PHE B O 1
ATOM 11547 N N . PHE B 1 226 ? 20.290 98.372 47.594 1.00 24.67 226 PHE B N 1
ATOM 11548 C CA . PHE B 1 226 ? 19.589 99.580 48.026 1.00 25.41 226 PHE B CA 1
ATOM 11549 C C . PHE B 1 226 ? 20.163 100.090 49.344 1.00 24.67 226 PHE B C 1
ATOM 11550 O O . PHE B 1 226 ? 19.470 100.248 50.353 1.00 25.41 226 PHE B O 1
ATOM 11567 N N . VAL B 1 227 ? 21.468 100.354 49.307 1.00 24.27 227 VAL B N 1
ATOM 11568 C CA . VAL B 1 227 ? 22.173 100.824 50.492 1.00 25.63 227 VAL B CA 1
ATOM 11569 C C . VAL B 1 227 ? 21.812 102.278 50.724 1.00 28.32 227 VAL B C 1
ATOM 11570 O O . VAL B 1 227 ? 22.135 103.151 49.905 1.00 28.18 227 VAL B O 1
ATOM 11583 N N . GLU B 1 228 ? 21.134 102.552 51.858 1.00 32.85 228 GLU B N 1
ATOM 11584 C CA . GLU B 1 228 ? 20.676 103.864 52.282 1.00 37.37 228 GLU B CA 1
ATOM 11585 C C . GLU B 1 228 ? 21.663 104.483 53.263 1.00 39.25 228 GLU B C 1
ATOM 11586 O O . GLU B 1 228 ? 22.274 103.773 54.068 1.00 39.71 228 GLU B O 1
ATOM 11598 N N . PRO B 1 229 ? 21.835 105.816 53.242 1.00 39.87 229 PRO B N 1
ATOM 11599 C CA . PRO B 1 229 ? 21.136 106.790 52.395 1.00 39.10 229 PRO B CA 1
ATOM 11600 C C . PRO B 1 229 ? 21.817 107.049 51.051 1.00 36.38 229 PRO B C 1
ATOM 11601 O O . PRO B 1 229 ? 21.280 107.804 50.242 1.00 35.60 229 PRO B O 1
ATOM 11612 N N . GLU B 1 230 ? 22.972 106.416 50.814 1.00 37.81 230 GLU B N 1
ATOM 11613 C CA . GLU B 1 230 ? 23.756 106.712 49.616 1.00 37.51 230 GLU B CA 1
ATOM 11614 C C . GLU B 1 230 ? 22.946 106.529 48.332 1.00 32.59 230 GLU B C 1
ATOM 11615 O O . GLU B 1 230 ? 23.100 107.302 47.379 1.00 30.85 230 GLU B O 1
ATOM 11627 N N . ILE B 1 231 ? 22.096 105.499 48.270 1.00 29.60 231 ILE B N 1
ATOM 11628 C CA . ILE B 1 231 ? 21.358 105.241 47.038 1.00 30.13 231 ILE B CA 1
ATOM 11629 C C . ILE B 1 231 ? 20.508 106.447 46.652 1.00 32.64 231 ILE B C 1
ATOM 11630 O O . ILE B 1 231 ? 20.330 106.738 45.459 1.00 33.90 231 ILE B O 1
ATOM 11646 N N . TYR B 1 232 ? 19.975 107.175 47.635 1.00 30.91 232 TYR B N 1
ATOM 11647 C CA . TYR B 1 232 ? 19.118 108.308 47.311 1.00 30.24 232 TYR B CA 1
ATOM 11648 C C . TYR B 1 232 ? 19.903 109.483 46.753 1.00 31.50 232 TYR B C 1
ATOM 11649 O O . TYR B 1 232 ? 19.353 110.280 45.987 1.00 31.35 232 TYR B O 1
ATOM 11667 N N . GLU B 1 233 ? 21.180 109.616 47.109 1.00 34.30 233 GLU B N 1
ATOM 11668 C CA . GLU B 1 233 ? 21.976 110.677 46.504 1.00 37.27 233 GLU B CA 1
ATOM 11669 C C . GLU B 1 233 ? 22.161 110.426 45.014 1.00 34.35 233 GLU B C 1
ATOM 11670 O O . GLU B 1 233 ? 22.082 111.362 44.209 1.00 32.20 233 GLU B O 1
ATOM 11682 N N . PHE B 1 234 ? 22.373 109.167 44.618 1.00 33.74 234 PHE B N 1
ATOM 11683 C CA . PHE B 1 234 ? 22.431 108.860 43.196 1.00 31.70 234 PHE B CA 1
ATOM 11684 C C . PHE B 1 234 ? 21.062 109.020 42.539 1.00 30.13 234 PHE B C 1
ATOM 11685 O O . PHE B 1 234 ? 20.950 109.593 41.452 1.00 31.50 234 PHE B O 1
ATOM 11702 N N . LEU B 1 235 ? 20.010 108.490 43.168 1.00 28.31 235 LEU B N 1
ATOM 11703 C CA . LEU B 1 235 ? 18.679 108.603 42.575 1.00 27.07 235 LEU B CA 1
ATOM 11704 C C . LEU B 1 235 ? 18.292 110.064 42.372 1.00 27.37 235 LEU B C 1
ATOM 11705 O O . LEU B 1 235 ? 17.765 110.438 41.318 1.00 27.24 235 LEU B O 1
ATOM 11721 N N . ASP B 1 236 ? 18.530 110.907 43.381 1.00 28.29 236 ASP B N 1
ATOM 11722 C CA . ASP B 1 236 ? 18.190 112.322 43.245 1.00 31.11 236 ASP B CA 1
ATOM 11723 C C . ASP B 1 236 ? 19.010 112.970 42.140 1.00 32.04 236 ASP B C 1
ATOM 11724 O O . ASP B 1 236 ? 18.487 113.773 41.357 1.00 31.64 236 ASP B O 1
ATOM 11733 N N . TRP B 1 237 ? 20.307 112.648 42.069 1.00 31.61 237 TRP B N 1
ATOM 11734 C CA . TRP B 1 237 ? 21.123 113.139 40.967 1.00 30.78 237 TRP B CA 1
ATOM 11735 C C . TRP B 1 237 ? 20.535 112.696 39.631 1.00 30.05 237 TRP B C 1
ATOM 11736 O O . TRP B 1 237 ? 20.346 113.509 38.720 1.00 29.81 237 TRP B O 1
ATOM 11757 N N . ALA B 1 238 ? 20.218 111.403 39.505 1.00 29.83 238 ALA B N 1
ATOM 11758 C CA . ALA B 1 238 ? 19.752 110.881 38.225 1.00 28.59 238 ALA B CA 1
ATOM 11759 C C . ALA B 1 238 ? 18.417 111.500 37.835 1.00 28.31 238 ALA B C 1
ATOM 11760 O O . ALA B 1 238 ? 18.197 111.821 36.660 1.00 28.40 238 ALA B O 1
ATOM 11767 N N . LYS B 1 239 ? 17.522 111.694 38.812 1.00 28.15 239 LYS B N 1
ATOM 11768 C CA . LYS B 1 239 ? 16.219 112.283 38.527 1.00 30.33 239 LYS B CA 1
ATOM 11769 C C . LYS B 1 239 ? 16.361 113.690 37.968 1.00 30.60 239 LYS B C 1
ATOM 11770 O O . LYS B 1 239 ? 15.678 114.056 37.004 1.00 31.77 239 LYS B O 1
ATOM 11789 N N . GLY B 1 240 ? 17.239 114.499 38.565 1.00 28.46 240 GLY B N 1
ATOM 11790 C CA . GLY B 1 240 ? 17.410 115.859 38.091 1.00 29.88 240 GLY B CA 1
ATOM 11791 C C . GLY B 1 240 ? 18.046 115.925 36.716 1.00 31.59 240 GLY B C 1
ATOM 11792 O O . GLY B 1 240 ? 17.614 116.701 35.858 1.00 31.74 240 GLY B O 1
ATOM 11796 N N . GLN B 1 241 ? 19.059 115.096 36.472 1.00 32.15 241 GLN B N 1
ATOM 11797 C CA . GLN B 1 241 ? 19.711 115.110 35.171 1.00 33.38 241 GLN B CA 1
ATOM 11798 C C . GLN B 1 241 ? 18.767 114.642 34.073 1.00 32.26 241 GLN B C 1
ATOM 11799 O O . GLN B 1 241 ? 18.695 115.249 33.001 1.00 32.57 241 GLN B O 1
ATOM 11813 N N . ALA B 1 242 ? 18.041 113.552 34.316 1.00 30.96 242 ALA B N 1
ATOM 11814 C CA . ALA B 1 242 ? 17.092 113.077 33.317 1.00 28.96 242 ALA B CA 1
ATOM 11815 C C . ALA B 1 242 ? 16.028 114.130 33.035 1.00 30.34 242 ALA B C 1
ATOM 11816 O O . ALA B 1 242 ? 15.655 114.355 31.879 1.00 31.85 242 ALA B O 1
ATOM 11823 N N . ALA B 1 243 ? 15.537 114.802 34.079 1.00 31.66 243 ALA B N 1
ATOM 11824 C CA . ALA B 1 243 ? 14.518 115.826 33.878 1.00 33.97 243 ALA B CA 1
ATOM 11825 C C . ALA B 1 243 ? 15.036 116.969 33.012 1.00 33.77 243 ALA 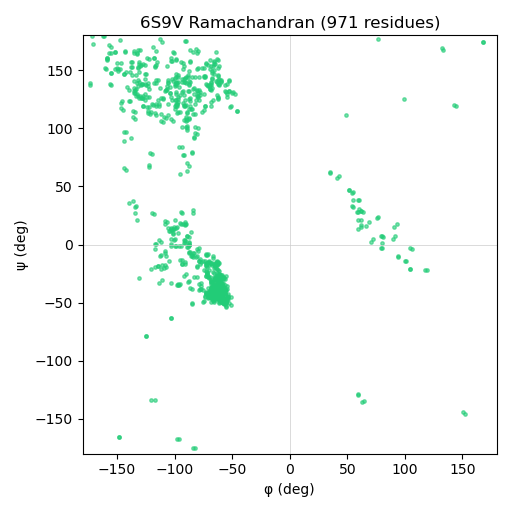B C 1
ATOM 11826 O O . ALA B 1 243 ? 14.251 117.619 32.310 1.00 32.71 243 ALA B O 1
ATOM 11833 N N . SER B 1 244 ? 16.347 117.239 33.057 1.00 31.85 244 SER B N 1
ATOM 11834 C CA . SER B 1 244 ? 16.915 118.295 32.221 1.00 33.51 244 SER B CA 1
ATOM 11835 C C . SER B 1 244 ? 16.703 118.011 30.740 1.00 36.90 244 SER B C 1
ATOM 11836 O O . SER B 1 244 ? 16.692 118.943 29.925 1.00 38.24 244 SER B O 1
ATOM 11844 N N . TYR B 1 245 ? 16.576 116.737 30.374 1.00 37.95 245 TYR B N 1
ATOM 11845 C CA . TYR B 1 245 ? 16.308 116.327 29.004 1.00 39.91 245 TYR B CA 1
ATOM 11846 C C . TYR B 1 245 ? 14.854 115.928 28.801 1.00 38.36 245 TYR B C 1
ATOM 11847 O O . TYR B 1 245 ? 14.523 115.317 27.781 1.00 39.54 245 TYR B O 1
ATOM 11865 N N . GLY B 1 246 ? 13.985 116.246 29.756 1.00 36.27 246 GLY B N 1
ATOM 11866 C CA . GLY B 1 246 ? 12.588 115.903 29.633 1.00 37.66 246 GLY B CA 1
ATOM 11867 C C . GLY B 1 246 ? 12.274 114.449 29.878 1.00 38.34 246 GLY B C 1
ATOM 11868 O O . GLY B 1 246 ? 11.232 113.972 29.421 1.00 42.23 246 GLY B O 1
ATOM 11872 N N . ILE B 1 247 ? 13.124 113.733 30.611 1.00 32.88 247 ILE B N 1
ATOM 11873 C CA . ILE B 1 247 ? 12.977 112.293 30.805 1.00 27.80 247 ILE B CA 1
ATOM 11874 C C . ILE B 1 247 ? 12.527 112.039 32.237 1.00 27.95 247 ILE B C 1
ATOM 11875 O O . ILE B 1 247 ? 13.095 112.592 33.188 1.00 30.46 247 ILE B O 1
ATOM 11891 N N . GLU B 1 248 ? 11.504 111.204 32.385 1.00 27.13 248 GLU B N 1
ATOM 11892 C CA . GLU B 1 248 ? 11.085 110.690 33.678 1.00 26.94 248 GLU B CA 1
ATOM 11893 C C . GLU B 1 248 ? 11.648 109.292 33.870 1.00 25.21 248 GLU B C 1
ATOM 11894 O O . GLU B 1 248 ? 11.736 108.506 32.919 1.00 24.11 248 GLU B O 1
ATOM 11906 N N . LEU B 1 249 ? 12.011 108.984 35.108 1.00 27.10 249 LEU B N 1
ATOM 11907 C CA . LEU B 1 249 ? 12.647 107.724 35.453 1.00 26.59 249 LEU B CA 1
ATOM 11908 C C . LEU B 1 249 ? 11.626 106.739 36.000 1.00 24.22 249 LEU B C 1
ATOM 11909 O O . LEU B 1 249 ? 10.741 107.107 36.777 1.00 26.53 249 LEU B O 1
ATOM 11925 N N . LEU B 1 250 ? 11.755 105.489 35.580 1.00 22.21 250 LEU B N 1
ATOM 11926 C CA . LEU B 1 250 ? 10.961 104.383 36.106 1.00 23.26 250 LEU B CA 1
ATOM 11927 C C . LEU B 1 250 ? 11.940 103.436 36.785 1.00 23.33 250 LEU B C 1
ATOM 11928 O O . LEU B 1 250 ? 12.767 102.802 36.119 1.00 24.12 250 LEU B O 1
ATOM 11944 N N . LEU B 1 251 ? 11.863 103.352 38.101 1.00 20.68 251 LEU B N 1
ATOM 11945 C CA . LEU B 1 251 ? 12.828 102.575 38.861 1.00 21.09 251 LEU B CA 1
ATOM 11946 C C . LEU B 1 251 ? 12.370 101.126 38.968 1.00 21.53 251 LEU B C 1
ATOM 11947 O O . LEU B 1 251 ? 11.211 100.858 39.302 1.00 22.37 251 LEU B O 1
ATOM 11963 N N . GLU B 1 252 ? 13.285 100.192 38.685 1.00 21.94 252 GLU B N 1
ATOM 11964 C CA . GLU B 1 252 ? 13.053 98.768 38.900 1.00 23.01 252 GLU B CA 1
ATOM 11965 C C . GLU B 1 252 ? 13.769 98.350 40.181 1.00 21.75 252 GLU B C 1
ATOM 11966 O O . GLU B 1 252 ? 14.996 98.204 40.192 1.00 22.02 252 GLU B O 1
ATOM 11978 N N . VAL B 1 253 ? 13.005 98.112 41.241 1.00 19.96 253 VAL B N 1
ATOM 11979 C CA . VAL B 1 253 ? 13.547 97.772 42.551 1.00 21.51 253 VAL B CA 1
ATOM 11980 C C . VAL B 1 253 ? 12.755 96.600 43.104 1.00 21.54 253 VAL B C 1
ATOM 11981 O O . VAL B 1 253 ? 11.568 96.745 43.415 1.00 21.91 253 VAL B O 1
ATOM 11994 N N . HIS B 1 254 ? 13.412 95.452 43.257 1.00 21.77 254 HIS B N 1
ATOM 11995 C CA . HIS B 1 254 ? 12.816 94.310 43.952 1.00 21.26 254 HIS B CA 1
ATOM 11996 C C . HIS B 1 254 ? 13.246 94.371 45.414 1.00 23.13 254 HIS B C 1
ATOM 11997 O O . HIS B 1 254 ? 14.365 93.992 45.764 1.00 24.76 254 HIS B O 1
ATOM 12011 N N . SER B 1 255 ? 12.352 94.855 46.272 1.00 22.71 255 SER B N 1
ATOM 12012 C CA . SER B 1 255 ? 12.654 95.054 47.680 1.00 22.72 255 SER B CA 1
ATOM 12013 C C . SER B 1 255 ? 11.391 94.809 48.493 1.00 22.11 255 SER B C 1
ATOM 12014 O O . SER B 1 255 ? 10.309 94.588 47.944 1.00 22.30 255 SER B O 1
ATOM 12022 N N . GLN B 1 256 ? 11.529 94.881 49.813 1.00 24.59 256 GLN B N 1
ATOM 12023 C CA . GLN B 1 256 ? 10.361 94.920 50.682 1.00 26.37 256 GLN B CA 1
ATOM 12024 C C . GLN B 1 256 ? 9.556 96.179 50.370 1.00 26.64 256 GLN B C 1
ATOM 12025 O O . GLN B 1 256 ? 10.093 97.183 49.897 1.00 26.03 256 GLN B O 1
ATOM 12039 N N . PHE B 1 257 ? 8.243 96.110 50.604 1.00 19.98 257 PHE B N 1
ATOM 12040 C CA . PHE B 1 257 ? 7.351 97.115 50.033 1.00 20.58 257 PHE B CA 1
ATOM 12041 C C . PHE B 1 257 ? 7.606 98.510 50.593 1.00 22.11 257 PHE B C 1
ATOM 12042 O O . PHE B 1 257 ? 7.356 99.503 49.903 1.00 22.25 257 PHE B O 1
ATOM 12059 N N . GLU B 1 258 ? 8.097 98.618 51.829 1.00 23.50 258 GLU B N 1
ATOM 12060 C CA . GLU B 1 258 ? 8.328 99.943 52.396 1.00 24.23 258 GLU B CA 1
ATOM 12061 C C . GLU B 1 258 ? 9.347 100.736 51.572 1.00 23.06 258 GLU B C 1
ATOM 12062 O O . GLU B 1 258 ? 9.232 101.960 51.464 1.00 22.18 258 GLU B O 1
ATOM 12074 N N . VAL B 1 259 ? 10.330 100.065 50.967 1.00 23.60 259 VAL B N 1
ATOM 12075 C CA . VAL B 1 259 ? 11.291 100.765 50.116 1.00 23.71 259 VAL B CA 1
ATOM 12076 C C . VAL B 1 259 ? 10.597 101.313 48.871 1.00 22.18 259 VAL B C 1
ATOM 12077 O O . VAL B 1 259 ? 10.779 102.480 48.494 1.00 20.95 259 VAL B O 1
ATOM 12090 N N . GLN B 1 260 ? 9.794 100.472 48.216 1.00 21.55 260 GLN B N 1
ATOM 12091 C CA . GLN B 1 260 ? 9.009 100.898 47.060 1.00 21.16 260 GLN B CA 1
ATOM 12092 C C . GLN B 1 260 ? 8.077 102.053 47.416 1.00 21.06 260 GLN B C 1
ATOM 12093 O O . GLN B 1 260 ? 7.948 103.024 46.659 1.00 19.77 260 GLN B O 1
ATOM 12107 N N . TYR B 1 261 ? 7.377 101.944 48.546 1.00 21.42 261 TYR B N 1
ATOM 12108 C CA . TYR B 1 261 ? 6.418 102.981 48.914 1.00 22.31 261 TYR B CA 1
ATOM 12109 C C . TYR B 1 261 ? 7.113 104.313 49.172 1.00 23.94 261 TYR B C 1
ATOM 12110 O O . TYR B 1 261 ? 6.586 105.381 48.831 1.00 22.22 261 TYR B O 1
ATOM 12128 N N . LYS B 1 262 ? 8.288 104.276 49.800 1.00 25.04 262 LYS B N 1
ATOM 12129 C CA . LYS B 1 262 ? 9.025 105.510 50.045 1.00 25.97 262 LYS B CA 1
ATOM 12130 C C . LYS B 1 262 ? 9.522 106.118 48.740 1.00 25.21 262 LYS B C 1
ATOM 12131 O O . LYS B 1 262 ? 9.533 107.347 48.587 1.00 24.78 262 LYS B O 1
ATOM 12150 N N . LEU B 1 263 ? 9.959 105.284 47.792 1.00 24.09 263 LEU B N 1
ATOM 12151 C CA . LEU B 1 263 ? 10.340 105.807 46.484 1.00 23.35 263 LEU B CA 1
ATOM 12152 C C . LEU B 1 263 ? 9.164 106.533 45.839 1.00 24.16 263 LEU B C 1
ATOM 12153 O O . LEU B 1 263 ? 9.297 107.666 45.363 1.00 24.75 263 LEU B O 1
ATOM 12169 N N . ALA B 1 264 ? 7.991 105.895 45.830 1.00 23.95 264 ALA B N 1
ATOM 12170 C CA . ALA B 1 264 ? 6.805 106.538 45.275 1.00 24.03 264 ALA B CA 1
ATOM 12171 C C . ALA B 1 264 ? 6.475 107.825 46.022 1.00 26.03 264 ALA B C 1
ATOM 12172 O O . ALA B 1 264 ? 6.133 108.838 45.403 1.00 25.55 264 ALA B O 1
ATOM 12179 N N . GLU B 1 265 ? 6.583 107.811 47.352 1.00 28.82 265 GLU B N 1
ATOM 12180 C CA . GLU B 1 265 ? 6.310 109.018 48.128 1.00 29.53 265 GLU B CA 1
ATOM 12181 C C . GLU B 1 265 ? 7.264 110.150 47.771 1.00 30.75 265 GLU B C 1
ATOM 12182 O O . GLU B 1 265 ? 6.879 111.325 47.818 1.00 30.23 265 GLU B O 1
ATOM 12194 N N . ARG B 1 266 ? 8.503 109.824 47.419 1.00 30.69 266 ARG B N 1
ATOM 12195 C CA . ARG B 1 266 ? 9.494 110.822 47.047 1.00 29.82 266 ARG B CA 1
ATOM 12196 C C . ARG B 1 266 ? 9.415 111.187 45.571 1.00 30.65 266 ARG B C 1
ATOM 12197 O O . ARG B 1 266 ? 10.338 111.814 45.047 1.00 33.40 266 ARG B O 1
ATOM 12218 N N . GLY B 1 267 ? 8.369 110.755 44.876 1.00 30.89 267 GLY B N 1
ATOM 12219 C CA . GLY B 1 267 ? 8.123 111.207 43.527 1.00 31.60 267 GLY B CA 1
ATOM 12220 C C . GLY B 1 267 ? 8.749 110.374 42.434 1.00 31.29 267 GLY B C 1
ATOM 12221 O O . GLY B 1 267 ? 8.786 110.827 41.287 1.00 34.39 267 GLY B O 1
ATOM 12225 N N . PHE B 1 268 ? 9.199 109.163 42.738 1.00 27.13 268 PHE B N 1
ATOM 12226 C CA . PHE B 1 268 ? 9.747 108.262 41.737 1.00 25.12 268 PHE B CA 1
ATOM 12227 C C . PHE B 1 268 ? 8.669 107.302 41.259 1.00 25.17 268 PHE B C 1
ATOM 12228 O O . PHE B 1 268 ? 7.939 106.723 42.067 1.00 28.50 268 PHE B O 1
ATOM 12245 N N . LEU B 1 269 ? 8.604 107.102 39.948 1.00 23.10 269 LEU B N 1
ATOM 12246 C CA . LEU B 1 269 ? 7.747 106.062 39.398 1.00 23.34 269 LEU B CA 1
ATOM 12247 C C . LEU B 1 269 ? 8.342 104.690 39.691 1.00 22.43 269 LEU B C 1
ATOM 12248 O O . LEU B 1 269 ? 9.547 104.477 39.534 1.00 21.22 269 LEU B O 1
ATOM 12264 N N . ILE B 1 270 ? 7.485 103.750 40.096 1.00 21.78 270 ILE B N 1
ATOM 12265 C CA . ILE B 1 270 ? 7.902 102.398 40.435 1.00 20.56 270 ILE B CA 1
ATOM 12266 C C . ILE B 1 270 ? 7.016 101.399 39.697 1.00 19.88 270 ILE B C 1
ATOM 12267 O O . ILE B 1 270 ? 5.965 101.739 39.157 1.00 20.77 270 ILE B O 1
ATOM 12283 N N . TYR B 1 271 ? 7.462 100.145 39.709 1.00 19.14 271 TYR B N 1
ATOM 12284 C CA . TYR B 1 271 ? 6.684 99.028 39.217 1.00 19.68 271 TYR B CA 1
ATOM 12285 C C . TYR B 1 271 ? 5.878 98.419 40.349 1.00 19.44 271 TYR B C 1
ATOM 12286 O O . TYR B 1 271 ? 6.361 98.300 41.479 1.00 19.47 271 TYR B O 1
ATOM 12304 N N . ASP B 1 272 ? 4.663 97.993 40.038 1.00 20.34 272 ASP B N 1
ATOM 12305 C CA . ASP B 1 272 ? 3.868 97.258 41.020 1.00 21.54 272 ASP B CA 1
ATOM 12306 C C . ASP B 1 272 ? 4.292 95.791 40.977 1.00 21.26 272 ASP B C 1
ATOM 12307 O O . ASP B 1 272 ? 3.757 94.983 40.208 1.00 19.92 272 ASP B O 1
ATOM 12316 N N . PHE B 1 273 ? 5.264 95.436 41.824 1.00 20.95 273 PHE B N 1
ATOM 12317 C CA . PHE B 1 273 ? 5.779 94.075 41.890 1.00 20.43 273 PHE B CA 1
ATOM 12318 C C . PHE B 1 273 ? 5.036 93.209 42.912 1.00 19.92 273 PHE B C 1
ATOM 12319 O O . PHE B 1 273 ? 5.399 92.043 43.089 1.00 20.26 273 PHE B O 1
ATOM 12336 N N . ILE B 1 274 ? 4.003 93.742 43.556 1.00 18.69 274 ILE B N 1
ATOM 12337 C CA . ILE B 1 274 ? 3.174 92.993 44.494 1.00 19.11 274 ILE B CA 1
ATOM 12338 C C . ILE B 1 274 ? 1.930 92.435 43.826 1.00 19.04 274 ILE B C 1
ATOM 12339 O O . ILE B 1 274 ? 1.476 91.338 44.138 1.00 19.73 274 ILE B O 1
ATOM 12355 N N . LEU B 1 275 ? 1.397 93.185 42.867 1.00 19.74 275 LEU B N 1
ATOM 12356 C CA . LEU B 1 275 ? 0.163 92.771 42.212 1.00 22.41 275 LEU B CA 1
ATOM 12357 C C . LEU B 1 275 ? 0.279 91.437 41.485 1.00 22.65 275 LEU B C 1
ATOM 12358 O O . LEU B 1 275 ? -0.670 90.639 41.573 1.00 20.67 275 LEU B O 1
ATOM 12374 N N . PRO B 1 276 ? 1.374 91.119 40.778 1.00 22.42 276 PRO B N 1
ATOM 12375 C CA . PRO B 1 276 ? 1.394 89.849 40.024 1.00 22.58 276 PRO B CA 1
ATOM 12376 C C . PRO B 1 276 ? 1.129 88.633 40.899 1.00 19.57 276 PRO B C 1
ATOM 12377 O O . PRO B 1 276 ? 0.258 87.810 40.582 1.00 19.23 276 PRO B O 1
ATOM 12388 N N . PHE B 1 277 ? 1.859 88.499 42.004 1.00 18.67 277 PHE B N 1
ATOM 12389 C CA . PHE B 1 277 ? 1.609 87.385 42.909 1.00 21.57 277 PHE B CA 1
ATOM 12390 C C . PHE B 1 277 ? 0.248 87.513 43.575 1.00 22.95 277 PHE B C 1
ATOM 12391 O O . PHE B 1 277 ? -0.464 86.514 43.741 1.00 22.99 277 PHE B O 1
ATOM 12408 N N . THR B 1 278 ? -0.121 88.729 43.981 1.00 23.00 278 THR B N 1
ATOM 12409 C CA . THR B 1 278 ? -1.383 88.931 44.686 1.00 23.01 278 THR B CA 1
ATOM 12410 C C . THR B 1 278 ? -2.564 88.482 43.836 1.00 21.56 278 THR B C 1
ATOM 12411 O O . THR B 1 278 ? -3.500 87.847 44.340 1.00 22.15 278 THR B O 1
ATOM 12422 N N . VAL B 1 279 ? -2.532 88.786 42.539 1.00 20.05 279 VAL B N 1
ATOM 12423 C CA . VAL B 1 279 ? -3.603 88.360 41.648 1.00 21.08 279 VAL B CA 1
ATOM 12424 C C . VAL B 1 279 ? -3.595 86.844 41.484 1.00 22.40 279 VAL B C 1
ATOM 12425 O O . VAL B 1 279 ? -4.651 86.202 41.463 1.00 22.67 279 VAL B O 1
ATOM 12438 N N . LEU B 1 280 ? -2.410 86.236 41.379 1.00 22.38 280 LEU B N 1
ATOM 12439 C CA . LEU B 1 280 ? -2.350 84.778 41.311 1.00 23.12 280 LEU B CA 1
ATOM 12440 C C . LEU B 1 280 ? -2.990 84.144 42.536 1.00 22.70 280 LEU B C 1
ATOM 12441 O O . LEU B 1 280 ? -3.803 83.218 42.425 1.00 23.93 280 LEU B O 1
ATOM 12457 N N . TYR B 1 281 ? -2.590 84.605 43.722 1.00 22.81 281 TYR B N 1
ATOM 12458 C CA . TYR B 1 281 ? -3.130 84.058 44.958 1.00 26.52 281 TYR B CA 1
ATOM 12459 C C . TYR B 1 281 ? -4.641 84.239 45.020 1.00 26.21 281 TYR B C 1
ATOM 12460 O O . TYR B 1 281 ? -5.371 83.325 45.422 1.00 26.15 281 TYR B O 1
ATOM 12478 N N . THR B 1 282 ? -5.119 85.423 44.630 1.00 24.50 282 THR B N 1
ATOM 12479 C CA . THR B 1 282 ? -6.550 85.715 44.626 1.00 24.37 282 THR B CA 1
ATOM 12480 C C . THR B 1 282 ? -7.323 84.702 43.790 1.00 25.61 282 THR B C 1
ATOM 12481 O O . THR B 1 282 ? -8.384 84.211 44.201 1.00 25.98 282 THR B O 1
ATOM 12492 N N . LEU B 1 283 ? -6.832 84.406 42.589 1.00 25.41 283 LEU B N 1
ATOM 12493 C CA . LEU B 1 283 ? -7.580 83.540 41.689 1.00 26.66 283 LEU B CA 1
ATOM 12494 C C . LEU B 1 283 ? -7.441 82.074 42.080 1.00 27.55 283 LEU B C 1
ATOM 12495 O O . LEU B 1 283 ? -8.410 81.314 41.995 1.00 25.60 283 LEU B O 1
ATOM 12511 N N . ILE B 1 284 ? -6.249 81.659 42.512 1.00 28.33 284 ILE B N 1
ATOM 12512 C CA . ILE B 1 284 ? -6.039 80.266 42.893 1.00 29.38 284 ILE B CA 1
ATOM 12513 C C . ILE B 1 284 ? -6.858 79.911 44.124 1.00 30.35 284 ILE B C 1
ATOM 12514 O O . ILE B 1 284 ? -7.423 78.815 44.214 1.00 34.12 284 ILE B O 1
ATOM 12530 N N . ASN B 1 285 ? -6.930 80.820 45.092 1.00 29.75 285 ASN B N 1
ATOM 12531 C CA . ASN B 1 285 ? -7.598 80.548 46.354 1.00 34.87 285 ASN B CA 1
ATOM 12532 C C . ASN B 1 285 ? -9.013 81.101 46.403 1.00 36.89 285 ASN B C 1
ATOM 12533 O O . ASN B 1 285 ? -9.697 80.923 47.416 1.00 38.93 285 ASN B O 1
ATOM 12544 N N . LYS B 1 286 ? -9.466 81.768 45.341 1.00 32.86 286 LYS B N 1
ATOM 12545 C CA . LYS B 1 286 ? -10.840 82.264 45.266 1.00 30.31 286 LYS B CA 1
ATOM 12546 C C . LYS B 1 286 ? -11.184 83.137 46.472 1.00 30.52 286 LYS B C 1
ATOM 12547 O O . LYS B 1 286 ? -12.259 83.019 47.064 1.00 32.18 286 LYS B O 1
ATOM 12566 N N . SER B 1 287 ? -10.263 84.026 46.834 1.00 31.03 287 SER B N 1
ATOM 12567 C CA . SER B 1 287 ? -10.430 84.910 47.979 1.00 35.41 287 SER B CA 1
ATOM 12568 C C . SER B 1 287 ? -9.868 86.286 47.655 1.00 31.08 287 SER B C 1
ATOM 12569 O O . SER B 1 287 ? -8.769 86.397 47.111 1.00 27.78 287 SER B O 1
ATOM 12577 N N . ASN B 1 288 ? -10.617 87.330 48.011 1.00 29.49 288 ASN B N 1
ATOM 12578 C CA . ASN B 1 288 ? -10.213 88.698 47.713 1.00 27.16 288 ASN B CA 1
ATOM 12579 C C . ASN B 1 288 ? -9.402 89.361 48.823 1.00 27.38 288 ASN B C 1
ATOM 12580 O O . ASN B 1 288 ? -9.045 90.530 48.680 1.00 24.97 288 ASN B O 1
ATOM 12591 N N . GLU B 1 289 ? -9.108 88.663 49.929 1.00 30.34 289 GLU B N 1
ATOM 12592 C CA . GLU B 1 289 ? -8.643 89.371 51.124 1.00 35.82 289 GLU B CA 1
ATOM 12593 C C . GLU B 1 289 ? -7.272 90.009 50.919 1.00 30.62 289 GLU B C 1
ATOM 12594 O O . GLU B 1 289 ? -7.053 91.159 51.325 1.00 29.11 289 GLU B O 1
ATOM 12606 N N . MET B 1 290 ? -6.332 89.284 50.321 1.00 29.19 290 MET B N 1
ATOM 12607 C CA . MET B 1 290 ? -5.012 89.859 50.081 1.00 27.42 290 MET B CA 1
ATOM 12608 C C . MET B 1 290 ? -5.088 91.012 49.088 1.00 25.88 290 MET B C 1
ATOM 12609 O O . MET B 1 290 ? -4.445 92.053 49.281 1.00 24.72 290 MET B O 1
ATOM 12623 N N . LEU B 1 291 ? -5.861 90.838 48.017 1.00 26.04 291 LEU B N 1
ATOM 12624 C CA . LEU B 1 291 ? -6.010 91.895 47.027 1.00 23.44 291 LEU B CA 1
ATOM 12625 C C . LEU B 1 291 ? -6.628 93.137 47.655 1.00 21.44 291 LEU B C 1
ATOM 12626 O O . LEU B 1 291 ? -6.126 94.250 47.475 1.00 21.24 291 LEU B O 1
ATOM 12642 N N . TYR B 1 292 ? -7.711 92.960 48.418 1.00 21.60 292 TYR B N 1
ATOM 12643 C CA . TYR B 1 292 ? -8.383 94.107 49.011 1.00 22.69 292 TYR B CA 1
ATOM 12644 C C . TYR B 1 292 ? -7.478 94.844 49.992 1.00 24.15 292 TYR B C 1
ATOM 12645 O O . TYR B 1 292 ? -7.439 96.079 50.001 1.00 24.49 292 TYR B O 1
ATOM 12663 N N . HIS B 1 293 ? -6.733 94.115 50.820 1.00 25.17 293 HIS B N 1
ATOM 12664 C CA . HIS B 1 293 ? -5.838 94.805 51.740 1.00 27.41 293 HIS B CA 1
ATOM 12665 C C . HIS B 1 293 ? -4.780 95.596 50.976 1.00 24.16 293 HIS B C 1
ATOM 12666 O O . HIS B 1 293 ? -4.409 96.704 51.381 1.00 25.02 293 HIS B O 1
ATOM 12680 N N . TYR B 1 294 ? -4.290 95.051 49.863 1.00 23.15 294 TYR B N 1
ATOM 12681 C CA . TYR B 1 294 ? -3.271 95.755 49.093 1.00 23.44 294 TYR B CA 1
ATOM 12682 C C . TYR B 1 294 ? -3.856 96.979 48.395 1.00 23.21 294 TYR B C 1
ATOM 12683 O O . TYR B 1 294 ? -3.286 98.072 48.460 1.00 22.72 294 TYR B O 1
ATOM 12701 N N . LEU B 1 295 ? -5.012 96.826 47.746 1.00 24.43 295 LEU B N 1
ATOM 12702 C CA . LEU B 1 295 ? -5.609 97.958 47.040 1.00 24.72 295 LEU B CA 1
ATOM 12703 C C . LEU B 1 295 ? -5.915 99.115 47.988 1.00 25.72 295 LEU B C 1
ATOM 12704 O O . LEU B 1 295 ? -5.885 100.281 47.577 1.00 25.30 295 LEU B O 1
ATOM 12720 N N . LYS B 1 296 ? -6.227 98.818 49.248 1.00 25.52 296 LYS B N 1
ATOM 12721 C CA . LYS B 1 296 ? -6.556 99.861 50.213 1.00 25.64 296 LYS B CA 1
ATOM 12722 C C . LYS B 1 296 ? -5.328 100.549 50.796 1.00 26.85 296 LYS B C 1
ATOM 12723 O O . LYS B 1 296 ? -5.476 101.547 51.511 1.00 26.96 296 LYS B O 1
ATOM 12742 N N . ASN B 1 297 ? -4.128 100.028 50.540 1.00 26.22 297 ASN B N 1
ATOM 12743 C CA . ASN B 1 297 ? -2.914 100.521 51.164 1.00 25.95 297 ASN B CA 1
ATOM 12744 C C . ASN B 1 297 ? -1.745 100.462 50.174 1.00 24.87 297 ASN B C 1
ATOM 12745 O O . ASN B 1 297 ? -0.785 99.715 50.375 1.00 27.47 297 ASN B O 1
ATOM 12756 N N . ARG B 1 298 ? -1.811 101.254 49.101 1.00 24.56 298 ARG B N 1
ATOM 12757 C CA . ARG B 1 298 ? -0.742 101.245 48.104 1.00 26.01 298 ARG B CA 1
ATOM 12758 C C . ARG B 1 298 ? -0.719 102.576 47.370 1.00 24.74 298 ARG B C 1
ATOM 12759 O O . ARG B 1 298 ? -1.776 103.189 47.171 1.00 22.93 298 ARG B O 1
ATOM 12780 N N . PRO B 1 299 ? 0.455 103.039 46.942 1.00 26.04 299 PRO B N 1
ATOM 12781 C CA . PRO B 1 299 ? 0.511 104.254 46.121 1.00 24.81 299 PRO B CA 1
ATOM 12782 C C . PRO B 1 299 ? -0.039 104.020 44.724 1.00 22.22 299 PRO B C 1
ATOM 12783 O O . PRO B 1 299 ? -0.051 102.898 44.210 1.00 20.02 299 PRO B O 1
ATOM 12794 N N . ILE B 1 300 ? -0.511 105.109 44.111 1.00 24.46 300 ILE B N 1
ATOM 12795 C CA . ILE B 1 300 ? -1.125 105.013 42.793 1.00 27.81 300 ILE B CA 1
ATOM 12796 C C . ILE B 1 300 ? -0.164 105.258 41.634 1.00 27.68 300 ILE B C 1
ATOM 12797 O O . ILE B 1 300 ? -0.487 104.900 40.493 1.00 27.64 300 ILE B O 1
ATOM 12813 N N . ASN B 1 301 ? 1.003 105.848 41.882 1.00 26.43 301 ASN B N 1
ATOM 12814 C CA . ASN B 1 301 ? 1.925 106.184 40.794 1.00 29.15 301 ASN B CA 1
ATOM 12815 C C . ASN B 1 301 ? 2.840 104.992 40.507 1.00 26.87 301 ASN B C 1
ATOM 12816 O O . ASN B 1 301 ? 4.056 105.017 40.711 1.00 25.82 301 ASN B O 1
ATOM 12827 N N . GLN B 1 302 ? 2.219 103.932 39.997 1.00 24.74 302 GLN B N 1
ATOM 12828 C CA . GLN B 1 302 ? 2.922 102.708 39.664 1.00 22.31 302 GLN B CA 1
ATOM 12829 C C . GLN B 1 302 ? 2.558 102.268 38.256 1.00 22.28 302 GLN B C 1
ATOM 12830 O O . GLN B 1 302 ? 1.469 102.566 37.756 1.00 23.64 302 GLN B O 1
ATOM 12844 N N . PHE B 1 303 ? 3.478 101.537 37.635 1.00 20.49 303 PHE B N 1
ATOM 12845 C CA . PHE B 1 303 ? 3.195 100.787 36.416 1.00 21.70 303 PHE B CA 1
ATOM 12846 C C . PHE B 1 303 ? 2.772 99.384 36.828 1.00 20.83 303 PHE B C 1
ATOM 12847 O O . PHE B 1 303 ? 3.531 98.668 37.489 1.00 20.72 303 PHE B O 1
ATOM 12864 N N . THR B 1 304 ? 1.558 98.999 36.466 1.00 20.66 304 THR B N 1
ATOM 12865 C CA . THR B 1 304 ? 1.058 97.697 36.869 1.00 20.85 304 THR B CA 1
ATOM 12866 C C . THR B 1 304 ? 1.354 96.659 35.792 1.00 18.97 304 THR B C 1
ATOM 12867 O O . THR B 1 304 ? 1.535 96.972 34.613 1.00 18.49 304 THR B O 1
ATOM 12878 N N . MET B 1 305 ? 1.403 95.406 36.221 1.00 19.15 305 MET B N 1
ATOM 12879 C CA . MET B 1 305 ? 1.667 94.313 35.307 1.00 20.54 305 MET B CA 1
ATOM 12880 C C . MET B 1 305 ? 1.163 93.025 35.935 1.00 20.19 305 MET B C 1
ATOM 12881 O O . MET B 1 305 ? 0.943 92.939 37.147 1.00 19.84 305 MET B O 1
ATOM 12895 N N . LEU B 1 306 ? 0.965 92.024 35.089 1.00 21.70 306 LEU B N 1
ATOM 12896 C CA . LEU B 1 306 ? 0.916 90.648 35.558 1.00 21.10 306 LEU B CA 1
ATOM 12897 C C . LEU B 1 306 ? 2.240 89.965 35.230 1.00 20.65 306 LEU B C 1
ATOM 12898 O O . LEU B 1 306 ? 2.996 89.597 36.133 1.00 20.42 306 LEU B O 1
ATOM 12914 N N . ASP B 1 307 ? 2.550 89.848 33.941 1.00 19.90 307 ASP B N 1
ATOM 12915 C CA . ASP B 1 307 ? 3.826 89.342 33.469 1.00 20.45 307 ASP B CA 1
ATOM 12916 C C . ASP B 1 307 ? 4.725 90.478 32.991 1.00 21.38 307 ASP B C 1
ATOM 12917 O O . ASP B 1 307 ? 4.270 91.583 32.673 1.00 21.96 307 ASP B O 1
ATOM 12926 N N . CYS B 1 308 ? 6.025 90.189 32.973 1.00 21.47 308 CYS B N 1
ATOM 12927 C CA . CYS B 1 308 ? 7.036 91.037 32.349 1.00 21.89 308 CYS B CA 1
ATOM 12928 C C . CYS B 1 308 ? 8.135 90.109 31.833 1.00 20.48 308 CYS B C 1
ATOM 12929 O O . CYS B 1 308 ? 7.953 88.894 31.745 1.00 19.46 308 CYS B O 1
ATOM 12937 N N . HIS B 1 309 ? 9.292 90.675 31.487 1.00 20.04 309 HIS B N 1
ATOM 12938 C CA . HIS B 1 309 ? 10.354 89.854 30.908 1.00 21.34 309 HIS B CA 1
ATOM 12939 C C . HIS B 1 309 ? 11.091 89.017 31.954 1.00 22.26 309 HIS B C 1
ATOM 12940 O O . HIS B 1 309 ? 11.820 88.088 31.580 1.00 22.94 309 HIS B O 1
ATOM 12954 N N . ASP B 1 310 ? 10.935 89.324 33.241 1.00 20.87 310 ASP B N 1
ATOM 12955 C CA . ASP B 1 310 ? 11.464 88.500 34.319 1.00 20.03 310 ASP B CA 1
ATOM 12956 C C . ASP B 1 310 ? 10.349 87.594 34.855 1.00 20.22 310 ASP B C 1
ATOM 12957 O O . ASP B 1 310 ? 9.280 87.467 34.258 1.00 21.39 310 ASP B O 1
ATOM 12966 N N . GLY B 1 311 ? 10.591 86.961 36.023 1.00 20.76 311 GLY B N 1
ATOM 12967 C CA . GLY B 1 311 ? 9.587 86.106 36.628 1.00 21.12 311 GLY B CA 1
ATOM 12968 C C . GLY B 1 311 ? 8.652 86.855 37.580 1.00 20.52 311 GLY B C 1
ATOM 12969 O O . GLY B 1 311 ? 8.817 88.040 37.870 1.00 19.17 311 GLY B O 1
ATOM 12973 N N . ILE B 1 312 ? 7.657 86.127 38.079 1.00 21.09 312 ILE B N 1
ATOM 12974 C CA . ILE B 1 312 ? 6.676 86.676 39.015 1.00 18.60 312 ILE B CA 1
ATOM 12975 C C . ILE B 1 312 ? 7.320 86.856 40.386 1.00 18.04 312 ILE B C 1
ATOM 12976 O O . ILE B 1 312 ? 7.765 85.866 40.992 1.00 18.60 312 ILE B O 1
ATOM 12992 N N . PRO B 1 313 ? 7.390 88.076 40.924 1.00 20.63 313 PRO B N 1
ATOM 12993 C CA . PRO B 1 313 ? 8.136 88.274 42.174 1.00 23.01 313 PRO B CA 1
ATOM 12994 C C . PRO B 1 313 ? 7.493 87.590 43.373 1.00 22.32 313 PRO B C 1
ATOM 12995 O O . PRO B 1 313 ? 6.268 87.547 43.518 1.00 20.87 313 PRO B O 1
ATOM 13006 N N . VAL B 1 314 ? 8.345 87.064 44.245 1.00 22.11 314 VAL B N 1
ATOM 13007 C CA . VAL B 1 314 ? 7.905 86.510 45.519 1.00 23.38 314 VAL B CA 1
ATOM 13008 C C . VAL B 1 314 ? 8.681 87.207 46.628 1.00 24.53 314 VAL B C 1
ATOM 13009 O O . VAL B 1 314 ? 8.161 88.120 47.275 1.00 26.12 314 VAL B O 1
ATOM 13022 N N . LYS B 1 315 ? 9.950 86.800 46.843 1.00 23.16 315 LYS B N 1
ATOM 13023 C CA . LYS B 1 315 ? 10.816 87.453 47.817 1.00 22.21 315 LYS B CA 1
ATOM 13024 C C . LYS B 1 315 ? 11.864 88.303 47.109 1.00 21.45 315 LYS B C 1
ATOM 13025 O O . LYS B 1 315 ? 12.439 87.863 46.109 1.00 21.54 315 LYS B O 1
ATOM 13044 N N . PRO B 1 316 ? 12.181 89.504 47.620 1.00 21.40 316 PRO B N 1
ATOM 13045 C CA . PRO B 1 316 ? 11.710 90.109 48.870 1.00 21.91 316 PRO B CA 1
ATOM 13046 C C . PRO B 1 316 ? 10.407 90.889 48.718 1.00 21.07 316 PRO B C 1
ATOM 13047 O O . PRO B 1 316 ? 9.881 91.411 49.705 1.00 21.39 316 PRO B O 1
ATOM 13058 N N . ASP B 1 317 ? 9.891 90.929 47.488 1.00 21.02 317 ASP B N 1
ATOM 13059 C CA . ASP B 1 317 ? 8.837 91.874 47.139 1.00 21.19 317 ASP B CA 1
ATOM 13060 C C . ASP B 1 317 ? 7.607 91.713 48.024 1.00 21.45 317 ASP B C 1
ATOM 13061 O O . ASP B 1 317 ? 6.958 92.706 48.368 1.00 20.45 317 ASP B O 1
ATOM 13070 N N . LEU B 1 318 ? 7.268 90.478 48.399 1.00 22.70 318 LEU B N 1
ATOM 13071 C CA . LEU B 1 318 ? 6.081 90.206 49.206 1.00 23.31 318 LEU B CA 1
ATOM 13072 C C . LEU B 1 318 ? 6.406 89.958 50.680 1.00 24.61 318 LEU B C 1
ATOM 13073 O O . LEU B 1 318 ? 5.520 89.553 51.440 1.00 26.83 318 LEU B O 1
ATOM 13089 N N . ASP B 1 319 ? 7.644 90.212 51.103 1.00 24.76 319 ASP B N 1
ATOM 13090 C CA . ASP B 1 319 ? 8.018 90.009 52.495 1.00 26.82 319 ASP B CA 1
ATOM 13091 C C . ASP B 1 319 ? 7.083 90.799 53.404 1.00 28.95 319 ASP B C 1
ATOM 13092 O O . ASP B 1 319 ? 6.850 91.990 53.186 1.00 29.12 319 ASP B O 1
ATOM 13101 N N . GLY B 1 320 ? 6.560 90.133 54.433 1.00 29.35 320 GLY B N 1
ATOM 13102 C CA . GLY B 1 320 ? 5.669 90.759 55.389 1.00 29.58 320 GLY B CA 1
ATOM 13103 C C . GLY B 1 320 ? 4.229 90.893 54.951 1.00 30.15 320 GLY B C 1
ATOM 13104 O O . GLY B 1 320 ? 3.397 91.337 55.752 1.00 33.30 320 GLY B O 1
ATOM 13108 N N . LEU B 1 321 ? 3.898 90.497 53.721 1.00 28.40 321 LEU B N 1
ATOM 13109 C CA . LEU B 1 321 ? 2.539 90.584 53.209 1.00 29.54 321 LEU B CA 1
ATOM 13110 C C . LEU B 1 321 ? 1.850 89.232 53.098 1.00 30.65 321 LEU B C 1
ATOM 13111 O O . LEU B 1 321 ? 0.622 89.194 52.998 1.00 28.93 321 LEU B O 1
ATOM 13127 N N . ILE B 1 322 ? 2.605 88.132 53.085 1.00 34.35 322 ILE B N 1
ATOM 13128 C CA . ILE B 1 322 ? 2.039 86.787 53.124 1.00 39.52 322 ILE B CA 1
ATOM 13129 C C . ILE B 1 322 ? 3.003 85.885 53.876 1.00 35.93 322 ILE B C 1
ATOM 13130 O O . ILE B 1 322 ? 4.218 86.096 53.858 1.00 33.98 322 ILE B O 1
ATOM 13146 N N . ASP B 1 323 ? 2.461 84.861 54.524 1.00 37.29 323 ASP B N 1
ATOM 13147 C CA . ASP B 1 323 ? 3.317 83.934 55.242 1.00 38.84 323 ASP B CA 1
ATOM 13148 C C . ASP B 1 323 ? 3.867 82.865 54.297 1.00 36.05 323 ASP B C 1
ATOM 13149 O O . ASP B 1 323 ? 3.389 82.672 53.176 1.00 35.18 323 ASP B O 1
ATOM 13158 N N . THR B 1 324 ? 4.883 82.149 54.781 1.00 37.12 324 THR B N 1
ATOM 13159 C CA . THR B 1 324 ? 5.544 81.149 53.953 1.00 38.58 324 THR B CA 1
ATOM 13160 C C . THR B 1 324 ? 4.566 80.083 53.485 1.00 36.43 324 THR B C 1
ATOM 13161 O O . THR B 1 324 ? 4.621 79.651 52.329 1.00 33.37 324 THR B O 1
ATOM 13172 N N . LYS B 1 325 ? 3.656 79.657 54.368 1.00 39.89 325 LYS B N 1
ATOM 13173 C CA . LYS B 1 325 ? 2.672 78.639 54.011 1.00 49.53 325 LYS B CA 1
ATOM 13174 C C . LYS B 1 325 ? 1.956 78.999 52.712 1.00 41.07 325 LYS B C 1
ATOM 13175 O O . LYS B 1 325 ? 1.908 78.200 51.770 1.00 34.28 325 LYS B O 1
ATOM 13194 N N . LYS B 1 326 ? 1.420 80.223 52.637 1.00 43.42 326 LYS B N 1
ATOM 13195 C CA . LYS B 1 326 ? 0.607 80.615 51.489 1.00 47.66 326 LYS B CA 1
ATOM 13196 C C . LYS B 1 326 ? 1.471 80.889 50.263 1.00 38.70 326 LYS B C 1
ATOM 13197 O O . LYS B 1 326 ? 1.090 80.542 49.138 1.00 36.88 326 LYS B O 1
ATOM 13216 N N . ALA B 1 327 ? 2.636 81.512 50.456 1.00 34.31 327 ALA B N 1
ATOM 13217 C CA . ALA B 1 327 ? 3.568 81.709 49.350 1.00 30.41 327 ALA B CA 1
ATOM 13218 C C . ALA B 1 327 ? 3.996 80.376 48.748 1.00 29.89 327 ALA B C 1
ATOM 13219 O O . ALA B 1 327 ? 3.994 80.198 47.523 1.00 29.49 327 ALA B O 1
ATOM 13226 N N . LYS B 1 328 ? 4.382 79.425 49.594 1.00 30.58 328 LYS B N 1
ATOM 13227 C CA . LYS B 1 328 ? 4.853 78.147 49.080 1.00 34.61 328 LYS B CA 1
ATOM 13228 C C . LYS B 1 328 ? 3.730 77.418 48.354 1.00 35.18 328 LYS B C 1
ATOM 13229 O O . LYS B 1 328 ? 3.982 76.717 47.369 1.00 33.06 328 LYS B O 1
ATOM 13248 N N . GLU B 1 329 ? 2.484 77.594 48.807 1.00 36.61 329 GLU B N 1
ATOM 13249 C CA . GLU B 1 329 ? 1.350 77.012 48.099 1.00 37.88 329 GLU B CA 1
ATOM 13250 C C . GLU B 1 329 ? 1.332 77.451 46.642 1.00 33.34 329 GLU B C 1
ATOM 13251 O O . GLU B 1 329 ? 1.249 76.617 45.731 1.00 32.23 329 GLU B O 1
ATOM 13263 N N . VAL B 1 330 ? 1.384 78.765 46.405 1.00 33.10 330 VAL B N 1
ATOM 13264 C CA . VAL B 1 330 ? 1.309 79.289 45.046 1.00 30.88 330 VAL B CA 1
ATOM 13265 C C . VAL B 1 330 ? 2.523 78.855 44.237 1.00 30.01 330 VAL B C 1
ATOM 13266 O O . VAL B 1 330 ? 2.403 78.484 43.062 1.00 30.08 330 VAL B O 1
ATOM 13279 N N . VAL B 1 331 ? 3.708 78.885 44.848 1.00 27.57 331 VAL B N 1
ATOM 13280 C CA . VAL B 1 331 ? 4.918 78.454 44.151 1.00 25.05 331 VAL B CA 1
ATOM 13281 C C . VAL B 1 331 ? 4.772 77.007 43.695 1.00 26.56 331 VAL B C 1
ATOM 13282 O O . VAL B 1 331 ? 5.051 76.669 42.540 1.00 27.40 331 VAL B O 1
ATOM 13295 N N . ASP B 1 332 ? 4.327 76.130 44.603 1.00 29.19 332 ASP B N 1
ATOM 13296 C CA . ASP B 1 332 ? 4.207 74.713 44.275 1.00 29.77 332 ASP B CA 1
ATOM 13297 C C . ASP B 1 332 ? 3.244 74.494 43.122 1.00 27.74 332 ASP B C 1
ATOM 13298 O O . ASP B 1 332 ? 3.504 73.671 42.237 1.00 28.30 332 ASP B O 1
ATOM 13307 N N . ILE B 1 333 ? 2.131 75.232 43.109 1.00 27.51 333 ILE B N 1
ATOM 13308 C CA . ILE B 1 333 ? 1.157 75.109 42.030 1.00 29.64 333 ILE B CA 1
ATOM 13309 C C . ILE B 1 333 ? 1.765 75.563 40.712 1.00 26.66 333 ILE B C 1
ATOM 13310 O O . ILE B 1 333 ? 1.569 74.929 39.667 1.00 26.26 333 ILE B O 1
ATOM 13326 N N . CYS B 1 334 ? 2.535 76.650 40.738 1.00 23.17 334 CYS B N 1
ATOM 13327 C CA . CYS B 1 334 ? 3.198 77.105 39.522 1.00 23.41 334 CYS B CA 1
ATOM 13328 C C . CYS B 1 334 ? 4.206 76.075 39.035 1.00 23.98 334 CYS B C 1
ATOM 13329 O O . CYS B 1 334 ? 4.319 75.827 37.829 1.00 25.52 334 CYS B O 1
ATOM 13337 N N . VAL B 1 335 ? 4.945 75.451 39.953 1.00 24.82 335 VAL B N 1
ATOM 13338 C CA . VAL B 1 335 ? 5.890 74.420 39.538 1.00 26.84 335 VAL B CA 1
ATOM 13339 C C . VAL B 1 335 ? 5.143 73.237 38.940 1.00 26.89 335 VAL B C 1
ATOM 13340 O O . VAL B 1 335 ? 5.573 72.655 37.937 1.00 27.95 335 VAL B O 1
ATOM 13353 N N . GLN B 1 336 ? 3.986 72.898 39.511 1.00 26.58 336 GLN B N 1
ATOM 13354 C CA . GLN B 1 336 ? 3.164 71.832 38.947 1.00 30.36 336 GLN B CA 1
ATOM 13355 C C . GLN B 1 336 ? 2.772 72.161 37.512 1.00 29.98 336 GLN B C 1
ATOM 13356 O O . GLN B 1 336 ? 2.497 71.252 36.714 1.00 29.04 336 GLN B O 1
ATOM 13370 N N . ARG B 1 337 ? 2.723 73.454 37.182 1.00 28.20 337 ARG B N 1
ATOM 13371 C CA . ARG B 1 337 ? 2.335 73.948 35.868 1.00 26.80 337 ARG B CA 1
ATOM 13372 C C . ARG B 1 337 ? 3.526 74.280 34.980 1.00 27.98 337 ARG B C 1
ATOM 13373 O O . ARG B 1 337 ? 3.358 74.962 33.963 1.00 29.00 337 ARG B O 1
ATOM 13394 N N . GLY B 1 338 ? 4.726 73.818 35.337 1.00 27.29 338 GLY B N 1
ATOM 13395 C CA . GLY B 1 338 ? 5.881 73.941 34.477 1.00 25.34 338 GLY B CA 1
ATOM 13396 C C . GLY B 1 338 ? 6.887 75.004 34.858 1.00 23.61 338 GLY B C 1
ATOM 13397 O O . GLY B 1 338 ? 7.912 75.125 34.181 1.00 24.57 338 GLY B O 1
ATOM 13401 N N . ALA B 1 339 ? 6.627 75.791 35.899 1.00 23.36 339 ALA B N 1
ATOM 13402 C CA . ALA B 1 339 ? 7.523 76.884 36.241 1.00 23.65 339 ALA B CA 1
ATOM 13403 C C . ALA B 1 339 ? 8.870 76.354 36.717 1.00 24.22 339 ALA B C 1
ATOM 13404 O O . ALA B 1 339 ? 8.974 75.242 37.237 1.00 25.04 339 ALA B O 1
ATOM 13411 N N . ASN B 1 340 ? 9.906 77.169 36.534 1.00 22.89 340 ASN B N 1
ATOM 13412 C CA . ASN B 1 340 ? 11.162 77.025 37.258 1.00 23.15 340 ASN B CA 1
ATOM 13413 C C . ASN B 1 340 ? 11.337 78.281 38.105 1.00 22.36 340 ASN B C 1
ATOM 13414 O O . ASN B 1 340 ? 10.631 79.276 37.928 1.00 21.22 340 ASN B O 1
ATOM 13425 N N . LEU B 1 341 ? 12.272 78.222 39.051 1.00 22.93 341 LEU B N 1
ATOM 13426 C CA . LEU B 1 341 ? 12.349 79.211 40.116 1.00 23.80 341 LEU B CA 1
ATOM 13427 C C . LEU B 1 341 ? 13.713 79.877 40.153 1.00 23.70 341 LEU B C 1
ATOM 13428 O O . LEU B 1 341 ? 14.748 79.210 40.066 1.00 23.55 341 LEU B O 1
ATOM 13444 N N . SER B 1 342 ? 13.698 81.194 40.318 1.00 23.22 342 SER B N 1
ATOM 13445 C CA . SER B 1 342 ? 14.888 81.958 40.668 1.00 26.47 342 SER B CA 1
ATOM 13446 C C . SER B 1 342 ? 14.926 82.075 42.183 1.00 25.45 342 SER B C 1
ATOM 13447 O O . SER B 1 342 ? 13.906 82.383 42.808 1.00 25.49 342 SER B O 1
ATOM 13455 N N . LEU B 1 343 ? 16.080 81.788 42.772 1.00 25.39 343 LEU B N 1
ATOM 13456 C CA . LEU B 1 343 ? 16.176 81.676 44.217 1.00 28.11 343 LEU B CA 1
ATOM 13457 C C . LEU B 1 343 ? 16.888 82.855 44.866 1.00 30.70 343 LEU B C 1
ATOM 13458 O O . LEU B 1 343 ? 17.695 83.544 44.240 1.00 29.76 343 LEU B O 1
ATOM 13474 N N . ILE B 1 344 ? 16.541 83.081 46.134 1.00 33.30 344 ILE B N 1
ATOM 13475 C CA . ILE B 1 344 ? 17.289 83.958 47.026 1.00 35.44 344 ILE B CA 1
ATOM 13476 C C . ILE B 1 344 ? 18.514 83.205 47.522 1.00 38.70 344 ILE B C 1
ATOM 13477 O O . ILE B 1 344 ? 18.454 81.997 47.785 1.00 37.77 344 ILE B O 1
ATOM 13493 N N . TYR B 1 345 ? 19.621 83.913 47.692 1.00 41.06 345 TYR B N 1
ATOM 13494 C CA . TYR B 1 345 ? 20.873 83.291 48.096 1.00 42.33 345 TYR B CA 1
ATOM 13495 C C . TYR B 1 345 ? 21.343 83.948 49.383 1.00 39.94 345 TYR B C 1
ATOM 13496 O O . TYR B 1 345 ? 21.309 85.178 49.505 1.00 40.23 345 TYR B O 1
ATOM 13514 N N . GLY B 1 346 ? 21.756 83.128 50.344 1.00 37.92 346 GLY B N 1
ATOM 13515 C CA . GLY B 1 346 ? 22.175 83.627 51.637 1.00 40.16 346 GLY B CA 1
ATOM 13516 C C . GLY B 1 346 ? 21.067 83.503 52.663 1.00 40.73 346 GLY B C 1
ATOM 13517 O O . GLY B 1 346 ? 19.953 83.999 52.454 1.00 37.90 346 GLY B O 1
ATOM 13521 N N . ASP B 1 347 ? 21.367 82.834 53.776 1.00 43.91 347 ASP B N 1
ATOM 13522 C CA . ASP B 1 347 ? 20.351 82.583 54.791 1.00 48.31 347 ASP B CA 1
ATOM 13523 C C . ASP B 1 347 ? 19.783 83.876 55.358 1.00 52.51 347 ASP B C 1
ATOM 13524 O O . ASP B 1 347 ? 18.617 83.909 55.772 1.00 50.99 347 ASP B O 1
ATOM 13533 N N . LYS B 1 348 ? 20.580 84.950 55.377 1.00 57.95 348 LYS B N 1
ATOM 13534 C CA . LYS B 1 348 ? 20.116 86.224 55.917 1.00 61.53 348 LYS B CA 1
ATOM 13535 C C . LYS B 1 348 ? 18.917 86.774 55.153 1.00 46.67 348 LYS B C 1
ATOM 13536 O O . LYS B 1 348 ? 18.152 87.573 55.707 1.00 41.34 348 LYS B O 1
ATOM 13555 N N . TYR B 1 349 ? 18.728 86.354 53.903 1.00 38.45 349 TYR B N 1
ATOM 13556 C CA . TYR B 1 349 ? 17.669 86.878 53.055 1.00 35.52 349 TYR B CA 1
ATOM 13557 C C . TYR B 1 349 ? 16.539 85.890 52.820 1.00 32.55 349 TYR B C 1
ATOM 13558 O O . TYR B 1 349 ? 15.535 86.260 52.201 1.00 30.91 349 TYR B O 1
ATOM 13576 N N . LYS B 1 350 ? 16.676 84.657 53.290 1.00 34.56 350 LYS B N 1
ATOM 13577 C CA . LYS B 1 350 ? 15.589 83.697 53.245 1.00 37.28 350 LYS B CA 1
ATOM 13578 C C . LYS B 1 350 ? 14.615 83.954 54.393 1.00 38.66 350 LYS B C 1
ATOM 13579 O O . LYS B 1 350 ? 14.919 84.667 55.353 1.00 37.46 350 LYS B O 1
ATOM 13598 N N . SER B 1 351 ? 13.431 83.362 54.283 1.00 41.92 351 SER B N 1
ATOM 13599 C CA . SER B 1 351 ? 12.511 83.358 55.409 1.00 46.22 351 SER B CA 1
ATOM 13600 C C . SER B 1 351 ? 13.122 82.571 56.567 1.00 51.26 351 SER B C 1
ATOM 13601 O O . SER B 1 351 ? 14.095 81.835 56.408 1.00 51.69 351 SER B O 1
ATOM 13609 N N . GLU B 1 352 ? 12.530 82.734 57.752 1.00 53.11 352 GLU B N 1
ATOM 13610 C CA . GLU B 1 352 ? 13.031 82.024 58.926 1.00 60.69 352 GLU B CA 1
ATOM 13611 C C . GLU B 1 352 ? 13.060 80.515 58.706 1.00 56.29 352 GLU B C 1
ATOM 13612 O O . GLU B 1 352 ? 13.911 79.823 59.279 1.00 50.33 352 GLU B O 1
ATOM 13624 N N . ASP B 1 353 ? 12.154 79.989 57.880 1.00 60.82 353 ASP B N 1
ATOM 13625 C CA . ASP B 1 353 ? 12.063 78.557 57.630 1.00 61.62 353 ASP B CA 1
ATOM 13626 C C . ASP B 1 353 ? 12.741 78.149 56.324 1.00 55.19 353 ASP B C 1
ATOM 13627 O O . ASP B 1 353 ? 12.454 77.070 55.794 1.00 56.79 353 ASP B O 1
ATOM 13636 N N . GLY B 1 354 ? 13.651 78.975 55.813 1.00 48.48 354 GLY B N 1
ATOM 13637 C CA . GLY B 1 354 ? 14.413 78.641 54.628 1.00 44.73 354 GLY B CA 1
ATOM 13638 C C . GLY B 1 354 ? 13.711 78.860 53.305 1.00 39.25 354 GLY B C 1
ATOM 13639 O O . GLY B 1 354 ? 14.292 78.542 52.260 1.00 36.18 354 GLY B O 1
ATOM 13643 N N . PHE B 1 355 ? 12.516 79.447 53.299 1.00 38.96 355 PHE B N 1
ATOM 13644 C CA . PHE B 1 355 ? 11.861 79.789 52.038 1.00 38.65 355 PHE B CA 1
ATOM 13645 C C . PHE B 1 355 ? 12.710 80.800 51.276 1.00 34.54 355 PHE B C 1
ATOM 13646 O O . PHE B 1 355 ? 13.072 81.850 51.819 1.00 33.02 355 PHE B O 1
ATOM 13663 N N . ASP B 1 356 ? 13.052 80.468 50.028 1.00 31.77 356 ASP B N 1
ATOM 13664 C CA . ASP B 1 356 ? 14.072 81.209 49.298 1.00 31.24 356 ASP B CA 1
ATOM 13665 C C . ASP B 1 356 ? 13.707 81.426 47.833 1.00 25.86 356 ASP B C 1
ATOM 13666 O O . ASP B 1 356 ? 14.580 81.415 46.961 1.00 26.11 356 ASP B O 1
ATOM 13675 N N . VAL B 1 357 ? 12.430 81.628 47.524 1.00 23.67 357 VAL B N 1
ATOM 13676 C CA . VAL B 1 357 ? 12.005 81.858 46.144 1.00 24.74 357 VAL B CA 1
ATOM 13677 C C . VAL B 1 357 ? 12.020 83.352 45.840 1.00 25.74 357 VAL B C 1
ATOM 13678 O O . VAL B 1 357 ? 11.324 84.142 46.491 1.00 25.49 357 VAL B O 1
ATOM 13691 N N . HIS B 1 358 ? 12.831 83.744 44.860 1.00 24.34 358 HIS B N 1
ATOM 13692 C CA . HIS B 1 358 ? 12.919 85.122 44.401 1.00 21.99 358 HIS B CA 1
ATOM 13693 C C . HIS B 1 358 ? 11.843 85.433 43.365 1.00 21.53 358 HIS B C 1
ATOM 13694 O O . HIS B 1 358 ? 11.107 86.417 43.505 1.00 22.15 358 HIS B O 1
ATOM 13709 N N . GLN B 1 359 ? 11.732 84.597 42.332 1.00 22.08 359 GLN B N 1
ATOM 13710 C CA . GLN B 1 359 ? 10.750 84.802 41.277 1.00 21.40 359 GLN B CA 1
ATOM 13711 C C . GLN B 1 359 ? 10.307 83.460 40.712 1.00 22.63 359 GLN B C 1
ATOM 13712 O O . GLN B 1 359 ? 11.071 82.489 40.681 1.00 24.30 359 GLN B O 1
ATOM 13726 N N . ILE B 1 360 ? 9.062 83.426 40.254 1.00 22.02 360 ILE B N 1
ATOM 13727 C CA . ILE B 1 360 ? 8.491 82.267 39.583 1.00 20.80 360 ILE B CA 1
ATOM 13728 C C . ILE B 1 360 ? 8.602 82.511 38.083 1.00 20.41 360 ILE B C 1
ATOM 13729 O O . ILE B 1 360 ? 7.969 83.429 37.551 1.00 20.41 360 ILE B O 1
ATOM 13745 N N . ASN B 1 361 ? 9.409 81.705 37.397 1.00 19.96 361 ASN B N 1
ATOM 13746 C CA . ASN B 1 361 ? 9.586 81.836 35.952 1.00 19.74 361 ASN B CA 1
ATOM 13747 C C . ASN B 1 361 ? 8.552 80.966 35.252 1.00 19.25 361 ASN B C 1
ATOM 13748 O O . ASN B 1 361 ? 8.666 79.738 35.234 1.00 19.45 361 ASN B O 1
ATOM 13759 N N . CYS B 1 362 ? 7.560 81.615 34.646 1.00 20.27 362 CYS B N 1
ATOM 13760 C CA . CYS B 1 362 ? 6.365 80.952 34.143 1.00 21.46 362 CYS B CA 1
ATOM 13761 C C . CYS B 1 362 ? 5.574 82.009 33.391 1.00 22.86 362 CYS B C 1
ATOM 13762 O O . CYS B 1 362 ? 5.465 83.140 33.869 1.00 23.96 362 CYS B O 1
ATOM 13770 N N . THR B 1 363 ? 5.032 81.662 32.228 1.00 23.00 363 THR B N 1
ATOM 13771 C CA . THR B 1 363 ? 4.117 82.607 31.597 1.00 20.92 363 THR B CA 1
ATOM 13772 C C . THR B 1 363 ? 2.880 82.726 32.478 1.00 20.63 363 THR B C 1
ATOM 13773 O O . THR B 1 363 ? 2.469 81.768 33.142 1.00 21.99 363 THR B O 1
ATOM 13784 N N . TYR B 1 364 ? 2.290 83.923 32.496 1.00 21.16 364 TYR B N 1
ATOM 13785 C CA . TYR B 1 364 ? 1.179 84.157 33.409 1.00 21.26 364 TYR B CA 1
ATOM 13786 C C . TYR B 1 364 ? -0.020 83.301 33.026 1.00 20.24 364 TYR B C 1
ATOM 13787 O O . TYR B 1 364 ? -0.739 82.801 33.899 1.00 20.31 364 TYR B O 1
ATOM 13805 N N . TYR B 1 365 ? -0.244 83.117 31.724 1.00 19.27 365 TYR B N 1
ATOM 13806 C CA . TYR B 1 365 ? -1.321 82.253 31.255 1.00 20.86 365 TYR B CA 1
ATOM 13807 C C . TYR B 1 365 ? -1.092 80.811 31.701 1.00 22.56 365 TYR B C 1
ATOM 13808 O O . TYR B 1 365 ? -2.025 80.139 32.162 1.00 22.89 365 TYR B O 1
ATOM 13826 N N . SER B 1 366 ? 0.145 80.312 31.582 1.00 22.78 366 SER B N 1
ATOM 13827 C CA . SER B 1 366 ? 0.449 78.971 32.086 1.00 22.28 366 SER B CA 1
ATOM 13828 C C . SER B 1 366 ? 0.307 78.902 33.602 1.00 21.50 366 SER B C 1
ATOM 13829 O O . SER B 1 366 ? -0.100 77.869 34.150 1.00 23.39 366 SER B O 1
ATOM 13837 N N . ALA B 1 367 ? 0.666 79.985 34.302 1.00 20.41 367 ALA B N 1
ATOM 13838 C CA . ALA B 1 367 ? 0.575 79.989 35.759 1.00 21.57 367 ALA B CA 1
ATOM 13839 C C . ALA B 1 367 ? -0.866 79.821 36.215 1.00 22.51 367 ALA B C 1
ATOM 13840 O O . ALA B 1 367 ? -1.120 79.287 37.301 1.00 23.74 367 ALA B O 1
ATOM 13847 N N . LEU B 1 368 ? -1.814 80.278 35.407 1.00 24.19 368 LEU B N 1
ATOM 13848 C CA . LEU B 1 368 ? -3.232 80.098 35.673 1.00 25.48 368 LEU B CA 1
ATOM 13849 C C . LEU B 1 368 ? -3.783 78.827 35.043 1.00 24.00 368 LEU B C 1
ATOM 13850 O O . LEU B 1 368 ? -5.009 78.680 34.921 1.00 23.64 368 LEU B O 1
ATOM 13866 N N . ASN B 1 369 ? -2.910 77.896 34.656 1.00 22.59 369 ASN B N 1
ATOM 13867 C CA . ASN B 1 369 ? -3.338 76.628 34.074 1.00 25.40 369 ASN B CA 1
ATOM 13868 C C . ASN B 1 369 ? -4.101 76.829 32.768 1.00 26.40 369 ASN B C 1
ATOM 13869 O O . ASN B 1 369 ? -4.966 76.021 32.421 1.00 26.54 369 ASN B O 1
ATOM 13880 N N . CYS B 1 370 ? -3.795 77.910 32.048 1.00 24.94 370 CYS B N 1
ATOM 13881 C CA . CYS B 1 370 ? -4.422 78.214 30.763 1.00 25.33 370 CYS B CA 1
ATOM 13882 C C . CYS B 1 370 ? -5.931 78.389 30.897 1.00 26.12 370 CYS B C 1
ATOM 13883 O O . CYS B 1 370 ? -6.688 78.088 29.973 1.00 28.66 370 CYS B O 1
ATOM 13891 N N . ASP B 1 371 ? -6.372 78.859 32.061 1.00 25.50 371 ASP B N 1
ATOM 13892 C CA . ASP B 1 371 ? -7.791 79.093 32.338 1.00 27.27 371 ASP B CA 1
ATOM 13893 C C . ASP B 1 371 ? -8.178 80.444 31.747 1.00 28.20 371 ASP B C 1
ATOM 13894 O O . ASP B 1 371 ? -7.895 81.493 32.326 1.00 26.69 371 ASP B O 1
ATOM 13903 N N . ASP B 1 372 ? -8.829 80.421 30.576 1.00 28.33 372 ASP B N 1
ATOM 13904 C CA . ASP B 1 372 ? -9.143 81.663 29.875 1.00 26.19 372 ASP B CA 1
ATOM 13905 C C . ASP B 1 372 ? -9.913 82.635 30.771 1.00 26.12 372 ASP B C 1
ATOM 13906 O O . ASP B 1 372 ? -9.609 83.831 30.817 1.00 26.06 372 ASP B O 1
ATOM 13915 N N . ASP B 1 373 ? -10.951 82.143 31.458 1.00 25.62 373 ASP B N 1
ATOM 13916 C CA . ASP B 1 373 ? -11.778 83.029 32.274 1.00 24.59 373 ASP B CA 1
ATOM 13917 C C . ASP B 1 373 ? -10.976 83.618 33.432 1.00 24.58 373 ASP B C 1
ATOM 13918 O O . ASP B 1 373 ? -11.091 84.812 33.733 1.00 24.79 373 ASP B O 1
ATOM 13927 N N . ALA B 1 374 ? -10.153 82.798 34.094 1.00 24.81 374 ALA B N 1
ATOM 13928 C CA . ALA B 1 374 ? -9.324 83.317 35.176 1.00 23.85 374 ALA B CA 1
ATOM 13929 C C . ALA B 1 374 ? -8.322 84.338 34.651 1.00 21.86 374 ALA B C 1
ATOM 13930 O O . ALA B 1 374 ? -8.039 85.343 35.317 1.00 20.97 374 ALA B O 1
ATOM 13937 N N . TYR B 1 375 ? -7.799 84.116 33.444 1.00 21.69 375 TYR B N 1
ATOM 13938 C CA . TYR B 1 375 ? -6.808 85.041 32.893 1.00 20.91 375 TYR B CA 1
ATOM 13939 C C . TYR B 1 375 ? -7.438 86.391 32.561 1.00 20.65 375 TYR B C 1
ATOM 13940 O O . TYR B 1 375 ? -6.848 87.443 32.842 1.00 19.98 375 TYR B O 1
ATOM 13958 N N . LEU B 1 376 ? -8.637 86.389 31.974 1.00 23.42 376 LEU B N 1
ATOM 13959 C CA . LEU B 1 376 ? -9.325 87.649 31.723 1.00 25.50 376 LEU B CA 1
ATOM 13960 C C . LEU B 1 376 ? -9.669 88.346 33.032 1.00 24.32 376 LEU B C 1
ATOM 13961 O O . LEU B 1 376 ? -9.596 89.577 33.129 1.00 23.79 376 LEU B O 1
ATOM 13977 N N . ALA B 1 377 ? -10.048 87.575 34.057 1.00 23.43 377 ALA B N 1
ATOM 13978 C CA . ALA B 1 377 ? -10.278 88.169 35.368 1.00 24.47 377 ALA B CA 1
ATOM 13979 C C . ALA B 1 377 ? -9.003 88.811 35.898 1.00 22.56 377 ALA B C 1
ATOM 13980 O O . ALA B 1 377 ? -9.037 89.917 36.443 1.00 23.28 377 ALA B O 1
ATOM 13987 N N . ALA B 1 378 ? -7.861 88.143 35.720 1.00 20.49 378 ALA B N 1
ATOM 13988 C CA . ALA B 1 378 ? -6.594 88.718 36.152 1.00 20.72 378 ALA B CA 1
ATOM 13989 C C . ALA B 1 378 ? -6.347 90.067 35.487 1.00 20.57 378 ALA B C 1
ATOM 13990 O O . ALA B 1 378 ? -5.943 91.033 36.144 1.00 20.58 378 ALA B O 1
ATOM 13997 N N . ARG B 1 379 ? -6.554 90.143 34.172 1.00 18.60 379 ARG B N 1
ATOM 13998 C CA . ARG B 1 379 ? -6.287 91.384 33.458 1.00 18.71 379 ARG B CA 1
ATOM 13999 C C . ARG B 1 379 ? -7.280 92.464 33.852 1.00 20.09 379 ARG B C 1
ATOM 14000 O O . ARG B 1 379 ? -6.915 93.639 33.972 1.00 20.30 379 ARG B O 1
ATOM 14021 N N . ALA B 1 380 ? -8.538 92.081 34.074 1.00 19.80 380 ALA B N 1
ATOM 14022 C CA . ALA B 1 380 ? -9.529 93.048 34.535 1.00 20.72 380 ALA B CA 1
ATOM 14023 C C . ALA B 1 380 ? -9.122 93.637 35.883 1.00 19.96 380 ALA B C 1
ATOM 14024 O O . ALA B 1 380 ? -9.175 94.855 36.089 1.00 19.37 380 ALA B O 1
ATOM 14031 N N . ILE B 1 381 ? -8.710 92.787 36.820 1.00 20.69 381 ILE B N 1
ATOM 14032 C CA . ILE B 1 381 ? -8.205 93.295 38.091 1.00 21.70 381 ILE B CA 1
ATOM 14033 C C . ILE B 1 381 ? -7.061 94.264 37.843 1.00 20.80 381 ILE B C 1
ATOM 14034 O O . ILE B 1 381 ? -7.042 95.386 38.362 1.00 19.68 381 ILE B O 1
ATOM 14050 N N . GLN B 1 382 ? -6.095 93.846 37.026 1.00 20.14 382 GLN B N 1
ATOM 14051 C CA . GLN B 1 382 ? -4.946 94.698 36.744 1.00 19.48 382 GLN B CA 1
ATOM 14052 C C . GLN B 1 382 ? -5.381 96.053 36.198 1.00 20.32 382 GLN B C 1
ATOM 14053 O O . GLN B 1 382 ? -4.906 97.099 36.653 1.00 19.51 382 GLN B O 1
ATOM 14067 N N . PHE B 1 383 ? -6.286 96.052 35.215 1.00 21.46 383 PHE B N 1
ATOM 14068 C CA . PHE B 1 383 ? -6.661 97.299 34.557 1.00 21.27 383 PHE B CA 1
ATOM 14069 C C . PHE B 1 383 ? -7.507 98.194 35.453 1.00 20.33 383 PHE B C 1
ATOM 14070 O O . PHE B 1 383 ? -7.535 99.411 35.254 1.00 19.67 383 PHE B O 1
ATOM 14087 N N . PHE B 1 384 ? -8.216 97.624 36.424 1.00 21.70 384 PHE B N 1
ATOM 14088 C CA . PHE B 1 384 ? -8.971 98.435 37.368 1.00 21.42 384 PHE B CA 1
ATOM 14089 C C . PHE B 1 384 ? -8.132 98.913 38.546 1.00 22.79 384 PHE B C 1
ATOM 14090 O O . PHE B 1 384 ? -8.584 99.786 39.300 1.00 23.91 384 PHE B O 1
ATOM 14107 N N . THR B 1 385 ? -6.928 98.407 38.693 1.00 19.97 385 THR B N 1
ATOM 14108 C CA . THR B 1 385 ? -6.039 98.858 39.757 1.00 19.64 385 THR B CA 1
ATOM 14109 C C . THR B 1 385 ? -5.416 100.192 39.361 1.00 21.03 385 THR B C 1
ATOM 14110 O O . THR B 1 385 ? -4.939 100.330 38.235 1.00 21.02 385 THR B O 1
ATOM 14121 N N . PRO B 1 386 ? -5.434 101.204 40.235 1.00 22.83 386 PRO B N 1
ATOM 14122 C CA . PRO B 1 386 ? -4.803 102.485 39.882 1.00 21.97 386 PRO B CA 1
ATOM 14123 C C . PRO B 1 386 ? -3.355 102.282 39.467 1.00 20.70 386 PRO B C 1
ATOM 14124 O O . PRO B 1 386 ? -2.627 101.485 40.062 1.00 20.42 386 PRO B O 1
ATOM 14135 N N . GLY B 1 387 ? -2.958 102.991 38.417 1.00 20.39 387 GLY B N 1
ATOM 14136 C CA . GLY B 1 387 ? -1.641 102.861 37.828 1.00 22.44 387 GLY B CA 1
ATOM 14137 C C . GLY B 1 387 ? -1.708 102.724 36.324 1.00 24.99 387 GLY B C 1
ATOM 14138 O O . GLY B 1 387 ? -2.775 102.538 35.725 1.00 26.48 387 GLY B O 1
ATOM 14142 N N . ILE B 1 388 ? -0.544 102.825 35.699 1.00 23.38 388 ILE B N 1
ATOM 14143 C CA . ILE B 1 388 ? -0.397 102.690 34.261 1.00 22.09 388 ILE B CA 1
ATOM 14144 C C . ILE B 1 388 ? -0.254 101.197 33.939 1.00 21.64 388 ILE B C 1
ATOM 14145 O O . ILE B 1 388 ? 0.733 100.587 34.380 1.00 23.45 388 ILE B O 1
ATOM 14161 N N . PRO B 1 389 ? -1.179 100.597 33.194 1.00 20.50 389 PRO B N 1
ATOM 14162 C CA . PRO B 1 389 ? -1.092 99.150 32.947 1.00 20.06 389 PRO B CA 1
ATOM 14163 C C . PRO B 1 389 ? -0.155 98.806 31.794 1.00 22.21 389 PRO B C 1
ATOM 14164 O O . PRO B 1 389 ? -0.175 99.441 30.733 1.00 24.81 389 PRO B O 1
ATOM 14175 N N . GLN B 1 390 ? 0.678 97.802 32.028 1.00 21.58 390 GLN B N 1
ATOM 14176 C CA . GLN B 1 390 ? 1.548 97.240 31.014 1.00 21.99 390 GLN B CA 1
ATOM 14177 C C . GLN B 1 390 ? 1.161 95.791 30.766 1.00 21.96 390 GLN B C 1
ATOM 14178 O O . GLN B 1 390 ? 0.868 95.040 31.708 1.00 21.01 390 GLN B O 1
ATOM 14192 N N . VAL B 1 391 ? 1.171 95.408 29.492 1.00 21.26 391 VAL B N 1
ATOM 14193 C CA . VAL B 1 391 ? 0.901 94.046 29.058 1.00 21.81 391 VAL B CA 1
ATOM 14194 C C . VAL B 1 391 ? 2.146 93.535 28.343 1.00 22.22 391 VAL B C 1
ATOM 14195 O O . VAL B 1 391 ? 2.587 94.124 27.346 1.00 20.33 391 VAL B O 1
ATOM 14208 N N . TYR B 1 392 ? 2.718 92.459 28.866 1.00 22.67 392 TYR B N 1
ATOM 14209 C CA . TYR B 1 392 ? 3.869 91.809 28.249 1.00 20.25 392 TYR B CA 1
ATOM 14210 C C . TYR B 1 392 ? 3.437 91.026 27.014 1.00 19.15 392 TYR B C 1
ATOM 14211 O O . TYR B 1 392 ? 2.358 90.432 26.988 1.00 19.72 392 TYR B O 1
ATOM 14229 N N . TYR B 1 393 ? 4.296 91.007 25.989 1.00 19.13 393 TYR B N 1
ATOM 14230 C CA . TYR B 1 393 ? 3.868 90.472 24.696 1.00 21.08 393 TYR B CA 1
ATOM 14231 C C . TYR B 1 393 ? 3.472 88.996 24.783 1.00 22.29 393 TYR B C 1
ATOM 14232 O O . TYR B 1 393 ? 2.555 88.565 24.076 1.00 22.82 393 TYR B O 1
ATOM 14250 N N . VAL B 1 394 ? 4.130 88.201 25.634 1.00 23.13 394 VAL B N 1
ATOM 14251 C CA . VAL B 1 394 ? 3.755 86.789 25.730 1.00 22.98 394 VAL B CA 1
ATOM 14252 C C . VAL B 1 394 ? 2.322 86.656 26.244 1.00 23.02 394 VAL B C 1
ATOM 14253 O O . VAL B 1 394 ? 1.514 85.908 25.685 1.00 23.47 394 VAL B O 1
ATOM 14266 N N . GLY B 1 395 ? 1.979 87.409 27.294 1.00 22.65 395 GLY B N 1
ATOM 14267 C CA . GLY B 1 395 ? 0.622 87.374 27.824 1.00 23.64 395 GLY B CA 1
ATOM 14268 C C . GLY B 1 395 ? -0.410 87.970 26.884 1.00 22.10 395 GLY B C 1
ATOM 14269 O O . GLY B 1 395 ? -1.579 87.569 26.899 1.00 20.66 395 GLY B O 1
ATOM 14273 N N . LEU B 1 396 ? -0.005 88.951 26.081 1.00 20.12 396 LEU B N 1
ATOM 14274 C CA . LEU B 1 396 ? -0.891 89.499 25.061 1.00 19.87 396 LEU B CA 1
ATOM 14275 C C . LEU B 1 396 ? -1.420 88.403 24.149 1.00 22.25 396 LEU B C 1
ATOM 14276 O O . LEU B 1 396 ? -2.578 88.446 23.716 1.00 23.62 396 LEU B O 1
ATOM 14292 N N . LEU B 1 397 ? -0.571 87.432 23.821 1.00 23.17 397 LEU B N 1
ATOM 14293 C CA . LEU B 1 397 ? -0.922 86.349 22.917 1.00 23.31 397 LEU B CA 1
ATOM 14294 C C . LEU B 1 397 ? -1.280 85.070 23.661 1.00 24.56 397 LEU B C 1
ATOM 14295 O O . LEU B 1 397 ? -1.333 83.999 23.049 1.00 26.53 397 LEU B O 1
ATOM 14311 N N . ALA B 1 398 ? -1.531 85.161 24.965 1.00 24.73 398 ALA B N 1
ATOM 14312 C CA . ALA B 1 398 ? -1.855 83.997 25.785 1.00 26.18 398 ALA B CA 1
ATOM 14313 C C . ALA B 1 398 ? -0.811 82.894 25.600 1.00 23.92 398 ALA B C 1
ATOM 14314 O O . ALA B 1 398 ? -1.135 81.720 25.415 1.00 23.19 398 ALA B O 1
ATOM 14321 N N . GLY B 1 399 ? 0.460 83.283 25.664 1.00 21.01 399 GLY B N 1
ATOM 14322 C CA . GLY B 1 399 ? 1.531 82.327 25.431 1.00 21.43 399 GLY B CA 1
ATOM 14323 C C . GLY B 1 399 ? 1.700 81.364 26.595 1.00 21.87 399 GLY B C 1
ATOM 14324 O O . GLY B 1 399 ? 1.520 81.721 27.763 1.00 20.37 399 GLY B O 1
ATOM 14328 N N . VAL B 1 400 ? 2.042 80.125 26.259 1.00 23.29 400 VAL B N 1
ATOM 14329 C CA . VAL B 1 400 ? 2.308 79.092 27.240 1.00 24.94 400 VAL B CA 1
ATOM 14330 C C . VAL B 1 400 ? 3.815 78.918 27.397 1.00 25.85 400 VAL B C 1
ATOM 14331 O O . VAL B 1 400 ? 4.605 79.365 26.572 1.00 25.01 400 VAL B O 1
ATOM 14344 N N . ASN B 1 401 ? 4.214 78.231 28.465 1.00 26.12 401 ASN B N 1
ATOM 14345 C CA . ASN B 1 401 ? 5.622 78.008 28.770 1.00 25.84 401 ASN B CA 1
ATOM 14346 C C . ASN B 1 401 ? 6.398 77.464 27.580 1.00 24.71 401 ASN B C 1
ATOM 14347 O O . ASN B 1 401 ? 5.995 76.487 26.942 1.00 24.92 401 ASN B O 1
ATOM 14358 N N . ASP B 1 402 ? 7.533 78.099 27.298 1.00 23.83 402 ASP B N 1
ATOM 14359 C CA . ASP B 1 402 ? 8.401 77.690 26.198 1.00 26.05 402 ASP B CA 1
ATOM 14360 C C . ASP B 1 402 ? 9.494 76.794 26.776 1.00 27.81 402 ASP B C 1
ATOM 14361 O O . ASP B 1 402 ? 10.605 77.230 27.080 1.00 27.07 402 ASP B O 1
ATOM 14370 N N . PHE B 1 403 ? 9.160 75.507 26.931 1.00 29.93 403 PHE B N 1
ATOM 14371 C CA . PHE B 1 403 ? 10.112 74.557 27.496 1.00 32.80 403 PHE B CA 1
ATOM 14372 C C . PHE B 1 403 ? 11.283 74.301 26.556 1.00 31.79 403 PHE B C 1
ATOM 14373 O O . PHE B 1 403 ? 12.399 74.014 27.015 1.00 30.69 403 PHE B O 1
ATOM 14390 N N . GLU B 1 404 ? 11.048 74.358 25.246 1.00 30.51 404 GLU B N 1
ATOM 14391 C CA . GLU B 1 404 ? 12.141 74.141 24.304 1.00 33.44 404 GLU B CA 1
ATOM 14392 C C . GLU B 1 404 ? 13.218 75.210 24.458 1.00 31.78 404 GLU B C 1
ATOM 14393 O O . GLU B 1 404 ? 14.416 74.908 24.383 1.00 32.98 404 GLU B O 1
ATOM 14405 N N . ALA B 1 405 ? 12.811 76.473 24.631 1.00 30.48 405 ALA B N 1
ATOM 14406 C CA . ALA B 1 405 ? 13.782 77.554 24.773 1.00 30.64 405 ALA B CA 1
ATOM 14407 C C . ALA B 1 405 ? 14.620 77.384 26.034 1.00 33.06 405 ALA B C 1
ATOM 14408 O O . ALA B 1 405 ? 15.814 77.703 26.039 1.00 36.86 405 ALA B O 1
ATOM 14415 N N . VAL B 1 406 ? 14.017 76.879 27.113 1.00 31.35 406 VAL B N 1
ATOM 14416 C CA . VAL B 1 406 ? 14.778 76.626 28.331 1.00 31.84 406 VAL B CA 1
ATOM 14417 C C . VAL B 1 406 ? 15.801 75.526 28.095 1.00 34.61 406 VAL B C 1
ATOM 14418 O O . VAL B 1 406 ? 16.965 75.638 28.496 1.00 36.57 406 VAL B O 1
ATOM 14431 N N . LYS B 1 407 ? 15.372 74.428 27.471 1.00 35.31 407 LYS B N 1
ATOM 14432 C CA . LYS B 1 407 ? 16.289 73.320 27.228 1.00 41.96 407 LYS B CA 1
ATOM 14433 C C . LYS B 1 407 ? 17.442 73.742 26.324 1.00 39.73 407 LYS B C 1
ATOM 14434 O O . LYS B 1 407 ? 18.592 73.338 26.544 1.00 37.99 407 LYS B O 1
ATOM 14453 N N . LYS B 1 408 ? 17.156 74.538 25.291 1.00 43.04 408 LYS B N 1
ATOM 14454 C CA . LYS B 1 408 ? 18.199 74.901 24.334 1.00 48.61 408 LYS B CA 1
ATOM 14455 C C . LYS B 1 408 ? 19.169 75.917 24.928 1.00 44.52 408 LYS B C 1
ATOM 14456 O O . LYS B 1 408 ? 20.387 75.798 24.749 1.00 41.75 408 LYS B O 1
ATOM 14475 N N . THR B 1 409 ? 18.649 76.937 25.614 1.00 44.19 409 THR B N 1
ATOM 14476 C CA . THR B 1 409 ? 19.483 78.016 26.125 1.00 43.50 409 THR B CA 1
ATOM 14477 C C . THR B 1 409 ? 19.990 77.775 27.539 1.00 41.50 409 THR B C 1
ATOM 14478 O O . THR B 1 409 ? 20.926 78.457 27.969 1.00 40.26 409 THR B O 1
ATOM 14489 N N . LYS B 1 410 ? 19.406 76.823 28.266 1.00 40.48 410 LYS B N 1
ATOM 14490 C CA . LYS B 1 410 ? 19.721 76.586 29.672 1.00 41.01 410 LYS B CA 1
ATOM 14491 C C . LYS B 1 410 ? 19.405 77.797 30.549 1.00 37.89 410 LYS B C 1
ATOM 14492 O O . LYS B 1 410 ? 19.945 77.931 31.653 1.00 36.73 410 LYS B O 1
ATOM 14511 N N . GLU B 1 411 ? 18.533 78.688 30.088 1.00 37.11 411 GLU B N 1
ATOM 14512 C CA . GLU B 1 411 ? 18.145 79.878 30.838 1.00 37.71 411 GLU B CA 1
ATOM 14513 C C . GLU B 1 411 ? 16.686 79.723 31.257 1.00 31.02 411 GLU B C 1
ATOM 14514 O O . GLU B 1 411 ? 15.792 79.708 30.408 1.00 28.51 411 GLU B O 1
ATOM 14526 N N . GLY B 1 412 ? 16.450 79.586 32.562 1.00 28.59 412 GLY B N 1
ATOM 14527 C CA . GLY B 1 412 ? 15.095 79.363 33.040 1.00 25.91 412 GLY B CA 1
ATOM 14528 C C . GLY B 1 412 ? 14.137 80.470 32.655 1.00 23.56 412 GLY B C 1
ATOM 14529 O O . GLY B 1 412 ? 12.943 80.222 32.437 1.00 23.81 412 GLY B O 1
ATOM 14533 N N . ARG B 1 413 ? 14.625 81.713 32.599 1.00 22.67 413 ARG B N 1
ATOM 14534 C CA . ARG B 1 413 ? 13.742 82.837 32.297 1.00 22.95 413 ARG B CA 1
ATOM 14535 C C . ARG B 1 413 ? 13.278 82.827 30.846 1.00 21.92 413 ARG B C 1
ATOM 14536 O O . ARG B 1 413 ? 12.303 83.516 30.515 1.00 23.24 413 ARG B O 1
ATOM 14557 N N . GLU B 1 414 ? 13.941 82.060 29.977 1.00 21.42 414 GLU B N 1
ATOM 14558 C CA . GLU B 1 414 ? 13.507 81.950 28.589 1.00 23.20 414 GLU B CA 1
ATOM 14559 C C . GLU B 1 414 ? 12.165 81.241 28.454 1.00 23.75 414 GLU B C 1
ATOM 14560 O O . GLU B 1 414 ? 11.546 81.316 27.385 1.00 22.83 414 GLU B O 1
ATOM 14572 N N . ILE B 1 415 ? 11.677 80.612 29.526 1.00 23.32 415 ILE B N 1
ATOM 14573 C CA . ILE B 1 415 ? 10.353 79.996 29.495 1.00 22.08 415 ILE B CA 1
ATOM 14574 C C . ILE B 1 415 ? 9.300 81.012 29.096 1.00 20.94 415 ILE B C 1
ATOM 14575 O O . ILE B 1 415 ? 8.252 80.653 28.537 1.00 21.90 415 ILE B O 1
ATOM 14591 N N . ASN B 1 416 ? 9.557 82.291 29.375 1.00 20.12 416 ASN B N 1
ATOM 14592 C CA . ASN B 1 416 ? 8.609 83.384 29.201 1.00 20.30 416 ASN B CA 1
ATOM 14593 C C . ASN B 1 416 ? 9.133 84.428 28.221 1.00 20.20 416 ASN B C 1
ATOM 14594 O O . ASN B 1 416 ? 8.763 85.603 28.304 1.00 20.96 416 ASN B O 1
ATOM 14605 N N . ARG B 1 417 ? 10.003 84.013 27.286 1.00 19.27 417 ARG B N 1
ATOM 14606 C CA . ARG B 1 417 ? 10.598 84.909 26.298 1.00 18.64 417 ARG B CA 1
ATOM 14607 C C . ARG B 1 417 ? 10.550 84.311 24.894 1.00 20.66 417 ARG B C 1
ATOM 14608 O O . ARG B 1 417 ? 11.434 84.564 24.072 1.00 21.84 417 ARG B O 1
ATOM 14629 N N . HIS B 1 418 ? 9.506 83.536 24.591 1.00 22.23 418 HIS B N 1
ATOM 14630 C CA . HIS B 1 418 ? 9.340 82.972 23.256 1.00 22.51 418 HIS B CA 1
ATOM 14631 C C . HIS B 1 418 ? 9.418 84.060 22.188 1.00 21.32 418 HIS B C 1
ATOM 14632 O O . HIS B 1 418 ? 8.921 85.168 22.379 1.00 21.36 418 HIS B O 1
ATOM 14647 N N . ASN B 1 419 ? 10.043 83.743 21.060 1.00 20.69 419 ASN B N 1
ATOM 14648 C CA . ASN B 1 419 ? 10.046 84.638 19.909 1.00 22.09 419 ASN B CA 1
ATOM 14649 C C . ASN B 1 419 ? 8.966 84.209 18.923 1.00 23.46 419 ASN B C 1
ATOM 14650 O O . ASN B 1 419 ? 8.999 83.086 18.408 1.00 24.76 419 ASN B O 1
ATOM 14661 N N . TYR B 1 420 ? 8.036 85.112 18.640 1.00 23.55 420 TYR B N 1
ATOM 14662 C CA . TYR B 1 420 ? 6.941 84.823 17.729 1.00 25.83 420 TYR B CA 1
ATOM 14663 C C . TYR B 1 420 ? 7.285 85.214 16.297 1.00 28.58 420 TYR B C 1
ATOM 14664 O O . TYR B 1 420 ? 7.702 86.345 16.037 1.00 29.79 420 TYR B O 1
ATOM 14682 N N . GLY B 1 421 ? 7.087 84.281 15.378 1.00 30.40 421 GLY B N 1
ATOM 14683 C CA . GLY B 1 421 ? 7.033 84.608 13.971 1.00 33.90 421 GLY B CA 1
ATOM 14684 C C . GLY B 1 421 ? 5.661 85.132 13.582 1.00 34.93 421 GLY B C 1
ATOM 14685 O O . GLY B 1 421 ? 4.697 85.051 14.345 1.00 31.95 421 GLY B O 1
ATOM 14689 N N . LEU B 1 422 ? 5.587 85.689 12.370 1.00 36.90 422 LEU B N 1
ATOM 14690 C CA . LEU B 1 422 ? 4.332 86.263 11.884 1.00 35.82 422 LEU B CA 1
ATOM 14691 C C . LEU B 1 422 ? 3.211 85.228 11.830 1.00 33.95 422 LEU B C 1
ATOM 14692 O O . LEU B 1 422 ? 2.064 85.528 12.185 1.00 32.93 422 LEU B O 1
ATOM 14708 N N . LYS B 1 423 ? 3.509 84.013 11.361 1.00 34.40 423 LYS B N 1
ATOM 14709 C CA . LYS B 1 423 ? 2.469 82.992 11.251 1.00 36.58 423 LYS B CA 1
ATOM 14710 C C . LYS B 1 423 ? 1.870 82.669 12.616 1.00 32.78 423 LYS B C 1
ATOM 14711 O O . LYS B 1 423 ? 0.654 82.473 12.742 1.00 30.81 423 LYS B O 1
ATOM 14730 N N . GLU B 1 424 ? 2.702 82.614 13.654 1.00 31.48 424 GLU B N 1
ATOM 14731 C CA . GLU B 1 424 ? 2.173 82.309 14.977 1.00 31.27 424 GLU B CA 1
ATOM 14732 C C . GLU B 1 424 ? 1.359 83.476 15.519 1.00 29.10 424 GLU B C 1
ATOM 14733 O O . GLU B 1 424 ? 0.332 83.270 16.179 1.00 29.64 424 GLU B O 1
ATOM 14745 N N . ILE B 1 425 ? 1.795 84.709 15.249 1.00 26.68 425 ILE B N 1
ATOM 14746 C CA . ILE B 1 425 ? 1.015 85.873 15.662 1.00 26.84 425 ILE B CA 1
ATOM 14747 C C . ILE B 1 425 ? -0.354 85.854 14.987 1.00 29.07 425 ILE B C 1
ATOM 14748 O O . ILE B 1 425 ? -1.385 86.078 15.633 1.00 27.96 425 ILE B O 1
ATOM 14764 N N . GLU B 1 426 ? -0.377 85.608 13.674 1.00 32.04 426 GLU B N 1
ATOM 14765 C CA . GLU B 1 426 ? -1.643 85.547 12.942 1.00 35.14 426 GLU B CA 1
ATOM 14766 C C . GLU B 1 426 ? -2.589 84.518 13.548 1.00 35.75 426 GLU B C 1
ATOM 14767 O O . GLU B 1 426 ? -3.804 84.742 13.617 1.00 37.46 426 GLU B O 1
ATOM 14779 N N . GLU B 1 427 ? -2.057 83.365 13.951 1.00 33.15 427 GLU B N 1
ATOM 14780 C CA . GLU B 1 427 ? -2.878 82.354 14.606 1.00 33.71 427 GLU B CA 1
ATOM 14781 C C . GLU B 1 427 ? -3.307 82.819 15.994 1.00 30.85 427 GLU B C 1
ATOM 14782 O O . GLU B 1 427 ? -4.480 82.695 16.366 1.00 30.72 427 GLU B O 1
ATOM 14794 N N . SER B 1 428 ? -2.369 83.371 16.770 1.00 27.84 428 SER B N 1
ATOM 14795 C CA . SER B 1 428 ? -2.648 83.686 18.165 1.00 28.15 428 SER B CA 1
ATOM 14796 C C . SER B 1 428 ? -3.687 84.790 18.299 1.00 27.93 428 SER B C 1
ATOM 14797 O O . SER B 1 428 ? -4.504 84.767 19.229 1.00 26.32 428 SER B O 1
ATOM 14805 N N . VAL B 1 429 ? -3.668 85.784 17.407 1.00 30.75 429 VAL B N 1
ATOM 14806 C CA . VAL B 1 429 ? -4.627 86.873 17.556 1.00 33.90 429 VAL B CA 1
ATOM 14807 C C . VAL B 1 429 ? -6.054 86.389 17.311 1.00 35.66 429 VAL B C 1
ATOM 14808 O O . VAL B 1 429 ? -7.010 87.063 17.713 1.00 37.39 429 VAL B O 1
ATOM 14821 N N . GLN B 1 430 ? -6.230 85.226 16.675 1.00 32.92 430 GLN B N 1
ATOM 14822 C CA . GLN B 1 430 ? -7.572 84.695 16.459 1.00 31.37 430 GLN B CA 1
ATOM 14823 C C . GLN B 1 430 ? -8.097 83.901 17.644 1.00 32.02 430 GLN B C 1
ATOM 14824 O O . GLN B 1 430 ? -9.279 83.525 17.640 1.00 32.45 430 GLN B O 1
ATOM 14838 N N . LYS B 1 431 ? -7.251 83.598 18.623 1.00 32.01 431 LYS B N 1
ATOM 14839 C CA . LYS B 1 431 ? -7.704 82.867 19.794 1.00 33.35 431 LYS B CA 1
ATOM 14840 C C . LYS B 1 431 ? -8.756 83.679 20.533 1.00 31.84 431 LYS B C 1
ATOM 14841 O O . LYS B 1 431 ? -8.618 84.892 20.713 1.00 29.13 431 LYS B O 1
ATOM 14860 N N . ASN B 1 432 ? -9.804 82.994 20.982 1.00 31.31 432 ASN B N 1
ATOM 14861 C CA . ASN B 1 432 ? -10.890 83.685 21.667 1.00 29.55 432 ASN B CA 1
ATOM 14862 C C . ASN B 1 432 ? -10.372 84.461 22.871 1.00 26.76 432 ASN B C 1
ATOM 14863 O O . ASN B 1 432 ? -10.786 85.602 23.111 1.00 26.30 432 ASN B O 1
ATOM 14874 N N . VAL B 1 433 ? -9.451 83.870 23.636 1.00 24.80 433 VAL B N 1
ATOM 14875 C CA . VAL B 1 433 ? -8.959 84.541 24.834 1.00 24.51 433 VAL B CA 1
ATOM 14876 C C . VAL B 1 433 ? -8.227 85.826 24.459 1.00 24.63 433 VAL B C 1
ATOM 14877 O O . VAL B 1 433 ? -8.315 86.832 25.170 1.00 23.58 433 VAL B O 1
ATOM 14890 N N . VAL B 1 434 ? -7.509 85.820 23.328 1.00 24.88 434 VAL B N 1
ATOM 14891 C CA . VAL B 1 434 ? -6.777 87.015 22.913 1.00 24.71 434 VAL B CA 1
ATOM 14892 C C . VAL B 1 434 ? -7.737 88.089 22.416 1.00 26.04 434 VAL B C 1
ATOM 14893 O O . VAL B 1 434 ? -7.570 89.274 22.720 1.00 26.15 434 VAL B O 1
ATOM 14906 N N . GLN B 1 435 ? -8.757 87.702 21.644 1.00 28.71 435 GLN B N 1
ATOM 14907 C CA . GLN B 1 435 ? -9.747 88.687 21.209 1.00 28.59 435 GLN B CA 1
ATOM 14908 C C . GLN B 1 435 ? -10.490 89.279 22.404 1.00 27.79 435 GLN B C 1
ATOM 14909 O O . GLN B 1 435 ? -10.794 90.476 22.422 1.00 27.91 435 GLN B O 1
ATOM 14923 N N . ARG B 1 436 ? -10.777 88.462 23.420 1.00 27.64 436 ARG B N 1
ATOM 14924 C CA . ARG B 1 436 ? -11.387 88.995 24.635 1.00 27.59 436 ARG B CA 1
ATOM 14925 C C . ARG B 1 436 ? -10.464 90.002 25.313 1.00 26.19 436 ARG B C 1
ATOM 14926 O O . ARG B 1 436 ? -10.918 91.044 25.793 1.00 25.21 436 ARG B O 1
ATOM 14947 N N . LEU B 1 437 ? -9.160 89.698 25.369 1.00 24.30 437 LEU B N 1
ATOM 14948 C CA . LEU B 1 437 ? -8.211 90.612 26.001 1.00 23.16 437 LEU B CA 1
ATOM 14949 C C . LEU B 1 437 ? -8.105 91.920 25.226 1.00 22.83 437 LEU B C 1
ATOM 14950 O O . LEU B 1 437 ? -8.005 92.996 25.825 1.00 21.42 437 LEU B O 1
ATOM 14966 N N . LEU B 1 438 ? -8.120 91.855 23.893 1.00 23.22 438 LEU B N 1
ATOM 14967 C CA . LEU B 1 438 ? -8.019 93.081 23.109 1.00 24.48 438 LEU B CA 1
ATOM 14968 C C . LEU B 1 438 ? -9.240 93.961 23.329 1.00 24.17 438 LEU B C 1
ATOM 14969 O O . LEU B 1 438 ? -9.120 95.188 23.415 1.00 25.67 438 LEU B O 1
ATOM 14985 N N . LYS B 1 439 ? -10.422 93.351 23.431 1.00 22.68 439 LYS B N 1
ATOM 14986 C CA . LYS B 1 439 ? -11.623 94.124 23.722 1.00 23.92 439 LYS B CA 1
ATOM 14987 C C . LYS B 1 439 ? -11.508 94.817 25.074 1.00 23.33 439 LYS B C 1
ATOM 14988 O O . LYS B 1 439 ? -11.874 95.989 25.217 1.00 23.16 439 LYS B O 1
ATOM 15007 N N . LEU B 1 440 ? -10.999 94.100 26.078 1.00 22.38 440 LEU B N 1
ATOM 15008 C CA . LEU B 1 440 ? -10.823 94.676 27.409 1.00 24.02 440 LEU B CA 1
ATOM 15009 C C . LEU B 1 440 ? -9.797 95.803 27.403 1.00 25.05 440 LEU B C 1
ATOM 15010 O O . LEU B 1 440 ? -10.009 96.845 28.037 1.00 25.02 440 LEU B O 1
ATOM 15026 N N . ILE B 1 441 ? -8.673 95.617 26.705 1.00 23.33 441 ILE B N 1
ATOM 15027 C CA . ILE B 1 441 ? -7.681 96.687 26.625 1.00 21.55 441 ILE B CA 1
ATOM 15028 C C . ILE B 1 441 ? -8.315 97.939 26.026 1.00 22.13 441 ILE B C 1
ATOM 15029 O O . ILE B 1 441 ? -8.172 99.047 26.553 1.00 20.99 441 ILE B O 1
ATOM 15045 N N . ARG B 1 442 ? -9.028 97.777 24.912 1.00 24.70 442 ARG B N 1
ATOM 15046 C CA . ARG B 1 442 ? -9.608 98.933 24.238 1.00 27.72 442 ARG B CA 1
ATOM 15047 C C . ARG B 1 442 ? -10.586 99.658 25.151 1.00 26.31 442 ARG B C 1
ATOM 15048 O O . ARG B 1 442 ? -10.638 100.891 25.160 1.00 25.66 442 ARG B O 1
ATOM 15069 N N . PHE B 1 443 ? -11.353 98.908 25.946 1.00 26.16 443 PHE B N 1
ATOM 15070 C CA . PHE B 1 443 ? -12.216 99.547 26.932 1.00 23.80 443 PHE B CA 1
ATOM 15071 C C . PHE B 1 443 ? -11.393 100.324 27.956 1.00 22.21 443 PHE B C 1
ATOM 15072 O O . PHE B 1 443 ? -11.741 101.452 28.317 1.00 22.52 443 PHE B O 1
ATOM 15089 N N . ARG B 1 444 ? -10.307 99.728 28.448 1.00 23.33 444 ARG B N 1
ATOM 15090 C CA . ARG B 1 444 ? -9.474 100.414 29.431 1.00 22.56 444 ARG B CA 1
ATOM 15091 C C . ARG B 1 444 ? -8.839 101.672 28.850 1.00 23.55 444 ARG B C 1
ATOM 15092 O O . ARG B 1 444 ? -8.621 102.651 29.577 1.00 22.79 444 ARG B O 1
ATOM 15113 N N . ASN B 1 445 ? -8.575 101.692 27.541 1.00 25.47 445 ASN B N 1
ATOM 15114 C CA . ASN B 1 445 ? -7.984 102.876 26.933 1.00 26.76 445 ASN B CA 1
ATOM 15115 C C . ASN B 1 445 ? -9.007 103.962 26.653 1.00 28.27 445 ASN B C 1
ATOM 15116 O O . ASN B 1 445 ? -8.652 105.143 26.609 1.00 28.98 445 ASN B O 1
ATOM 15127 N N . GLU B 1 446 ? -10.259 103.582 26.423 1.00 26.06 446 GLU B N 1
ATOM 15128 C CA . GLU B 1 446 ? -11.250 104.505 25.893 1.00 25.91 446 GLU B CA 1
ATOM 15129 C C . GLU B 1 446 ? -12.225 105.035 26.935 1.00 26.57 446 GLU B C 1
ATOM 15130 O O . GLU B 1 446 ? -12.670 106.179 26.808 1.00 30.68 446 GLU B O 1
ATOM 15142 N N . TYR B 1 447 ? -12.586 104.255 27.952 1.00 27.02 447 TYR B N 1
ATOM 15143 C CA . TYR B 1 447 ? -13.640 104.689 28.862 1.00 27.32 447 TYR B CA 1
ATOM 15144 C C . TYR B 1 447 ? -13.097 105.718 29.852 1.00 26.08 447 TYR B C 1
ATOM 15145 O O . TYR B 1 447 ? -12.073 105.491 30.505 1.00 24.20 447 TYR B O 1
ATOM 15163 N N . GLU B 1 448 ? -13.792 106.861 29.953 1.00 26.37 448 GLU B N 1
ATOM 15164 C CA . GLU B 1 448 ? -13.254 108.023 30.652 1.00 32.45 448 GLU B CA 1
ATOM 15165 C C . GLU B 1 448 ? -13.238 107.860 32.172 1.00 27.90 448 GLU B C 1
ATOM 15166 O O . GLU B 1 448 ? -12.508 108.593 32.848 1.00 27.96 448 GLU B O 1
ATOM 15178 N N . ALA B 1 449 ? -14.009 106.919 32.724 1.00 25.36 449 ALA B N 1
ATOM 15179 C CA . ALA B 1 449 ? -14.089 106.790 34.177 1.00 24.71 449 ALA B CA 1
ATOM 15180 C C . ALA B 1 449 ? -12.743 106.441 34.799 1.00 22.93 449 ALA B C 1
ATOM 15181 O O . ALA B 1 449 ? -12.491 106.778 35.962 1.00 23.43 449 ALA B O 1
ATOM 15188 N N . PHE B 1 450 ? -11.871 105.755 34.059 1.00 22.61 450 PHE B N 1
ATOM 15189 C CA . PHE B 1 450 ? -10.583 105.369 34.631 1.00 23.58 450 PHE B CA 1
ATOM 15190 C C . PHE B 1 450 ? -9.719 106.567 34.995 1.00 25.58 450 PHE B C 1
ATOM 15191 O O . PHE B 1 450 ? -8.717 106.398 35.699 1.00 24.24 450 PHE B O 1
ATOM 15208 N N . ASN B 1 451 ? -10.059 107.762 34.520 1.00 28.45 451 ASN B N 1
ATOM 15209 C CA . ASN B 1 451 ? -9.359 108.978 34.898 1.00 30.30 451 ASN B CA 1
ATOM 15210 C C . ASN B 1 451 ? -10.049 109.716 36.042 1.00 30.16 451 ASN B C 1
ATOM 15211 O O . ASN B 1 451 ? -9.769 110.897 36.264 1.00 32.12 451 ASN B O 1
ATOM 15222 N N . GLY B 1 452 ? -10.918 109.034 36.791 1.00 28.70 452 GLY B N 1
ATOM 15223 C CA . GLY B 1 452 ? -11.649 109.654 37.880 1.00 28.93 452 GLY B CA 1
ATOM 15224 C C . GLY B 1 452 ? -11.320 109.044 39.226 1.00 28.38 452 GLY B C 1
ATOM 15225 O O . GLY B 1 452 ? -10.143 108.886 39.566 1.00 28.57 452 GLY B O 1
ATOM 15229 N N . GLU B 1 453 ? -12.348 108.749 40.016 1.00 27.15 453 GLU B N 1
ATOM 15230 C CA . GLU B 1 453 ? -12.189 108.245 41.372 1.00 29.54 453 GLU B CA 1
ATOM 15231 C C . GLU B 1 453 ? -12.425 106.740 41.424 1.00 26.37 453 GLU B C 1
ATOM 15232 O O . GLU B 1 453 ? -13.331 106.219 40.765 1.00 25.16 453 GLU B O 1
ATOM 15244 N N . PHE B 1 454 ? -11.634 106.062 42.253 1.00 25.78 454 PHE B N 1
ATOM 15245 C CA . PHE B 1 454 ? -11.624 104.609 42.386 1.00 25.64 454 PHE B CA 1
ATOM 15246 C C . PHE B 1 454 ? -12.285 104.203 43.699 1.00 27.12 454 PHE B C 1
ATOM 15247 O O . PHE B 1 454 ? -12.047 104.818 44.743 1.00 26.19 454 PHE B O 1
ATOM 15264 N N . PHE B 1 455 ? -13.124 103.170 43.645 1.00 26.59 455 PHE B N 1
ATOM 15265 C CA . PHE B 1 455 ? -13.834 102.695 44.824 1.00 25.95 455 PHE B CA 1
ATOM 15266 C C . PHE B 1 455 ? -13.608 101.202 44.992 1.00 25.77 455 PHE B C 1
ATOM 15267 O O . PHE B 1 455 ? -13.845 100.425 44.061 1.00 26.90 455 PHE B O 1
ATOM 15284 N N . ILE B 1 456 ? -13.146 100.808 46.172 1.00 26.73 456 ILE B N 1
ATOM 15285 C CA . ILE B 1 456 ? -13.023 99.403 46.545 1.00 28.79 456 ILE B CA 1
ATOM 15286 C C . ILE B 1 456 ? -14.295 99.052 47.308 1.00 31.18 456 ILE B C 1
ATOM 15287 O O . ILE B 1 456 ? -14.534 99.575 48.401 1.00 32.90 456 ILE B O 1
ATOM 15303 N N . GLU B 1 457 ? -15.118 98.170 46.756 1.00 30.13 457 GLU B N 1
ATOM 15304 C CA . GLU B 1 457 ? -16.461 97.966 47.280 1.00 31.10 457 GLU B CA 1
ATOM 15305 C C . GLU B 1 457 ? -16.598 96.663 48.054 1.00 31.87 457 GLU B C 1
ATOM 15306 O O . GLU B 1 457 ? -16.074 95.622 47.646 1.00 29.42 457 GLU B O 1
ATOM 15318 N N . ASP B 1 458 ? -17.361 96.732 49.146 1.00 35.41 458 ASP B N 1
ATOM 15319 C CA . ASP B 1 458 ? -17.631 95.560 49.964 1.00 39.37 458 ASP B CA 1
ATOM 15320 C C . ASP B 1 458 ? -18.375 94.513 49.147 1.00 38.89 458 ASP B C 1
ATOM 15321 O O . ASP B 1 458 ? -19.160 94.832 48.248 1.00 38.40 458 ASP B O 1
ATOM 15330 N N . CYS B 1 459 ? -18.089 93.249 49.443 1.00 38.38 459 CYS B N 1
ATOM 15331 C CA . CYS B 1 459 ? -18.693 92.118 48.746 1.00 35.61 459 CYS B CA 1
ATOM 15332 C C . CYS B 1 459 ? -18.279 90.849 49.484 1.00 35.21 459 CYS B C 1
ATOM 15333 O O . CYS B 1 459 ? -17.564 90.902 50.488 1.00 35.76 459 CYS B O 1
ATOM 15341 N N . ARG B 1 460 ? -18.754 89.706 48.990 1.00 35.02 460 ARG B N 1
ATOM 15342 C CA . ARG B 1 460 ? -18.364 88.436 49.581 1.00 40.08 460 ARG B CA 1
ATOM 15343 C C . ARG B 1 460 ? -16.863 88.217 49.385 1.00 31.92 460 ARG B C 1
ATOM 15344 O O . ARG B 1 460 ? -16.249 88.750 48.460 1.00 27.63 460 ARG B O 1
ATOM 15365 N N . LYS B 1 461 ? -16.272 87.409 50.268 1.00 31.27 461 LYS B N 1
ATOM 15366 C CA . LYS B 1 461 ? -14.837 87.149 50.182 1.00 33.16 461 LYS B CA 1
ATOM 15367 C C . LYS B 1 461 ? -14.460 86.491 48.858 1.00 29.05 461 LYS B C 1
ATOM 15368 O O . LYS B 1 461 ? -13.324 86.650 48.388 1.00 27.88 461 LYS B O 1
ATOM 15387 N N . ASP B 1 462 ? -15.369 85.714 48.255 1.00 31.32 462 ASP B N 1
ATOM 15388 C CA . ASP B 1 462 ? -15.099 85.106 46.956 1.00 32.74 462 ASP B CA 1
ATOM 15389 C C . ASP B 1 462 ? -15.622 85.950 45.797 1.00 31.04 462 ASP B C 1
ATOM 15390 O O . ASP B 1 462 ? -15.959 85.402 44.738 1.00 29.20 462 ASP B O 1
ATOM 15399 N N . GLU B 1 463 ? -15.698 87.270 45.976 1.00 30.37 463 GLU B N 1
ATOM 15400 C CA . GLU B 1 463 ? -16.087 88.200 44.926 1.00 29.32 463 GLU B CA 1
ATOM 15401 C C . GLU B 1 463 ? -15.108 89.368 44.899 1.00 26.09 463 GLU B C 1
ATOM 15402 O O . GLU B 1 463 ? -14.323 89.574 45.827 1.00 26.28 463 GLU B O 1
ATOM 15414 N N . ILE B 1 464 ? -15.151 90.118 43.803 1.00 23.14 464 ILE B N 1
ATOM 15415 C CA . ILE B 1 464 ? -14.413 91.368 43.659 1.00 23.61 464 ILE B CA 1
ATOM 15416 C C . ILE B 1 464 ? -15.355 92.397 43.055 1.00 22.42 464 ILE B C 1
ATOM 15417 O O . ILE B 1 464 ? -16.024 92.107 42.056 1.00 21.77 464 ILE B O 1
ATOM 15433 N N . ARG B 1 465 ? -15.415 93.586 43.669 1.00 22.49 465 ARG B N 1
ATOM 15434 C CA . ARG B 1 465 ? -16.238 94.699 43.194 1.00 23.29 465 ARG B CA 1
ATOM 15435 C C . ARG B 1 465 ? -15.408 95.977 43.240 1.00 23.37 465 ARG B C 1
ATOM 15436 O O . ARG B 1 465 ? -15.164 96.522 44.323 1.00 23.06 465 ARG B O 1
ATOM 15457 N N . LEU B 1 466 ? -15.011 96.472 42.069 1.00 25.31 466 LEU B N 1
ATOM 15458 C CA . LEU B 1 466 ? -14.203 97.680 41.948 1.00 26.40 466 LEU B CA 1
ATOM 15459 C C . LEU B 1 466 ? -14.859 98.611 40.942 1.00 26.54 466 LEU B C 1
ATOM 15460 O O . LEU B 1 466 ? -15.319 98.167 39.883 1.00 24.03 466 LEU B O 1
ATOM 15476 N N . THR B 1 467 ? -14.896 99.899 41.270 1.00 26.71 467 THR B N 1
ATOM 15477 C CA . THR B 1 467 ? -15.617 100.860 40.453 1.00 25.38 467 THR B CA 1
ATOM 15478 C C . THR B 1 467 ? -14.797 102.119 40.248 1.00 25.24 467 THR B C 1
ATOM 15479 O O . THR B 1 467 ? -14.105 102.584 41.162 1.00 24.50 467 THR B O 1
ATOM 15490 N N . TRP B 1 468 ? -14.872 102.649 39.031 1.00 24.88 468 TRP B N 1
ATOM 15491 C CA . TRP B 1 468 ? -14.357 103.968 38.699 1.00 22.69 468 TRP B CA 1
ATOM 15492 C C . TRP B 1 468 ? -15.524 104.869 38.316 1.00 24.02 468 TRP B C 1
ATOM 15493 O O . TRP B 1 468 ? -16.471 104.422 37.660 1.00 23.29 468 TRP B O 1
ATOM 15514 N N . LYS B 1 469 ? -15.444 106.132 38.735 1.00 27.13 469 LYS B N 1
ATOM 15515 C CA . LYS B 1 469 ? -16.447 107.144 38.422 1.00 29.30 469 LYS B CA 1
ATOM 15516 C C . LYS B 1 469 ? -15.752 108.432 38.008 1.00 28.71 469 LYS B C 1
ATOM 15517 O O . LYS B 1 469 ? -14.808 108.875 38.671 1.00 28.96 469 LYS B O 1
ATOM 15536 N N . LYS B 1 470 ? -16.232 109.039 36.926 1.00 29.69 470 LYS B N 1
ATOM 15537 C CA . LYS B 1 470 ? -15.814 110.376 36.524 1.00 32.52 470 LYS B CA 1
ATOM 15538 C C . LYS B 1 470 ? -17.029 111.064 35.925 1.00 32.89 470 LYS B C 1
ATOM 15539 O O . LYS B 1 470 ? -17.528 110.628 34.884 1.00 31.01 470 LYS B O 1
ATOM 15558 N N . ASP B 1 471 ? -17.500 112.129 36.562 1.00 37.83 471 ASP B N 1
ATOM 15559 C CA . ASP B 1 471 ? -18.634 112.903 36.038 1.00 42.88 471 ASP B CA 1
ATOM 15560 C C . ASP B 1 471 ? -19.810 111.935 35.931 1.00 40.28 471 ASP B C 1
ATOM 15561 O O . ASP B 1 471 ? -20.125 111.244 36.911 1.00 41.34 471 ASP B O 1
ATOM 15570 N N . ASP B 1 472 ? -20.472 111.843 34.786 1.00 39.57 472 ASP B N 1
ATOM 15571 C CA . ASP B 1 472 ? -21.580 110.921 34.579 1.00 43.52 472 ASP B CA 1
ATOM 15572 C C . ASP B 1 472 ? -21.125 109.547 34.111 1.00 37.57 472 ASP B C 1
ATOM 15573 O O . ASP B 1 472 ? -21.971 108.683 33.848 1.00 38.24 472 ASP B O 1
ATOM 15582 N N . LYS B 1 473 ? -19.820 109.325 33.994 1.00 32.46 473 LYS B N 1
ATOM 15583 C CA . LYS B 1 473 ? -19.291 108.040 33.565 1.00 33.51 473 LYS B CA 1
ATOM 15584 C C . LYS B 1 473 ? -18.968 107.164 34.767 1.00 29.79 473 LYS B C 1
ATOM 15585 O O . LYS B 1 473 ? -18.495 107.647 35.802 1.00 27.93 473 LYS B O 1
ATOM 15604 N N . ARG B 1 474 ? -19.228 105.872 34.615 1.00 27.85 474 ARG B N 1
ATOM 15605 C CA . ARG B 1 474 ? -18.958 104.886 35.648 1.00 26.99 474 ARG B CA 1
ATOM 15606 C C . ARG B 1 474 ? -18.770 103.528 34.999 1.00 25.74 474 ARG B C 1
ATOM 15607 O O . ARG B 1 474 ? -19.526 103.159 34.096 1.00 25.72 474 ARG B O 1
ATOM 15628 N N . CYS B 1 475 ? -17.773 102.786 35.470 1.00 25.67 475 CYS B N 1
ATOM 15629 C CA . CYS B 1 475 ? -17.612 101.392 35.088 1.00 24.75 475 CYS B CA 1
ATOM 15630 C C . CYS B 1 475 ? -17.323 100.605 36.355 1.00 24.95 475 CYS B C 1
ATOM 15631 O O . CYS B 1 475 ? -16.456 100.984 37.150 1.00 24.29 475 CYS B O 1
ATOM 15639 N N . SER B 1 476 ? -18.067 99.524 36.541 1.00 24.58 476 SER B N 1
ATOM 15640 C CA . SER B 1 476 ? -18.037 98.743 37.768 1.00 26.39 476 SER B CA 1
ATOM 15641 C C . SER B 1 476 ? -17.675 97.308 37.419 1.00 25.77 476 SER B C 1
ATOM 15642 O O . SER B 1 476 ? -18.460 96.591 36.785 1.00 24.60 476 SER B O 1
ATOM 15650 N N . LEU B 1 477 ? -16.501 96.888 37.860 1.00 23.89 477 LEU B N 1
ATOM 15651 C CA . LEU B 1 477 ? -16.064 95.517 37.681 1.00 22.19 477 LEU B CA 1
ATOM 15652 C C . LEU B 1 477 ? -16.690 94.622 38.743 1.00 22.52 477 LEU B C 1
ATOM 15653 O O . LEU B 1 477 ? -16.696 94.959 39.930 1.00 23.49 477 LEU B O 1
ATOM 15669 N N . PHE B 1 478 ? -17.230 93.490 38.310 1.00 21.46 478 PHE B N 1
ATOM 15670 C CA . PHE B 1 478 ? -17.642 92.424 39.213 1.00 23.74 478 PHE B CA 1
ATOM 15671 C C . PHE B 1 478 ? -17.008 91.117 38.760 1.00 25.43 478 PHE B C 1
ATOM 15672 O O . PHE B 1 478 ? -17.106 90.751 37.584 1.00 25.42 478 PHE B O 1
ATOM 15689 N N . ILE B 1 479 ? -16.337 90.426 39.680 1.00 25.63 479 ILE B N 1
ATOM 15690 C CA . ILE B 1 479 ? -15.801 89.098 39.410 1.00 23.57 479 ILE B CA 1
ATOM 15691 C C . ILE B 1 479 ? -16.349 88.127 40.440 1.00 22.98 479 ILE B C 1
ATOM 15692 O O . ILE B 1 479 ? -16.232 88.366 41.649 1.00 24.02 479 ILE B O 1
ATOM 15708 N N . ASP B 1 480 ? -16.942 87.036 39.959 1.00 22.07 480 ASP B N 1
ATOM 15709 C CA . ASP B 1 480 ? -17.284 85.883 40.783 1.00 24.25 480 ASP B CA 1
ATOM 15710 C C . ASP B 1 480 ? -16.086 84.943 40.785 1.00 25.53 480 ASP B C 1
ATOM 15711 O O . ASP B 1 480 ? -15.816 84.273 39.784 1.00 25.73 480 ASP B O 1
ATOM 15720 N N . LEU B 1 481 ? -15.364 84.884 41.908 1.00 26.35 481 LEU B N 1
ATOM 15721 C CA . LEU B 1 481 ? -14.158 84.058 41.958 1.00 26.86 481 LEU B CA 1
ATOM 15722 C C . LEU B 1 481 ? -14.456 82.557 41.948 1.00 28.78 481 LEU B C 1
ATOM 15723 O O . LEU B 1 481 ? -13.539 81.757 41.722 1.00 28.54 481 LEU B O 1
ATOM 15739 N N . LYS B 1 482 ? -15.701 82.144 42.194 1.00 30.35 482 LYS B N 1
ATOM 15740 C CA . LYS B 1 482 ? -16.027 80.729 42.044 1.00 35.12 482 LYS B CA 1
ATOM 15741 C C . LYS B 1 482 ? -15.931 80.301 40.583 1.00 34.67 482 LYS B C 1
ATOM 15742 O O . LYS B 1 482 ? -15.387 79.235 40.277 1.00 35.55 482 LYS B O 1
ATOM 15761 N N . THR B 1 483 ? -16.439 81.133 39.670 1.00 31.80 483 THR B N 1
ATOM 15762 C CA . THR B 1 483 ? -16.500 80.817 38.250 1.00 30.50 483 THR B CA 1
ATOM 15763 C C . THR B 1 483 ? -15.579 81.678 37.398 1.00 29.20 483 THR B C 1
ATOM 15764 O O . THR B 1 483 ? -15.438 81.408 36.198 1.00 28.65 483 THR B O 1
ATOM 15775 N N . TYR B 1 484 ? -14.970 82.710 37.978 1.00 28.00 484 TYR B N 1
ATOM 15776 C CA . TYR B 1 484 ? -14.195 83.716 37.254 1.00 27.95 484 TYR B CA 1
ATOM 15777 C C . TYR B 1 484 ? -15.054 84.478 36.250 1.00 27.00 484 TYR B C 1
ATOM 15778 O O . TYR B 1 484 ? -14.527 85.130 35.345 1.00 25.70 484 TYR B O 1
ATOM 15796 N N . LYS B 1 485 ? -16.378 84.415 36.377 1.00 26.28 485 LYS B N 1
ATOM 15797 C CA . LYS B 1 485 ? -17.212 85.258 35.534 1.00 26.77 485 LYS B CA 1
ATOM 15798 C C . LYS B 1 485 ? -16.921 86.726 35.826 1.00 27.52 485 LYS B C 1
ATOM 15799 O O . LYS B 1 485 ? -16.986 87.169 36.979 1.00 29.20 485 LYS B O 1
ATOM 15818 N N . THR B 1 486 ? -16.595 87.476 34.774 1.00 26.25 486 THR B N 1
ATOM 15819 C CA . THR B 1 486 ? -16.127 88.852 34.890 1.00 25.64 486 THR B CA 1
ATOM 15820 C C . THR B 1 486 ? -17.016 89.758 34.051 1.00 26.41 486 THR B C 1
ATOM 15821 O O . THR B 1 486 ? -17.088 89.604 32.825 1.00 26.77 486 THR B O 1
ATOM 15832 N N . THR B 1 487 ? -17.685 90.704 34.707 1.00 25.06 487 THR B N 1
ATOM 15833 C CA . THR B 1 487 ? -18.567 91.643 34.035 1.00 25.34 487 THR B CA 1
ATOM 15834 C C . THR B 1 487 ? -18.163 93.071 34.377 1.00 25.46 487 THR B C 1
ATOM 15835 O O . THR B 1 487 ? -17.657 93.349 35.468 1.00 25.48 487 THR B O 1
ATOM 15846 N N . ILE B 1 488 ? -18.356 93.967 33.414 1.00 25.87 488 ILE B N 1
ATOM 15847 C CA . ILE B 1 488 ? -18.181 95.398 33.619 1.00 24.81 488 ILE B CA 1
ATOM 15848 C C . ILE B 1 488 ? -19.507 96.068 33.289 1.00 23.90 488 ILE B C 1
ATOM 15849 O O . ILE B 1 488 ? -19.942 96.068 32.128 1.00 23.13 488 ILE B O 1
ATOM 15865 N N . ASP B 1 489 ? -20.153 96.624 34.308 1.00 23.34 489 ASP B N 1
ATOM 15866 C CA . ASP B 1 489 ? -21.369 97.412 34.151 1.00 25.10 489 ASP B CA 1
ATOM 15867 C C . ASP B 1 489 ? -20.961 98.875 34.025 1.00 24.96 489 ASP B C 1
ATOM 15868 O O . ASP B 1 489 ? -20.296 99.410 34.918 1.00 25.27 489 ASP B O 1
ATOM 15877 N N . TYR B 1 490 ? -21.333 99.518 32.916 1.00 24.59 490 TYR B N 1
ATOM 15878 C CA . TYR B 1 490 ? -20.881 100.879 32.661 1.00 24.23 490 TYR B CA 1
ATOM 15879 C C . TYR B 1 490 ? -21.978 101.687 31.985 1.00 24.69 490 TYR B C 1
ATOM 15880 O O . TYR B 1 490 ? -22.979 101.147 31.502 1.00 25.73 490 TYR B O 1
ATOM 15898 N N . ILE B 1 491 ? -21.775 103.001 31.966 1.00 24.09 491 ILE B N 1
ATOM 15899 C CA . ILE B 1 491 ? -22.719 103.948 31.385 1.00 26.43 491 ILE B CA 1
ATOM 15900 C C . ILE B 1 491 ? -22.228 104.306 29.986 1.00 27.93 491 ILE B C 1
ATOM 15901 O O . ILE B 1 491 ? -21.129 104.850 29.828 1.00 27.85 491 ILE B O 1
ATOM 15917 N N . ASN B 1 492 ? -23.035 104.004 28.969 1.00 30.11 492 ASN B N 1
ATOM 15918 C CA . ASN B 1 492 ? -22.617 104.248 27.595 1.00 33.10 492 ASN B CA 1
ATOM 15919 C C . ASN B 1 492 ? -22.904 105.698 27.197 1.00 36.51 492 ASN B C 1
ATOM 15920 O O . ASN B 1 492 ? -23.361 106.518 27.998 1.00 33.17 492 ASN B O 1
ATOM 15931 N N . GLU B 1 493 ? -22.654 106.014 25.924 1.00 45.00 493 GLU B N 1
ATOM 15932 C CA . GLU B 1 493 ? -22.791 107.388 25.452 1.00 55.43 493 GLU B CA 1
ATOM 15933 C C . GLU B 1 493 ? -24.232 107.884 25.482 1.00 57.10 493 GLU B C 1
ATOM 15934 O O . GLU B 1 493 ? -24.450 109.098 25.548 1.00 58.94 493 GLU B O 1
ATOM 15946 N N . ASN B 1 494 ? -25.215 106.989 25.442 1.00 56.17 494 ASN B N 1
ATOM 15947 C CA . ASN B 1 494 ? -26.610 107.393 25.547 1.00 54.18 494 ASN B CA 1
ATOM 15948 C C . ASN B 1 494 ? -27.079 107.486 26.994 1.00 45.62 494 ASN B C 1
ATOM 15949 O O . ASN B 1 494 ? -28.267 107.716 27.235 1.00 44.51 494 ASN B O 1
ATOM 15960 N N . GLY B 1 495 ? -26.174 107.332 27.959 1.00 39.18 495 GLY B N 1
ATOM 15961 C CA . GLY B 1 495 ? -26.558 107.358 29.353 1.00 37.38 495 GLY B CA 1
ATOM 15962 C C . GLY B 1 495 ? -27.157 106.068 29.861 1.00 37.62 495 GLY B C 1
ATOM 15963 O O . GLY B 1 495 ? -27.627 106.026 31.004 1.00 36.33 495 GLY B O 1
ATOM 15967 N N . GLU B 1 496 ? -27.140 105.011 29.056 1.00 37.79 496 GLU B N 1
ATOM 15968 C CA . GLU B 1 496 ? -27.727 103.737 29.439 1.00 38.17 496 GLU B CA 1
ATOM 15969 C C . GLU B 1 496 ? -26.713 102.876 30.172 1.00 33.25 496 GLU B C 1
ATOM 15970 O O . GLU B 1 496 ? -25.505 102.962 29.937 1.00 30.20 496 GLU B O 1
ATOM 15982 N N . GLU B 1 497 ? -27.210 102.102 31.130 1.00 31.62 497 GLU B N 1
ATOM 15983 C CA . GLU B 1 497 ? -26.389 101.135 31.839 1.00 30.51 497 GLU B CA 1
ATOM 15984 C C . GLU B 1 497 ? -26.372 99.838 31.045 1.00 30.66 497 GLU B C 1
ATOM 15985 O O . GLU B 1 497 ? -27.430 99.267 30.767 1.00 30.12 497 GLU B O 1
ATOM 15997 N N . VAL B 1 498 ? -25.183 99.369 30.684 1.00 30.90 498 VAL B N 1
ATOM 15998 C CA . VAL B 1 498 ? -25.064 98.136 29.922 1.00 31.82 498 VAL B CA 1
ATOM 15999 C C . VAL B 1 498 ? -24.027 97.254 30.596 1.00 30.55 498 VAL B C 1
ATOM 16000 O O . VAL B 1 498 ? -23.074 97.740 31.220 1.00 29.68 498 VAL B O 1
ATOM 16013 N N . LYS B 1 499 ? -24.230 95.945 30.481 1.00 29.47 499 LYS B N 1
ATOM 16014 C CA . LYS B 1 499 ? -23.330 94.957 31.060 1.00 32.05 499 LYS B CA 1
ATOM 16015 C C . LYS B 1 499 ? -22.443 94.386 29.960 1.00 29.52 499 LYS B C 1
ATOM 16016 O O . LYS B 1 499 ? -22.943 93.875 28.953 1.00 29.72 499 LYS B O 1
ATOM 16035 N N . TYR B 1 500 ? -21.138 94.476 30.164 1.00 29.29 500 TYR B N 1
ATOM 16036 C CA . TYR B 1 500 ? -20.112 93.966 29.252 1.00 28.09 500 TYR B CA 1
ATOM 16037 C C . TYR B 1 500 ? -19.537 92.701 29.883 1.00 26.38 500 TYR B C 1
ATOM 16038 O O . TYR B 1 500 ? -18.909 92.764 30.944 1.00 24.75 500 TYR B O 1
ATOM 16056 N N . LEU B 1 501 ? -19.812 91.552 29.258 1.00 26.90 501 LEU B N 1
ATOM 16057 C CA . LEU B 1 501 ? -19.265 90.268 29.692 1.00 27.42 501 LEU B CA 1
ATOM 16058 C C . LEU B 1 501 ? -17.860 90.126 29.117 1.00 24.73 501 LEU B C 1
ATOM 16059 O O . LEU B 1 501 ? -17.687 90.010 27.899 1.00 24.17 501 LEU B O 1
ATOM 16075 N N . VAL B 1 502 ? -16.864 90.140 29.990 1.00 23.69 502 VAL B N 1
ATOM 16076 C CA . VAL B 1 502 ? -15.466 90.181 29.569 1.00 25.74 502 VAL B CA 1
ATOM 16077 C C . VAL B 1 502 ? -14.984 88.821 29.084 1.00 29.70 502 VAL B C 1
ATOM 16078 O O . VAL B 1 502 ? -15.384 87.789 29.632 1.00 30.49 502 VAL B O 1
#

GO terms:
  GO:0016758 hexosyltransferase activity (F, IDA)

Solvent-accessible surface area: 39327 Å² total; per-residue (Å²): 202,120,69,115,45,32,116,101,36,99,51,85,36,73,0,7,0,4,0,3,2,30,0,1,20,35,42,0,124,21,0,24,90,4,2,138,146,56,1,71,74,4,5,6,0,1,3,0,0,3,0,2,2,39,34,29,69,64,9,15,0,0,11,32,9,85,35,4,22,18,133,32,10,62,11,144,12,0,94,128,1,26,132,102,14,23,0,3,0,0,1,1,1,0,4,1,0,12,7,0,29,52,0,20,15,0,25,39,65,3,122,187,7,109,19,14,67,3,0,10,3,4,60,82,32,22,209,93,20,133,45,68,154,34,26,12,114,121,17,53,51,55,39,124,82,7,24,2,56,9,138,3,117,104,77,43,114,123,34,73,0,5,0,9,43,16,151,24,108,32,0,16,7,0,0,1,17,2,119,4,126,60,0,59,81,21,1,47,96,4,1,114,21,0,38,102,28,33,4,115,5,0,9,0,14,7,0,1,25,4,14,27,78,54,40,38,48,11,33,14,10,75,89,48,0,12,109,2,0,86,51,2,42,42,57,0,65,89,70,58,6,55,8,0,0,19,1,22,10,88,51,95,30,11,53,74,0,4,74,92,3,10,8,1,8,0,9,9,0,0,0,0,0,0,37,0,1,36,46,72,10,9,110,32,0,21,124,14,14,135,80,24,30,104,47,4,1,0,3,3,4,18,11,32,5,6,3,0,58,23,3,2,34,80,63,36,78,77,162,92,3,110,50,0,3,65,38,0,60,160,65,22,9,41,60,14,52,33,199,206,133,68,49,30,9,14,6,0,4,3,0,0,22,7,0,7,94,54,49,46,61,3,0,0,0,0,0,0,0,0,1,1,1,10,15,20,1,0,0,0,0,2,1,0,1,1,8,84,11,23,115,70,17,35,154,122,65,163,64,23,71,30,2,6,24,42,76,12,37,88,152,72,0,68,122,14,7,118,85,103,6,1,88,49,1,18,129,2,0,106,24,9,15,107,20,70,0,5,84,30,113,47,83,48,67,134,30,180,102,38,40,0,110,0,5,22,85,83,129,100,25,60,0,19,1,63,0,32,0,134,81,30,119,3,13,0,30,46,26,33,142,122,50,100,107,47,144,17,109,12,65,104,116,76,73,86,47,105,41,66,0,5,0,3,0,3,2,30,0,0,21,34,47,1,138,28,0,33,81,2,0,102,152,46,0,76,73,0,10,10,0,0,3,0,0,3,0,3,3,38,34,28,64,62,9,16,0,0,14,32,8,86,34,5,25,25,131,36,14,74,17,134,17,0,98,84,5,27,112,106,15,50,3,0,0,0,0,1,1,0,3,3,0,11,9,1,27,57,0,16,12,0,27,45,62,4,124,185,8,115,18,13,76,4,0,10,3,2,65,81,38,14,174,100,15,139,44,68,159,36,24,14,112,82,5,20,31,44,37,124,77,6,24,2,58,10,137,4,120,102,85,34,116,118,23,71,0,6,0,8,44,18,143,23,104,30,0,16,6,0,0,0,13,8,118,3,109,58,0,70,81,28,1,45,101,5,2,111,23,0,32,101,47,40,0,111,6,0,8,0,14,8,0,0,22,5,19,29,89,56,41,40,31,10,34,14,10,98,92,50,0,19,121,13,0,76,62,1,48,35,54,0,24,91,62,20,4,19,9,0,0,18,0,20,8,89,46,101,33,10,50,88,0,7,130,118,18,3,9,1,8,0,10,9,0,0,0,0,0,0,31,0,1,36,50,75,11,10,109,25,0,19,120,13,13,130,80,26,28,121,49,5,0,0,3,3,4,17,10,32,4,5,4,1,18,23,4,5,30,81,57,36,73,33,167,98,4,104,56,0,4,58,28,0,69,142,64,24,10,46,59,13,60,3,112,34,117,145,54,65,27,195,98,40,17,32,7,12,6,0,5,3,0,0,21,8,0,7,95,57,53,46,62,3,1,0,0,0,0,0,0,0,1,1,1,17,15,20,1,0,0,0,0,2,1,0,1,1,6,82,14,25,114,70,15,36,154,119,62,165,47,23,64,20,2,5,17,37,73,9,40,84,169,68,0,70,92,4,12,141,65,102,5,1,88,46,1,5,124,1,0,72,25,8,16,109,22,70,0,7,90,32,102,39,69,46,62,136,31,176,104,40,35,0,92,0,5,20,94,75,125,107,29,55,0,23,2,49,0,30,0,134,80,30,118,2,13,0,19,46,30,33,141,120,54,96,110,48,141,20,116,8

B-factor: mean 35.08, std 18.68, range [14.92, 175.38]

Radius of gyration: 31.81 Å; Cα contacts (8 Å, |Δi|>4): 2041; chains: 2; bounding box: 88×84×76 Å

InterPro domains:
  IPR006047 Glycosyl hydrolase family 13, catalytic domain [PF00128] (37-205)
  IPR006047 Glycosyl hydrolase family 13, catalytic domain [SM00642] (8-430)
  IPR016377 Sucrose/Glucosylglycerate phosphorylase-related [PIRSF003059] (2-466)
  IPR017853 Glycoside hydrolase superfamily [SSF51445] (4-433)
  IPR022527 Sucrose phosphorylase [TIGR03852] (5-474)
  IPR022527 Sucrose phosphorylase [cd11355] (4-442)
  IPR045857 Oligo-1,6-glucosidase, domain 2 [G3DSA:3.90.400.10] (87-173)